Protein AF-A0A7J9XAR8-F1 (afdb_monomer)

pLDDT: mean 73.61, std 22.91, range [21.61, 98.5]

Structure (mmCIF, N/CA/C/O backbone):
data_AF-A0A7J9XAR8-F1
#
_entry.id   AF-A0A7J9XAR8-F1
#
loop_
_atom_site.group_PDB
_atom_site.id
_atom_site.type_symbol
_atom_site.label_atom_id
_atom_site.label_alt_id
_atom_site.label_comp_id
_atom_site.label_asym_id
_atom_site.label_entity_id
_atom_site.label_seq_id
_atom_site.pdbx_PDB_ins_code
_atom_site.Cartn_x
_atom_site.Cartn_y
_atom_site.Cartn_z
_atom_site.occupancy
_atom_site.B_iso_or_equiv
_atom_site.auth_seq_id
_atom_site.auth_comp_id
_atom_site.auth_asym_id
_atom_site.auth_atom_id
_atom_site.pdbx_PDB_model_num
ATOM 1 N N . MET A 1 1 ? -75.754 -32.771 -23.115 1.00 32.06 1 MET A N 1
ATOM 2 C CA . MET A 1 1 ? -76.277 -34.150 -22.976 1.00 32.06 1 MET A CA 1
ATOM 3 C C . MET A 1 1 ? -75.066 -35.071 -23.058 1.00 32.06 1 MET A C 1
ATOM 5 O O . MET A 1 1 ? -74.408 -35.012 -24.078 1.00 32.06 1 MET A O 1
ATOM 9 N N . THR A 1 2 ? -74.599 -35.822 -22.066 1.00 32.84 2 THR A N 1
ATOM 10 C CA . THR A 1 2 ? -75.078 -36.227 -20.733 1.00 32.84 2 THR A CA 1
ATOM 11 C C . THR A 1 2 ? -73.872 -36.817 -19.975 1.00 32.84 2 THR A C 1
ATOM 13 O O . THR A 1 2 ? -73.190 -37.657 -20.552 1.00 32.84 2 THR A O 1
ATOM 16 N N . GLY A 1 3 ? -73.663 -36.440 -18.703 1.00 30.45 3 GLY A N 1
ATOM 17 C CA . GLY A 1 3 ? -73.063 -37.320 -17.677 1.00 30.45 3 GLY A CA 1
ATOM 18 C C . GLY A 1 3 ? -71.744 -36.873 -17.017 1.00 30.45 3 GLY A C 1
ATOM 19 O O . GLY A 1 3 ? -70.677 -37.045 -17.591 1.00 30.45 3 GLY A O 1
ATOM 20 N N . LEU A 1 4 ? -71.847 -36.353 -15.786 1.00 29.39 4 LEU A N 1
ATOM 21 C CA . LEU A 1 4 ? -70.790 -36.158 -14.761 1.00 29.39 4 LEU A CA 1
ATOM 22 C C . LEU A 1 4 ? -70.589 -37.466 -13.911 1.00 29.39 4 LEU A C 1
ATOM 24 O O . LEU A 1 4 ? -71.288 -38.436 -14.202 1.00 29.39 4 LEU A O 1
ATOM 28 N N . PRO A 1 5 ? -69.758 -37.521 -12.831 1.00 55.50 5 PRO A N 1
ATOM 29 C CA . PRO A 1 5 ? -68.361 -38.001 -12.721 1.00 55.50 5 PRO A CA 1
ATOM 30 C C . PRO A 1 5 ? -68.234 -39.171 -11.677 1.00 55.50 5 PRO A C 1
ATOM 32 O O . PRO A 1 5 ? -69.263 -39.798 -11.419 1.00 55.50 5 PRO A O 1
ATOM 35 N N . PRO A 1 6 ? -67.053 -39.554 -11.106 1.00 50.00 6 PRO A N 1
ATOM 36 C CA . PRO A 1 6 ? -66.392 -38.831 -9.980 1.00 50.00 6 PRO A CA 1
ATOM 37 C C . PRO A 1 6 ? -64.831 -38.806 -10.045 1.00 50.00 6 PRO A C 1
ATOM 39 O O . PRO A 1 6 ? -64.222 -39.619 -10.732 1.00 50.00 6 PRO A O 1
ATOM 42 N N . GLU A 1 7 ? -64.165 -37.734 -9.578 1.00 33.97 7 GLU A N 1
ATOM 43 C CA . GLU A 1 7 ? -63.375 -37.592 -8.315 1.00 33.97 7 GLU A CA 1
ATOM 44 C C . GLU A 1 7 ? -62.348 -38.727 -8.036 1.00 33.97 7 GLU A C 1
ATOM 46 O O . GLU A 1 7 ? -62.673 -39.895 -8.179 1.00 33.97 7 GLU A O 1
ATOM 51 N N . ILE A 1 8 ? -61.081 -38.526 -7.628 1.00 30.56 8 ILE A N 1
ATOM 52 C CA . ILE A 1 8 ? -60.486 -37.674 -6.573 1.00 30.56 8 ILE A CA 1
ATOM 53 C C . ILE A 1 8 ? -58.966 -37.521 -6.852 1.00 30.56 8 ILE A C 1
ATOM 55 O O . ILE A 1 8 ? -58.332 -38.484 -7.275 1.00 30.56 8 ILE A O 1
ATOM 59 N N . GLY A 1 9 ? -58.353 -36.376 -6.500 1.00 26.59 9 GLY A N 1
ATOM 60 C CA . GLY A 1 9 ? -56.949 -36.360 -6.029 1.00 26.59 9 GLY A CA 1
ATOM 61 C C . GLY A 1 9 ? -56.016 -35.275 -6.579 1.00 26.59 9 GLY A C 1
ATOM 62 O O . GLY A 1 9 ? -55.250 -35.514 -7.501 1.00 26.59 9 GLY A O 1
ATOM 63 N N . ARG A 1 10 ? -56.058 -34.098 -5.947 1.00 28.64 10 ARG A N 1
ATOM 64 C CA . ARG A 1 10 ? -55.187 -32.914 -6.097 1.00 28.64 10 ARG A CA 1
ATOM 65 C C . ARG A 1 10 ? -53.673 -33.221 -6.160 1.00 28.64 10 ARG A C 1
ATOM 67 O O . ARG A 1 10 ? -53.177 -33.927 -5.294 1.00 28.64 10 ARG A O 1
ATOM 74 N N . LEU A 1 11 ? -52.932 -32.536 -7.039 1.00 25.42 11 LEU A N 1
ATOM 75 C CA . LEU A 1 11 ? -52.045 -31.413 -6.667 1.00 25.42 11 LEU A CA 1
ATOM 76 C C . LEU A 1 11 ? -51.476 -30.747 -7.936 1.00 25.42 11 LEU A C 1
ATOM 78 O O . LEU A 1 11 ? -50.869 -31.405 -8.776 1.00 25.42 11 LEU A O 1
ATOM 82 N N . ALA A 1 12 ? -51.672 -29.437 -8.059 1.00 25.73 12 ALA A N 1
ATOM 83 C CA . ALA A 1 12 ? -51.083 -28.587 -9.086 1.00 25.73 12 ALA A CA 1
ATOM 84 C C . ALA A 1 12 ? -49.994 -27.715 -8.452 1.00 25.73 12 ALA A C 1
ATOM 86 O O . ALA A 1 12 ? -50.255 -27.128 -7.406 1.00 25.73 12 ALA A O 1
ATOM 87 N N . VAL A 1 13 ? -48.840 -27.576 -9.116 1.00 27.48 13 VAL A N 1
ATOM 88 C CA . VAL A 1 13 ? -48.001 -26.361 -9.096 1.00 27.48 13 VAL A CA 1
ATOM 89 C C . VAL A 1 13 ? -47.343 -26.210 -10.487 1.00 27.48 13 VAL A C 1
ATOM 91 O O . VAL A 1 13 ? -46.832 -27.206 -11.005 1.00 27.48 13 VAL A O 1
ATOM 94 N N . PRO A 1 14 ? -47.375 -25.016 -11.119 1.00 31.11 14 PRO A N 1
ATOM 95 C CA . PRO A 1 14 ? -46.869 -24.757 -12.471 1.00 31.11 14 PRO A CA 1
ATOM 96 C C . PRO A 1 14 ? -45.460 -24.128 -12.480 1.00 31.11 14 PRO A C 1
ATOM 98 O O . PRO A 1 14 ? -45.040 -23.513 -11.506 1.00 31.11 14 PRO A O 1
ATOM 101 N N . GLY A 1 15 ? -44.755 -24.215 -13.613 1.00 25.67 15 GLY A N 1
ATOM 102 C CA . GLY A 1 15 ? -43.478 -23.527 -13.837 1.00 25.67 15 GLY A CA 1
ATOM 103 C C . GLY A 1 15 ? -43.181 -23.351 -15.326 1.00 25.67 15 GLY A C 1
ATOM 104 O O . GLY A 1 15 ? -42.897 -24.316 -16.028 1.00 25.67 15 GLY A O 1
ATOM 105 N N . PHE A 1 16 ? -43.320 -22.108 -15.782 1.00 26.23 16 PHE A N 1
ATOM 106 C CA . PHE A 1 16 ? -43.233 -21.602 -17.152 1.00 26.23 16 PHE A CA 1
ATOM 107 C C . PHE A 1 16 ? -41.844 -21.734 -17.799 1.00 26.23 16 PHE A C 1
ATOM 109 O O . PHE A 1 16 ? -40.819 -21.547 -17.150 1.00 26.23 16 PHE A O 1
ATOM 116 N N . LEU A 1 17 ? -41.832 -21.931 -19.122 1.00 24.42 17 LEU A N 1
ATOM 117 C CA . LEU A 1 17 ? -40.677 -21.729 -19.999 1.00 24.42 17 LEU A CA 1
ATOM 118 C C . LEU A 1 17 ? -41.189 -21.191 -21.344 1.00 24.42 17 LEU A C 1
ATOM 120 O O . LEU A 1 17 ? -41.909 -21.899 -22.045 1.00 24.42 17 LEU A O 1
ATOM 124 N N . ALA A 1 18 ? -40.834 -19.956 -21.705 1.00 27.73 18 ALA A N 1
ATOM 125 C CA . ALA A 1 18 ? -40.939 -19.464 -23.079 1.00 27.73 18 ALA A CA 1
ATOM 126 C C . ALA A 1 18 ? -39.965 -18.297 -23.310 1.00 27.73 18 ALA A C 1
ATOM 128 O O . ALA A 1 18 ? -40.157 -17.193 -22.810 1.00 27.73 18 ALA A O 1
ATOM 129 N N . PHE A 1 19 ? -38.918 -18.577 -24.085 1.00 24.98 19 PHE A N 1
ATOM 130 C CA . PHE A 1 19 ? -38.072 -17.602 -24.771 1.00 24.98 19 PHE A CA 1
ATOM 131 C C . PHE A 1 19 ? -38.776 -17.155 -26.063 1.00 24.98 19 PHE A C 1
ATOM 133 O O . PHE A 1 19 ? -39.331 -17.996 -26.771 1.00 24.98 19 PHE A O 1
ATOM 140 N N . ALA A 1 20 ? -38.681 -15.871 -26.415 1.00 24.62 20 ALA A N 1
ATOM 141 C CA . ALA A 1 20 ? -39.020 -15.357 -27.742 1.00 24.62 20 ALA A CA 1
ATOM 142 C C . ALA A 1 20 ? -37.874 -14.492 -28.294 1.00 24.62 20 ALA A C 1
ATOM 144 O O . ALA A 1 20 ? -37.170 -13.813 -27.551 1.00 24.62 20 ALA A O 1
ATOM 145 N N . VAL A 1 21 ? -37.689 -14.584 -29.611 1.00 24.98 21 VAL A N 1
ATOM 146 C CA . VAL A 1 21 ? -36.611 -14.025 -30.444 1.00 24.98 21 VAL A CA 1
ATOM 147 C C . VAL A 1 21 ? -37.192 -12.910 -31.339 1.00 24.98 21 VAL A C 1
ATOM 149 O O . VAL A 1 21 ? -38.400 -12.901 -31.562 1.00 24.98 21 VAL A O 1
ATOM 152 N N . VAL A 1 22 ? -36.301 -12.111 -31.962 1.00 23.95 22 VAL A N 1
ATOM 153 C CA . VAL A 1 22 ? -36.476 -11.255 -33.175 1.00 23.95 22 VAL A CA 1
ATOM 154 C C . VAL A 1 22 ? -36.864 -9.792 -32.827 1.00 23.95 22 VAL A C 1
ATOM 156 O O . VAL A 1 22 ? -37.769 -9.586 -32.038 1.00 23.95 22 VAL A O 1
ATOM 159 N N . SER A 1 23 ? -36.233 -8.700 -33.300 1.00 24.62 23 SER A N 1
ATOM 160 C CA . SER A 1 23 ? -35.604 -8.405 -34.601 1.00 24.62 23 SER A CA 1
ATOM 161 C C . SER A 1 23 ? -34.678 -7.169 -34.569 1.00 24.62 23 SER A C 1
ATOM 163 O O . SER A 1 23 ? -34.850 -6.283 -33.736 1.00 24.62 23 SER A O 1
ATOM 165 N N . ALA A 1 24 ? -33.789 -7.058 -35.562 1.00 26.70 24 ALA A N 1
ATOM 166 C CA . ALA A 1 24 ? -33.041 -5.852 -35.938 1.00 26.70 24 ALA A CA 1
ATOM 167 C C . ALA A 1 24 ? -33.281 -5.522 -37.425 1.00 26.70 24 ALA A C 1
ATOM 169 O O . ALA A 1 24 ? -33.306 -6.458 -38.223 1.00 26.70 24 ALA A O 1
ATOM 170 N N . THR A 1 25 ? -33.434 -4.231 -37.779 1.00 26.52 25 THR A N 1
ATOM 171 C CA . THR A 1 25 ? -33.209 -3.516 -39.083 1.00 26.52 25 THR A CA 1
ATOM 172 C C . THR A 1 25 ? -34.112 -2.258 -39.135 1.00 26.52 25 THR A C 1
ATOM 174 O O . THR A 1 25 ? -35.219 -2.327 -38.623 1.00 26.52 25 THR A O 1
ATOM 177 N N . LEU A 1 26 ? -33.844 -1.097 -39.758 1.00 24.55 26 LEU A N 1
ATOM 178 C CA . LEU A 1 26 ? -32.690 -0.306 -40.247 1.00 24.55 26 LEU A CA 1
ATOM 179 C C . LEU A 1 26 ? -33.304 0.956 -40.938 1.00 24.55 26 LEU A C 1
ATOM 181 O O . LEU A 1 26 ? -34.347 0.786 -41.563 1.00 24.55 26 LEU A O 1
ATOM 185 N N . LEU A 1 27 ? -32.670 2.151 -40.868 1.00 24.98 27 LEU A N 1
ATOM 186 C CA . LEU A 1 27 ? -32.582 3.262 -41.879 1.00 24.98 27 LEU A CA 1
ATOM 187 C C . LEU A 1 27 ? -32.588 4.701 -41.264 1.00 24.98 27 LEU A C 1
ATOM 189 O O . LEU A 1 27 ? -33.524 5.069 -40.565 1.00 24.98 27 LEU A O 1
ATOM 193 N N . GLY A 1 28 ? -31.522 5.492 -41.533 1.00 21.61 28 GLY A N 1
ATOM 194 C CA . GLY A 1 28 ? -31.245 6.892 -41.077 1.00 21.61 28 GLY A CA 1
ATOM 195 C C . GLY A 1 28 ? -31.686 7.997 -42.072 1.00 21.61 28 GLY A C 1
ATOM 196 O O . GLY A 1 28 ? -32.683 7.750 -42.744 1.00 21.61 28 GLY A O 1
ATOM 197 N N . PRO A 1 29 ? -30.969 9.139 -42.313 1.00 36.22 29 PRO A N 1
ATOM 198 C CA . PRO A 1 29 ? -29.912 9.875 -41.567 1.00 36.22 29 PRO A CA 1
ATOM 199 C C . PRO A 1 29 ? -30.097 11.444 -41.476 1.00 36.22 29 PRO A C 1
ATOM 201 O O . PRO A 1 29 ? -31.010 11.993 -42.079 1.00 36.22 29 PRO A O 1
ATOM 204 N N . VAL A 1 30 ? -29.125 12.145 -40.832 1.00 24.25 30 VAL A N 1
ATOM 205 C CA . VAL A 1 30 ? -28.760 13.615 -40.857 1.00 24.25 30 VAL A CA 1
ATOM 206 C C . VAL A 1 30 ? -29.707 14.569 -40.069 1.00 24.25 30 VAL A C 1
ATOM 208 O O . VAL A 1 30 ? -30.911 14.435 -40.189 1.00 24.25 30 VAL A O 1
ATOM 211 N N . SER A 1 31 ? -29.307 15.524 -39.203 1.00 24.11 31 SER A N 1
ATOM 212 C CA . SER A 1 31 ? -28.192 16.493 -39.215 1.00 24.11 31 SER A CA 1
ATOM 213 C C . SER A 1 31 ? -27.741 16.987 -37.819 1.00 24.11 31 SER A C 1
ATOM 215 O O . SER A 1 31 ? -28.566 17.227 -36.948 1.00 24.11 31 SER A O 1
ATOM 217 N N . GLU A 1 32 ? -26.428 17.205 -37.705 1.00 25.78 32 GLU A N 1
ATOM 218 C CA . GLU A 1 32 ? -25.673 18.267 -37.004 1.00 25.78 32 GLU A CA 1
ATOM 219 C C . GLU A 1 32 ? -26.041 18.813 -35.603 1.00 25.78 32 GLU A C 1
ATOM 221 O O . GLU A 1 32 ? -27.108 19.353 -35.346 1.00 25.78 32 GLU A O 1
ATOM 226 N N . ALA A 1 33 ? -24.968 18.853 -34.797 1.00 27.86 33 ALA A N 1
ATOM 227 C CA . ALA A 1 33 ? -24.617 19.864 -33.798 1.00 27.86 33 ALA A CA 1
ATOM 228 C C . ALA A 1 33 ? -25.390 19.894 -32.468 1.00 27.86 33 ALA A C 1
ATOM 230 O O . ALA A 1 33 ? -26.286 20.699 -32.246 1.00 27.86 33 ALA A O 1
ATOM 231 N N . SER A 1 34 ? -24.854 19.172 -31.482 1.00 24.56 34 SER A N 1
ATOM 232 C CA . SER A 1 34 ? -24.797 19.688 -30.112 1.00 24.56 34 SER A CA 1
ATOM 233 C C . SER A 1 34 ? -23.519 19.199 -29.439 1.00 24.56 34 SER A C 1
ATOM 235 O O . SER A 1 34 ? -23.191 18.016 -29.491 1.00 24.56 34 SER A O 1
ATOM 237 N N . HIS A 1 35 ? -22.780 20.153 -28.885 1.00 28.52 35 HIS A N 1
ATOM 238 C CA . HIS A 1 35 ? -21.454 20.049 -28.294 1.00 28.52 35 HIS A CA 1
ATOM 239 C C . HIS A 1 35 ? -21.157 18.722 -27.586 1.00 28.52 35 HIS A C 1
ATOM 241 O O . HIS A 1 35 ? -21.815 18.346 -26.618 1.00 28.52 35 HIS A O 1
ATOM 247 N N . ALA A 1 36 ? -20.091 18.055 -28.035 1.00 23.70 36 ALA A N 1
ATOM 248 C CA . ALA A 1 36 ? -19.385 17.098 -27.206 1.00 23.70 36 ALA A CA 1
ATOM 249 C C . ALA A 1 36 ? -18.872 17.863 -25.983 1.00 23.70 36 ALA A C 1
ATOM 251 O O . ALA A 1 36 ? -17.943 18.660 -26.096 1.00 23.70 36 ALA A O 1
ATOM 252 N N . ALA A 1 37 ? -19.521 17.653 -24.837 1.00 25.19 37 ALA A N 1
ATOM 253 C CA . ALA A 1 37 ? -18.989 18.044 -23.547 1.00 25.19 37 ALA A CA 1
ATOM 254 C C . ALA A 1 37 ? -17.592 17.424 -23.426 1.00 25.19 37 ALA A C 1
ATOM 256 O O . ALA A 1 37 ? -17.427 16.205 -23.313 1.00 25.19 37 ALA A O 1
ATOM 257 N N . GLU A 1 38 ? -16.588 18.281 -23.559 1.00 26.06 38 GLU A N 1
ATOM 258 C CA . GLU A 1 38 ? -15.189 17.981 -23.338 1.00 26.06 38 GLU A CA 1
ATOM 259 C C . GLU A 1 38 ? -15.089 17.400 -21.923 1.00 26.06 38 GLU A C 1
ATOM 261 O O . GLU A 1 38 ? -15.361 18.082 -20.936 1.00 26.06 38 GLU A O 1
ATOM 266 N N . ARG A 1 39 ? -14.810 16.094 -21.810 1.00 25.77 39 ARG A N 1
ATOM 267 C CA . ARG A 1 39 ? -14.592 15.472 -20.501 1.00 25.77 39 ARG A CA 1
ATOM 268 C C . ARG A 1 39 ? -13.441 16.222 -19.839 1.00 25.77 39 ARG A C 1
ATOM 270 O O . ARG A 1 39 ? -12.331 16.229 -20.375 1.00 25.77 39 ARG A O 1
ATOM 277 N N . ALA A 1 40 ? -13.737 16.853 -18.706 1.00 24.06 40 ALA A N 1
ATOM 278 C CA . ALA A 1 40 ? -12.777 17.583 -17.894 1.00 24.06 40 ALA A CA 1
ATOM 279 C C . ALA A 1 40 ? -11.498 16.750 -17.659 1.00 24.06 40 ALA A C 1
ATOM 281 O O . ALA A 1 40 ? -11.564 15.514 -17.608 1.00 24.06 40 ALA A O 1
ATOM 282 N N . PRO A 1 41 ? -10.320 17.393 -17.543 1.00 28.72 41 PRO A N 1
ATOM 283 C CA . PRO A 1 41 ? -9.089 16.693 -17.205 1.00 28.72 41 PRO A CA 1
ATOM 284 C C . PRO A 1 41 ? -9.266 15.913 -15.896 1.00 28.72 41 PRO A C 1
ATOM 286 O O . PRO A 1 41 ? -9.842 16.415 -14.936 1.00 28.72 41 PRO A O 1
ATOM 289 N N . VAL A 1 42 ? -8.768 14.674 -15.885 1.00 30.83 42 VAL A N 1
ATOM 290 C CA . VAL A 1 42 ? -8.708 13.824 -14.689 1.00 30.83 42 VAL A CA 1
ATOM 291 C C . VAL A 1 42 ? -7.942 14.590 -13.611 1.00 30.83 42 VAL A C 1
ATOM 293 O O . VAL A 1 42 ? -6.803 14.997 -13.844 1.00 30.83 42 VAL A O 1
ATOM 296 N N . SER A 1 43 ? -8.584 14.818 -12.469 1.00 33.53 43 SER A N 1
ATOM 297 C CA . SER A 1 43 ? -7.970 15.456 -11.308 1.00 33.53 43 SER A CA 1
ATOM 298 C C . SER A 1 43 ? -6.875 14.543 -10.752 1.00 33.53 43 SER A C 1
ATOM 300 O O . SER A 1 43 ? -7.033 13.322 -10.722 1.00 33.53 43 SER A O 1
ATOM 302 N N . ALA A 1 44 ? -5.771 15.115 -10.266 1.00 36.16 44 ALA A N 1
ATOM 303 C CA . ALA A 1 44 ? -4.696 14.366 -9.608 1.00 36.16 44 ALA A CA 1
ATOM 304 C C . ALA A 1 44 ? -5.173 13.537 -8.387 1.00 36.16 44 ALA A C 1
ATOM 306 O O . ALA A 1 44 ? -4.452 12.649 -7.941 1.00 36.16 44 ALA A O 1
ATOM 307 N N . GLY A 1 45 ? -6.395 13.778 -7.888 1.00 39.06 45 GLY A N 1
ATOM 308 C CA . GLY A 1 45 ? -7.046 13.005 -6.823 1.00 39.06 45 GLY A CA 1
ATOM 309 C C . GLY A 1 45 ? -7.672 11.661 -7.238 1.00 39.06 45 GLY A C 1
ATOM 310 O O . GLY A 1 45 ? -8.163 10.950 -6.367 1.00 39.06 45 GLY A O 1
ATOM 311 N N . ASP A 1 46 ? -7.649 11.285 -8.523 1.00 51.47 46 ASP A N 1
ATOM 312 C CA . ASP A 1 46 ? -8.277 10.049 -9.037 1.00 51.47 46 ASP A CA 1
ATOM 313 C C . ASP A 1 46 ? -7.292 8.874 -9.205 1.00 51.47 46 ASP A C 1
ATOM 315 O O . ASP A 1 46 ? -7.594 7.890 -9.889 1.00 51.47 46 ASP A O 1
ATOM 319 N N . LEU A 1 47 ? -6.084 8.957 -8.643 1.00 58.31 47 LEU A N 1
ATOM 320 C CA . LEU A 1 47 ? -5.049 7.929 -8.778 1.00 58.31 47 LEU A CA 1
ATOM 321 C C . LEU A 1 47 ? -4.683 7.334 -7.419 1.00 58.31 47 LEU A C 1
ATOM 323 O O . LEU A 1 47 ? -4.407 8.056 -6.468 1.00 58.31 47 LEU A O 1
ATOM 327 N N . VAL A 1 48 ? -4.632 6.003 -7.350 1.00 64.00 48 VAL A N 1
ATOM 328 C CA . VAL A 1 48 ? -4.168 5.261 -6.171 1.00 64.00 48 VAL A CA 1
ATOM 329 C C . VAL A 1 48 ? -2.764 4.736 -6.444 1.00 64.00 48 VAL A C 1
ATOM 331 O O . VAL A 1 48 ? -2.533 4.113 -7.486 1.00 64.00 48 VAL A O 1
ATOM 334 N N . ILE A 1 49 ? -1.849 4.987 -5.504 1.00 71.38 49 ILE A N 1
ATOM 335 C CA . ILE A 1 49 ? -0.479 4.468 -5.503 1.00 71.38 49 ILE A CA 1
ATOM 336 C C . ILE A 1 49 ? -0.374 3.417 -4.398 1.00 71.38 49 ILE A C 1
ATOM 338 O O . ILE A 1 49 ? -0.402 3.755 -3.219 1.00 71.38 49 ILE A O 1
ATOM 342 N N . ASP A 1 50 ? -0.230 2.152 -4.784 1.00 72.38 50 ASP A N 1
ATOM 343 C CA . ASP A 1 50 ? -0.099 1.021 -3.861 1.00 72.38 50 ASP A CA 1
ATOM 344 C C . ASP A 1 50 ? 1.313 0.424 -3.942 1.00 72.38 50 ASP A C 1
ATOM 346 O O . ASP A 1 50 ? 1.918 0.378 -5.013 1.00 72.38 50 ASP A O 1
ATOM 350 N N . THR A 1 51 ? 1.843 -0.103 -2.838 1.00 80.19 51 THR A N 1
ATOM 351 C CA . THR A 1 51 ? 3.034 -0.970 -2.890 1.00 80.19 51 THR A CA 1
ATOM 352 C C . THR A 1 51 ? 2.628 -2.369 -3.341 1.00 80.19 51 THR A C 1
ATOM 354 O O . THR A 1 51 ? 1.708 -2.975 -2.784 1.00 80.19 51 THR A O 1
ATOM 357 N N . VAL A 1 52 ? 3.316 -2.910 -4.344 1.00 83.56 52 VAL A N 1
ATOM 358 C CA . VAL A 1 52 ? 3.076 -4.273 -4.852 1.00 83.56 52 VAL A CA 1
ATOM 359 C C . VAL A 1 52 ? 4.239 -5.222 -4.588 1.00 83.56 52 VAL A C 1
ATOM 361 O O . VAL A 1 52 ? 4.010 -6.421 -4.444 1.00 83.56 52 VAL A O 1
ATOM 364 N N . VAL A 1 53 ? 5.455 -4.693 -4.436 1.00 85.31 53 VAL A N 1
ATOM 365 C CA . VAL A 1 53 ? 6.647 -5.449 -4.027 1.00 85.31 53 VAL A CA 1
ATOM 366 C C . VAL A 1 53 ? 7.485 -4.585 -3.090 1.00 85.31 53 VAL A C 1
ATOM 368 O O . VAL A 1 53 ? 7.631 -3.391 -3.355 1.00 85.31 53 VAL A O 1
ATOM 371 N N . GLY A 1 54 ? 8.072 -5.174 -2.050 1.00 78.00 54 GLY A N 1
ATOM 372 C CA . GLY A 1 54 ? 8.984 -4.462 -1.150 1.00 78.00 54 GLY A CA 1
ATOM 373 C C . GLY A 1 54 ? 8.346 -4.040 0.172 1.00 78.00 54 GLY A C 1
ATOM 374 O O . GLY A 1 54 ? 7.264 -3.457 0.173 1.00 78.00 54 GLY A O 1
ATOM 375 N N . THR A 1 55 ? 9.048 -4.252 1.286 1.00 75.75 55 THR A N 1
ATOM 376 C CA . THR A 1 55 ? 8.703 -3.657 2.595 1.00 75.75 55 THR A CA 1
ATOM 377 C C . THR A 1 55 ? 9.265 -2.245 2.758 1.00 75.75 55 THR A C 1
ATOM 379 O O . THR A 1 55 ? 8.722 -1.441 3.512 1.00 75.75 55 THR A O 1
ATOM 382 N N . GLY A 1 56 ? 10.303 -1.902 1.993 1.00 73.69 56 GLY A N 1
ATOM 383 C CA . GLY A 1 56 ? 11.150 -0.731 2.223 1.00 73.69 56 GLY A CA 1
ATOM 384 C C . GLY A 1 56 ? 12.474 -1.057 2.914 1.00 73.69 56 GLY A C 1
ATOM 385 O O . GLY A 1 56 ? 13.316 -0.174 3.036 1.00 73.69 56 GLY A O 1
ATOM 386 N N . ASP A 1 57 ? 12.693 -2.316 3.301 1.00 75.44 57 ASP A N 1
ATOM 387 C CA . ASP A 1 57 ? 13.957 -2.766 3.882 1.00 75.44 57 ASP A CA 1
ATOM 388 C C . ASP A 1 57 ? 14.950 -3.207 2.803 1.00 75.44 57 ASP A C 1
ATOM 390 O O . ASP A 1 57 ? 14.594 -3.875 1.823 1.00 75.44 57 ASP A O 1
ATOM 394 N N . VAL A 1 58 ? 16.228 -2.878 3.020 1.00 79.12 58 VAL A N 1
ATOM 395 C CA . VAL A 1 58 ? 17.330 -3.280 2.138 1.00 79.12 58 VAL A CA 1
ATOM 396 C C . VAL A 1 58 ? 17.515 -4.791 2.197 1.00 79.12 58 VAL A C 1
ATOM 398 O O . VAL A 1 58 ? 17.945 -5.341 3.210 1.00 79.12 58 VAL A O 1
ATOM 401 N N . GLY A 1 59 ? 17.301 -5.474 1.075 1.00 80.69 59 GLY A N 1
ATOM 402 C CA . GLY A 1 59 ? 17.576 -6.905 1.005 1.00 80.69 59 GLY A CA 1
ATOM 403 C C . GLY A 1 59 ? 17.184 -7.558 -0.309 1.00 80.69 59 GLY A C 1
ATOM 404 O O . GLY A 1 59 ? 16.476 -6.989 -1.121 1.00 80.69 59 GLY A O 1
ATOM 405 N N . ASN A 1 60 ? 17.640 -8.788 -0.505 1.00 84.62 60 ASN A N 1
ATOM 406 C CA . ASN A 1 60 ? 17.222 -9.653 -1.605 1.00 84.62 60 ASN A CA 1
ATOM 407 C C . ASN A 1 60 ? 16.593 -10.922 -1.006 1.00 84.62 60 ASN A C 1
ATOM 409 O O . ASN A 1 60 ? 17.129 -12.020 -1.127 1.00 84.62 60 ASN A O 1
ATOM 413 N N . THR A 1 61 ? 15.519 -10.740 -0.237 1.00 87.50 61 THR A N 1
ATOM 414 C CA . THR A 1 61 ? 14.881 -11.785 0.583 1.00 87.50 61 THR A CA 1
ATOM 415 C C . THR A 1 61 ? 13.440 -12.038 0.137 1.00 87.50 61 THR A C 1
ATOM 417 O O . THR A 1 61 ? 12.892 -11.281 -0.661 1.00 87.50 61 THR A O 1
ATOM 420 N N . GLY A 1 62 ? 12.810 -13.090 0.672 1.00 85.75 62 GLY A N 1
ATOM 421 C CA . GLY A 1 62 ? 11.374 -13.343 0.499 1.00 85.75 62 GLY A CA 1
ATOM 422 C C . GLY A 1 62 ? 10.994 -14.301 -0.631 1.00 85.75 62 GLY A C 1
ATOM 423 O O . GLY A 1 62 ? 9.808 -14.431 -0.915 1.00 85.75 62 GLY A O 1
ATOM 424 N N . ASP A 1 63 ? 11.962 -14.981 -1.257 1.00 92.25 63 ASP A N 1
ATOM 425 C CA . ASP A 1 63 ? 11.690 -16.015 -2.263 1.00 92.25 63 ASP A CA 1
ATOM 426 C C . ASP A 1 63 ? 10.721 -17.086 -1.727 1.00 92.25 63 ASP A C 1
ATOM 428 O O . ASP A 1 63 ? 10.922 -17.641 -0.646 1.00 92.25 63 ASP A O 1
ATOM 432 N N . GLY A 1 64 ? 9.670 -17.375 -2.498 1.00 84.00 64 GLY A N 1
ATOM 433 C CA . GLY A 1 64 ? 8.595 -18.303 -2.132 1.00 84.00 64 GLY A CA 1
ATOM 434 C C . GLY A 1 64 ? 7.535 -17.722 -1.186 1.00 84.00 64 GLY A C 1
ATOM 435 O O . GLY A 1 64 ? 6.597 -18.431 -0.832 1.00 84.00 64 GLY A O 1
ATOM 436 N N . GLY A 1 65 ? 7.670 -16.458 -0.772 1.00 83.19 65 GLY A N 1
ATOM 437 C CA . GLY A 1 65 ? 6.700 -15.739 0.054 1.00 83.19 65 GLY A CA 1
ATOM 438 C C . GLY A 1 65 ? 6.070 -14.548 -0.668 1.00 83.19 65 GLY A C 1
ATOM 439 O O . GLY A 1 65 ? 6.411 -14.227 -1.808 1.00 83.19 65 GLY A O 1
ATOM 440 N N . ARG A 1 66 ? 5.158 -13.848 0.021 1.00 86.88 66 ARG A N 1
ATOM 441 C CA . ARG A 1 66 ? 4.416 -12.707 -0.540 1.00 86.88 66 ARG A CA 1
ATOM 442 C C . ARG A 1 66 ? 5.351 -11.579 -0.977 1.00 86.88 66 ARG A C 1
ATOM 444 O O . ARG A 1 66 ? 6.145 -11.075 -0.185 1.00 86.88 66 ARG A O 1
ATOM 451 N N . ALA A 1 67 ? 5.160 -11.083 -2.198 1.00 79.00 67 ALA A N 1
ATOM 452 C CA . ALA A 1 67 ? 5.982 -10.031 -2.796 1.00 79.00 67 ALA A CA 1
ATOM 453 C C . ALA A 1 67 ? 6.017 -8.724 -1.979 1.00 79.00 67 ALA A C 1
ATOM 455 O O . ALA A 1 67 ? 7.050 -8.056 -1.923 1.00 79.00 67 ALA A O 1
ATOM 456 N N . ARG A 1 68 ? 4.917 -8.380 -1.293 1.00 85.25 68 ARG A N 1
ATOM 457 C CA . ARG A 1 68 ? 4.828 -7.203 -0.404 1.00 85.25 68 ARG A CA 1
ATOM 458 C C . ARG A 1 68 ? 5.691 -7.305 0.857 1.00 85.25 68 ARG A C 1
ATOM 460 O O . ARG A 1 68 ? 6.019 -6.280 1.435 1.00 85.25 68 ARG A O 1
ATOM 467 N N . SER A 1 69 ? 6.059 -8.514 1.270 1.00 80.12 69 SER A N 1
ATOM 468 C CA . SER A 1 69 ? 6.881 -8.768 2.461 1.00 80.12 69 SER A CA 1
ATOM 469 C C . SER A 1 69 ? 8.355 -9.006 2.123 1.00 80.12 69 SER A C 1
ATOM 471 O O . SER A 1 69 ? 9.158 -9.290 3.005 1.00 80.12 69 SER A O 1
ATOM 473 N N . ALA A 1 70 ? 8.721 -8.930 0.845 1.00 77.62 70 ALA A N 1
ATOM 474 C CA . ALA A 1 70 ? 10.077 -9.180 0.389 1.00 77.62 70 ALA A CA 1
ATOM 475 C C . ALA A 1 70 ? 10.958 -7.936 0.567 1.00 77.62 70 ALA A C 1
ATOM 477 O O . ALA A 1 70 ? 10.528 -6.834 0.235 1.00 77.62 70 ALA A O 1
ATOM 478 N N . GLY A 1 71 ? 12.208 -8.099 1.005 1.00 83.31 71 GLY A N 1
ATOM 479 C CA . GLY A 1 71 ? 13.194 -7.018 0.922 1.00 83.31 71 GLY A CA 1
ATOM 480 C C . GLY A 1 71 ? 13.566 -6.758 -0.538 1.00 83.31 71 GLY A C 1
ATOM 481 O O . GLY A 1 71 ? 13.600 -7.701 -1.338 1.00 83.31 71 GLY A O 1
ATOM 482 N N . LEU A 1 72 ? 13.838 -5.505 -0.905 1.00 87.00 72 LEU A N 1
ATOM 483 C CA . LEU A 1 72 ? 14.415 -5.145 -2.207 1.00 87.00 72 LEU A CA 1
ATOM 484 C C . LEU A 1 72 ? 15.715 -4.367 -1.993 1.00 87.00 72 LEU A C 1
ATOM 486 O O . LEU A 1 72 ? 15.867 -3.622 -1.029 1.00 87.00 72 LEU A O 1
ATOM 490 N N . ARG A 1 73 ? 16.668 -4.525 -2.909 1.00 87.56 73 ARG A N 1
ATOM 491 C CA . ARG A 1 73 ? 17.872 -3.697 -2.973 1.00 87.56 73 ARG A CA 1
ATOM 492 C C . ARG A 1 73 ? 17.851 -2.953 -4.293 1.00 87.56 73 ARG A C 1
ATOM 494 O O . ARG A 1 73 ? 17.918 -3.596 -5.328 1.00 87.56 73 ARG A O 1
ATOM 501 N N . GLU A 1 74 ? 17.754 -1.627 -4.242 1.00 86.00 74 GLU A N 1
ATOM 502 C CA . GLU A 1 74 ? 17.866 -0.745 -5.413 1.00 86.00 74 GLU A CA 1
ATOM 503 C C . GLU A 1 74 ? 17.076 -1.262 -6.634 1.00 86.00 74 GLU A C 1
ATOM 505 O O . GLU A 1 74 ? 17.677 -1.653 -7.634 1.00 86.00 74 GLU A O 1
ATOM 510 N N . PRO A 1 75 ? 15.734 -1.349 -6.567 1.00 91.19 75 PRO A N 1
ATOM 511 C CA . PRO A 1 75 ? 14.951 -1.749 -7.730 1.00 91.19 75 PRO A CA 1
ATOM 512 C C . PRO A 1 75 ? 15.160 -0.726 -8.852 1.00 91.19 75 PRO A C 1
ATOM 514 O O . PRO A 1 75 ? 14.869 0.458 -8.674 1.00 91.19 75 PRO A O 1
ATOM 517 N N . MET A 1 76 ? 15.698 -1.176 -9.981 1.00 90.00 76 MET A N 1
ATOM 518 C CA . MET A 1 76 ? 16.083 -0.333 -11.115 1.00 90.00 76 MET A CA 1
ATOM 519 C C . MET A 1 76 ? 14.970 -0.268 -12.140 1.00 90.00 76 MET A C 1
ATOM 521 O O . MET A 1 76 ? 14.526 0.823 -12.492 1.00 90.00 76 MET A O 1
ATOM 525 N N . ASP A 1 77 ? 14.464 -1.433 -12.529 1.00 94.38 77 ASP A N 1
ATOM 526 C CA . ASP A 1 77 ? 13.474 -1.541 -13.585 1.00 94.38 77 ASP A CA 1
ATOM 527 C C . ASP A 1 77 ? 12.416 -2.605 -13.296 1.00 94.38 77 ASP A C 1
ATOM 529 O O . ASP A 1 77 ? 12.604 -3.501 -12.461 1.00 94.38 77 ASP A O 1
ATOM 533 N N . VAL A 1 78 ? 11.274 -2.457 -13.955 1.00 95.94 78 VAL A N 1
ATOM 534 C CA . VAL A 1 78 ? 10.113 -3.327 -13.829 1.00 95.94 78 VAL A CA 1
ATOM 535 C C . VAL A 1 78 ? 9.480 -3.522 -15.198 1.00 95.94 78 VAL A C 1
ATOM 537 O O . VAL A 1 78 ? 9.358 -2.575 -15.963 1.00 95.94 78 VAL A O 1
ATOM 540 N N . THR A 1 79 ? 9.036 -4.738 -15.496 1.00 96.06 79 THR A N 1
ATOM 541 C CA . THR A 1 79 ? 8.329 -5.062 -16.740 1.00 96.06 79 THR A CA 1
ATOM 542 C C . THR A 1 79 ? 7.295 -6.163 -16.514 1.00 96.06 79 THR A C 1
ATOM 544 O O . THR A 1 79 ? 7.302 -6.835 -15.479 1.00 96.06 79 THR A O 1
ATOM 547 N N . THR A 1 80 ? 6.368 -6.332 -17.450 1.00 94.31 80 THR A N 1
ATOM 548 C CA . THR A 1 80 ? 5.249 -7.276 -17.349 1.00 94.31 80 THR A CA 1
ATOM 549 C C . THR A 1 80 ? 5.294 -8.295 -18.481 1.00 94.31 80 THR A C 1
ATOM 551 O O . THR A 1 80 ? 5.451 -7.950 -19.650 1.00 94.31 80 THR A O 1
ATOM 554 N N . GLY A 1 81 ? 5.145 -9.571 -18.127 1.00 92.12 81 GLY A N 1
ATOM 555 C CA . GLY A 1 81 ? 4.920 -10.651 -19.081 1.00 92.12 81 GLY A CA 1
ATOM 556 C C . GLY A 1 81 ? 3.497 -10.624 -19.642 1.00 92.12 81 GLY A C 1
ATOM 557 O O . GLY A 1 81 ? 2.577 -10.047 -19.052 1.00 92.12 81 GLY A O 1
ATOM 558 N N . SER A 1 82 ? 3.294 -11.291 -20.779 1.00 88.06 82 SER A N 1
ATOM 559 C CA . SER A 1 82 ? 1.977 -11.437 -21.422 1.00 88.06 82 SER A CA 1
ATOM 560 C C . SER A 1 82 ? 0.967 -12.215 -20.562 1.00 88.06 82 SER A C 1
ATOM 562 O O . SER A 1 82 ? -0.242 -12.015 -20.685 1.00 88.06 82 SER A O 1
ATOM 564 N N . ASP A 1 83 ? 1.463 -13.052 -19.654 1.00 87.19 83 ASP A N 1
ATOM 565 C CA . ASP A 1 83 ? 0.716 -13.799 -18.639 1.00 87.19 83 ASP A CA 1
ATOM 566 C C . ASP A 1 83 ? 0.362 -12.965 -17.389 1.00 87.19 83 ASP A C 1
ATOM 568 O O . ASP A 1 83 ? -0.380 -13.425 -16.516 1.00 87.19 83 ASP A O 1
ATOM 572 N N . GLY A 1 84 ? 0.861 -11.728 -17.309 1.00 88.38 84 GLY A N 1
ATOM 573 C CA . GLY A 1 84 ? 0.703 -10.824 -16.173 1.00 88.38 84 GLY A CA 1
ATOM 574 C C . GLY A 1 84 ? 1.777 -10.961 -15.092 1.00 88.38 84 GLY A C 1
ATOM 575 O O . GLY A 1 84 ? 1.691 -10.245 -14.092 1.00 88.38 84 GLY A O 1
ATOM 576 N N . THR A 1 85 ? 2.775 -11.832 -15.263 1.00 95.38 85 THR A N 1
ATOM 577 C CA . THR A 1 85 ? 3.917 -11.946 -14.345 1.00 95.38 85 THR A CA 1
ATOM 578 C C . THR A 1 85 ? 4.695 -10.635 -14.311 1.00 95.38 85 THR A C 1
ATOM 580 O O . THR A 1 85 ? 5.021 -10.062 -15.350 1.00 95.38 85 THR A O 1
ATOM 583 N N . LEU A 1 86 ? 4.982 -10.135 -13.109 1.00 96.69 86 LEU A N 1
ATOM 584 C CA . LEU A 1 86 ? 5.738 -8.896 -12.922 1.00 96.69 86 LEU A CA 1
ATOM 585 C C . LEU A 1 86 ? 7.210 -9.235 -12.690 1.00 96.69 86 LEU A C 1
ATOM 587 O O . LEU A 1 86 ? 7.538 -9.906 -11.713 1.00 96.69 86 LEU A O 1
ATOM 591 N N . TYR A 1 87 ? 8.093 -8.748 -13.553 1.00 97.69 87 TYR A N 1
ATOM 592 C CA . TYR A 1 87 ? 9.537 -8.924 -13.432 1.00 97.69 87 TYR A CA 1
ATOM 593 C C . TYR A 1 87 ? 10.165 -7.645 -12.893 1.00 97.69 87 TYR A C 1
ATOM 595 O O . TYR A 1 87 ? 9.873 -6.554 -13.371 1.00 97.69 87 TYR A O 1
ATOM 603 N N . VAL A 1 88 ? 11.029 -7.782 -11.893 1.00 97.31 88 VAL A N 1
ATOM 604 C CA . VAL A 1 88 ? 11.687 -6.680 -11.190 1.00 97.31 88 VAL A CA 1
ATOM 605 C C . VAL A 1 88 ? 13.191 -6.917 -11.217 1.00 97.31 88 VAL A C 1
ATOM 607 O O . VAL A 1 88 ? 13.660 -7.961 -10.756 1.00 97.31 88 VAL A O 1
ATOM 610 N N . LEU A 1 89 ? 13.951 -5.944 -11.718 1.00 95.62 89 LEU A N 1
ATOM 611 C CA . LEU A 1 89 ? 15.408 -5.925 -11.616 1.00 95.62 89 LEU A CA 1
ATOM 612 C C . LEU A 1 89 ? 15.799 -5.183 -10.346 1.00 95.62 89 LEU A C 1
ATOM 614 O O . LEU A 1 89 ? 15.614 -3.972 -10.247 1.00 95.62 89 LEU A O 1
ATOM 618 N N . ALA A 1 90 ? 16.320 -5.908 -9.362 1.00 93.06 90 ALA A N 1
ATOM 619 C CA . ALA A 1 90 ? 16.731 -5.348 -8.081 1.00 93.06 90 ALA A CA 1
ATOM 620 C C . ALA A 1 90 ? 18.012 -6.033 -7.600 1.00 93.06 90 ALA A C 1
ATOM 622 O O . ALA A 1 90 ? 18.102 -7.260 -7.591 1.00 93.06 90 ALA A O 1
ATOM 623 N N . GLY A 1 91 ? 19.017 -5.242 -7.221 1.00 89.44 91 GLY A N 1
ATOM 624 C CA . GLY A 1 91 ? 20.202 -5.724 -6.516 1.00 89.44 91 GLY A CA 1
ATOM 625 C C . GLY A 1 91 ? 20.937 -6.854 -7.235 1.00 89.44 91 GLY A C 1
ATOM 626 O O . GLY A 1 91 ? 21.261 -7.850 -6.596 1.00 89.44 91 GLY A O 1
ATOM 627 N N . GLN A 1 92 ? 21.166 -6.718 -8.546 1.00 91.94 92 GLN A N 1
ATOM 628 C CA . GLN A 1 92 ? 21.762 -7.737 -9.428 1.00 91.94 92 GLN A CA 1
ATOM 629 C C . GLN A 1 92 ? 20.972 -9.041 -9.550 1.00 91.94 92 GLN A C 1
ATOM 631 O O . GLN A 1 92 ? 21.552 -10.111 -9.764 1.00 91.94 92 GLN A O 1
ATOM 636 N N . GLN A 1 93 ? 19.650 -8.963 -9.418 1.00 95.38 93 GLN A N 1
ATOM 637 C CA . GLN A 1 93 ? 18.756 -10.096 -9.592 1.00 95.38 93 GLN A CA 1
ATOM 638 C C . GLN A 1 93 ? 17.521 -9.719 -10.393 1.00 95.38 93 GLN A C 1
ATOM 640 O O . GLN A 1 93 ? 16.971 -8.630 -10.238 1.00 95.38 93 GLN A O 1
ATOM 645 N N . VAL A 1 94 ? 17.060 -10.670 -11.199 1.00 97.56 94 VAL A N 1
ATOM 646 C CA . VAL A 1 94 ? 15.737 -10.627 -11.815 1.00 97.56 94 VAL A CA 1
ATOM 647 C C . VAL A 1 94 ? 14.801 -11.435 -10.933 1.00 97.56 94 VAL A C 1
ATOM 649 O O . VAL A 1 94 ? 15.012 -12.637 -10.719 1.00 97.56 94 VAL A O 1
ATOM 652 N N . ARG A 1 95 ? 13.769 -10.774 -10.415 1.00 96.88 95 ARG A N 1
ATOM 653 C CA . ARG A 1 95 ? 12.753 -11.390 -9.563 1.00 96.88 95 ARG A CA 1
ATOM 654 C C . ARG A 1 95 ? 11.406 -11.358 -10.260 1.00 96.88 95 ARG A C 1
ATOM 656 O O . ARG A 1 95 ? 11.029 -10.325 -10.793 1.00 96.88 95 ARG A O 1
ATOM 663 N N . ALA A 1 96 ? 10.690 -12.470 -10.238 1.00 97.50 96 ALA A N 1
ATOM 664 C CA . ALA A 1 96 ? 9.360 -12.597 -10.815 1.00 97.50 96 ALA A CA 1
ATOM 665 C C . ALA A 1 96 ? 8.310 -12.654 -9.701 1.00 97.50 96 ALA A C 1
ATOM 667 O O . ALA A 1 96 ? 8.535 -13.305 -8.679 1.00 97.50 96 ALA A O 1
ATOM 668 N N . VAL A 1 97 ? 7.178 -11.982 -9.899 1.00 96.94 97 VAL A N 1
ATOM 669 C CA . VAL A 1 97 ? 6.000 -12.064 -9.033 1.00 96.94 97 VAL A CA 1
ATOM 670 C C . VAL A 1 97 ? 4.879 -12.748 -9.785 1.00 96.94 97 VAL A C 1
ATOM 672 O O . VAL A 1 97 ? 4.423 -12.246 -10.816 1.00 96.94 97 VAL A O 1
ATOM 675 N N . ASP A 1 98 ? 4.405 -13.858 -9.229 1.00 92.44 98 ASP A N 1
ATOM 676 C CA . ASP A 1 98 ? 3.269 -14.582 -9.782 1.00 92.44 98 ASP A CA 1
ATOM 677 C C . ASP A 1 98 ? 1.992 -13.722 -9.660 1.00 92.44 98 ASP A C 1
ATOM 679 O O . ASP A 1 98 ? 1.655 -13.239 -8.568 1.00 92.44 98 ASP A O 1
ATOM 683 N N . PRO A 1 99 ? 1.238 -13.506 -10.751 1.00 84.56 99 PRO A N 1
ATOM 684 C CA . PRO A 1 99 ? 0.079 -12.624 -10.729 1.00 84.56 99 PRO A CA 1
ATOM 685 C C . PRO A 1 99 ? -1.102 -13.182 -9.925 1.00 84.56 99 PRO A C 1
ATOM 687 O O . PRO A 1 99 ? -1.974 -12.399 -9.535 1.00 84.56 99 PRO A O 1
ATOM 690 N N . LYS A 1 100 ? -1.149 -14.490 -9.657 1.00 84.06 100 LYS A N 1
ATOM 691 C CA . LYS A 1 100 ? -2.219 -15.180 -8.924 1.00 84.06 100 LYS A CA 1
ATOM 692 C C . LYS A 1 100 ? -1.879 -15.326 -7.445 1.00 84.06 100 LYS A C 1
ATOM 694 O O . LYS A 1 100 ? -2.659 -14.883 -6.603 1.00 84.06 100 LYS A O 1
ATOM 699 N N . THR A 1 101 ? -0.733 -15.921 -7.119 1.00 82.50 101 THR A N 1
ATOM 700 C CA . THR A 1 101 ? -0.337 -16.162 -5.722 1.00 82.50 101 THR A CA 1
ATOM 701 C C . THR A 1 101 ? 0.243 -14.910 -5.072 1.00 82.50 101 THR A C 1
ATOM 703 O O . THR A 1 101 ? 0.139 -14.738 -3.856 1.00 82.50 101 THR A O 1
ATOM 706 N N . LYS A 1 102 ? 0.757 -13.973 -5.882 1.00 87.06 102 LYS A N 1
ATOM 707 C CA . LYS A 1 102 ? 1.508 -12.789 -5.438 1.00 87.06 102 LYS A CA 1
ATOM 708 C C . LYS A 1 102 ? 2.804 -13.145 -4.715 1.00 87.06 102 LYS A C 1
ATOM 710 O O . LYS A 1 102 ? 3.310 -12.320 -3.952 1.00 87.06 102 LYS A O 1
ATOM 715 N N . ASP A 1 103 ? 3.327 -14.344 -4.938 1.00 91.69 103 ASP A N 1
ATOM 716 C CA . ASP A 1 103 ? 4.614 -14.746 -4.390 1.00 91.69 103 ASP A CA 1
ATOM 717 C C . ASP A 1 103 ? 5.743 -14.253 -5.283 1.00 91.69 103 ASP A C 1
ATOM 719 O O . ASP A 1 103 ? 5.593 -14.167 -6.503 1.00 91.69 103 ASP A O 1
ATOM 723 N N . ILE A 1 104 ? 6.873 -13.920 -4.669 1.00 95.69 104 ILE A N 1
ATOM 724 C CA . ILE A 1 104 ? 8.073 -13.492 -5.379 1.00 95.69 104 ILE A CA 1
ATOM 725 C C . ILE A 1 104 ? 9.095 -14.619 -5.441 1.00 95.69 104 ILE A C 1
ATOM 727 O O . ILE A 1 104 ? 9.223 -15.416 -4.514 1.00 95.69 104 ILE A O 1
ATOM 731 N N . THR A 1 105 ? 9.829 -14.710 -6.544 1.00 96.81 105 THR A N 1
ATOM 732 C CA . THR A 1 105 ? 10.911 -15.682 -6.713 1.00 96.81 105 THR A CA 1
ATOM 733 C C . THR A 1 105 ? 12.045 -15.081 -7.529 1.00 96.81 105 THR A C 1
ATOM 735 O O . THR A 1 105 ? 11.820 -14.453 -8.564 1.00 96.81 105 THR A O 1
ATOM 738 N N . THR A 1 106 ? 13.284 -15.324 -7.114 1.00 97.00 106 THR A N 1
ATOM 739 C CA . THR A 1 106 ? 14.468 -15.015 -7.916 1.00 97.00 106 THR A CA 1
ATOM 740 C C . THR A 1 106 ? 14.590 -16.012 -9.064 1.00 97.00 106 THR A C 1
ATOM 742 O O . THR A 1 106 ? 14.717 -17.224 -8.839 1.00 97.00 106 THR A O 1
ATOM 745 N N . ILE A 1 107 ? 14.593 -15.508 -10.300 1.00 97.44 107 ILE A N 1
ATOM 746 C CA . ILE A 1 107 ? 14.725 -16.327 -11.516 1.00 97.44 107 ILE A CA 1
ATOM 747 C C . ILE A 1 107 ? 16.119 -16.233 -12.141 1.00 97.44 107 ILE A C 1
ATOM 749 O O . ILE A 1 107 ? 16.571 -17.189 -12.767 1.00 97.44 107 ILE A O 1
ATOM 753 N N . ALA A 1 108 ? 16.842 -15.134 -11.910 1.00 97.75 108 ALA A N 1
ATOM 754 C CA . ALA A 1 108 ? 18.211 -14.968 -12.379 1.00 97.75 108 ALA A CA 1
ATOM 755 C C . ALA A 1 108 ? 19.033 -14.064 -11.460 1.00 97.75 108 ALA A C 1
ATOM 757 O O . ALA A 1 108 ? 18.497 -13.154 -10.829 1.00 97.75 108 ALA A O 1
ATOM 758 N N . GLY A 1 109 ? 20.348 -14.280 -11.450 1.00 96.69 109 GLY A N 1
ATOM 759 C CA . GLY A 1 109 ? 21.289 -13.459 -10.696 1.00 96.69 109 GLY A CA 1
ATOM 760 C C . GLY A 1 109 ? 21.532 -13.949 -9.267 1.00 96.69 109 GLY A C 1
ATOM 761 O O . GLY A 1 109 ? 20.618 -14.332 -8.537 1.00 96.69 109 GLY A O 1
ATOM 762 N N . THR A 1 110 ? 22.791 -13.889 -8.843 1.00 94.62 110 THR A N 1
ATOM 763 C CA . THR A 1 110 ? 23.219 -14.248 -7.476 1.00 94.62 110 THR A CA 1
ATOM 764 C C . THR A 1 110 ? 23.208 -13.070 -6.497 1.00 94.62 110 THR A C 1
ATOM 766 O O . THR A 1 110 ? 23.541 -13.246 -5.326 1.00 94.62 110 THR A O 1
ATOM 769 N N . GLY A 1 111 ? 22.903 -11.858 -6.969 1.00 91.38 111 GLY A N 1
ATOM 770 C CA . GLY A 1 111 ? 23.035 -10.626 -6.191 1.00 91.38 111 GLY A CA 1
ATOM 771 C C . GLY A 1 111 ? 24.466 -10.078 -6.096 1.00 91.38 111 GLY A C 1
ATOM 772 O O . GLY A 1 111 ? 24.682 -9.023 -5.506 1.00 91.38 111 GLY A O 1
ATOM 773 N N . LYS A 1 112 ? 25.456 -10.772 -6.677 1.00 91.38 112 LYS A N 1
ATOM 774 C CA . LYS A 1 112 ? 26.851 -10.316 -6.750 1.00 91.38 112 LYS A CA 1
ATOM 775 C C . LYS A 1 112 ? 27.148 -9.685 -8.107 1.00 91.38 112 LYS A C 1
ATOM 777 O O . LYS A 1 112 ? 26.771 -10.234 -9.142 1.00 91.38 112 LYS A O 1
ATOM 782 N N . SER A 1 113 ? 27.877 -8.571 -8.077 1.00 91.00 113 SER A N 1
ATOM 783 C CA . SER A 1 113 ? 28.356 -7.880 -9.276 1.00 91.00 113 SER A CA 1
ATOM 784 C C . SER A 1 113 ? 29.402 -8.718 -10.028 1.00 91.00 113 SER A C 1
ATOM 786 O O . SER A 1 113 ? 30.268 -9.334 -9.402 1.00 91.00 113 SER A O 1
ATOM 788 N N . GLY A 1 114 ? 29.325 -8.765 -11.359 1.00 92.19 114 GLY A N 1
ATOM 789 C CA . GLY A 1 114 ? 30.320 -9.401 -12.235 1.00 92.19 114 GLY A CA 1
ATOM 790 C C . GLY A 1 114 ? 29.707 -10.017 -13.495 1.00 92.19 114 GLY A C 1
ATOM 791 O O . GLY A 1 114 ? 28.535 -9.804 -13.776 1.00 92.19 114 GLY A O 1
ATOM 792 N N . PHE A 1 115 ? 30.474 -10.834 -14.226 1.00 93.56 115 PHE A N 1
ATOM 793 C CA . PHE A 1 115 ? 30.004 -11.564 -15.415 1.00 93.56 115 PHE A CA 1
ATOM 794 C C . PHE A 1 115 ? 30.284 -13.070 -15.315 1.00 93.56 115 PHE A C 1
ATOM 796 O O . PHE A 1 115 ? 31.438 -13.486 -15.218 1.00 93.56 115 PHE A O 1
ATOM 803 N N . SER A 1 116 ? 29.235 -13.896 -15.377 1.00 96.06 116 SER A N 1
ATOM 804 C CA . SER A 1 116 ? 29.342 -15.361 -15.431 1.00 96.06 116 SER A CA 1
ATOM 805 C C . SER A 1 116 ? 28.037 -16.019 -15.912 1.00 96.06 116 SER A C 1
ATOM 807 O O . SER A 1 116 ? 27.021 -15.347 -16.108 1.00 96.06 116 SER A O 1
ATOM 809 N N . GLY A 1 117 ? 28.056 -17.344 -16.100 1.00 95.12 117 GLY A N 1
ATOM 810 C CA . GLY A 1 117 ? 26.848 -18.174 -16.202 1.00 95.12 117 GLY A CA 1
ATOM 811 C C . GLY A 1 117 ? 26.292 -18.442 -17.602 1.00 95.12 117 GLY A C 1
ATOM 812 O O . GLY A 1 117 ? 25.336 -19.201 -17.700 1.00 95.12 117 GLY A O 1
ATOM 813 N N . ASP A 1 118 ? 26.867 -17.881 -18.673 1.00 96.69 118 ASP A N 1
ATOM 814 C CA . ASP A 1 118 ? 26.395 -18.161 -20.040 1.00 96.69 118 ASP A CA 1
ATOM 815 C C . ASP A 1 118 ? 26.406 -19.668 -20.361 1.00 96.69 118 ASP A C 1
ATOM 817 O O . ASP A 1 118 ? 27.406 -20.353 -20.143 1.00 96.69 118 ASP A O 1
ATOM 821 N N . GLY A 1 119 ? 25.284 -20.165 -20.886 1.00 96.19 119 GLY A N 1
ATOM 822 C CA . GLY A 1 119 ? 25.033 -21.581 -21.173 1.00 96.19 119 GLY A CA 1
ATOM 823 C C . GLY A 1 119 ? 24.644 -22.428 -19.954 1.00 96.19 119 GLY A C 1
ATOM 824 O O . GLY A 1 119 ? 24.463 -23.634 -20.098 1.00 96.19 119 GLY A O 1
ATOM 825 N N . GLY A 1 120 ? 24.536 -21.834 -18.762 1.00 97.75 120 GLY A N 1
ATOM 826 C CA . GLY A 1 120 ? 24.151 -22.513 -17.524 1.00 97.75 120 GLY A CA 1
ATOM 827 C C . GLY A 1 120 ? 22.911 -21.904 -16.856 1.00 97.75 120 GLY A C 1
ATOM 828 O O . GLY A 1 120 ? 22.269 -21.024 -17.430 1.00 97.75 120 GLY A O 1
ATOM 829 N N . PRO A 1 121 ? 22.569 -22.348 -15.629 1.00 98.06 121 PRO A N 1
ATOM 830 C CA . PRO A 1 121 ? 21.388 -21.869 -14.909 1.00 98.06 121 PRO A CA 1
ATOM 831 C C . PRO A 1 121 ? 21.462 -20.373 -14.578 1.00 98.06 121 PRO A C 1
ATOM 833 O O . PRO A 1 121 ? 22.409 -19.921 -13.924 1.00 98.06 121 PRO A O 1
ATOM 836 N N . ALA A 1 122 ? 20.418 -19.622 -14.928 1.00 97.94 122 ALA A N 1
ATOM 837 C CA . ALA A 1 122 ? 20.351 -18.170 -14.771 1.00 97.94 122 ALA A CA 1
ATOM 838 C C . ALA A 1 122 ? 20.495 -17.708 -13.310 1.00 97.94 122 ALA A C 1
ATOM 840 O O . ALA A 1 122 ? 21.138 -16.693 -13.036 1.00 97.94 122 ALA A O 1
ATOM 841 N N . LYS A 1 123 ? 19.991 -18.485 -12.340 1.00 97.06 123 LYS A N 1
ATOM 842 C CA . LYS A 1 123 ? 20.136 -18.198 -10.895 1.00 97.06 123 LYS A CA 1
ATOM 843 C C . LYS A 1 123 ? 21.588 -18.179 -10.403 1.00 97.06 123 LYS A C 1
ATOM 845 O O . LYS A 1 123 ? 21.867 -17.625 -9.346 1.00 97.06 123 LYS A O 1
ATOM 850 N N . LYS A 1 124 ? 22.515 -18.799 -11.142 1.00 97.44 124 LYS A N 1
ATOM 851 C CA . LYS A 1 124 ? 23.949 -18.828 -10.807 1.00 97.44 124 LYS A CA 1
ATOM 852 C C . LYS A 1 124 ? 24.757 -17.755 -11.533 1.00 97.44 124 LYS A C 1
ATOM 854 O O . LYS A 1 124 ? 25.942 -17.611 -11.248 1.00 97.44 124 LYS A O 1
ATOM 859 N N . ALA A 1 125 ? 24.144 -17.024 -12.459 1.00 97.31 125 ALA A N 1
ATOM 860 C CA . ALA A 1 125 ? 24.819 -15.964 -13.183 1.00 97.31 125 ALA A CA 1
ATOM 861 C C . ALA A 1 125 ? 25.042 -14.725 -12.311 1.00 97.31 125 ALA A C 1
ATOM 863 O O . ALA A 1 125 ? 24.360 -14.486 -11.312 1.00 97.31 125 ALA A O 1
ATOM 864 N N . THR A 1 126 ? 26.016 -13.924 -12.712 1.00 96.19 126 THR A N 1
ATOM 865 C CA . THR A 1 126 ? 26.263 -12.590 -12.165 1.00 96.19 126 THR A CA 1
ATOM 866 C C . THR A 1 126 ? 25.986 -11.552 -13.246 1.00 96.19 126 THR A C 1
ATOM 868 O O . THR A 1 126 ? 26.225 -11.812 -14.432 1.00 96.19 126 THR A O 1
ATOM 871 N N . PHE A 1 127 ? 25.463 -10.410 -12.807 1.00 94.81 127 PHE A N 1
ATOM 872 C CA . PHE A 1 127 ? 25.204 -9.220 -13.614 1.00 94.81 127 PHE A CA 1
ATOM 873 C C . PHE A 1 127 ? 26.039 -8.059 -13.072 1.00 94.81 127 PHE A C 1
ATOM 875 O O . PHE A 1 127 ? 26.424 -8.082 -11.902 1.00 94.81 127 PHE A O 1
ATOM 882 N N . SER A 1 128 ? 26.307 -7.047 -13.895 1.00 91.62 128 SER A N 1
ATOM 883 C CA . SER A 1 128 ? 26.967 -5.810 -13.472 1.00 91.62 128 SER A CA 1
ATOM 884 C C . SER A 1 128 ? 26.240 -4.581 -14.019 1.00 91.62 128 SER A C 1
ATOM 886 O O . SER A 1 128 ? 25.833 -4.556 -15.182 1.00 91.62 128 SER A O 1
ATOM 888 N N . GLY A 1 129 ? 26.092 -3.547 -13.191 1.00 83.06 129 GLY A N 1
ATOM 889 C CA . GLY A 1 129 ? 25.620 -2.229 -13.619 1.00 83.06 129 GLY A CA 1
ATOM 890 C C . GLY A 1 129 ? 26.778 -1.265 -13.870 1.00 83.06 129 GLY A C 1
ATOM 891 O O . GLY A 1 129 ? 27.946 -1.653 -13.863 1.00 83.06 129 GLY A O 1
ATOM 892 N N . TYR A 1 130 ? 26.457 0.007 -14.098 1.00 73.06 130 TYR A N 1
ATOM 893 C CA . TYR A 1 130 ? 27.466 1.045 -14.328 1.00 73.06 130 TYR A CA 1
ATOM 894 C C . TYR A 1 130 ? 28.454 1.141 -13.142 1.00 73.06 130 TYR A C 1
ATOM 896 O O . TYR A 1 130 ? 28.053 1.025 -11.983 1.00 73.06 130 TYR A O 1
ATOM 904 N N . GLU A 1 131 ? 29.752 1.292 -13.433 1.00 64.62 131 GLU A N 1
ATOM 905 C CA . GLU A 1 131 ? 30.845 1.379 -12.438 1.00 64.62 131 GLU A CA 1
ATOM 906 C C . GLU A 1 131 ? 30.883 0.238 -11.392 1.00 64.62 131 GLU A C 1
ATOM 908 O O . GLU A 1 131 ? 31.370 0.412 -10.273 1.00 64.62 131 GLU A O 1
ATOM 913 N N . ASN A 1 132 ? 30.367 -0.951 -11.736 1.00 58.62 132 ASN A N 1
ATOM 914 C CA . ASN A 1 132 ? 30.324 -2.160 -10.894 1.00 58.62 132 ASN A CA 1
ATOM 915 C C . ASN A 1 132 ? 29.601 -2.019 -9.538 1.00 58.62 132 ASN A C 1
ATOM 917 O O . ASN A 1 132 ? 29.556 -2.994 -8.781 1.00 58.62 132 ASN A O 1
ATOM 921 N N . SER A 1 133 ? 29.020 -0.850 -9.255 1.00 55.53 133 SER A N 1
ATOM 922 C CA . SER A 1 133 ? 28.431 -0.484 -7.959 1.00 55.53 133 SER A CA 1
ATOM 923 C C . SER A 1 133 ? 26.916 -0.305 -8.023 1.00 55.53 133 SER A C 1
ATOM 925 O O . SER A 1 133 ? 26.261 -0.373 -6.990 1.00 55.53 133 SER A O 1
ATOM 927 N N . TYR A 1 134 ? 26.361 -0.133 -9.226 1.00 63.50 134 TYR A N 1
ATOM 928 C CA . TYR A 1 134 ? 24.919 -0.072 -9.455 1.00 63.50 134 TYR A CA 1
ATOM 929 C C . TYR A 1 134 ? 24.380 -1.408 -9.983 1.00 63.50 134 TYR A C 1
ATOM 931 O O . TYR A 1 134 ? 25.146 -2.200 -10.552 1.00 63.50 134 TYR A O 1
ATOM 939 N N . PRO A 1 135 ? 23.075 -1.689 -9.828 1.00 68.00 135 PRO A N 1
ATOM 940 C CA . PRO A 1 135 ? 22.471 -2.851 -10.440 1.00 68.00 135 PRO A CA 1
ATOM 941 C C . PRO A 1 135 ? 22.418 -2.694 -11.967 1.00 68.00 135 PRO A C 1
ATOM 943 O O . PRO A 1 135 ? 22.493 -1.578 -12.475 1.00 68.00 135 PRO A O 1
ATOM 946 N N . ALA A 1 136 ? 22.285 -3.797 -12.704 1.00 73.94 136 ALA A N 1
ATOM 947 C CA . ALA A 1 136 ? 21.905 -3.765 -14.115 1.00 73.94 136 ALA A CA 1
ATOM 948 C C . ALA A 1 136 ? 20.638 -2.904 -14.306 1.00 73.94 136 ALA A C 1
ATOM 950 O O . ALA A 1 136 ? 19.794 -2.836 -13.407 1.00 73.94 136 ALA A O 1
ATOM 951 N N . ASN A 1 137 ? 20.525 -2.219 -15.448 1.00 82.00 137 ASN A N 1
ATOM 952 C CA . ASN A 1 137 ? 19.612 -1.080 -15.544 1.00 82.00 137 ASN A CA 1
ATOM 953 C C . ASN A 1 137 ? 18.229 -1.392 -16.128 1.00 82.00 137 ASN A C 1
ATOM 955 O O . ASN A 1 137 ? 17.287 -0.762 -15.667 1.00 82.00 137 ASN A O 1
ATOM 959 N N . GLY A 1 138 ? 18.093 -2.313 -17.089 1.00 91.69 138 GLY A N 1
ATOM 960 C CA . GLY A 1 138 ? 16.848 -2.471 -17.858 1.00 91.69 138 GLY A CA 1
ATOM 961 C C . GLY A 1 138 ? 16.447 -3.916 -18.155 1.00 91.69 138 GLY A C 1
ATOM 962 O O . GLY A 1 138 ? 17.308 -4.805 -18.255 1.00 91.69 138 GLY A O 1
ATOM 963 N N . LEU A 1 139 ? 15.137 -4.140 -18.293 1.00 95.50 139 LEU A N 1
ATOM 964 C CA . LEU A 1 139 ? 14.491 -5.423 -18.574 1.00 95.50 139 LEU A CA 1
ATOM 965 C C . LEU A 1 139 ? 13.453 -5.329 -19.698 1.00 95.50 139 LEU A C 1
ATOM 967 O O . LEU A 1 139 ? 12.618 -4.433 -19.736 1.00 95.50 139 LEU A O 1
ATOM 971 N N . ALA A 1 140 ? 13.376 -6.382 -20.511 1.00 97.00 140 ALA A N 1
ATOM 972 C CA . ALA A 1 140 ? 12.233 -6.624 -21.391 1.00 97.00 140 ALA A CA 1
ATOM 973 C C . ALA A 1 140 ? 11.831 -8.095 -21.394 1.00 97.00 140 ALA A C 1
ATOM 975 O O . ALA A 1 140 ? 12.644 -8.968 -21.100 1.00 97.00 140 ALA A O 1
ATOM 976 N N . VAL A 1 141 ? 10.585 -8.374 -21.768 1.00 97.00 141 VAL A N 1
ATOM 977 C CA . VAL A 1 141 ? 10.073 -9.738 -21.931 1.00 97.00 141 VAL A CA 1
ATOM 978 C C . VAL A 1 141 ? 9.549 -9.895 -23.352 1.00 97.00 141 VAL A C 1
ATOM 980 O O . VAL A 1 141 ? 8.771 -9.066 -23.825 1.00 97.00 141 VAL A O 1
ATOM 983 N N . GLY A 1 142 ? 10.015 -10.933 -24.044 1.00 94.69 142 GLY A N 1
ATOM 984 C CA . GLY A 1 142 ? 9.513 -11.320 -25.358 1.00 94.69 142 GLY A CA 1
ATOM 985 C C . GLY A 1 142 ? 8.114 -11.934 -25.278 1.00 94.69 142 GLY A C 1
ATOM 986 O O . GLY A 1 142 ? 7.654 -12.361 -24.219 1.00 94.69 142 GLY A O 1
ATOM 987 N N . SER A 1 143 ? 7.420 -12.012 -26.414 1.00 91.00 143 SER A N 1
ATOM 988 C CA . SER A 1 143 ? 6.102 -12.665 -26.501 1.00 91.00 143 SER A CA 1
ATOM 989 C C . SER A 1 143 ? 6.148 -14.166 -26.179 1.00 91.00 143 SER A C 1
ATOM 991 O O . SER A 1 143 ? 5.135 -14.733 -25.769 1.00 91.00 143 SER A O 1
ATOM 993 N N . ASP A 1 144 ? 7.324 -14.776 -26.317 1.00 91.56 144 ASP A N 1
ATOM 994 C CA . ASP A 1 144 ? 7.664 -16.150 -25.943 1.00 91.56 144 ASP A CA 1
ATOM 995 C C . ASP A 1 144 ? 7.976 -16.326 -24.443 1.00 91.56 144 ASP A C 1
ATOM 997 O O . ASP A 1 144 ? 8.185 -17.447 -23.993 1.00 91.56 144 ASP A O 1
ATOM 1001 N N . GLY A 1 145 ? 8.004 -15.240 -23.663 1.00 94.12 145 GLY A N 1
ATOM 1002 C CA . GLY A 1 145 ? 8.369 -15.248 -22.245 1.00 94.12 145 GLY A CA 1
ATOM 1003 C C . GLY A 1 145 ? 9.871 -15.110 -21.971 1.00 94.12 145 GLY A C 1
ATOM 1004 O O . GLY A 1 145 ? 10.261 -15.045 -20.804 1.00 94.12 145 GLY A O 1
ATOM 1005 N N . THR A 1 146 ? 10.721 -15.016 -23.001 1.00 97.19 146 THR A N 1
ATOM 1006 C CA . THR A 1 146 ? 12.166 -14.801 -22.828 1.00 97.19 146 THR A CA 1
ATOM 1007 C C . THR A 1 146 ? 12.422 -13.468 -22.130 1.00 97.19 146 THR A C 1
ATOM 1009 O O . THR A 1 146 ? 11.985 -12.419 -22.606 1.00 97.19 146 THR A O 1
ATOM 1012 N N . VAL A 1 147 ? 13.171 -13.486 -21.023 1.00 98.25 147 VAL A N 1
ATOM 1013 C CA . VAL A 1 147 ? 13.505 -12.268 -20.268 1.00 98.25 147 VAL A CA 1
ATOM 1014 C C . VAL A 1 147 ? 14.874 -11.752 -20.695 1.00 98.25 147 VAL A C 1
ATOM 1016 O O . VAL A 1 147 ? 15.892 -12.424 -20.520 1.00 98.25 147 VAL A O 1
ATOM 1019 N N . TYR A 1 148 ? 14.914 -10.539 -21.228 1.00 98.50 148 TYR A N 1
ATOM 1020 C CA . TYR A 1 148 ? 16.123 -9.846 -21.646 1.00 98.50 148 TYR A CA 1
ATOM 1021 C C . TYR A 1 148 ? 16.583 -8.883 -20.557 1.00 98.50 148 TYR A C 1
ATOM 1023 O O . TYR A 1 148 ? 15.783 -8.136 -20.003 1.00 98.50 148 TYR A O 1
ATOM 1031 N N . VAL A 1 149 ? 17.883 -8.884 -20.273 1.00 98.12 149 VAL A N 1
ATOM 1032 C CA . VAL A 1 149 ? 18.519 -8.048 -19.250 1.00 98.12 149 VAL A CA 1
ATOM 1033 C C . VAL A 1 149 ? 19.624 -7.224 -19.893 1.00 98.12 149 VAL A C 1
ATOM 1035 O O . VAL A 1 149 ? 20.539 -7.780 -20.516 1.00 98.12 149 VAL A O 1
ATOM 1038 N N . ALA A 1 150 ? 19.568 -5.908 -19.708 1.00 96.44 150 ALA A N 1
ATOM 1039 C CA . ALA A 1 150 ? 20.673 -5.016 -20.017 1.00 96.44 150 ALA A CA 1
ATOM 1040 C C . ALA A 1 150 ? 21.753 -5.155 -18.935 1.00 96.44 150 ALA A C 1
ATOM 1042 O O . ALA A 1 150 ? 21.704 -4.527 -17.881 1.00 96.44 150 ALA A O 1
ATOM 1043 N N . ASP A 1 151 ? 22.734 -6.017 -19.197 1.00 95.56 151 ASP A N 1
ATOM 1044 C CA . ASP A 1 151 ? 23.873 -6.282 -18.318 1.00 95.56 151 ASP A CA 1
ATOM 1045 C C . ASP A 1 151 ? 24.916 -5.164 -18.512 1.00 95.56 151 ASP A C 1
ATOM 1047 O O . ASP A 1 151 ? 25.959 -5.340 -19.154 1.00 95.56 151 ASP A O 1
ATOM 1051 N N . THR A 1 152 ? 24.535 -3.964 -18.058 1.00 92.94 152 THR A N 1
ATOM 1052 C CA . THR A 1 152 ? 25.084 -2.655 -18.443 1.00 92.94 152 THR A CA 1
ATOM 1053 C C . THR A 1 152 ? 26.597 -2.565 -18.287 1.00 92.94 152 THR A C 1
ATOM 1055 O O . THR A 1 152 ? 27.291 -2.294 -19.270 1.00 92.94 152 THR A O 1
ATOM 1058 N N . GLY A 1 153 ? 27.119 -2.845 -17.090 1.00 91.38 153 GLY A N 1
ATOM 1059 C CA . GLY A 1 153 ? 28.558 -2.784 -16.797 1.00 91.38 153 GLY A CA 1
ATOM 1060 C C . GLY A 1 153 ? 29.360 -3.857 -17.523 1.00 91.38 153 GLY A C 1
ATOM 1061 O O . GLY A 1 153 ? 30.551 -3.708 -17.758 1.00 91.38 153 GLY A O 1
ATOM 1062 N N . ASN A 1 154 ? 28.689 -4.923 -17.955 1.00 93.31 154 ASN A N 1
ATOM 1063 C CA . ASN A 1 154 ? 29.282 -5.975 -18.764 1.00 93.31 154 ASN A CA 1
ATOM 1064 C C . ASN A 1 154 ? 29.135 -5.715 -20.272 1.00 93.31 154 ASN A C 1
ATOM 1066 O O . ASN A 1 154 ? 29.558 -6.563 -21.063 1.00 93.31 154 ASN A O 1
ATOM 1070 N N . HIS A 1 155 ? 28.548 -4.586 -20.681 1.00 94.25 155 HIS A N 1
ATOM 1071 C CA . HIS A 1 155 ? 28.430 -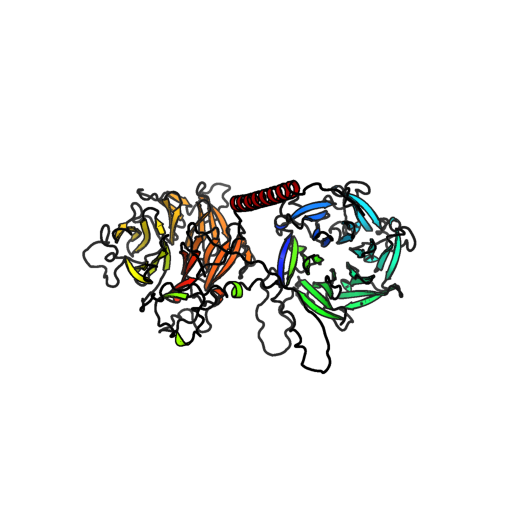4.123 -22.067 1.00 94.25 155 HIS A CA 1
ATOM 1072 C C . HIS A 1 155 ? 27.750 -5.116 -23.021 1.00 94.25 155 HIS A C 1
ATOM 1074 O O . HIS A 1 155 ? 28.220 -5.372 -24.140 1.00 94.25 155 HIS A O 1
ATOM 1080 N N . ARG A 1 156 ? 26.655 -5.727 -22.561 1.00 95.81 156 ARG A N 1
ATOM 1081 C CA . ARG A 1 156 ? 25.930 -6.757 -23.312 1.00 95.81 156 ARG A CA 1
ATOM 1082 C C . ARG A 1 156 ? 24.460 -6.834 -22.920 1.00 95.81 156 ARG A C 1
ATOM 1084 O O . ARG A 1 156 ? 24.069 -6.359 -21.861 1.00 95.81 156 ARG A O 1
ATOM 1091 N N . ILE A 1 157 ? 23.676 -7.502 -23.759 1.00 98.12 157 ILE A N 1
ATOM 1092 C CA . ILE A 1 157 ? 22.320 -7.940 -23.429 1.00 98.12 157 ILE A CA 1
ATOM 1093 C C . ILE A 1 157 ? 22.325 -9.453 -23.221 1.00 98.12 157 ILE A C 1
ATOM 1095 O O . ILE A 1 157 ? 22.866 -10.205 -24.045 1.00 98.12 157 ILE A O 1
ATOM 1099 N N . ARG A 1 158 ? 21.720 -9.894 -22.120 1.00 98.25 158 ARG A N 1
ATOM 1100 C CA . ARG A 1 158 ? 21.551 -11.303 -21.748 1.00 98.25 158 ARG A CA 1
ATOM 1101 C C . ARG A 1 158 ? 20.090 -11.698 -21.923 1.00 98.25 158 ARG A C 1
ATOM 1103 O O . ARG A 1 158 ? 19.220 -10.866 -21.718 1.00 98.25 158 ARG A O 1
ATOM 1110 N N . ALA A 1 159 ? 19.831 -12.943 -22.288 1.00 98.31 159 ALA A N 1
ATOM 1111 C CA . ALA A 1 159 ? 18.496 -13.520 -22.369 1.00 98.31 159 ALA A CA 1
ATOM 1112 C C . ALA A 1 159 ? 18.406 -14.721 -21.428 1.00 98.31 159 ALA A C 1
ATOM 1114 O O . ALA A 1 159 ? 19.347 -15.519 -21.376 1.00 98.31 159 ALA A O 1
ATOM 1115 N N . ILE A 1 160 ? 17.296 -14.818 -20.705 1.00 98.50 160 ILE A N 1
ATOM 1116 C CA . ILE A 1 160 ? 16.935 -15.918 -19.817 1.00 98.50 160 ILE A CA 1
ATOM 1117 C C . ILE A 1 160 ? 15.802 -16.681 -20.492 1.00 98.50 160 ILE A C 1
ATOM 1119 O O . ILE A 1 160 ? 14.759 -16.097 -20.792 1.00 98.50 160 ILE A O 1
ATOM 1123 N N . ASP A 1 161 ? 16.036 -17.960 -20.735 1.00 96.88 161 ASP A N 1
ATOM 1124 C CA . ASP A 1 161 ? 15.058 -18.865 -21.320 1.00 96.88 161 ASP A CA 1
ATOM 1125 C C . ASP A 1 161 ? 13.988 -19.228 -20.270 1.00 96.88 161 ASP A C 1
ATOM 1127 O O . ASP A 1 161 ? 14.347 -19.604 -19.145 1.00 96.88 161 ASP A O 1
ATOM 1131 N N . PRO A 1 162 ? 12.689 -19.071 -20.579 1.00 93.88 162 PRO A N 1
ATOM 1132 C CA . PRO A 1 162 ? 11.623 -19.324 -19.617 1.00 93.88 162 PRO A CA 1
ATOM 1133 C C . PRO A 1 162 ? 11.369 -20.821 -19.380 1.00 93.88 162 PRO A C 1
ATOM 1135 O O . PRO A 1 162 ? 10.852 -21.168 -18.316 1.00 93.88 162 PRO A O 1
ATOM 1138 N N . ASP A 1 163 ? 11.744 -21.698 -20.318 1.00 93.00 163 ASP A N 1
ATOM 1139 C CA . ASP A 1 163 ? 11.440 -23.131 -20.268 1.00 93.00 163 ASP A CA 1
ATOM 1140 C C . ASP A 1 163 ? 12.456 -23.897 -19.414 1.00 93.00 163 ASP A C 1
ATOM 1142 O O . ASP A 1 163 ? 12.081 -24.727 -18.580 1.00 93.00 163 ASP A O 1
ATOM 1146 N N . ASP A 1 164 ? 13.750 -23.625 -19.606 1.00 94.00 164 ASP A N 1
ATOM 1147 C CA . ASP A 1 164 ? 14.832 -24.341 -18.913 1.00 94.00 164 ASP A CA 1
ATOM 1148 C C . ASP A 1 164 ? 15.612 -23.484 -17.900 1.00 94.00 164 ASP A C 1
ATOM 1150 O O . ASP A 1 164 ? 16.446 -24.000 -17.143 1.00 94.00 164 ASP A O 1
ATOM 1154 N N . GLY A 1 165 ? 15.322 -22.180 -17.837 1.00 95.50 165 GLY A N 1
ATOM 1155 C CA . GLY A 1 165 ? 15.966 -21.249 -16.917 1.00 95.50 165 GLY A CA 1
ATOM 1156 C C . GLY A 1 165 ? 17.451 -21.030 -17.209 1.00 95.50 165 GLY A C 1
ATOM 1157 O O . GLY A 1 165 ? 18.203 -20.674 -16.291 1.00 95.50 165 GLY A O 1
ATOM 1158 N N . THR A 1 166 ? 17.914 -21.278 -18.436 1.00 98.12 166 THR A N 1
ATOM 1159 C CA . THR A 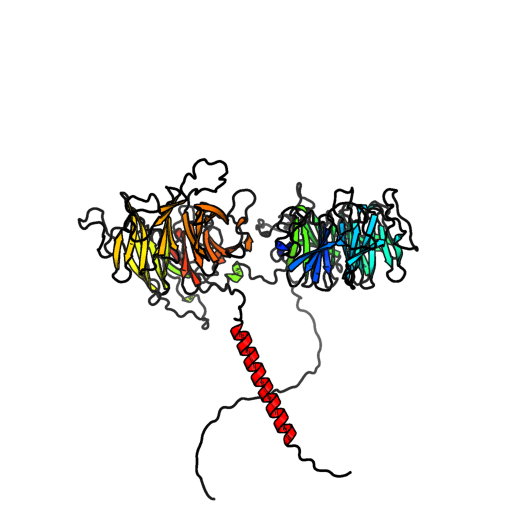1 166 ? 19.293 -21.001 -18.852 1.00 98.12 166 THR A CA 1
ATOM 1160 C C . THR A 1 166 ? 19.483 -19.543 -19.254 1.00 98.12 166 THR A C 1
ATOM 1162 O O . THR A 1 166 ? 18.541 -18.838 -19.604 1.00 98.12 166 THR A O 1
ATOM 1165 N N . ILE A 1 167 ? 20.722 -19.053 -19.176 1.00 98.50 167 ILE A N 1
ATOM 1166 C CA . ILE A 1 167 ? 21.074 -17.683 -19.570 1.00 98.50 167 ILE A CA 1
ATOM 1167 C C . ILE A 1 167 ? 22.125 -17.669 -20.676 1.00 98.50 167 ILE A C 1
ATOM 1169 O O . ILE A 1 167 ? 23.061 -18.471 -20.675 1.00 98.50 167 ILE A O 1
ATOM 1173 N N . ARG A 1 168 ? 22.011 -16.726 -21.614 1.00 97.94 168 ARG A N 1
ATOM 1174 C CA . ARG A 1 168 ? 22.977 -16.538 -22.710 1.00 97.94 168 ARG A CA 1
ATOM 1175 C C . ARG A 1 168 ? 23.108 -15.080 -23.136 1.00 97.94 168 ARG A C 1
ATOM 1177 O O . ARG A 1 168 ? 22.148 -14.319 -23.080 1.00 97.94 168 ARG A O 1
ATOM 1184 N N . THR A 1 169 ? 24.273 -14.695 -23.648 1.00 98.06 169 THR A N 1
ATOM 1185 C CA . THR A 1 169 ? 24.463 -13.399 -24.320 1.00 98.06 169 THR A CA 1
ATOM 1186 C C . THR A 1 169 ? 23.805 -13.393 -25.706 1.00 98.06 169 THR A C 1
ATOM 1188 O O . THR A 1 169 ? 24.079 -14.267 -26.532 1.00 98.06 169 THR A O 1
ATOM 1191 N N . VAL A 1 170 ? 22.973 -12.382 -25.983 1.00 98.06 170 VAL A N 1
ATOM 1192 C CA . VAL A 1 170 ? 22.290 -12.189 -27.282 1.00 98.06 170 VAL A CA 1
ATOM 1193 C C . VAL A 1 170 ? 22.854 -11.036 -28.104 1.00 98.06 170 VAL A C 1
ATOM 1195 O O . VAL A 1 170 ? 22.846 -11.099 -29.333 1.00 98.06 170 VAL A O 1
ATOM 1198 N N . ALA A 1 171 ? 23.415 -10.019 -27.453 1.00 97.94 171 ALA A N 1
ATOM 1199 C CA . ALA A 1 171 ? 24.034 -8.882 -28.121 1.00 97.94 171 ALA A CA 1
ATOM 1200 C C . ALA A 1 171 ? 25.188 -8.318 -27.292 1.00 97.94 171 ALA A C 1
ATOM 1202 O O . ALA A 1 171 ? 25.138 -8.339 -26.065 1.00 97.94 171 ALA A O 1
ATOM 1203 N N . GLY A 1 172 ? 26.203 -7.782 -27.968 1.00 96.56 172 GLY A N 1
ATOM 1204 C CA . GLY A 1 172 ? 27.394 -7.235 -27.323 1.00 96.56 172 GLY A CA 1
ATOM 1205 C C . GLY A 1 172 ? 28.480 -8.285 -27.085 1.00 96.56 172 GLY A C 1
ATOM 1206 O O . GLY A 1 172 ? 28.215 -9.451 -26.807 1.00 96.56 172 GLY A O 1
ATOM 1207 N N . SER A 1 173 ? 29.728 -7.850 -27.228 1.00 93.62 173 SER A N 1
ATOM 1208 C CA . SER A 1 173 ? 30.937 -8.672 -27.082 1.00 93.62 173 SER A CA 1
ATOM 1209 C C . SER A 1 173 ? 31.607 -8.538 -25.712 1.00 93.62 173 SER A C 1
ATOM 1211 O O . SER A 1 173 ? 32.600 -9.216 -25.456 1.00 93.62 173 SER A O 1
ATOM 1213 N N . GLY A 1 174 ? 31.107 -7.640 -24.855 1.00 89.94 174 GLY A N 1
ATOM 1214 C CA . GLY A 1 174 ? 31.698 -7.318 -23.555 1.00 89.94 174 GLY A CA 1
ATOM 1215 C C . GLY A 1 174 ? 32.921 -6.395 -23.595 1.00 89.94 174 GLY A C 1
ATOM 1216 O O . GLY A 1 174 ? 33.506 -6.141 -22.553 1.00 89.94 174 GLY A O 1
ATOM 1217 N N . ARG A 1 175 ? 33.315 -5.874 -24.768 1.00 81.94 175 ARG A N 1
ATOM 1218 C CA . ARG A 1 175 ? 34.484 -4.983 -24.945 1.00 81.94 175 ARG A CA 1
ATOM 1219 C C . ARG A 1 175 ? 34.107 -3.496 -25.022 1.00 81.94 175 ARG A C 1
ATOM 1221 O O . ARG A 1 175 ? 34.482 -2.823 -25.979 1.00 81.94 175 ARG A O 1
ATOM 1228 N N . GLY A 1 176 ? 33.305 -3.010 -24.077 1.00 68.94 176 GLY A N 1
ATOM 1229 C CA . GLY A 1 176 ? 32.866 -1.606 -24.044 1.00 68.94 176 GLY A CA 1
ATOM 1230 C C . GLY A 1 176 ? 33.868 -0.646 -23.393 1.00 68.94 176 GLY A C 1
ATOM 1231 O O . GLY A 1 176 ? 33.861 0.534 -23.725 1.00 68.94 176 GLY A O 1
ATOM 1232 N N . GLU A 1 177 ? 34.781 -1.144 -22.551 1.00 66.56 177 GLU A N 1
ATOM 1233 C CA . GLU A 1 177 ? 35.792 -0.334 -21.844 1.00 66.56 177 GLU A CA 1
ATOM 1234 C C . GLU A 1 177 ? 36.793 0.371 -22.784 1.00 66.56 177 GLU A C 1
ATOM 1236 O O . GLU A 1 177 ? 37.403 1.367 -22.410 1.00 66.56 177 GLU A O 1
ATOM 1241 N N . GLU A 1 178 ? 36.941 -0.106 -24.026 1.00 66.44 178 GLU A N 1
ATOM 1242 C CA . GLU A 1 178 ? 37.780 0.522 -25.065 1.00 66.44 178 GLU A CA 1
ATOM 1243 C C . GLU A 1 178 ? 37.095 1.718 -25.764 1.00 66.44 178 GLU A C 1
ATOM 1245 O O . GLU A 1 178 ? 37.729 2.395 -26.575 1.00 66.44 178 GLU A O 1
ATOM 1250 N N . GLY A 1 179 ? 35.812 1.967 -25.480 1.00 66.62 179 GLY A N 1
ATOM 1251 C CA . GLY A 1 179 ? 34.988 2.975 -26.143 1.00 66.62 179 GLY A CA 1
ATOM 1252 C C . GLY A 1 179 ? 34.517 2.588 -27.557 1.00 66.62 179 GLY A C 1
ATOM 1253 O O . GLY A 1 179 ? 35.189 1.872 -28.307 1.00 66.62 179 GLY A O 1
ATOM 1254 N N . GLY A 1 180 ? 33.348 3.100 -27.951 1.00 78.25 180 GLY A N 1
ATOM 1255 C CA . GLY A 1 180 ? 32.841 3.077 -29.326 1.00 78.25 180 GLY A CA 1
ATOM 1256 C C . GLY A 1 180 ? 31.873 1.938 -29.673 1.00 78.25 180 GLY A C 1
ATOM 1257 O O . GLY A 1 180 ? 31.527 1.073 -28.868 1.00 78.25 180 GLY A O 1
ATOM 1258 N N . PHE A 1 181 ? 31.433 1.927 -30.936 1.00 87.38 181 PHE A N 1
ATOM 1259 C CA . PHE A 1 181 ? 30.447 0.985 -31.477 1.00 87.38 181 PHE A CA 1
ATOM 1260 C C . PHE A 1 181 ? 30.998 0.254 -32.712 1.00 87.38 181 PHE A C 1
ATOM 1262 O O . PHE A 1 181 ? 31.809 0.787 -33.469 1.00 87.38 181 PHE A O 1
ATOM 1269 N N . SER A 1 182 ? 30.542 -0.977 -32.955 1.00 92.69 182 SER A N 1
ATOM 1270 C CA . SER A 1 182 ? 30.815 -1.705 -34.206 1.00 92.69 182 SER A CA 1
ATOM 1271 C C . SER A 1 182 ? 29.822 -2.853 -34.425 1.00 92.69 182 SER A C 1
ATOM 1273 O O . SER A 1 182 ? 28.959 -3.112 -33.580 1.00 92.69 182 SER A O 1
ATOM 1275 N N . GLY A 1 183 ? 29.948 -3.552 -35.558 1.00 93.31 183 GLY A N 1
ATOM 1276 C CA . GLY A 1 183 ? 29.238 -4.807 -35.827 1.00 93.31 183 GLY A CA 1
ATOM 1277 C C . GLY A 1 183 ? 27.969 -4.696 -36.673 1.00 93.31 183 GLY A C 1
ATOM 1278 O O . GLY A 1 183 ? 27.323 -5.719 -36.880 1.00 93.31 183 GLY A O 1
ATOM 1279 N N . ASP A 1 184 ? 27.622 -3.509 -37.180 1.00 96.31 184 ASP A N 1
ATOM 1280 C CA . ASP A 1 184 ? 26.443 -3.324 -38.037 1.00 96.31 184 ASP A CA 1
ATOM 1281 C C . ASP A 1 184 ? 26.477 -4.262 -39.263 1.00 96.31 184 ASP A C 1
ATOM 1283 O O . ASP A 1 184 ? 27.495 -4.393 -39.943 1.00 96.31 184 ASP A O 1
ATOM 1287 N N . GLY A 1 185 ? 25.359 -4.946 -39.521 1.00 95.94 185 GLY A N 1
ATOM 1288 C CA . GLY A 1 185 ? 25.209 -5.978 -40.554 1.00 95.94 185 GLY A CA 1
ATOM 1289 C C . GLY A 1 185 ? 25.772 -7.360 -40.179 1.00 95.94 185 GLY A C 1
ATOM 1290 O O . GLY A 1 185 ? 25.547 -8.328 -40.912 1.00 95.94 185 GLY A O 1
ATOM 1291 N N . GLY A 1 186 ? 26.483 -7.473 -39.054 1.00 96.88 186 GLY A N 1
ATOM 1292 C CA . GLY A 1 186 ? 27.073 -8.708 -38.535 1.00 96.88 186 GLY A CA 1
ATOM 1293 C C . GLY A 1 186 ? 26.318 -9.291 -37.336 1.00 96.88 186 GLY A C 1
ATOM 1294 O O . GLY A 1 186 ? 25.327 -8.735 -36.871 1.00 96.88 186 GLY A O 1
ATOM 1295 N N . LYS A 1 187 ? 26.800 -10.432 -36.818 1.00 97.62 187 LYS A N 1
ATOM 1296 C CA . LYS A 1 187 ? 26.190 -11.137 -35.675 1.00 97.62 187 LYS A CA 1
ATOM 1297 C C . LYS A 1 187 ? 26.179 -10.260 -34.417 1.00 97.62 187 LYS A C 1
ATOM 1299 O O . LYS A 1 187 ? 27.241 -9.808 -33.982 1.00 97.62 187 LYS A O 1
ATOM 1304 N N . ALA A 1 188 ? 25.016 -10.114 -33.782 1.00 97.75 188 ALA A N 1
ATOM 1305 C CA . ALA A 1 188 ? 24.826 -9.229 -32.630 1.00 97.75 188 ALA A CA 1
ATOM 1306 C C . ALA A 1 188 ? 25.758 -9.525 -31.441 1.00 97.75 188 ALA A C 1
ATOM 1308 O O . ALA A 1 188 ? 26.294 -8.602 -30.829 1.00 97.75 188 ALA A O 1
ATOM 1309 N N . THR A 1 189 ? 26.055 -10.797 -31.159 1.00 97.00 189 THR A N 1
ATOM 1310 C CA . THR A 1 189 ? 26.970 -11.203 -30.069 1.00 97.00 189 THR A CA 1
ATOM 1311 C C . THR A 1 189 ? 28.436 -10.812 -30.300 1.00 97.00 189 THR A C 1
ATOM 1313 O O . THR A 1 189 ? 29.272 -10.986 -29.419 1.00 97.00 189 THR A O 1
ATOM 1316 N N . ARG A 1 190 ? 28.794 -10.340 -31.501 1.00 95.75 190 ARG A N 1
ATOM 1317 C CA . ARG A 1 190 ? 30.143 -9.838 -31.823 1.00 95.75 190 ARG A CA 1
ATOM 1318 C C . ARG A 1 190 ? 30.206 -8.313 -31.875 1.00 95.75 190 ARG A C 1
ATOM 1320 O O . ARG A 1 190 ? 31.291 -7.763 -32.043 1.00 95.75 190 ARG A O 1
ATOM 1327 N N . ALA A 1 191 ? 29.066 -7.643 -31.757 1.00 95.75 191 ALA A N 1
ATOM 1328 C CA . ALA A 1 191 ? 28.983 -6.195 -31.800 1.00 95.75 191 ALA A CA 1
ATOM 1329 C C . ALA A 1 191 ? 29.674 -5.562 -30.588 1.00 95.75 191 ALA A C 1
ATOM 1331 O O . ALA A 1 191 ? 29.726 -6.151 -29.503 1.00 95.75 191 ALA A O 1
ATOM 1332 N N . ARG A 1 192 ? 30.188 -4.344 -30.753 1.00 95.00 192 ARG A N 1
ATOM 1333 C CA . ARG A 1 192 ? 30.575 -3.510 -29.610 1.00 95.00 192 ARG A CA 1
ATOM 1334 C C . ARG A 1 192 ? 29.384 -2.632 -29.232 1.00 95.00 192 ARG A C 1
ATOM 1336 O O . ARG A 1 192 ? 28.828 -1.952 -30.102 1.00 95.00 192 ARG A O 1
ATOM 1343 N N . LEU A 1 193 ? 29.000 -2.746 -27.966 1.00 94.50 193 LEU A N 1
ATOM 1344 C CA . LEU A 1 193 ? 28.043 -1.910 -27.245 1.00 94.50 193 LEU A CA 1
ATOM 1345 C C . LEU A 1 193 ? 28.810 -1.258 -26.093 1.00 94.50 193 LEU A C 1
ATOM 1347 O O . LEU A 1 193 ? 29.812 -1.822 -25.642 1.00 94.50 193 LEU A O 1
ATOM 1351 N N . GLN A 1 194 ? 28.328 -0.127 -25.598 1.00 92.19 194 GLN A N 1
ATOM 1352 C CA . GLN A 1 194 ? 28.926 0.574 -24.472 1.00 92.19 194 GLN A CA 1
ATOM 1353 C C . GLN A 1 194 ? 27.830 1.006 -23.500 1.00 92.19 194 GLN A C 1
ATOM 1355 O O . GLN A 1 194 ? 26.987 1.840 -23.818 1.00 92.19 194 GLN A O 1
ATOM 1360 N N . ASN A 1 195 ? 27.857 0.388 -22.317 1.00 90.62 195 ASN A N 1
ATOM 1361 C CA . ASN A 1 195 ? 26.883 0.569 -21.236 1.00 90.62 195 ASN A CA 1
ATOM 1362 C C . ASN A 1 195 ? 25.434 0.619 -21.736 1.00 90.62 195 ASN A C 1
ATOM 1364 O O . ASN A 1 195 ? 24.774 1.645 -21.574 1.00 90.62 195 ASN A O 1
ATOM 1368 N N . PRO A 1 196 ? 24.924 -0.468 -22.347 1.00 94.12 196 PRO A N 1
ATOM 1369 C CA . PRO A 1 196 ? 23.523 -0.499 -22.711 1.00 94.12 196 PRO A CA 1
ATOM 1370 C C . PRO A 1 196 ? 22.682 -0.381 -21.436 1.00 94.12 196 PRO A C 1
ATOM 1372 O O . PRO A 1 196 ? 22.828 -1.209 -20.530 1.00 94.12 196 PRO A O 1
ATOM 1375 N N . LYS A 1 197 ? 21.865 0.669 -21.328 1.00 92.12 197 LYS A N 1
ATOM 1376 C CA . LYS A 1 197 ? 21.070 0.920 -20.117 1.00 92.12 197 LYS A CA 1
ATOM 1377 C C . LYS A 1 197 ? 19.702 0.259 -20.163 1.00 92.12 197 LYS A C 1
ATOM 1379 O O . LYS A 1 197 ? 19.204 -0.119 -19.114 1.00 92.12 197 LYS A O 1
ATOM 1384 N N . ASP A 1 198 ? 19.137 0.072 -21.350 1.00 95.12 198 ASP A N 1
ATOM 1385 C CA . ASP A 1 198 ? 17.803 -0.502 -21.475 1.00 95.12 198 ASP A CA 1
ATOM 1386 C C . ASP A 1 198 ? 17.604 -1.257 -22.792 1.00 95.12 198 ASP A C 1
ATOM 1388 O O . ASP A 1 198 ? 18.384 -1.131 -23.751 1.00 95.12 198 ASP A O 1
ATOM 1392 N N . VAL A 1 199 ? 16.572 -2.092 -22.805 1.00 97.50 199 VAL A N 1
ATOM 1393 C CA . VAL A 1 199 ? 16.235 -3.013 -23.877 1.00 97.50 199 VAL A CA 1
ATOM 1394 C C . VAL A 1 199 ? 14.719 -3.090 -24.048 1.00 97.50 199 VAL A C 1
ATOM 1396 O O . VAL A 1 199 ? 13.980 -3.083 -23.078 1.00 97.50 199 VAL A O 1
ATOM 1399 N N . ALA A 1 200 ? 14.245 -3.201 -25.287 1.00 97.19 200 ALA A N 1
ATOM 1400 C CA . ALA A 1 200 ? 12.839 -3.437 -25.606 1.00 97.19 200 ALA A CA 1
ATOM 1401 C C . ALA A 1 200 ? 12.712 -4.496 -26.705 1.00 97.19 200 ALA A C 1
ATOM 1403 O O . ALA A 1 200 ? 13.617 -4.661 -27.524 1.00 97.19 200 ALA A O 1
ATOM 1404 N N . VAL A 1 201 ? 11.587 -5.204 -26.735 1.00 96.75 201 VAL A N 1
ATOM 1405 C CA . VAL A 1 201 ? 11.297 -6.251 -27.724 1.00 96.75 201 VAL A CA 1
ATOM 1406 C C . VAL A 1 201 ? 9.985 -5.910 -28.419 1.00 96.75 201 VAL A C 1
ATOM 1408 O O . VAL A 1 201 ? 9.035 -5.488 -27.759 1.00 96.75 201 VAL A O 1
ATOM 1411 N N . ASP A 1 202 ? 9.934 -6.040 -29.743 1.00 94.56 202 ASP A N 1
ATOM 1412 C CA . ASP A 1 202 ? 8.682 -5.892 -30.492 1.00 94.56 202 ASP A CA 1
ATOM 1413 C C . ASP A 1 202 ? 7.921 -7.224 -30.631 1.00 94.56 202 ASP A C 1
ATOM 1415 O O . ASP A 1 202 ? 8.369 -8.281 -30.191 1.00 94.56 202 ASP A O 1
ATOM 1419 N N . ALA A 1 203 ? 6.732 -7.178 -31.234 1.00 90.88 203 ALA A N 1
ATOM 1420 C CA . ALA A 1 203 ? 5.893 -8.364 -31.411 1.00 90.88 203 ALA A CA 1
ATOM 1421 C C . ALA A 1 203 ? 6.513 -9.427 -32.340 1.00 90.88 203 ALA A C 1
ATOM 1423 O O . ALA A 1 203 ? 6.151 -10.598 -32.228 1.00 90.88 203 ALA A O 1
ATOM 1424 N N . ASP A 1 204 ? 7.444 -9.025 -33.210 1.00 92.56 204 ASP A N 1
ATOM 1425 C CA . ASP A 1 204 ? 8.167 -9.904 -34.133 1.00 92.56 204 ASP A CA 1
ATOM 1426 C C . ASP A 1 204 ? 9.435 -10.499 -33.480 1.00 92.56 204 ASP A C 1
ATOM 1428 O O . ASP A 1 204 ? 10.157 -11.278 -34.100 1.00 92.56 204 ASP A O 1
ATOM 1432 N N . GLY A 1 205 ? 9.713 -10.150 -32.217 1.00 94.12 205 GLY A N 1
ATOM 1433 C CA . GLY A 1 205 ? 10.870 -10.624 -31.457 1.00 94.12 205 GLY A CA 1
ATOM 1434 C C . GLY A 1 205 ? 12.158 -9.841 -31.719 1.00 94.12 205 GLY A C 1
ATOM 1435 O O . GLY A 1 205 ? 13.227 -10.248 -31.252 1.00 94.12 205 GLY A O 1
ATOM 1436 N N . ASN A 1 206 ? 12.103 -8.725 -32.453 1.00 97.50 206 ASN A N 1
ATOM 1437 C CA . ASN A 1 206 ? 13.281 -7.896 -32.674 1.00 97.50 206 ASN A CA 1
ATOM 1438 C C . ASN A 1 206 ? 13.676 -7.173 -31.387 1.00 97.50 206 ASN A C 1
ATOM 1440 O O . ASN A 1 206 ? 12.835 -6.622 -30.674 1.00 97.50 206 ASN A O 1
ATOM 1444 N N . LEU A 1 207 ? 14.982 -7.123 -31.127 1.00 98.12 207 LEU A N 1
ATOM 1445 C CA . LEU A 1 207 ? 15.539 -6.525 -29.920 1.00 98.12 207 LEU A CA 1
ATOM 1446 C C . LEU A 1 207 ? 16.043 -5.112 -30.203 1.00 98.12 207 LEU A C 1
ATOM 1448 O O . LEU A 1 207 ? 16.912 -4.906 -31.051 1.00 98.12 207 LEU A O 1
ATOM 1452 N N . TYR A 1 208 ? 15.566 -4.149 -29.435 1.00 98.25 208 TYR A N 1
ATOM 1453 C CA . TYR A 1 208 ? 15.971 -2.755 -29.495 1.00 98.25 208 TYR A CA 1
ATOM 1454 C C . TYR A 1 208 ? 16.796 -2.427 -28.261 1.00 98.25 208 TYR A C 1
ATOM 1456 O O . TYR A 1 208 ? 16.398 -2.742 -27.146 1.00 98.25 208 TYR A O 1
ATOM 1464 N N . ILE A 1 209 ? 17.959 -1.818 -28.458 1.00 98.12 209 ILE A N 1
ATOM 1465 C CA . ILE A 1 209 ? 18.949 -1.606 -27.403 1.00 98.12 209 ILE A CA 1
ATOM 1466 C C . ILE A 1 209 ? 19.296 -0.125 -27.346 1.00 98.12 209 ILE A C 1
ATOM 1468 O O . ILE A 1 209 ? 19.721 0.450 -28.356 1.00 98.12 209 ILE A O 1
ATOM 1472 N N . ALA A 1 210 ? 19.161 0.463 -26.161 1.00 95.50 210 ALA A N 1
ATOM 1473 C CA . ALA A 1 210 ? 19.678 1.787 -25.847 1.00 95.50 210 ALA A CA 1
ATOM 1474 C C . ALA A 1 210 ? 21.181 1.677 -25.537 1.00 95.50 210 ALA A C 1
ATOM 1476 O O . ALA A 1 210 ? 21.571 1.301 -24.437 1.00 95.50 210 ALA A O 1
ATOM 1477 N N . ASP A 1 211 ? 22.026 1.940 -26.534 1.00 94.06 211 ASP A N 1
ATOM 1478 C CA . ASP A 1 211 ? 23.494 1.879 -26.467 1.00 94.06 211 ASP A CA 1
ATOM 1479 C C . ASP A 1 211 ? 24.013 3.248 -25.992 1.00 94.06 211 ASP A C 1
ATOM 1481 O O . ASP A 1 211 ? 24.471 4.076 -26.786 1.00 94.06 211 ASP A O 1
ATOM 1485 N N . SER A 1 212 ? 23.807 3.519 -24.698 1.00 89.50 212 SER A N 1
ATOM 1486 C CA . SER A 1 212 ? 23.700 4.867 -24.124 1.00 89.50 212 SER A CA 1
ATOM 1487 C C . SER A 1 212 ? 24.968 5.703 -24.227 1.00 89.50 212 SER A C 1
ATOM 1489 O O . SER A 1 212 ? 24.905 6.843 -24.682 1.00 89.50 212 SER A O 1
ATOM 1491 N N . GLU A 1 213 ? 26.128 5.136 -23.901 1.00 89.50 213 GLU A N 1
ATOM 1492 C CA . GLU A 1 213 ? 27.411 5.856 -24.006 1.00 89.50 213 GLU A CA 1
ATOM 1493 C C . GLU A 1 213 ? 27.871 6.029 -25.459 1.00 89.50 213 GLU A C 1
ATOM 1495 O O . GLU A 1 213 ? 28.740 6.842 -25.761 1.00 89.50 213 GLU A O 1
ATOM 1500 N N . ASN A 1 214 ? 27.254 5.294 -26.387 1.00 91.31 214 ASN A N 1
ATOM 1501 C CA . ASN A 1 214 ? 27.430 5.491 -27.820 1.00 91.31 214 ASN A CA 1
ATOM 1502 C C . ASN A 1 214 ? 26.372 6.433 -28.430 1.00 91.31 214 ASN A C 1
ATOM 1504 O O . ASN A 1 214 ? 26.418 6.665 -29.642 1.00 91.31 214 ASN A O 1
ATOM 1508 N N . SER A 1 215 ? 25.417 6.938 -27.633 1.00 92.50 215 SER A N 1
ATOM 1509 C CA . SER A 1 215 ? 24.283 7.778 -28.060 1.00 92.50 215 SER A CA 1
ATOM 1510 C C . SER A 1 215 ? 23.529 7.198 -29.266 1.00 92.50 215 SER A C 1
ATOM 1512 O O . SER A 1 215 ? 23.264 7.880 -30.268 1.00 92.50 215 SER A O 1
ATOM 1514 N N . ARG A 1 216 ? 23.227 5.894 -29.193 1.00 94.56 216 ARG A N 1
ATOM 1515 C CA . ARG A 1 216 ? 22.642 5.111 -30.288 1.00 94.56 216 ARG A CA 1
ATOM 1516 C C . ARG A 1 216 ? 21.483 4.241 -29.842 1.00 94.56 216 ARG A C 1
ATOM 1518 O O . ARG A 1 216 ? 21.452 3.719 -28.736 1.00 94.56 216 ARG A O 1
ATOM 1525 N N . VAL A 1 217 ? 20.612 3.966 -30.807 1.00 97.25 217 VAL A N 1
ATOM 1526 C CA . VAL A 1 217 ? 19.645 2.873 -30.741 1.00 97.25 217 VAL A CA 1
ATOM 1527 C C . VAL A 1 217 ? 20.059 1.784 -31.722 1.00 97.25 217 VAL A C 1
ATOM 1529 O O . VAL A 1 217 ? 20.213 2.031 -32.929 1.00 97.25 217 VAL A O 1
ATOM 1532 N N . ARG A 1 218 ? 20.253 0.573 -31.198 1.00 97.50 218 ARG A N 1
ATOM 1533 C CA . ARG A 1 218 ? 20.636 -0.612 -31.974 1.00 97.50 218 ARG A CA 1
ATOM 1534 C C . ARG A 1 218 ? 19.446 -1.553 -32.109 1.00 97.50 218 ARG A C 1
ATOM 1536 O O . ARG A 1 218 ? 18.674 -1.700 -31.173 1.00 97.50 218 ARG A O 1
ATOM 1543 N N . LEU A 1 219 ? 19.325 -2.189 -33.266 1.00 98.06 219 LEU A N 1
ATOM 1544 C CA . LEU A 1 219 ? 18.314 -3.196 -33.576 1.00 98.06 219 LEU A CA 1
ATOM 1545 C C . LEU A 1 219 ? 19.007 -4.529 -33.831 1.00 98.06 219 LEU A C 1
ATOM 1547 O O . LEU A 1 219 ? 19.878 -4.578 -34.700 1.00 98.06 219 LEU A O 1
ATOM 1551 N N . VAL A 1 220 ? 18.612 -5.582 -33.122 1.00 98.50 220 VAL A N 1
ATOM 1552 C CA . VAL A 1 220 ? 18.907 -6.971 -33.477 1.00 98.50 220 VAL A CA 1
ATOM 1553 C C . VAL A 1 220 ? 17.677 -7.559 -34.140 1.00 98.50 220 VAL A C 1
ATOM 1555 O O . VAL A 1 220 ? 16.620 -7.666 -33.526 1.00 98.50 220 VAL A O 1
ATOM 1558 N N . ASP A 1 221 ? 17.849 -7.926 -35.398 1.00 97.50 221 ASP A N 1
ATOM 1559 C CA . ASP A 1 221 ? 16.837 -8.596 -36.198 1.00 97.50 221 ASP A CA 1
ATOM 1560 C C . ASP A 1 221 ? 16.669 -10.045 -35.716 1.00 97.50 221 ASP A C 1
ATOM 1562 O O . ASP A 1 221 ? 17.663 -10.778 -35.609 1.00 97.50 221 ASP A O 1
ATOM 1566 N N . ALA A 1 222 ? 15.437 -10.430 -35.381 1.00 95.12 222 ALA A N 1
ATOM 1567 C CA . ALA A 1 222 ? 15.131 -11.728 -34.781 1.00 95.12 222 ALA A CA 1
ATOM 1568 C C . ALA A 1 222 ? 15.454 -12.895 -35.728 1.00 95.12 222 ALA A C 1
ATOM 1570 O O . ALA A 1 222 ? 16.048 -13.890 -35.308 1.00 95.12 222 ALA A O 1
ATOM 1571 N N . ASP A 1 223 ? 15.144 -12.729 -37.016 1.00 94.56 223 ASP A N 1
ATOM 1572 C CA . ASP A 1 223 ? 15.291 -13.769 -38.037 1.00 94.56 223 ASP A CA 1
ATOM 1573 C C . ASP A 1 223 ? 16.758 -14.044 -38.385 1.00 94.56 223 ASP A C 1
ATOM 1575 O O . ASP A 1 223 ? 17.189 -15.187 -38.558 1.00 94.56 223 ASP A O 1
ATOM 1579 N N . THR A 1 224 ? 17.555 -12.984 -38.518 1.00 96.62 224 THR A N 1
ATOM 1580 C CA . THR A 1 224 ? 18.941 -13.079 -38.993 1.00 96.62 224 THR A CA 1
ATOM 1581 C C . THR A 1 224 ? 19.973 -13.035 -37.869 1.00 96.62 224 THR A C 1
ATOM 1583 O O . THR A 1 224 ? 21.147 -13.353 -38.102 1.00 96.62 224 THR A O 1
ATOM 1586 N N . GLY A 1 225 ? 19.585 -12.606 -36.664 1.00 95.75 225 GLY A N 1
ATOM 1587 C CA . GLY A 1 225 ? 20.487 -12.376 -35.531 1.00 95.75 225 GLY A CA 1
ATOM 1588 C C . GLY A 1 225 ? 21.520 -11.270 -35.784 1.00 95.75 225 GLY A C 1
ATOM 1589 O O . GLY A 1 225 ? 22.580 -11.233 -35.135 1.00 95.75 225 GLY A O 1
ATOM 1590 N N . LYS A 1 226 ? 21.268 -10.402 -36.773 1.00 98.19 226 LYS A N 1
ATOM 1591 C CA . LYS A 1 226 ? 22.169 -9.315 -37.164 1.00 98.19 226 LYS A CA 1
ATOM 1592 C C . LYS A 1 226 ? 21.830 -8.036 -36.419 1.00 98.19 226 LYS A C 1
ATOM 1594 O O . LYS A 1 226 ? 20.663 -7.709 -36.253 1.00 98.19 226 LYS A O 1
ATOM 1599 N N . ILE A 1 227 ? 22.858 -7.287 -36.024 1.00 98.25 227 ILE A N 1
ATOM 1600 C CA . ILE A 1 227 ? 22.683 -5.973 -35.397 1.00 98.25 227 ILE A CA 1
ATOM 1601 C C . ILE A 1 227 ? 22.796 -4.843 -36.426 1.00 98.25 227 ILE A C 1
ATOM 1603 O O . ILE A 1 227 ? 23.551 -4.946 -37.395 1.00 98.25 227 ILE A O 1
ATOM 1607 N N . SER A 1 228 ? 22.101 -3.733 -36.210 1.00 97.25 228 SER A N 1
ATOM 1608 C CA . SER A 1 228 ? 22.259 -2.503 -36.991 1.00 97.25 228 SER A CA 1
ATOM 1609 C C . SER A 1 228 ? 21.986 -1.256 -36.149 1.00 97.25 228 SER A C 1
ATOM 1611 O O . SER A 1 228 ? 21.241 -1.311 -35.173 1.00 97.25 228 SER A O 1
ATOM 1613 N N . THR A 1 229 ? 22.575 -0.114 -36.513 1.00 96.62 229 THR A N 1
ATOM 1614 C CA . THR A 1 229 ? 22.182 1.188 -35.955 1.00 96.62 229 THR A CA 1
ATOM 1615 C C . THR A 1 229 ? 20.945 1.711 -36.682 1.00 96.62 229 THR A C 1
ATOM 1617 O O . THR A 1 229 ? 20.974 1.879 -37.909 1.00 96.62 229 THR A O 1
ATOM 1620 N N . ILE A 1 230 ? 19.894 2.022 -35.920 1.00 96.69 230 ILE A N 1
ATOM 1621 C CA . ILE A 1 230 ? 18.639 2.581 -36.447 1.00 96.69 230 ILE A CA 1
ATOM 1622 C C . ILE A 1 230 ? 18.400 4.035 -36.040 1.00 96.69 230 ILE A C 1
ATOM 1624 O O . ILE A 1 230 ? 17.611 4.706 -36.691 1.00 96.69 230 ILE A O 1
ATOM 1628 N N . GLY A 1 231 ? 19.096 4.525 -35.014 1.00 95.25 231 GLY A N 1
ATOM 1629 C CA . GLY A 1 231 ? 19.060 5.915 -34.568 1.00 95.25 231 GLY A CA 1
ATOM 1630 C C . GLY A 1 231 ? 20.390 6.297 -33.929 1.00 95.25 231 GLY A C 1
ATOM 1631 O O . GLY A 1 231 ? 20.994 5.483 -33.227 1.00 95.25 231 GLY A O 1
ATOM 1632 N N . ARG A 1 232 ? 20.870 7.511 -34.199 1.00 93.69 232 ARG A N 1
ATOM 1633 C CA . ARG A 1 232 ? 22.068 8.088 -33.580 1.00 93.69 232 ARG A CA 1
ATOM 1634 C C . ARG A 1 232 ? 21.900 9.588 -33.377 1.00 93.69 232 ARG A C 1
ATOM 1636 O O . ARG A 1 232 ? 21.084 10.217 -34.053 1.00 93.69 232 ARG A O 1
ATOM 1643 N N . SER A 1 233 ? 22.704 10.135 -32.479 1.00 88.31 233 SER A N 1
ATOM 1644 C CA . SER A 1 233 ? 22.854 11.572 -32.281 1.00 88.31 233 SER A CA 1
ATOM 1645 C C . SER A 1 233 ? 24.308 11.976 -32.513 1.00 88.31 233 SER A C 1
ATOM 1647 O O . SER A 1 233 ? 25.223 11.212 -32.207 1.00 88.31 233 SER A O 1
ATOM 1649 N N . ASP A 1 234 ? 24.510 13.164 -33.083 1.00 82.94 234 ASP A N 1
ATOM 1650 C CA . ASP A 1 234 ? 25.839 13.771 -33.233 1.00 82.94 234 ASP A CA 1
ATOM 1651 C C . ASP A 1 234 ? 26.244 14.571 -31.974 1.00 82.94 234 ASP A C 1
ATOM 1653 O O . ASP A 1 234 ? 27.404 14.946 -31.816 1.00 82.94 234 ASP A O 1
ATOM 1657 N N . THR A 1 235 ? 25.301 14.800 -31.055 1.00 81.50 235 THR A N 1
ATOM 1658 C CA . THR A 1 235 ? 25.538 15.306 -29.695 1.00 81.50 235 THR A CA 1
ATOM 1659 C C . THR A 1 235 ? 25.308 14.203 -28.671 1.00 81.50 235 THR A C 1
ATOM 1661 O O . THR A 1 235 ? 24.514 13.293 -28.915 1.00 81.50 235 THR A O 1
ATOM 1664 N N . TYR A 1 236 ? 25.954 14.301 -27.509 1.00 80.50 236 TYR A N 1
ATOM 1665 C CA . TYR A 1 236 ? 25.731 13.348 -26.424 1.00 80.50 236 TYR A CA 1
ATOM 1666 C C . TYR A 1 236 ? 24.246 13.309 -26.030 1.00 80.50 236 TYR A C 1
ATOM 1668 O O . TYR A 1 236 ? 23.648 14.346 -25.741 1.00 80.50 236 TYR A O 1
ATOM 1676 N N . VAL A 1 237 ? 23.675 12.107 -26.060 1.00 82.44 237 VAL A N 1
ATOM 1677 C CA . VAL A 1 237 ? 22.306 11.777 -25.651 1.00 82.44 237 VAL A CA 1
ATOM 1678 C C . VAL A 1 237 ? 22.401 10.555 -24.749 1.00 82.44 237 VAL A C 1
ATOM 1680 O O . VAL A 1 237 ? 22.839 9.492 -25.201 1.00 82.44 237 VAL A O 1
ATOM 1683 N N . SER A 1 238 ? 21.971 10.693 -23.495 1.00 80.50 238 SER A N 1
ATOM 1684 C CA . SER A 1 238 ? 21.926 9.575 -22.549 1.00 80.50 238 SER A CA 1
ATOM 1685 C C . SER A 1 238 ? 20.629 8.802 -22.755 1.00 80.50 238 SER A C 1
ATOM 1687 O O . SER A 1 238 ? 19.628 9.120 -22.117 1.00 80.50 238 SER A O 1
ATOM 1689 N N . THR A 1 239 ? 20.626 7.828 -23.675 1.00 82.19 239 THR A N 1
ATOM 1690 C CA . THR A 1 239 ? 19.446 6.980 -23.919 1.00 82.19 239 THR A CA 1
ATOM 1691 C C . THR A 1 239 ? 19.238 6.034 -22.735 1.00 82.19 239 THR A C 1
ATOM 1693 O O . THR A 1 239 ? 19.861 4.973 -22.697 1.00 82.19 239 THR A O 1
ATOM 1696 N N . ASP A 1 240 ? 18.437 6.425 -21.745 1.00 84.12 240 ASP A N 1
ATOM 1697 C CA . ASP A 1 240 ? 18.319 5.685 -20.478 1.00 84.12 240 ASP A CA 1
ATOM 1698 C C . ASP A 1 240 ? 17.212 4.639 -20.505 1.00 84.12 240 ASP A C 1
ATOM 1700 O O . ASP A 1 240 ? 17.463 3.516 -20.091 1.00 84.12 240 ASP A O 1
ATOM 1704 N N . GLY A 1 241 ? 16.034 4.994 -21.012 1.00 90.44 241 GLY A N 1
ATOM 1705 C CA . GLY A 1 241 ? 14.907 4.092 -21.230 1.00 90.44 241 GLY A CA 1
ATOM 1706 C C . GLY A 1 241 ? 14.539 4.006 -22.708 1.00 90.44 241 GLY A C 1
ATOM 1707 O O . GLY A 1 241 ? 14.708 4.977 -23.456 1.00 90.44 241 GLY A O 1
ATOM 1708 N N . ILE A 1 242 ? 14.023 2.856 -23.139 1.00 95.69 242 ILE A N 1
ATOM 1709 C CA . ILE A 1 242 ? 13.591 2.597 -24.515 1.00 95.69 242 ILE A CA 1
ATOM 1710 C C . ILE A 1 242 ? 12.230 1.901 -24.546 1.00 95.69 242 ILE A C 1
ATOM 1712 O O . ILE A 1 242 ? 11.971 0.959 -23.812 1.00 95.69 242 ILE A O 1
ATOM 1716 N N . ALA A 1 243 ? 11.350 2.342 -25.444 1.00 96.12 243 ALA A N 1
ATOM 1717 C CA . ALA A 1 243 ? 10.064 1.694 -25.675 1.00 96.12 243 ALA A CA 1
ATOM 1718 C C . ALA A 1 243 ? 9.755 1.601 -27.171 1.00 96.12 243 ALA A C 1
ATOM 1720 O O . ALA A 1 243 ? 9.994 2.540 -27.940 1.00 96.12 243 ALA A O 1
ATOM 1721 N N . VAL A 1 244 ? 9.170 0.476 -27.583 1.00 95.38 244 VAL A N 1
ATOM 1722 C CA . VAL A 1 244 ? 8.749 0.234 -28.968 1.00 95.38 244 VAL A CA 1
ATOM 1723 C C . VAL A 1 244 ? 7.228 0.239 -29.038 1.00 95.38 244 VAL A C 1
ATOM 1725 O O . VAL A 1 244 ? 6.546 -0.516 -28.353 1.00 95.38 244 VAL A O 1
ATOM 1728 N N . HIS A 1 245 ? 6.687 1.136 -29.854 1.00 94.19 245 HIS A N 1
ATOM 1729 C CA . HIS A 1 245 ? 5.257 1.230 -30.107 1.00 94.19 245 HIS A CA 1
ATOM 1730 C C . HIS A 1 245 ? 4.817 0.058 -31.003 1.00 94.19 245 HIS A C 1
ATOM 1732 O O . HIS A 1 245 ? 5.568 -0.287 -31.918 1.00 94.19 245 HIS A O 1
ATOM 1738 N N . PRO A 1 246 ? 3.587 -0.480 -30.873 1.00 86.56 246 PRO A N 1
ATOM 1739 C CA . PRO A 1 246 ? 3.083 -1.558 -31.737 1.00 86.56 246 PRO A CA 1
ATOM 1740 C C . PRO A 1 246 ? 3.143 -1.288 -33.249 1.00 86.56 246 PRO A C 1
ATOM 1742 O O . PRO A 1 246 ? 3.095 -2.210 -34.050 1.00 86.56 246 PRO A O 1
ATOM 1745 N N . SER A 1 247 ? 3.267 -0.025 -33.668 1.00 88.88 247 SER A N 1
ATOM 1746 C CA . SER A 1 247 ? 3.493 0.343 -35.074 1.00 88.88 247 SER A CA 1
ATOM 1747 C C . SER A 1 247 ? 4.963 0.250 -35.528 1.00 88.88 247 SER A C 1
ATOM 1749 O O . SER A 1 247 ? 5.282 0.729 -36.615 1.00 88.88 247 SER A O 1
ATOM 1751 N N . GLY A 1 248 ? 5.883 -0.205 -34.674 1.00 89.31 248 GLY A N 1
ATOM 1752 C CA . GLY A 1 248 ? 7.328 -0.258 -34.931 1.00 89.31 248 GLY A CA 1
ATOM 1753 C C . GLY A 1 248 ? 8.083 1.070 -34.755 1.00 89.31 248 GLY A C 1
ATOM 1754 O O . GLY A 1 248 ? 9.238 1.183 -35.172 1.00 89.31 248 GLY A O 1
ATOM 1755 N N . ARG A 1 249 ? 7.452 2.101 -34.168 1.00 93.38 249 ARG A N 1
ATOM 1756 C CA . ARG A 1 249 ? 8.134 3.365 -33.816 1.00 93.38 249 ARG A CA 1
ATOM 1757 C C . ARG A 1 249 ? 8.884 3.198 -32.498 1.00 93.38 249 ARG A C 1
ATOM 1759 O O . ARG A 1 249 ? 8.329 2.645 -31.557 1.00 93.38 249 ARG A O 1
ATOM 1766 N N . VAL A 1 250 ? 10.103 3.722 -32.417 1.00 96.31 250 VAL A N 1
ATOM 1767 C CA . VAL A 1 250 ? 10.977 3.563 -31.245 1.00 96.31 250 VAL A CA 1
ATOM 1768 C C . VAL A 1 250 ? 11.175 4.905 -30.562 1.00 96.31 250 VAL A C 1
ATOM 1770 O O . VAL A 1 250 ? 11.485 5.892 -31.231 1.00 96.31 250 VAL A O 1
ATOM 1773 N N . TYR A 1 251 ? 10.998 4.924 -29.246 1.00 95.69 251 TYR A N 1
ATOM 1774 C CA . TYR A 1 251 ? 11.126 6.104 -28.402 1.00 95.69 251 TYR A CA 1
ATOM 1775 C C . TYR A 1 251 ? 12.190 5.852 -27.343 1.00 95.69 251 TYR A C 1
ATOM 1777 O O . TYR A 1 251 ? 12.274 4.747 -26.809 1.00 95.69 251 TYR A O 1
ATOM 1785 N N . VAL A 1 252 ? 12.986 6.874 -27.048 1.00 94.94 252 VAL A N 1
ATOM 1786 C CA . VAL A 1 252 ? 14.031 6.823 -26.023 1.00 94.94 252 VAL A CA 1
ATOM 1787 C C . VAL A 1 252 ? 13.987 8.061 -25.146 1.00 94.94 252 VAL A C 1
ATOM 1789 O O . VAL A 1 252 ? 13.666 9.154 -25.617 1.00 94.94 252 VAL A O 1
ATOM 1792 N N . SER A 1 253 ? 14.300 7.902 -23.868 1.00 91.56 253 SER A N 1
ATOM 1793 C CA . SER A 1 253 ? 14.474 9.027 -22.955 1.00 91.56 253 SER A CA 1
ATOM 1794 C C . SER A 1 253 ? 15.913 9.523 -23.011 1.00 91.56 253 SER A C 1
ATOM 1796 O O . SER A 1 253 ? 16.848 8.731 -23.010 1.00 91.56 253 SER A O 1
ATOM 1798 N N . ASP A 1 254 ? 16.084 10.839 -23.069 1.00 89.56 254 ASP A N 1
ATOM 1799 C CA . ASP A 1 254 ? 17.364 11.516 -22.906 1.00 89.56 254 ASP A CA 1
ATOM 1800 C C . ASP A 1 254 ? 17.362 12.230 -21.560 1.00 89.56 254 ASP A C 1
ATOM 1802 O O . ASP A 1 254 ? 16.837 13.344 -21.417 1.00 89.56 254 ASP A O 1
ATOM 1806 N N . GLN A 1 255 ? 17.936 11.560 -20.563 1.00 81.69 255 GLN A N 1
ATOM 1807 C CA . GLN A 1 255 ? 17.947 12.068 -19.197 1.00 81.69 255 GLN A CA 1
ATOM 1808 C C . GLN A 1 255 ? 18.709 13.399 -19.108 1.00 81.69 255 GLN A C 1
ATOM 1810 O O . GLN A 1 255 ? 18.256 14.330 -18.450 1.00 81.69 255 GLN A O 1
ATOM 1815 N N . THR A 1 256 ? 19.847 13.507 -19.799 1.00 80.31 256 THR A N 1
ATOM 1816 C CA . THR A 1 256 ? 20.717 14.693 -19.761 1.00 80.31 256 THR A CA 1
ATOM 1817 C C . THR A 1 256 ? 20.173 15.866 -20.564 1.00 80.31 256 THR A C 1
ATOM 1819 O O . THR A 1 256 ? 20.376 17.022 -20.193 1.00 80.31 256 THR A O 1
ATOM 1822 N N . GLY A 1 257 ? 19.471 15.582 -21.662 1.00 81.69 257 GLY A N 1
ATOM 1823 C CA . GLY A 1 257 ? 18.819 16.594 -22.485 1.00 81.69 257 GLY A CA 1
ATOM 1824 C C . GLY A 1 257 ? 17.452 17.033 -21.965 1.00 81.69 257 GLY A C 1
ATOM 1825 O O . GLY A 1 257 ? 16.900 17.987 -22.516 1.00 81.69 257 GLY A O 1
ATOM 1826 N N . ASN A 1 258 ? 16.919 16.383 -20.920 1.00 85.75 258 ASN A N 1
ATOM 1827 C CA . ASN A 1 258 ? 15.565 16.597 -20.400 1.00 85.75 258 ASN A CA 1
ATOM 1828 C C . ASN A 1 258 ? 14.511 16.507 -21.514 1.00 85.75 258 ASN A C 1
ATOM 1830 O O . ASN A 1 258 ? 13.721 17.428 -21.735 1.00 85.75 258 ASN A O 1
ATOM 1834 N N . GLN A 1 259 ? 14.557 15.416 -22.280 1.00 88.62 259 GLN A N 1
ATOM 1835 C CA . GLN A 1 259 ? 13.694 15.232 -23.445 1.00 88.62 259 GLN A CA 1
ATOM 1836 C C . GLN A 1 259 ? 13.405 13.758 -23.734 1.00 88.62 259 GLN A C 1
ATOM 1838 O O . GLN A 1 259 ? 14.154 12.865 -23.349 1.00 88.62 259 GLN A O 1
ATOM 1843 N N . VAL A 1 260 ? 12.308 13.503 -24.440 1.00 91.56 260 VAL A N 1
ATOM 1844 C CA . VAL A 1 260 ? 12.015 12.204 -25.055 1.00 91.56 260 VAL A CA 1
ATOM 1845 C C . VAL A 1 260 ? 12.216 12.351 -26.554 1.00 91.56 260 VAL A C 1
ATOM 1847 O O . VAL A 1 260 ? 11.729 13.310 -27.157 1.00 91.56 260 VAL A O 1
ATOM 1850 N N . LEU A 1 261 ? 12.924 11.399 -27.150 1.00 92.81 261 LEU A N 1
ATOM 1851 C CA . LEU A 1 261 ? 13.262 11.369 -28.566 1.00 92.81 261 LEU A CA 1
ATOM 1852 C C . LEU A 1 261 ? 12.524 10.217 -29.260 1.00 92.81 261 LEU A C 1
ATOM 1854 O O . LEU A 1 261 ? 12.276 9.169 -28.664 1.00 92.81 261 LEU A O 1
ATOM 1858 N N . VAL A 1 262 ? 12.220 10.388 -30.543 1.00 93.94 262 VAL A N 1
ATOM 1859 C CA . VAL A 1 262 ? 11.747 9.328 -31.440 1.00 93.94 262 VAL A CA 1
ATOM 1860 C C . VAL A 1 262 ? 12.804 9.036 -32.500 1.00 93.94 262 VAL A C 1
ATOM 1862 O O . VAL A 1 262 ? 13.474 9.943 -32.995 1.00 93.94 262 VAL A O 1
ATOM 1865 N N . VAL A 1 263 ? 12.960 7.765 -32.861 1.00 95.75 263 VAL A N 1
ATOM 1866 C CA . VAL A 1 263 ? 13.899 7.335 -33.902 1.00 95.75 263 VAL A CA 1
ATOM 1867 C C . VAL A 1 263 ? 13.286 7.528 -35.290 1.00 95.75 263 VAL A C 1
ATOM 1869 O O . VAL A 1 263 ? 12.275 6.904 -35.627 1.00 95.75 263 VAL A O 1
ATOM 1872 N N . ASP A 1 264 ? 13.949 8.320 -36.131 1.00 94.00 264 ASP A N 1
ATOM 1873 C CA . ASP A 1 264 ? 13.723 8.342 -37.576 1.00 94.00 264 ASP A CA 1
ATOM 1874 C C . ASP A 1 264 ? 14.599 7.260 -38.219 1.00 94.00 264 ASP A C 1
ATOM 1876 O O . ASP A 1 264 ? 15.800 7.438 -38.437 1.00 94.00 264 ASP A O 1
ATOM 1880 N N . ARG A 1 265 ? 13.992 6.111 -38.532 1.00 91.38 265 ARG A N 1
ATOM 1881 C CA . ARG A 1 265 ? 14.706 4.963 -39.116 1.00 91.38 265 ARG A CA 1
ATOM 1882 C C . ARG A 1 265 ? 15.245 5.233 -40.523 1.00 91.38 265 ARG A C 1
ATOM 1884 O O . ARG A 1 265 ? 16.188 4.558 -40.931 1.00 91.38 265 ARG A O 1
ATOM 1891 N N . GLN A 1 266 ? 14.656 6.171 -41.269 1.00 89.62 266 GLN A N 1
ATOM 1892 C CA . GLN A 1 266 ? 15.101 6.487 -42.629 1.00 89.62 266 GLN A CA 1
ATOM 1893 C C . GLN A 1 266 ? 16.373 7.329 -42.587 1.00 89.62 266 GLN A C 1
ATOM 1895 O O . GLN A 1 266 ? 17.359 7.002 -43.248 1.00 89.62 266 GLN A O 1
ATOM 1900 N N . LYS A 1 267 ? 16.371 8.376 -41.758 1.00 92.12 267 LYS A N 1
ATOM 1901 C CA . LYS A 1 267 ? 17.537 9.248 -41.558 1.00 92.12 267 LYS A CA 1
ATOM 1902 C C . LYS A 1 267 ? 18.577 8.644 -40.614 1.00 92.12 267 LYS A C 1
ATOM 1904 O O . LYS A 1 267 ? 19.722 9.091 -40.594 1.00 92.12 267 LYS A O 1
ATOM 1909 N N . LYS A 1 268 ? 18.190 7.620 -39.847 1.00 93.69 268 LYS A N 1
ATOM 1910 C CA . LYS A 1 268 ? 18.947 7.047 -38.727 1.00 93.69 268 LYS A CA 1
ATOM 1911 C C . LYS A 1 268 ? 19.295 8.083 -37.662 1.00 93.69 268 LYS A C 1
ATOM 1913 O O . LYS A 1 268 ? 20.368 8.016 -37.065 1.00 93.69 268 LYS A O 1
ATOM 1918 N N . THR A 1 269 ? 18.400 9.032 -37.423 1.00 94.88 269 THR A N 1
ATOM 1919 C CA . THR A 1 269 ? 18.554 10.105 -36.431 1.00 94.88 269 THR A CA 1
ATOM 1920 C C . THR A 1 269 ? 17.536 9.950 -35.307 1.00 94.88 269 THR A C 1
ATOM 1922 O O . THR A 1 269 ? 16.607 9.147 -35.397 1.00 94.88 269 THR A O 1
ATOM 1925 N N . MET A 1 270 ? 17.731 10.697 -34.224 1.00 93.44 270 MET A N 1
ATOM 1926 C CA . MET A 1 270 ? 16.778 10.804 -33.119 1.00 93.44 270 MET A CA 1
ATOM 1927 C C . MET A 1 270 ? 16.284 12.247 -33.040 1.00 93.44 270 M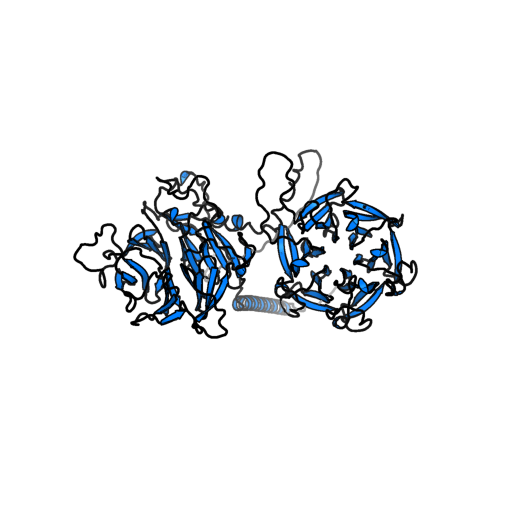ET A C 1
ATOM 1929 O O . MET A 1 270 ? 17.093 13.171 -33.096 1.00 93.44 270 MET A O 1
ATOM 1933 N N . GLU A 1 271 ? 14.972 12.440 -32.945 1.00 89.94 271 GLU A N 1
ATOM 1934 C CA . GLU A 1 271 ? 14.335 13.762 -32.972 1.00 89.94 271 GLU A CA 1
ATOM 1935 C C . GLU A 1 271 ? 13.456 13.960 -31.721 1.00 89.94 271 GLU A C 1
ATOM 1937 O O . GLU A 1 271 ? 12.773 13.018 -31.313 1.00 89.94 271 GLU A O 1
ATOM 1942 N N . PRO A 1 272 ? 13.450 15.147 -31.087 1.00 88.81 272 PRO A N 1
ATOM 1943 C CA . PRO A 1 272 ? 12.680 15.389 -29.869 1.00 88.81 272 PRO A CA 1
ATOM 1944 C C . PRO A 1 272 ? 11.173 15.426 -30.115 1.00 88.81 272 PRO A C 1
ATOM 1946 O O . PRO A 1 272 ? 10.688 16.056 -31.052 1.00 88.81 272 PRO A O 1
ATOM 1949 N N . VAL A 1 273 ? 10.430 14.764 -29.226 1.00 88.31 273 VAL A N 1
ATOM 1950 C CA . VAL A 1 273 ? 8.957 14.715 -29.223 1.00 88.31 273 VAL A CA 1
ATOM 1951 C C . VAL A 1 273 ? 8.333 15.287 -27.950 1.00 88.31 273 VAL A C 1
ATOM 1953 O O . VAL A 1 273 ? 7.158 15.645 -27.967 1.00 88.31 273 VAL A O 1
ATOM 1956 N N . ALA A 1 274 ? 9.099 15.399 -26.862 1.00 86.12 274 ALA A N 1
ATOM 1957 C CA . ALA A 1 274 ? 8.691 16.048 -25.615 1.00 86.12 274 ALA A CA 1
ATOM 1958 C C . ALA A 1 274 ? 9.914 16.567 -24.844 1.00 86.12 274 ALA A C 1
ATOM 1960 O O . ALA A 1 274 ? 10.997 15.998 -24.977 1.00 86.12 274 ALA A O 1
ATOM 1961 N N . GLY A 1 275 ? 9.739 17.593 -24.005 1.00 79.12 275 GLY A N 1
ATOM 1962 C CA . GLY A 1 275 ? 10.813 18.196 -23.208 1.00 79.12 275 GLY A CA 1
ATOM 1963 C C . GLY A 1 275 ? 11.528 19.353 -23.913 1.00 79.12 275 GLY A C 1
ATOM 1964 O O . GLY A 1 275 ? 10.922 20.075 -24.716 1.00 79.12 275 GLY A O 1
ATOM 1965 N N . ARG A 1 276 ? 12.802 19.579 -23.572 1.00 69.75 276 ARG A N 1
ATOM 1966 C CA . ARG A 1 276 ? 13.575 20.760 -23.996 1.00 69.75 276 ARG A CA 1
ATOM 1967 C C . ARG A 1 276 ? 13.540 20.964 -25.519 1.00 69.75 276 ARG A C 1
ATOM 1969 O O . ARG A 1 276 ? 13.834 20.060 -26.287 1.00 69.75 276 ARG A O 1
ATOM 1976 N N . GLY A 1 277 ? 13.208 22.182 -25.957 1.00 60.03 277 GLY A N 1
ATOM 1977 C CA . GLY A 1 277 ? 13.154 22.538 -27.384 1.00 60.03 277 GLY A CA 1
ATOM 1978 C C . GLY A 1 277 ? 11.865 22.132 -28.110 1.00 60.03 277 GLY A C 1
ATOM 1979 O O . GLY A 1 277 ? 11.750 22.376 -29.308 1.00 60.03 277 GLY A O 1
ATOM 1980 N N . THR A 1 278 ? 10.885 21.563 -27.400 1.00 64.88 278 THR A N 1
ATOM 1981 C CA . THR A 1 278 ? 9.540 21.274 -27.924 1.00 64.88 278 THR A CA 1
ATOM 1982 C C . THR A 1 278 ? 8.496 22.219 -27.324 1.00 64.88 278 THR A C 1
ATOM 1984 O O . THR A 1 278 ? 8.739 22.868 -26.307 1.00 64.88 278 THR A O 1
ATOM 1987 N N . SER A 1 279 ? 7.295 22.266 -27.910 1.00 51.12 279 SER A N 1
ATOM 1988 C CA . SER A 1 279 ? 6.144 22.973 -27.323 1.00 51.12 279 SER A CA 1
ATOM 1989 C C . SER A 1 279 ? 5.619 22.329 -26.028 1.00 51.12 279 SER A C 1
ATOM 1991 O O . SER A 1 279 ? 4.694 22.861 -25.425 1.00 51.12 279 SER A O 1
ATOM 1993 N N . ALA A 1 280 ? 6.175 21.186 -25.613 1.00 56.88 280 ALA A N 1
ATOM 1994 C CA . ALA A 1 280 ? 5.784 20.407 -24.443 1.00 56.88 280 ALA A CA 1
ATOM 1995 C C . ALA A 1 280 ? 6.949 20.325 -23.432 1.00 56.88 280 ALA A C 1
ATOM 1997 O O . ALA A 1 280 ? 7.476 19.248 -23.144 1.00 56.88 280 ALA A O 1
ATOM 1998 N N . ALA A 1 281 ? 7.382 21.486 -22.931 1.00 59.81 281 ALA A N 1
ATOM 1999 C CA . ALA A 1 281 ? 8.625 21.696 -22.174 1.00 59.81 281 ALA A CA 1
ATOM 2000 C C . ALA A 1 281 ? 8.631 21.179 -20.711 1.00 59.81 281 ALA A C 1
ATOM 2002 O O . ALA A 1 281 ? 9.478 21.584 -19.919 1.00 59.81 281 ALA A O 1
ATOM 2003 N N . GLU A 1 282 ? 7.720 20.277 -20.342 1.00 65.25 282 GLU A N 1
ATOM 2004 C CA . GLU A 1 282 ? 7.496 19.866 -18.944 1.00 65.25 282 GLU A CA 1
ATOM 2005 C C . GLU A 1 282 ? 8.313 18.644 -18.490 1.00 65.25 282 GLU A C 1
ATOM 2007 O O . GLU A 1 282 ? 8.414 18.389 -17.292 1.00 65.25 282 GLU A O 1
ATOM 2012 N N . VAL A 1 283 ? 8.902 17.872 -19.411 1.00 75.44 283 VAL A N 1
ATOM 2013 C CA . VAL A 1 283 ? 9.605 16.623 -19.064 1.00 75.44 283 VAL A CA 1
ATOM 2014 C C . VAL A 1 283 ? 11.030 16.912 -18.589 1.00 75.44 283 VAL A C 1
ATOM 2016 O O . VAL A 1 283 ? 11.820 17.492 -19.329 1.00 75.44 283 VAL A O 1
ATOM 2019 N N . GLN A 1 284 ? 11.379 16.464 -17.382 1.00 78.00 284 GLN A N 1
ATOM 2020 C CA . GLN A 1 284 ? 12.723 16.599 -16.806 1.00 78.00 284 GLN A CA 1
ATOM 2021 C C . GLN A 1 284 ? 13.226 15.261 -16.274 1.00 78.00 284 GLN A C 1
ATOM 2023 O O . GLN A 1 284 ? 12.451 14.479 -15.717 1.00 78.00 284 GLN A O 1
ATOM 2028 N N . GLY A 1 285 ? 14.523 15.008 -16.454 1.00 79.75 285 GLY A N 1
ATOM 2029 C CA . GLY A 1 285 ? 15.190 13.769 -16.067 1.00 79.75 285 GLY A CA 1
ATOM 2030 C C . GLY A 1 285 ? 14.454 12.498 -16.504 1.00 79.75 285 GLY A C 1
ATOM 2031 O O . GLY A 1 285 ? 14.283 11.621 -15.657 1.00 79.75 285 GLY A O 1
ATOM 2032 N N . PRO A 1 286 ? 13.967 12.388 -17.759 1.00 87.50 286 PRO A N 1
ATOM 2033 C CA . PRO A 1 286 ? 13.192 11.227 -18.164 1.00 87.50 286 PRO A CA 1
ATOM 2034 C C . PRO A 1 286 ? 14.037 9.951 -18.074 1.00 87.50 286 PRO A C 1
ATOM 2036 O O . PRO A 1 286 ? 15.196 9.940 -18.482 1.00 87.50 286 PRO A O 1
ATOM 2039 N N . THR A 1 287 ? 13.445 8.883 -17.545 1.00 88.69 287 THR A N 1
ATOM 2040 C CA . THR A 1 287 ? 14.077 7.565 -17.373 1.00 88.69 287 THR A CA 1
ATOM 2041 C C . THR A 1 287 ? 13.227 6.487 -18.046 1.00 88.69 287 THR A C 1
ATOM 2043 O O . THR A 1 287 ? 13.285 6.376 -19.269 1.00 88.69 287 THR A O 1
ATOM 2046 N N . GLY A 1 288 ? 12.419 5.723 -17.307 1.00 90.19 288 GLY A N 1
ATOM 2047 C CA . GLY A 1 288 ? 11.602 4.642 -17.859 1.00 90.19 288 GLY A CA 1
ATOM 2048 C C . GLY A 1 288 ? 10.469 5.134 -18.762 1.00 90.19 288 GLY A C 1
ATOM 2049 O O . GLY A 1 288 ? 9.882 6.202 -18.538 1.00 90.19 288 GLY A O 1
ATOM 2050 N N . LEU A 1 289 ? 10.157 4.326 -19.777 1.00 94.56 289 LEU A N 1
ATOM 2051 C CA . LEU A 1 289 ? 9.151 4.593 -20.801 1.00 94.56 289 LEU A CA 1
ATOM 2052 C C . LEU A 1 289 ? 8.190 3.407 -20.935 1.00 94.56 289 LEU A C 1
ATOM 2054 O O . LEU A 1 289 ? 8.631 2.277 -21.101 1.00 94.56 289 LEU A O 1
ATOM 2058 N N . ALA A 1 290 ? 6.879 3.660 -20.961 1.00 94.50 290 ALA A N 1
ATOM 2059 C CA . ALA A 1 290 ? 5.885 2.613 -21.219 1.00 94.50 290 ALA A CA 1
ATOM 2060 C C . ALA A 1 290 ? 4.695 3.125 -22.030 1.00 94.50 290 ALA A C 1
ATOM 2062 O O . ALA A 1 290 ? 4.120 4.169 -21.721 1.00 94.50 290 ALA A O 1
ATOM 2063 N N . PHE A 1 291 ? 4.269 2.376 -23.046 1.00 94.12 291 PHE A N 1
ATOM 2064 C CA . PHE A 1 291 ? 3.057 2.718 -23.788 1.00 94.12 291 PHE A CA 1
ATOM 2065 C C . PHE A 1 291 ? 1.790 2.377 -23.008 1.00 94.12 291 PHE A C 1
ATOM 2067 O O . PHE A 1 291 ? 1.724 1.395 -22.269 1.00 94.12 291 PHE A O 1
ATOM 2074 N N . SER A 1 292 ? 0.741 3.171 -23.223 1.00 90.25 292 SER A N 1
ATOM 2075 C CA . SER A 1 292 ? -0.611 2.756 -22.880 1.00 90.25 292 SER A CA 1
ATOM 2076 C C . SER A 1 292 ? -0.996 1.502 -23.659 1.00 90.25 292 SER A C 1
ATOM 2078 O O . SER A 1 292 ? -0.521 1.266 -24.768 1.00 90.25 292 SER A O 1
ATOM 2080 N N . ARG A 1 293 ? -1.910 0.704 -23.101 1.00 85.88 293 ARG A N 1
ATOM 2081 C CA . ARG A 1 293 ? -2.356 -0.548 -23.730 1.00 85.88 293 ARG A CA 1
ATOM 2082 C C . ARG A 1 293 ? -2.929 -0.357 -25.140 1.00 85.88 293 ARG A C 1
ATOM 2084 O O . ARG A 1 293 ? -2.821 -1.246 -25.972 1.00 85.88 293 ARG A O 1
ATOM 2091 N N . ASP A 1 294 ? -3.551 0.789 -25.401 1.00 85.88 294 ASP A N 1
ATOM 2092 C CA . ASP A 1 294 ? -4.089 1.150 -26.716 1.00 85.88 294 ASP A CA 1
ATOM 2093 C C . ASP A 1 294 ? -3.055 1.809 -27.650 1.00 85.88 294 ASP A C 1
ATOM 2095 O O . ASP A 1 294 ? -3.403 2.191 -28.766 1.00 85.88 294 ASP A O 1
ATOM 2099 N N . GLY A 1 295 ? -1.809 1.978 -27.195 1.00 88.25 295 GLY A N 1
ATOM 2100 C CA . GLY A 1 295 ? -0.718 2.627 -27.923 1.00 88.25 295 GLY A CA 1
ATOM 2101 C C . GLY A 1 295 ? -0.869 4.142 -28.089 1.00 88.25 295 GLY A C 1
ATOM 2102 O O . GLY A 1 295 ? -0.012 4.781 -28.687 1.00 88.25 295 GLY A O 1
ATOM 2103 N N . LYS A 1 296 ? -1.935 4.767 -27.577 1.00 89.50 296 LYS A N 1
ATOM 2104 C CA . LYS A 1 296 ? -2.216 6.188 -27.859 1.00 89.50 296 LYS A CA 1
ATOM 2105 C C . LYS A 1 296 ? -1.388 7.163 -27.027 1.00 89.50 296 LYS A C 1
ATOM 2107 O O . LYS A 1 296 ? -1.226 8.315 -27.435 1.00 89.50 296 LYS A O 1
ATOM 2112 N N . ALA A 1 297 ? -0.868 6.718 -25.887 1.00 90.69 297 ALA A N 1
ATOM 2113 C CA . ALA A 1 297 ? -0.078 7.534 -24.982 1.00 90.69 297 ALA A CA 1
ATOM 2114 C C . ALA A 1 297 ? 1.226 6.842 -24.576 1.00 90.69 297 ALA A C 1
ATOM 2116 O O . ALA A 1 297 ? 1.304 5.616 -24.509 1.00 90.69 297 ALA A O 1
ATOM 2117 N N . LEU A 1 298 ? 2.232 7.651 -24.262 1.00 92.94 298 LEU A N 1
ATOM 2118 C CA . LEU A 1 298 ? 3.506 7.224 -23.697 1.00 92.94 298 LEU A CA 1
ATOM 2119 C C . LEU A 1 298 ? 3.633 7.778 -22.276 1.00 92.94 298 LEU A C 1
ATOM 2121 O O . LEU A 1 298 ? 3.510 8.984 -22.061 1.00 92.94 298 LEU A O 1
ATOM 2125 N N . TYR A 1 299 ? 3.865 6.897 -21.312 1.00 92.06 299 TYR A N 1
ATOM 2126 C CA . TYR A 1 299 ? 4.167 7.242 -19.931 1.00 92.06 299 TYR A CA 1
ATOM 2127 C C . TYR A 1 299 ? 5.673 7.355 -19.738 1.00 92.06 299 TYR A C 1
ATOM 2129 O O . TYR A 1 299 ? 6.425 6.529 -20.252 1.00 92.06 299 TYR A O 1
ATOM 2137 N N . VAL A 1 300 ? 6.092 8.380 -19.003 1.00 90.62 300 VAL A N 1
ATOM 2138 C CA . VAL A 1 300 ? 7.500 8.739 -18.813 1.00 90.62 300 VAL A CA 1
ATOM 2139 C C . VAL A 1 300 ? 7.739 8.999 -17.332 1.00 90.62 300 VAL A C 1
ATOM 2141 O O . VAL A 1 300 ? 7.113 9.899 -16.770 1.00 90.62 300 VAL A O 1
ATOM 2144 N N . ALA A 1 301 ? 8.632 8.246 -16.693 1.00 87.81 301 ALA A N 1
ATOM 2145 C CA . ALA A 1 301 ? 9.112 8.602 -15.357 1.00 87.81 301 ALA A CA 1
ATOM 2146 C C . ALA A 1 301 ? 10.137 9.732 -15.452 1.00 87.81 301 ALA A C 1
ATOM 2148 O O . ALA A 1 301 ? 11.029 9.683 -16.295 1.00 87.81 301 ALA A O 1
ATOM 2149 N N . GLY A 1 302 ? 10.029 10.727 -14.577 1.00 79.50 302 GLY A N 1
ATOM 2150 C CA . GLY A 1 302 ? 10.975 11.831 -14.476 1.00 79.50 302 GLY A CA 1
ATOM 2151 C C . GLY A 1 302 ? 10.920 12.526 -13.115 1.00 79.50 302 GLY A C 1
ATOM 2152 O O . GLY A 1 302 ? 10.340 12.024 -12.147 1.00 79.50 302 GLY A O 1
ATOM 2153 N N . THR A 1 303 ? 11.532 13.701 -13.034 1.00 68.25 303 THR A N 1
ATOM 2154 C CA . THR A 1 303 ? 11.653 14.497 -11.802 1.00 68.25 303 THR A CA 1
ATOM 2155 C C . THR A 1 303 ? 11.052 15.890 -11.968 1.00 68.25 303 THR A C 1
ATOM 2157 O O . THR A 1 303 ? 10.853 16.362 -13.081 1.00 68.25 303 THR A O 1
ATOM 2160 N N . ASP A 1 304 ? 10.737 16.562 -10.864 1.00 58.12 304 ASP A N 1
ATOM 2161 C CA . ASP A 1 304 ? 10.247 17.943 -10.872 1.00 58.12 304 ASP A CA 1
ATOM 2162 C C . ASP A 1 304 ? 11.347 18.941 -11.324 1.00 58.12 304 ASP A C 1
ATOM 2164 O O . ASP A 1 304 ? 12.444 18.899 -10.757 1.00 58.12 304 ASP A O 1
ATOM 2168 N N . PRO A 1 305 ? 11.083 19.836 -12.305 1.00 48.25 305 PRO A N 1
ATOM 2169 C CA . PRO A 1 305 ? 12.022 20.877 -12.743 1.00 48.25 305 PRO A CA 1
ATOM 2170 C C . PRO A 1 305 ? 12.477 21.866 -11.662 1.00 48.25 305 PRO A C 1
ATOM 2172 O O . PRO A 1 305 ? 13.529 22.481 -11.836 1.00 48.25 305 PRO A O 1
ATOM 2175 N N . PHE A 1 306 ? 11.698 22.065 -10.591 1.00 43.50 306 PHE A N 1
ATOM 2176 C CA . PHE A 1 306 ? 11.874 23.206 -9.674 1.00 43.50 306 PHE A CA 1
ATOM 2177 C C . PHE A 1 306 ? 12.147 22.828 -8.216 1.00 43.50 306 PHE A C 1
ATOM 2179 O O . PHE A 1 306 ? 12.188 23.700 -7.349 1.00 43.50 306 PHE A O 1
ATOM 2186 N N . ALA A 1 307 ? 12.311 21.545 -7.911 1.00 41.00 307 ALA A N 1
ATOM 2187 C CA . ALA A 1 307 ? 12.398 21.113 -6.526 1.00 41.00 307 ALA A CA 1
ATOM 2188 C C . ALA A 1 307 ? 13.838 21.170 -5.982 1.00 41.00 307 ALA A C 1
ATOM 2190 O O . ALA A 1 307 ? 14.765 20.599 -6.561 1.00 41.00 307 ALA A O 1
ATOM 2191 N N . GLU A 1 308 ? 14.000 21.833 -4.832 1.00 37.91 308 GLU A N 1
ATOM 2192 C CA . GLU A 1 308 ? 15.202 21.747 -3.998 1.00 37.91 308 GLU A CA 1
ATOM 2193 C C . GLU A 1 308 ? 15.508 20.281 -3.663 1.00 37.91 308 GLU A C 1
ATOM 2195 O O . GLU A 1 308 ? 14.610 19.457 -3.470 1.00 37.91 308 GLU A O 1
ATOM 2200 N N . TYR A 1 309 ? 16.795 19.941 -3.650 1.00 31.92 309 TYR A N 1
ATOM 2201 C CA . TYR A 1 309 ? 17.243 18.560 -3.544 1.00 31.92 309 TYR A CA 1
ATOM 2202 C C . TYR A 1 309 ? 16.761 17.881 -2.246 1.00 31.92 309 TYR A C 1
ATOM 2204 O O . TYR A 1 309 ? 16.946 18.443 -1.166 1.00 31.92 309 TYR A O 1
ATOM 2212 N N . PRO A 1 310 ? 16.264 16.629 -2.319 1.00 46.25 310 PRO A N 1
ATOM 2213 C CA . PRO A 1 310 ? 15.985 15.855 -3.529 1.00 46.25 310 PRO A CA 1
ATOM 2214 C C . PRO A 1 310 ? 14.582 16.155 -4.092 1.00 46.25 310 PRO A C 1
ATOM 2216 O O . PRO A 1 310 ? 13.597 16.095 -3.359 1.00 46.25 310 PRO A O 1
ATOM 2219 N N . GLY A 1 311 ? 14.488 16.411 -5.405 1.00 52.91 311 GLY A N 1
ATOM 2220 C CA . GLY A 1 311 ? 13.231 16.800 -6.054 1.00 52.91 311 GLY A CA 1
ATOM 2221 C C . GLY A 1 311 ? 12.096 15.771 -5.952 1.00 52.91 311 GLY A C 1
ATOM 2222 O O . GLY A 1 311 ? 12.307 14.649 -5.523 1.00 52.91 311 GLY A O 1
ATOM 2223 N N . LYS A 1 312 ? 10.854 16.097 -6.316 1.00 64.25 312 LYS A N 1
ATOM 2224 C CA . LYS A 1 312 ? 9.750 15.107 -6.286 1.00 64.25 312 LYS A CA 1
ATOM 2225 C C . LYS A 1 312 ? 9.682 14.343 -7.612 1.00 64.25 312 LYS A C 1
ATOM 2227 O O . LYS A 1 312 ? 9.936 14.931 -8.661 1.00 64.25 312 LYS A O 1
ATOM 2232 N N . ALA A 1 313 ? 9.369 13.044 -7.595 1.00 69.38 313 ALA A N 1
ATOM 2233 C CA . ALA A 1 313 ? 9.147 12.306 -8.843 1.00 69.38 313 ALA A CA 1
ATOM 2234 C C . ALA A 1 313 ? 7.823 12.715 -9.500 1.00 69.38 313 ALA A C 1
ATOM 2236 O O . ALA A 1 313 ? 6.826 12.960 -8.813 1.00 69.38 313 ALA A O 1
ATOM 2237 N N . ARG A 1 314 ? 7.823 12.757 -10.835 1.00 78.31 314 ARG A N 1
ATOM 2238 C CA . ARG A 1 31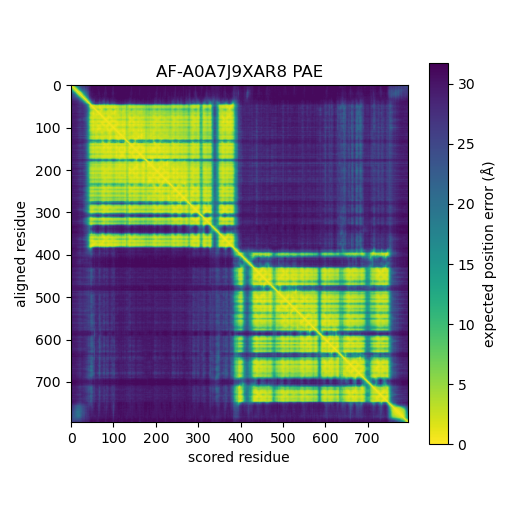4 ? 6.639 12.978 -11.673 1.00 78.31 314 ARG A CA 1
ATOM 2239 C C . ARG A 1 314 ? 6.582 11.904 -12.752 1.00 78.31 314 ARG A C 1
ATOM 2241 O O . ARG A 1 314 ? 7.590 11.555 -13.358 1.00 78.31 314 ARG A O 1
ATOM 2248 N N . ILE A 1 315 ? 5.385 11.399 -13.007 1.00 82.69 315 ILE A N 1
ATOM 2249 C CA . ILE A 1 315 ? 5.072 10.561 -14.157 1.00 82.69 315 ILE A CA 1
ATOM 2250 C C . ILE A 1 315 ? 4.356 11.446 -15.157 1.00 82.69 315 ILE A C 1
ATOM 2252 O O . ILE A 1 315 ? 3.298 11.989 -14.850 1.00 82.69 315 ILE A O 1
ATOM 2256 N N . PHE A 1 316 ? 4.914 11.587 -16.348 1.00 84.94 316 PHE A N 1
ATOM 2257 C CA . PHE A 1 316 ? 4.307 12.328 -17.441 1.00 84.94 316 PHE A CA 1
ATOM 2258 C C . PHE A 1 316 ? 3.542 11.377 -18.353 1.00 84.94 316 PHE A C 1
ATOM 2260 O O . PHE A 1 316 ? 3.922 10.222 -18.535 1.00 84.94 316 PHE A O 1
ATOM 2267 N N . ARG A 1 317 ? 2.465 11.877 -18.953 1.00 87.56 317 ARG A N 1
ATOM 2268 C CA . ARG A 1 317 ? 1.718 11.204 -20.012 1.00 87.56 317 ARG A CA 1
ATOM 2269 C C . ARG A 1 317 ? 1.759 12.070 -21.263 1.00 87.56 317 ARG A C 1
ATOM 2271 O O . ARG A 1 317 ? 1.199 13.165 -21.278 1.00 87.56 317 ARG A O 1
ATOM 2278 N N . LEU A 1 318 ? 2.421 11.563 -22.297 1.00 88.75 318 LEU A N 1
ATOM 2279 C CA . LEU A 1 318 ? 2.510 12.155 -23.626 1.00 88.75 318 LEU A CA 1
ATOM 2280 C C . LEU A 1 318 ? 1.435 11.546 -24.530 1.00 88.75 318 LEU A C 1
ATOM 2282 O O . LEU A 1 318 ? 1.460 10.351 -24.817 1.00 88.75 318 LEU A O 1
ATOM 2286 N N . GLU A 1 319 ? 0.506 12.368 -25.004 1.00 88.44 319 GLU A N 1
ATOM 2287 C CA . GLU A 1 319 ? -0.511 11.978 -25.984 1.00 88.44 319 GLU A CA 1
ATOM 2288 C C . GLU A 1 319 ? 0.080 12.008 -27.398 1.00 88.44 319 GLU A C 1
ATOM 2290 O O . GLU A 1 319 ? 0.285 13.085 -27.963 1.00 88.44 319 GLU A O 1
ATOM 2295 N N . LEU A 1 320 ? 0.313 10.843 -28.008 1.00 86.38 320 LEU A N 1
ATOM 2296 C CA . LEU A 1 320 ? 1.081 10.736 -29.259 1.00 86.38 320 LEU A CA 1
ATOM 2297 C C . LEU A 1 320 ? 0.398 11.393 -30.466 1.00 86.38 320 LEU A C 1
ATOM 2299 O O . LEU A 1 320 ? 1.069 11.795 -31.411 1.00 86.38 320 LEU A O 1
ATOM 2303 N N . ALA A 1 321 ? -0.934 11.496 -30.452 1.00 84.06 321 ALA A N 1
ATOM 2304 C CA . ALA A 1 321 ? -1.691 12.117 -31.540 1.00 84.06 321 ALA A CA 1
ATOM 2305 C C . ALA A 1 321 ? -1.589 13.650 -31.542 1.00 84.06 321 ALA A C 1
ATOM 2307 O O . ALA A 1 321 ? -1.743 14.275 -32.587 1.00 84.06 321 ALA A O 1
ATOM 2308 N N . THR A 1 322 ? -1.364 14.258 -30.374 1.00 81.69 322 THR A N 1
ATOM 2309 C CA . THR A 1 322 ? -1.385 15.723 -30.207 1.00 81.69 322 THR A CA 1
ATOM 2310 C C . THR A 1 322 ? -0.050 16.296 -29.745 1.00 81.69 322 THR A C 1
ATOM 2312 O O . THR A 1 322 ? 0.093 17.514 -29.690 1.00 81.69 322 THR A O 1
ATOM 2315 N N . ASN A 1 323 ? 0.907 15.434 -29.385 1.00 76.00 323 ASN A N 1
ATOM 2316 C CA . ASN A 1 323 ? 2.155 15.775 -28.705 1.00 76.00 323 ASN A CA 1
ATOM 2317 C C . ASN A 1 323 ? 1.949 16.619 -27.433 1.00 76.00 323 ASN A C 1
ATOM 2319 O O . ASN A 1 323 ? 2.825 17.382 -27.032 1.00 76.00 323 ASN A O 1
ATOM 2323 N N . LYS A 1 324 ? 0.783 16.496 -26.783 1.00 81.38 324 LYS A N 1
ATOM 2324 C CA . LYS A 1 324 ? 0.517 17.148 -25.498 1.00 81.38 324 LYS A CA 1
ATOM 2325 C C . LYS A 1 324 ? 1.084 16.298 -24.370 1.00 81.38 324 LYS A C 1
ATOM 2327 O O . LYS A 1 324 ? 0.759 15.117 -24.265 1.00 81.38 324 LYS A O 1
ATOM 2332 N N . VAL A 1 325 ? 1.885 16.918 -23.512 1.00 80.81 325 VAL A N 1
ATOM 2333 C CA . VAL A 1 325 ? 2.358 16.331 -22.255 1.00 80.81 325 VAL A CA 1
ATOM 2334 C C . VAL A 1 325 ? 1.472 16.832 -21.125 1.00 80.81 325 VAL A C 1
ATOM 2336 O O . VAL A 1 325 ? 1.020 17.974 -21.149 1.00 80.81 325 VAL A O 1
ATOM 2339 N N . ARG A 1 326 ? 1.176 15.954 -20.170 1.00 77.62 326 ARG A N 1
ATOM 2340 C CA . ARG A 1 326 ? 0.548 16.311 -18.896 1.00 77.62 326 ARG A CA 1
ATOM 2341 C C . ARG A 1 326 ? 1.192 15.509 -17.781 1.00 77.62 326 ARG A C 1
ATOM 2343 O O . ARG A 1 326 ? 1.641 14.383 -18.006 1.00 77.62 326 ARG A O 1
ATOM 2350 N N . THR A 1 327 ? 1.162 16.038 -16.566 1.00 76.00 327 THR A N 1
ATOM 2351 C CA . THR A 1 327 ? 1.464 15.228 -15.382 1.00 76.00 327 THR A CA 1
ATOM 2352 C C . THR A 1 327 ? 0.365 14.183 -15.190 1.00 76.00 327 THR A C 1
ATOM 2354 O O . THR A 1 327 ? -0.818 14.513 -15.152 1.00 76.00 327 THR A O 1
ATOM 2357 N N . TYR A 1 328 ? 0.761 12.916 -15.113 1.00 73.69 328 TYR A N 1
ATOM 2358 C CA . TYR A 1 328 ? -0.102 11.793 -14.771 1.00 73.69 328 TYR A CA 1
ATOM 2359 C C . TYR A 1 328 ? -0.134 11.578 -13.261 1.00 73.69 328 TYR A C 1
ATOM 2361 O O . TYR A 1 328 ? -1.214 11.582 -12.700 1.00 73.69 328 TYR A O 1
ATOM 2369 N N . ALA A 1 329 ? 1.020 11.440 -12.601 1.00 72.19 329 ALA A N 1
ATOM 2370 C CA . ALA A 1 329 ? 1.110 11.222 -11.154 1.00 72.19 329 ALA A CA 1
ATOM 2371 C C . ALA A 1 329 ? 2.350 11.907 -10.558 1.00 72.19 329 ALA A C 1
ATOM 2373 O O . ALA A 1 329 ? 3.370 12.006 -11.235 1.00 72.19 329 ALA A O 1
ATOM 2374 N N . GLY A 1 330 ? 2.288 12.325 -9.290 1.00 62.28 330 GLY A N 1
ATOM 2375 C CA . GLY A 1 330 ? 3.399 12.983 -8.584 1.00 62.28 330 GLY A CA 1
ATOM 2376 C C . GLY A 1 330 ? 3.558 14.481 -8.898 1.00 62.28 330 GLY A C 1
ATOM 2377 O O . GLY A 1 330 ? 3.074 14.970 -9.915 1.00 62.28 330 GLY A O 1
ATOM 2378 N N . GLY A 1 331 ? 4.235 15.217 -8.007 1.00 50.84 331 GLY A N 1
ATOM 2379 C CA . GLY A 1 331 ? 4.436 16.676 -8.075 1.00 50.84 331 GLY A CA 1
ATOM 2380 C C . GLY A 1 331 ? 4.069 17.397 -6.769 1.00 50.84 331 GLY A C 1
ATOM 2381 O O . GLY A 1 331 ? 3.197 16.950 -6.027 1.00 50.84 331 GLY A O 1
ATOM 2382 N N . GLY A 1 332 ? 4.776 18.484 -6.438 1.00 39.72 332 GLY A N 1
ATOM 2383 C CA . GLY A 1 332 ? 4.363 19.430 -5.391 1.00 39.72 332 GLY A CA 1
ATOM 2384 C C . GLY A 1 332 ? 3.349 20.450 -5.920 1.00 39.72 332 GLY A C 1
ATOM 2385 O O . GLY A 1 332 ? 3.187 20.586 -7.128 1.00 39.72 332 GLY A O 1
ATOM 2386 N N . ALA A 1 333 ? 2.668 21.163 -5.019 1.00 32.09 333 ALA A N 1
ATOM 2387 C CA . ALA A 1 333 ? 1.715 22.225 -5.341 1.00 32.09 333 ALA A CA 1
ATOM 2388 C C . ALA A 1 333 ? 2.392 23.411 -6.058 1.00 32.09 333 ALA A C 1
ATOM 2390 O O . ALA A 1 333 ? 2.752 24.402 -5.434 1.00 32.09 333 ALA A O 1
ATOM 2391 N N . ALA A 1 334 ? 2.580 23.311 -7.368 1.00 32.44 334 ALA A N 1
ATOM 2392 C CA . ALA A 1 334 ? 2.921 24.434 -8.228 1.00 32.44 334 ALA A CA 1
ATOM 2393 C C . ALA A 1 334 ? 2.473 24.106 -9.654 1.00 32.44 334 ALA A C 1
ATOM 2395 O O . ALA A 1 334 ? 3.168 23.404 -10.380 1.00 32.44 334 ALA A O 1
ATOM 2396 N N . GLU A 1 335 ? 1.250 24.536 -9.978 1.00 30.02 335 GLU A N 1
ATOM 2397 C CA . GLU A 1 335 ? 0.802 25.098 -11.267 1.00 30.02 335 GLU A CA 1
ATOM 2398 C C . GLU A 1 335 ? -0.733 25.062 -11.345 1.00 30.02 335 GLU A C 1
ATOM 2400 O O . GLU A 1 335 ? -1.353 24.394 -12.165 1.00 30.02 335 GLU A O 1
ATOM 2405 N N . ALA A 1 336 ? -1.358 25.833 -10.455 1.00 25.84 336 ALA A N 1
ATOM 2406 C CA . ALA A 1 336 ? -2.612 26.507 -10.755 1.00 25.84 336 ALA A CA 1
ATOM 2407 C C . ALA A 1 336 ? -2.287 28.003 -10.865 1.00 25.84 336 ALA A C 1
ATOM 2409 O O . ALA A 1 336 ? -2.561 28.783 -9.959 1.00 25.84 336 ALA A O 1
ATOM 2410 N N . LEU A 1 337 ? -1.614 28.409 -11.945 1.00 31.78 337 LEU A N 1
ATOM 2411 C CA . LEU A 1 337 ? -1.616 29.817 -12.336 1.00 31.78 337 LEU A CA 1
ATOM 2412 C C . LEU A 1 337 ? -2.818 30.028 -13.252 1.00 31.78 337 LEU A C 1
ATOM 2414 O O . LEU A 1 337 ? -2.773 29.750 -14.447 1.00 31.78 337 LEU A O 1
ATOM 2418 N N . GLY A 1 338 ? -3.906 30.477 -12.634 1.00 28.53 338 GLY A N 1
ATOM 2419 C CA . GLY A 1 338 ? -5.161 30.811 -13.287 1.00 28.53 338 GLY A CA 1
ATOM 2420 C C . GLY A 1 338 ? -6.263 31.047 -12.261 1.00 28.53 338 GLY A C 1
ATOM 2421 O O . GLY A 1 338 ? -7.108 30.186 -12.076 1.00 28.53 338 GLY A O 1
ATOM 2422 N N . ASP A 1 339 ? -6.223 32.225 -11.635 1.00 27.31 339 ASP A N 1
ATOM 2423 C CA . ASP A 1 339 ? -7.291 32.861 -10.846 1.00 27.31 339 ASP A CA 1
ATOM 2424 C C . ASP A 1 339 ? -7.501 32.414 -9.375 1.00 27.31 339 ASP A C 1
ATOM 2426 O O . ASP A 1 339 ? -8.169 31.434 -9.061 1.00 27.31 339 ASP A O 1
ATOM 2430 N N . GLY A 1 340 ? -6.946 33.205 -8.445 1.00 29.78 340 GLY A N 1
ATOM 2431 C CA . GLY A 1 340 ? -7.531 33.532 -7.130 1.00 29.78 340 GLY A CA 1
ATOM 2432 C C . GLY A 1 340 ? -7.744 32.462 -6.042 1.00 29.78 340 GLY A C 1
ATOM 2433 O O . GLY A 1 340 ? -8.030 32.842 -4.907 1.00 29.78 340 GLY A O 1
ATOM 2434 N N . GLY A 1 341 ? -7.609 31.164 -6.308 1.00 25.31 341 GLY A N 1
ATOM 2435 C CA . GLY A 1 341 ? -7.842 30.105 -5.316 1.00 25.31 341 GLY A CA 1
ATOM 2436 C C . GLY A 1 341 ? -6.592 29.729 -4.513 1.00 25.31 341 GLY A C 1
ATOM 2437 O O . GLY A 1 341 ? -5.551 29.420 -5.088 1.00 25.31 341 GLY A O 1
ATOM 2438 N N . ARG A 1 342 ? -6.683 29.709 -3.175 1.00 22.67 342 ARG A N 1
ATOM 2439 C CA . ARG A 1 342 ? -5.651 29.097 -2.314 1.00 22.67 342 ARG A CA 1
ATOM 2440 C C . ARG A 1 342 ? -5.495 27.601 -2.659 1.00 22.67 342 ARG A C 1
ATOM 2442 O O . ARG A 1 342 ? -6.506 26.959 -2.947 1.00 22.67 342 ARG A O 1
ATOM 2449 N N . PRO A 1 343 ? -4.279 27.025 -2.609 1.00 25.03 343 PRO A N 1
ATOM 2450 C CA . PRO A 1 343 ? -4.063 25.616 -2.933 1.00 25.03 343 PRO A CA 1
ATOM 2451 C C . PRO A 1 343 ? -4.777 24.727 -1.910 1.00 25.03 343 PRO A C 1
ATOM 2453 O O . PRO A 1 343 ? -4.564 24.879 -0.712 1.00 25.03 343 PRO A O 1
ATOM 2456 N N . THR A 1 344 ? -5.616 23.800 -2.366 1.00 26.27 344 THR A N 1
ATOM 2457 C CA . THR A 1 344 ? -6.155 22.734 -1.514 1.00 26.27 344 THR A CA 1
ATOM 2458 C C . THR A 1 344 ? -5.167 21.569 -1.458 1.00 26.27 344 THR A C 1
ATOM 2460 O O . THR A 1 344 ? -4.799 21.026 -2.502 1.00 26.27 344 THR A O 1
ATOM 2463 N N . ASP A 1 345 ? -4.779 21.180 -0.242 1.00 26.08 345 ASP A N 1
ATOM 2464 C CA . ASP A 1 345 ? -3.863 20.090 0.130 1.00 26.08 345 ASP A CA 1
ATOM 2465 C C . ASP A 1 345 ? -4.354 18.680 -0.270 1.00 26.08 345 ASP A C 1
ATOM 2467 O O . ASP A 1 345 ? -4.643 17.827 0.567 1.00 26.08 345 ASP A O 1
ATOM 2471 N N . ALA A 1 346 ? -4.462 18.400 -1.569 1.00 25.19 346 ALA A N 1
ATOM 2472 C CA . ALA A 1 346 ? -4.921 17.112 -2.094 1.00 25.19 346 ALA A CA 1
ATOM 2473 C C . ALA A 1 346 ? -3.771 16.306 -2.727 1.00 25.19 346 ALA A C 1
ATOM 2475 O O . ALA A 1 346 ? -3.680 16.192 -3.945 1.00 25.19 346 ALA A O 1
ATOM 2476 N N . TYR A 1 347 ? -2.892 15.736 -1.895 1.00 28.05 347 TYR A N 1
ATOM 2477 C CA . TYR A 1 347 ? -1.937 14.681 -2.281 1.00 28.05 347 TYR A CA 1
ATOM 2478 C C . TYR A 1 347 ? -1.687 13.741 -1.080 1.00 28.05 347 TYR A C 1
ATOM 2480 O O . TYR A 1 347 ? -0.623 13.752 -0.467 1.00 28.05 347 TYR A O 1
ATOM 2488 N N . LEU A 1 348 ? -2.694 12.937 -0.713 1.00 28.86 348 LEU A N 1
ATOM 2489 C CA . LEU A 1 348 ? -2.636 11.951 0.382 1.00 28.86 348 LEU A CA 1
ATOM 2490 C C . LEU A 1 348 ? -2.486 10.513 -0.155 1.00 28.86 348 LEU A C 1
ATOM 2492 O O . LEU A 1 348 ? -3.386 9.687 -0.047 1.00 28.86 348 LEU A O 1
ATOM 2496 N N . GLY A 1 349 ? -1.321 10.221 -0.733 1.00 32.28 349 GLY A N 1
ATOM 2497 C CA . GLY A 1 349 ? -0.808 8.870 -0.996 1.00 32.28 349 GLY A CA 1
ATOM 2498 C C . GLY A 1 349 ? 0.707 8.874 -0.772 1.00 32.28 349 GLY A C 1
ATOM 2499 O O . GLY A 1 349 ? 1.320 9.936 -0.902 1.00 32.28 349 GLY A O 1
ATOM 2500 N N . GLU A 1 350 ? 1.322 7.745 -0.389 1.00 43.25 350 GLU A N 1
ATOM 2501 C CA . GLU A 1 350 ? 2.780 7.689 -0.182 1.00 43.25 350 GLU A CA 1
ATOM 2502 C C . GLU A 1 350 ? 3.506 8.290 -1.400 1.00 43.25 350 GLU A C 1
ATOM 2504 O O . GLU A 1 350 ? 3.367 7.810 -2.528 1.00 43.25 350 GLU A O 1
ATOM 2509 N N . GLN A 1 351 ? 4.245 9.382 -1.182 1.00 57.22 351 GLN A N 1
ATOM 2510 C CA . GLN A 1 351 ? 4.860 10.133 -2.274 1.00 57.22 351 GLN A CA 1
ATOM 2511 C C . GLN A 1 351 ? 5.930 9.274 -2.961 1.00 57.22 351 GLN A C 1
ATOM 2513 O O . GLN A 1 351 ? 6.805 8.709 -2.301 1.00 57.22 351 GLN A O 1
ATOM 2518 N N . LEU A 1 352 ? 5.867 9.198 -4.295 1.00 64.50 352 LEU A N 1
ATOM 2519 C CA . LEU A 1 352 ? 6.930 8.622 -5.119 1.00 64.50 352 LEU A CA 1
ATOM 2520 C C . LEU A 1 352 ? 8.244 9.344 -4.805 1.00 64.50 352 LEU A C 1
ATOM 2522 O O . LEU A 1 352 ? 8.308 10.578 -4.872 1.00 64.50 352 LEU A O 1
ATOM 2526 N N . SER A 1 353 ? 9.297 8.598 -4.462 1.00 66.19 353 SER A N 1
ATOM 2527 C CA . SER A 1 353 ? 10.597 9.231 -4.240 1.00 66.19 353 SER A CA 1
ATOM 2528 C C . SER A 1 353 ? 11.183 9.742 -5.556 1.00 66.19 353 SER A C 1
ATOM 2530 O O . SER A 1 353 ? 10.888 9.227 -6.636 1.00 66.19 353 SER A O 1
ATOM 2532 N N . SER A 1 354 ? 12.099 10.708 -5.465 1.00 66.75 354 SER A N 1
ATOM 2533 C CA . SER A 1 354 ? 12.802 11.266 -6.627 1.00 66.75 354 SER A CA 1
ATOM 2534 C C . SER A 1 354 ? 13.642 10.271 -7.430 1.00 66.75 354 SER A C 1
ATOM 2536 O O . SER A 1 354 ? 14.221 10.664 -8.438 1.00 66.75 354 SER A O 1
ATOM 2538 N N . SER A 1 355 ? 13.794 9.031 -6.968 1.00 69.75 355 SER A N 1
ATOM 2539 C CA . SER A 1 355 ? 14.506 7.977 -7.688 1.00 69.75 355 SER A CA 1
ATOM 2540 C C . SER A 1 355 ? 13.532 6.995 -8.338 1.00 69.75 355 SER A C 1
ATOM 2542 O O . SER A 1 355 ? 13.808 5.799 -8.385 1.00 69.75 355 SER A O 1
ATOM 2544 N N . THR A 1 356 ? 12.365 7.475 -8.763 1.00 80.12 356 THR A N 1
ATOM 2545 C CA . THR A 1 356 ? 11.463 6.666 -9.580 1.00 80.12 356 THR A CA 1
ATOM 2546 C C . THR A 1 356 ? 12.088 6.486 -10.962 1.00 80.12 356 THR A C 1
ATOM 2548 O O . THR A 1 356 ? 12.482 7.483 -11.569 1.00 80.12 356 THR A O 1
ATOM 2551 N N . ARG A 1 357 ? 12.232 5.240 -11.429 1.00 83.75 357 ARG A N 1
ATOM 2552 C CA . ARG A 1 357 ? 12.995 4.919 -12.650 1.00 83.75 357 ARG A CA 1
ATOM 2553 C C . ARG A 1 357 ? 12.193 4.115 -13.667 1.00 83.75 357 ARG A C 1
ATOM 2555 O O . ARG A 1 357 ? 11.706 4.682 -14.640 1.00 83.75 357 ARG A O 1
ATOM 2562 N N . GLY A 1 358 ? 12.073 2.811 -13.446 1.00 88.00 358 GLY A N 1
ATOM 2563 C CA . GLY A 1 358 ? 11.382 1.881 -14.331 1.00 88.00 358 GLY A CA 1
ATOM 2564 C C . GLY A 1 358 ? 9.886 2.147 -14.365 1.00 88.00 358 GLY A C 1
ATOM 2565 O O . GLY A 1 358 ? 9.290 2.499 -13.343 1.00 88.00 358 GLY A O 1
ATOM 2566 N N . VAL A 1 359 ? 9.287 1.971 -15.540 1.00 92.44 359 VAL A N 1
ATOM 2567 C CA . VAL A 1 359 ? 7.848 2.124 -15.771 1.00 92.44 359 VAL A CA 1
ATOM 2568 C C . VAL A 1 359 ? 7.381 0.967 -16.636 1.00 92.44 359 VAL A C 1
ATOM 2570 O O . VAL A 1 359 ? 7.930 0.749 -17.709 1.00 92.44 359 VAL A O 1
ATOM 2573 N N . ALA A 1 360 ? 6.316 0.288 -16.224 1.00 94.44 360 ALA A N 1
ATOM 2574 C CA . ALA A 1 360 ? 5.669 -0.739 -17.030 1.00 94.44 360 ALA A CA 1
ATOM 2575 C C . ALA A 1 360 ? 4.155 -0.586 -17.044 1.00 94.44 360 ALA A C 1
ATOM 2577 O O . ALA A 1 360 ? 3.550 -0.128 -16.076 1.00 94.44 360 ALA A O 1
ATOM 2578 N N . MET A 1 361 ? 3.533 -1.015 -18.139 1.00 91.81 361 MET A N 1
ATOM 2579 C CA . MET A 1 361 ? 2.081 -1.098 -18.243 1.00 91.81 361 MET A CA 1
ATOM 2580 C C . MET A 1 361 ? 1.600 -2.478 -17.786 1.00 91.81 361 MET A C 1
ATOM 2582 O O . MET A 1 361 ? 2.004 -3.512 -18.316 1.00 91.81 361 MET A O 1
ATOM 2586 N N . GLY A 1 362 ? 0.727 -2.491 -16.790 1.00 86.75 362 GLY A N 1
ATOM 2587 C CA . GLY A 1 362 ? 0.087 -3.677 -16.251 1.00 86.75 362 GLY A CA 1
ATOM 2588 C C . GLY A 1 362 ? -1.053 -4.206 -17.124 1.00 86.75 362 GLY A C 1
ATOM 2589 O O . GLY A 1 362 ? -1.647 -3.474 -17.926 1.00 86.75 362 GLY A O 1
ATOM 2590 N N . PRO A 1 363 ? -1.420 -5.487 -16.952 1.00 77.88 363 PRO A N 1
ATOM 2591 C CA . PRO A 1 363 ? -2.457 -6.131 -17.750 1.00 77.88 363 PRO A CA 1
ATOM 2592 C C . PRO A 1 363 ? -3.864 -5.577 -17.487 1.00 77.88 363 PRO A C 1
ATOM 2594 O O . PRO A 1 363 ? -4.742 -5.788 -18.321 1.00 77.88 363 PRO A O 1
ATOM 2597 N N . ALA A 1 364 ? -4.120 -4.861 -16.386 1.00 71.62 364 ALA A N 1
ATOM 2598 C CA . ALA A 1 364 ? -5.408 -4.210 -16.128 1.00 71.62 364 ALA A CA 1
ATOM 2599 C C . ALA A 1 364 ? -5.395 -2.690 -16.407 1.00 71.62 364 ALA A C 1
ATOM 2601 O O . ALA A 1 364 ? -6.402 -2.020 -16.160 1.00 71.62 364 ALA A O 1
ATOM 2602 N N . GLY A 1 365 ? -4.311 -2.159 -16.989 1.00 76.12 365 GLY A N 1
ATOM 2603 C CA . GLY A 1 365 ? -4.152 -0.737 -17.320 1.00 76.12 365 GLY A CA 1
ATOM 2604 C C . GLY A 1 365 ? -3.587 0.129 -16.186 1.00 76.12 365 GLY A C 1
ATOM 2605 O O . GLY A 1 365 ? -3.576 1.354 -16.299 1.00 76.12 365 GLY A O 1
ATOM 2606 N N . GLU A 1 366 ? -3.153 -0.488 -15.090 1.00 83.56 366 GLU A N 1
ATOM 2607 C CA . GLU A 1 366 ? -2.323 0.117 -14.051 1.00 83.56 366 GLU A CA 1
ATOM 2608 C C . GLU A 1 366 ? -0.878 0.295 -14.531 1.00 83.56 366 GLU A C 1
ATOM 2610 O O . GLU A 1 366 ? -0.394 -0.481 -15.345 1.00 83.56 366 GLU A O 1
ATOM 2615 N N . LEU A 1 367 ? -0.164 1.291 -14.017 1.00 88.56 367 LEU A N 1
ATOM 2616 C CA . LEU A 1 367 ? 1.278 1.417 -14.215 1.00 88.56 367 LEU A CA 1
ATOM 2617 C C . LEU A 1 367 ?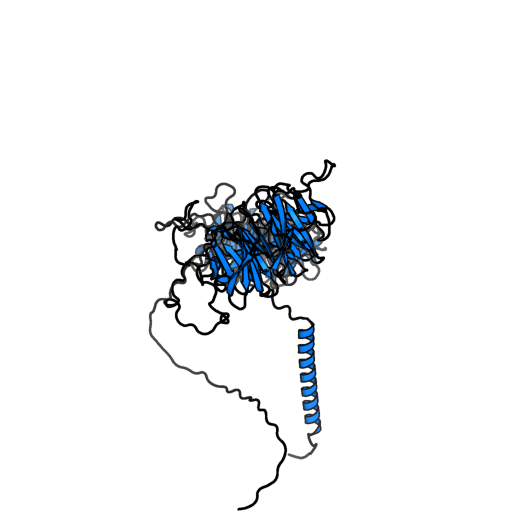 2.017 0.776 -13.053 1.00 88.56 367 LEU A C 1
ATOM 2619 O O . LEU A 1 367 ? 1.638 0.996 -11.910 1.00 88.56 367 LEU A O 1
ATOM 2623 N N . TYR A 1 368 ? 3.106 0.075 -13.325 1.00 91.50 368 TYR A N 1
ATOM 2624 C CA . TYR A 1 368 ? 4.080 -0.320 -12.317 1.00 91.50 368 TYR A CA 1
ATOM 2625 C C . TYR A 1 368 ? 5.298 0.592 -12.389 1.00 91.50 368 TYR A C 1
ATOM 2627 O O . TYR A 1 368 ? 5.733 0.938 -13.483 1.00 91.50 368 TYR A O 1
ATOM 2635 N N . LEU A 1 369 ? 5.831 0.985 -11.235 1.00 90.69 369 LEU A N 1
ATOM 2636 C CA . LEU A 1 369 ? 6.980 1.879 -11.120 1.00 90.69 369 LEU A CA 1
ATOM 2637 C C . LEU A 1 369 ? 7.995 1.313 -10.131 1.00 90.69 369 LEU A C 1
ATOM 2639 O O . LEU A 1 369 ? 7.598 0.845 -9.062 1.00 90.69 369 LEU A O 1
ATOM 2643 N N . THR A 1 370 ? 9.289 1.417 -10.416 1.00 90.12 370 THR A N 1
ATOM 2644 C CA . THR A 1 370 ? 10.316 1.187 -9.388 1.00 90.12 370 THR A CA 1
ATOM 2645 C C . THR A 1 370 ? 10.578 2.467 -8.607 1.00 90.12 370 THR A C 1
ATOM 2647 O O . THR A 1 370 ? 10.813 3.521 -9.189 1.00 90.12 370 THR A O 1
ATOM 2650 N N . ASP A 1 371 ? 10.540 2.377 -7.279 1.00 84.44 371 ASP A N 1
ATOM 2651 C CA . ASP A 1 371 ? 10.864 3.459 -6.352 1.00 84.44 371 ASP A CA 1
ATOM 2652 C C . ASP A 1 371 ? 12.160 3.086 -5.616 1.00 84.44 371 ASP A C 1
ATOM 2654 O O . ASP A 1 371 ? 12.140 2.437 -4.565 1.00 84.44 371 ASP A O 1
ATOM 2658 N N . SER A 1 372 ? 13.306 3.420 -6.225 1.00 80.81 372 SER A N 1
ATOM 2659 C CA . SER A 1 372 ? 14.599 2.848 -5.824 1.00 80.81 372 SER A CA 1
ATOM 2660 C C . SER A 1 372 ? 15.033 3.215 -4.401 1.00 80.81 372 SER A C 1
ATOM 2662 O O . SER A 1 372 ? 15.553 2.354 -3.700 1.00 80.81 372 SER A O 1
ATOM 2664 N N . ARG A 1 373 ? 14.808 4.454 -3.942 1.00 76.56 373 ARG A N 1
ATOM 2665 C CA . ARG A 1 373 ? 15.160 4.899 -2.583 1.00 76.56 373 ARG A CA 1
ATOM 2666 C C . ARG A 1 373 ? 14.259 4.297 -1.525 1.00 76.56 373 ARG A C 1
ATOM 2668 O O . ARG A 1 373 ? 14.745 3.988 -0.446 1.00 76.56 373 ARG A O 1
ATOM 2675 N N . ASN A 1 374 ? 12.972 4.145 -1.830 1.00 75.88 374 ASN A N 1
ATOM 2676 C CA . ASN A 1 374 ? 12.035 3.522 -0.903 1.00 75.88 374 ASN A CA 1
ATOM 2677 C C . ASN A 1 374 ? 12.039 1.996 -1.021 1.00 75.88 374 ASN A C 1
ATOM 2679 O O . ASN A 1 374 ? 11.240 1.358 -0.349 1.00 75.88 374 ASN A O 1
ATOM 2683 N N . LEU A 1 375 ? 12.893 1.416 -1.878 1.00 81.19 375 LEU A N 1
ATOM 2684 C CA . LEU A 1 375 ? 13.095 -0.028 -2.023 1.00 81.19 375 LEU A CA 1
ATOM 2685 C C . LEU A 1 375 ? 11.774 -0.774 -2.255 1.00 81.19 375 LEU A C 1
ATOM 2687 O O . LEU A 1 375 ? 11.489 -1.811 -1.653 1.00 81.19 375 LEU A O 1
ATOM 2691 N N . ARG A 1 376 ? 10.941 -0.204 -3.130 1.00 86.38 376 ARG A N 1
ATOM 2692 C CA . ARG A 1 376 ? 9.586 -0.681 -3.422 1.00 86.38 376 ARG A CA 1
ATOM 2693 C C . ARG A 1 376 ? 9.311 -0.670 -4.921 1.00 86.38 376 ARG A C 1
ATOM 2695 O O . ARG A 1 376 ? 9.883 0.113 -5.676 1.00 86.38 376 ARG A O 1
ATOM 2702 N N . VAL A 1 377 ? 8.374 -1.514 -5.337 1.00 88.31 377 VAL A N 1
ATOM 2703 C CA . VAL A 1 377 ? 7.675 -1.391 -6.619 1.00 88.31 377 VAL A CA 1
ATOM 2704 C C . VAL A 1 377 ? 6.257 -0.920 -6.333 1.00 88.31 377 VAL A C 1
ATOM 2706 O O . VAL A 1 377 ? 5.551 -1.492 -5.494 1.00 88.31 377 VAL A O 1
ATOM 2709 N N . ARG A 1 378 ? 5.853 0.146 -7.015 1.00 85.19 378 ARG A N 1
ATOM 2710 C CA . ARG A 1 378 ? 4.559 0.809 -6.875 1.00 85.19 378 ARG A CA 1
ATOM 2711 C C . ARG A 1 378 ? 3.639 0.409 -8.012 1.00 85.19 378 ARG A C 1
ATOM 2713 O O . ARG A 1 378 ? 4.108 0.241 -9.130 1.00 85.19 378 ARG A O 1
ATOM 2720 N N . SER A 1 379 ? 2.341 0.332 -7.757 1.00 83.56 379 SER A N 1
ATOM 2721 C CA . SER A 1 379 ? 1.324 0.354 -8.803 1.00 83.56 379 SER A CA 1
ATOM 2722 C C . SER A 1 379 ? 0.555 1.666 -8.749 1.00 83.56 379 SER A C 1
ATOM 2724 O O . SER A 1 379 ? 0.029 2.009 -7.693 1.00 83.56 379 SER A O 1
ATOM 2726 N N . VAL A 1 380 ? 0.450 2.365 -9.875 1.00 79.88 380 VAL A N 1
ATOM 2727 C CA . VAL A 1 380 ? -0.347 3.578 -10.050 1.00 79.88 380 VAL A CA 1
ATOM 2728 C C . VAL A 1 380 ? -1.512 3.259 -10.963 1.00 79.88 380 VAL A C 1
ATOM 2730 O O . VAL A 1 380 ? -1.352 3.023 -12.161 1.00 79.88 380 VAL A O 1
ATOM 2733 N N . ARG A 1 381 ? -2.715 3.275 -10.413 1.00 69.00 381 ARG A N 1
ATOM 2734 C CA . ARG A 1 381 ? -3.938 3.000 -11.165 1.00 69.00 381 ARG A CA 1
ATOM 2735 C C . ARG A 1 381 ? -4.898 4.153 -11.008 1.00 69.00 381 ARG A C 1
ATOM 2737 O O . ARG A 1 381 ? -4.948 4.778 -9.951 1.00 69.00 381 ARG A O 1
ATOM 2744 N N . LYS A 1 382 ? -5.723 4.371 -12.033 1.00 56.47 382 LYS A N 1
ATOM 2745 C CA . LYS A 1 382 ? -6.975 5.088 -11.811 1.00 56.47 382 LYS A CA 1
ATOM 2746 C C . LYS A 1 382 ? -7.710 4.383 -10.696 1.00 56.47 382 LYS A C 1
ATOM 2748 O O . LYS A 1 382 ? -7.863 3.158 -10.717 1.00 56.47 382 LYS A O 1
ATOM 2753 N N . ALA A 1 383 ? -8.111 5.164 -9.712 1.00 47.03 383 ALA A N 1
ATOM 2754 C CA . ALA A 1 383 ? -9.088 4.751 -8.749 1.00 47.03 383 ALA A CA 1
ATOM 2755 C C . ALA A 1 383 ? -10.274 4.236 -9.589 1.00 47.03 383 ALA A C 1
ATOM 2757 O O . ALA A 1 383 ? -10.951 4.999 -10.274 1.00 47.03 383 ALA A O 1
ATOM 2758 N N . ARG A 1 384 ? -10.470 2.912 -9.654 1.00 38.59 384 ARG A N 1
ATOM 2759 C CA . ARG A 1 384 ? -11.723 2.335 -10.150 1.00 38.59 384 ARG A CA 1
ATOM 2760 C C . ARG A 1 384 ? -12.748 2.686 -9.096 1.00 38.59 384 ARG A C 1
ATOM 2762 O O . ARG A 1 384 ? -12.914 1.818 -8.254 1.00 38.59 384 ARG A O 1
ATOM 2769 N N . HIS A 1 385 ? -13.239 3.934 -9.058 1.00 33.47 385 HIS A N 1
ATOM 2770 C CA . HIS A 1 385 ? -13.886 4.538 -7.884 1.00 33.47 385 HIS A CA 1
ATOM 2771 C C . HIS A 1 385 ? -13.848 3.579 -6.689 1.00 33.47 385 HIS A C 1
ATOM 2773 O O . HIS A 1 385 ? -14.825 2.863 -6.456 1.00 33.47 385 HIS A O 1
ATOM 2779 N N . PRO A 1 386 ? -12.693 3.431 -5.997 1.00 31.45 386 PRO A N 1
ATOM 2780 C CA . PRO A 1 386 ? -12.774 3.098 -4.605 1.00 31.45 386 PRO A CA 1
ATOM 2781 C C . PRO A 1 386 ? -13.499 4.325 -4.105 1.00 31.45 386 PRO A C 1
ATOM 2783 O O . PRO A 1 386 ? -12.924 5.408 -4.024 1.00 31.45 386 PRO A O 1
ATOM 2786 N N . VAL A 1 387 ? -14.818 4.176 -4.071 1.00 30.02 387 VAL A N 1
ATOM 2787 C CA . VAL A 1 387 ? -15.751 4.920 -3.272 1.00 30.02 387 VAL A CA 1
ATOM 2788 C C . VAL A 1 387 ? -14.887 5.613 -2.214 1.00 30.02 387 VAL A C 1
ATOM 2790 O O . VAL A 1 387 ? -14.257 4.894 -1.427 1.00 30.02 387 VAL A O 1
ATOM 2793 N N . ARG A 1 388 ? -14.680 6.947 -2.335 1.00 33.91 388 ARG A N 1
ATOM 2794 C CA . ARG A 1 388 ? -13.857 7.725 -1.384 1.00 33.91 388 ARG A CA 1
ATOM 2795 C C . ARG A 1 388 ? -14.192 7.209 0.012 1.00 33.91 388 ARG A C 1
ATOM 2797 O O . ARG A 1 388 ? -15.332 6.812 0.203 1.00 33.91 388 ARG A O 1
ATOM 2804 N N . ASP A 1 389 ? -13.306 7.233 1.005 1.00 35.75 389 ASP A N 1
ATOM 2805 C CA . ASP A 1 389 ? -13.782 6.926 2.369 1.00 35.75 389 ASP A CA 1
ATOM 2806 C C . ASP A 1 389 ? -15.044 7.774 2.688 1.00 35.75 389 ASP A C 1
ATOM 2808 O O . ASP A 1 389 ? -16.013 7.248 3.216 1.00 35.75 389 ASP A O 1
ATOM 2812 N N . ASP A 1 390 ? -15.137 8.998 2.146 1.00 35.09 390 ASP A N 1
ATOM 2813 C CA . ASP A 1 390 ? -16.350 9.835 2.122 1.00 35.09 390 ASP A CA 1
ATOM 2814 C C . ASP A 1 390 ? -17.546 9.297 1.307 1.00 35.09 390 ASP A C 1
ATOM 2816 O O . ASP A 1 390 ? -18.681 9.574 1.680 1.00 35.09 390 ASP A O 1
ATOM 2820 N N . ASP A 1 391 ? -17.328 8.577 0.200 1.00 33.88 391 ASP A N 1
ATOM 2821 C CA . ASP A 1 391 ? -18.376 7.905 -0.583 1.00 33.88 391 ASP A CA 1
ATOM 2822 C C . ASP A 1 391 ? -18.742 6.529 0.022 1.00 33.88 391 ASP A C 1
ATOM 2824 O O . ASP A 1 391 ? -19.825 6.007 -0.229 1.00 33.88 391 ASP A O 1
ATOM 2828 N N . ARG A 1 392 ? -17.855 5.922 0.829 1.00 37.88 392 ARG A N 1
ATOM 2829 C CA . ARG A 1 392 ? -18.020 4.582 1.443 1.00 37.88 392 ARG A CA 1
ATOM 2830 C C . ARG A 1 392 ? -18.822 4.744 2.718 1.00 37.88 392 ARG A C 1
ATOM 2832 O O . ARG A 1 392 ? -19.720 3.967 3.012 1.00 37.88 392 ARG A O 1
ATOM 2839 N N . LEU A 1 393 ? -18.567 5.877 3.360 1.00 37.72 393 LEU A N 1
ATOM 2840 C CA . LEU A 1 393 ? -19.398 6.509 4.357 1.00 37.72 393 LEU A CA 1
ATOM 2841 C C . LEU A 1 393 ? -20.564 7.301 3.734 1.00 37.72 393 LEU A C 1
ATOM 2843 O O . LEU A 1 393 ? -21.395 7.776 4.489 1.00 37.72 393 LEU A O 1
ATOM 2847 N N . ALA A 1 394 ? -20.687 7.452 2.401 1.00 35.19 394 ALA A N 1
ATOM 2848 C CA . ALA A 1 394 ? -21.869 8.101 1.802 1.00 35.19 394 ALA A CA 1
ATOM 2849 C C . ALA A 1 394 ? -23.119 7.222 1.811 1.00 35.19 394 ALA A C 1
ATOM 2851 O O . ALA A 1 394 ? -24.219 7.762 1.698 1.00 35.19 394 ALA A O 1
ATOM 2852 N N . GLY A 1 395 ? -22.953 5.907 1.983 1.00 41.25 395 GLY A N 1
ATOM 2853 C CA . GLY A 1 395 ? -24.049 4.996 2.316 1.00 41.25 395 GLY A CA 1
ATOM 2854 C C . GLY A 1 395 ? -24.352 4.936 3.818 1.00 41.25 395 GLY A C 1
ATOM 2855 O O . GLY A 1 395 ? -25.509 4.790 4.190 1.00 41.25 395 GLY A O 1
ATOM 2856 N N . GLN A 1 396 ? -23.337 5.097 4.677 1.00 60.56 396 GLN A N 1
ATOM 2857 C CA . GLN A 1 396 ? -23.481 5.022 6.135 1.00 60.56 396 GLN A CA 1
ATOM 2858 C C . GLN A 1 396 ? -23.816 6.395 6.708 1.00 60.56 396 GLN A C 1
ATOM 2860 O O . GLN A 1 396 ? -22.970 7.289 6.804 1.00 60.56 396 GLN A O 1
ATOM 2865 N N . ARG A 1 397 ? -25.085 6.570 7.059 1.00 65.38 397 ARG A N 1
ATOM 2866 C CA . ARG A 1 397 ? -25.553 7.783 7.716 1.00 65.38 397 ARG A CA 1
ATOM 2867 C C . ARG A 1 397 ? -25.178 7.737 9.189 1.00 65.38 397 ARG A C 1
ATOM 2869 O O . ARG A 1 397 ? -25.187 6.675 9.802 1.00 65.38 397 ARG A O 1
ATOM 2876 N N . ILE A 1 398 ? -24.787 8.893 9.711 1.00 69.19 398 ILE A N 1
ATOM 2877 C CA . ILE A 1 398 ? -24.636 9.096 11.146 1.00 69.19 398 ILE A CA 1
ATOM 2878 C C . ILE A 1 398 ? -25.866 9.841 11.647 1.00 69.19 398 ILE A C 1
ATOM 2880 O O . ILE A 1 398 ? -26.257 10.843 11.047 1.00 69.19 398 ILE A O 1
ATOM 2884 N N . ASP A 1 399 ? -26.441 9.378 12.745 1.00 66.56 399 ASP A N 1
ATOM 2885 C CA . ASP A 1 399 ? -27.606 9.991 13.376 1.00 66.56 399 ASP A CA 1
ATOM 2886 C C . ASP A 1 399 ? -27.354 10.182 14.872 1.00 66.56 399 ASP A C 1
ATOM 2888 O O . ASP A 1 399 ? -26.513 9.506 15.467 1.00 66.56 399 ASP A O 1
ATOM 2892 N N . SER A 1 400 ? -28.026 11.152 15.490 1.00 70.88 400 SER A N 1
ATOM 2893 C CA . SER A 1 400 ? -28.000 11.302 16.946 1.00 70.88 400 SER A CA 1
ATOM 2894 C C . SER A 1 400 ? -29.010 10.343 17.568 1.00 70.88 400 SER A C 1
ATOM 2896 O O . SER A 1 400 ? -30.179 10.348 17.184 1.00 70.88 400 SER A O 1
ATOM 2898 N N . LEU A 1 401 ? -28.549 9.545 18.531 1.00 70.69 401 LEU A N 1
ATOM 2899 C CA . LEU A 1 401 ? -29.391 8.648 19.324 1.00 70.69 401 LEU A CA 1
ATOM 2900 C C . LEU A 1 401 ? -29.787 9.298 20.654 1.00 70.69 401 LEU A C 1
ATOM 2902 O O . LEU A 1 401 ? -30.944 9.232 21.051 1.00 70.69 401 LEU A O 1
ATOM 2906 N N . VAL A 1 402 ? -28.829 9.948 21.331 1.00 68.81 402 VAL A N 1
ATOM 2907 C CA . VAL A 1 402 ? -29.036 10.605 22.633 1.00 68.81 402 VAL A CA 1
ATOM 2908 C C . VAL A 1 402 ? -28.397 11.994 22.651 1.00 68.81 402 VAL A C 1
ATOM 2910 O O . VAL A 1 402 ? -27.298 12.132 22.127 1.00 68.81 402 VAL A O 1
ATOM 2913 N N . GLY A 1 403 ? -29.012 13.014 23.266 1.00 63.97 403 GLY A N 1
ATOM 2914 C CA . GLY A 1 403 ? -28.368 14.316 23.516 1.00 63.97 403 GLY A CA 1
ATOM 2915 C C . GLY A 1 403 ? -29.323 15.497 23.727 1.00 63.97 403 GLY A C 1
ATOM 2916 O O . GLY A 1 403 ? -30.537 15.357 23.581 1.00 63.97 403 GLY A O 1
ATOM 2917 N N . SER A 1 404 ? -28.753 16.668 24.039 1.00 54.56 404 SER A N 1
ATOM 2918 C CA . SER A 1 404 ? -29.494 17.929 24.231 1.00 54.56 404 SER A CA 1
ATOM 2919 C C . SER A 1 404 ? -29.755 18.650 22.891 1.00 54.56 404 SER A C 1
ATOM 2921 O O . SER A 1 404 ? -28.813 18.881 22.128 1.00 54.56 404 SER A O 1
ATOM 2923 N N . GLY A 1 405 ? -31.011 19.020 22.573 1.00 50.34 405 GLY A N 1
ATOM 2924 C CA . GLY A 1 405 ? -31.361 19.758 21.336 1.00 50.34 405 GLY A CA 1
ATOM 2925 C C . GLY A 1 405 ? -32.710 19.404 20.670 1.00 50.34 405 GLY A C 1
ATOM 2926 O O . GLY A 1 405 ? -33.308 18.367 20.934 1.00 50.34 405 GLY A O 1
ATOM 2927 N N . LYS A 1 406 ? -33.196 20.257 19.740 1.00 41.47 406 LYS A N 1
ATOM 2928 C CA . LYS A 1 406 ? -34.450 20.064 18.957 1.00 41.47 406 LYS A CA 1
ATOM 2929 C C . LYS A 1 406 ? -34.201 19.576 17.528 1.00 41.47 406 LYS A C 1
ATOM 2931 O O . LYS A 1 406 ? -33.480 20.245 16.792 1.00 41.47 406 LYS A O 1
ATOM 2936 N N . ARG A 1 407 ? -34.820 18.449 17.118 1.00 40.34 407 ARG A N 1
ATOM 2937 C CA . ARG A 1 407 ? -34.749 17.930 15.734 1.00 40.34 407 ARG A CA 1
ATOM 2938 C C . ARG A 1 407 ? -35.256 19.029 14.805 1.00 40.34 407 ARG A C 1
ATOM 2940 O O . ARG A 1 407 ? -36.363 19.525 15.012 1.00 40.34 407 ARG A O 1
ATOM 2947 N N . THR A 1 408 ? -34.488 19.403 13.781 1.00 36.12 408 THR A N 1
ATOM 2948 C CA . THR A 1 408 ? -35.063 20.145 12.652 1.00 36.12 408 THR A CA 1
ATOM 2949 C C . THR A 1 408 ? -36.135 19.248 12.044 1.00 36.12 408 THR A C 1
ATOM 2951 O O . THR A 1 408 ? -35.857 18.093 11.722 1.00 36.12 408 THR A O 1
ATOM 2954 N N . SER A 1 409 ? -37.371 19.740 11.998 1.00 32.84 409 SER A N 1
ATOM 2955 C CA . SER A 1 409 ? -38.571 18.994 11.611 1.00 32.84 409 SER A CA 1
ATOM 2956 C C . SER A 1 409 ? -38.378 18.179 10.330 1.00 32.84 409 SER A C 1
ATOM 2958 O O . SER A 1 409 ? -37.773 18.655 9.374 1.00 32.84 409 SER A O 1
ATOM 2960 N N . ALA A 1 410 ? -38.971 16.984 10.297 1.00 35.97 410 ALA A N 1
ATOM 2961 C CA . ALA A 1 410 ? -38.942 16.021 9.192 1.00 35.97 410 ALA A CA 1
ATOM 2962 C C . ALA A 1 410 ? -39.536 16.519 7.849 1.00 35.97 410 ALA A C 1
ATOM 2964 O O . ALA A 1 410 ? -39.642 15.743 6.909 1.00 35.97 410 ALA A O 1
ATOM 2965 N N . GLU A 1 411 ? -39.906 17.797 7.730 1.00 33.69 411 GLU A N 1
ATOM 2966 C CA . GLU A 1 411 ? -40.538 18.376 6.536 1.00 33.69 411 GLU A CA 1
ATOM 2967 C C . GLU A 1 411 ? -39.566 18.626 5.361 1.00 33.69 411 GLU A C 1
ATOM 2969 O O . GLU A 1 411 ? -40.022 18.962 4.273 1.00 33.69 411 GLU A O 1
ATOM 2974 N N . ASP A 1 412 ? -38.251 18.440 5.540 1.00 34.94 412 ASP A N 1
ATOM 2975 C CA . ASP A 1 412 ? -37.242 18.653 4.478 1.00 34.94 412 ASP A CA 1
ATOM 2976 C C . ASP A 1 412 ? -36.726 17.340 3.842 1.00 34.94 412 ASP A C 1
ATOM 2978 O O . ASP A 1 412 ? -35.861 17.348 2.961 1.00 34.94 412 ASP A O 1
ATOM 2982 N N . PHE A 1 413 ? -37.260 16.187 4.263 1.00 37.97 413 PHE A N 1
ATOM 2983 C CA . PHE A 1 413 ? -36.949 14.888 3.667 1.00 37.97 413 PHE A CA 1
ATOM 2984 C C . PHE A 1 413 ? -38.060 14.498 2.695 1.00 37.97 413 PHE A C 1
ATOM 2986 O O . PHE A 1 413 ? -39.140 14.088 3.102 1.00 37.97 413 PHE A O 1
ATOM 2993 N N . GLY A 1 414 ? -37.792 14.644 1.396 1.00 32.06 414 GLY A N 1
ATOM 2994 C CA . GLY A 1 414 ? -38.684 14.134 0.358 1.00 32.06 414 GLY A CA 1
ATOM 2995 C C . GLY A 1 414 ? -38.921 12.633 0.528 1.00 32.06 414 GLY A C 1
ATOM 2996 O O . GLY A 1 414 ? -37.962 11.878 0.699 1.00 32.06 414 GLY A O 1
ATOM 2997 N N . ASP A 1 415 ? -40.196 12.249 0.466 1.00 32.84 415 ASP A N 1
ATOM 2998 C CA . ASP A 1 415 ? -40.715 10.884 0.530 1.00 32.84 415 ASP A CA 1
ATOM 2999 C C . ASP A 1 415 ? -39.873 9.918 -0.318 1.00 32.84 415 ASP A C 1
ATOM 3001 O O . ASP A 1 415 ? -39.980 9.884 -1.544 1.00 32.84 415 ASP A O 1
ATOM 3005 N N . ASN A 1 416 ? -39.032 9.121 0.333 1.00 33.16 416 ASN A N 1
ATOM 3006 C CA . ASN A 1 416 ? -38.485 7.898 -0.238 1.00 33.16 416 ASN A CA 1
ATOM 3007 C C . ASN A 1 416 ? -38.786 6.779 0.754 1.00 33.16 416 ASN A C 1
ATOM 3009 O O . ASN A 1 416 ? -37.969 6.436 1.608 1.00 33.16 416 ASN A O 1
ATOM 3013 N N . GLU A 1 417 ? -40.003 6.252 0.637 1.00 35.38 417 GLU A N 1
ATOM 3014 C CA . GLU A 1 417 ? -40.323 4.894 1.058 1.00 35.38 417 GLU A CA 1
ATOM 3015 C C . GLU A 1 417 ? -39.395 3.939 0.285 1.00 35.38 417 GLU A C 1
ATOM 3017 O O . GLU A 1 417 ? -39.323 4.042 -0.937 1.00 35.38 417 GLU A O 1
ATOM 3022 N N . ASP A 1 418 ? -38.644 3.100 1.013 1.00 33.41 418 ASP A N 1
ATOM 3023 C CA . ASP A 1 418 ? -37.916 1.881 0.586 1.00 33.41 418 ASP A CA 1
ATOM 3024 C C . ASP A 1 418 ? -36.469 1.817 1.134 1.00 33.41 418 ASP A C 1
ATOM 3026 O O . ASP A 1 418 ? -35.477 1.923 0.410 1.00 33.41 418 ASP A O 1
ATOM 3030 N N . GLY A 1 419 ? -36.340 1.582 2.445 1.00 29.66 419 GLY A N 1
ATOM 3031 C CA . GLY A 1 419 ? -35.103 1.164 3.120 1.00 29.66 419 GLY A CA 1
ATOM 3032 C C . GLY A 1 419 ? -35.416 0.563 4.501 1.00 29.66 419 GLY A C 1
ATOM 3033 O O . GLY A 1 419 ? -36.440 0.926 5.080 1.00 29.66 419 GLY A O 1
ATOM 3034 N N . PRO A 1 420 ? -34.607 -0.370 5.044 1.00 30.25 420 PRO A N 1
ATOM 3035 C CA . PRO A 1 420 ? -34.921 -1.064 6.291 1.00 30.25 420 PRO A CA 1
ATOM 3036 C C . PRO A 1 420 ? -34.584 -0.174 7.496 1.00 30.25 420 PRO A C 1
ATOM 3038 O O . PRO A 1 420 ? -33.594 -0.398 8.175 1.00 30.25 420 PRO A O 1
ATOM 3041 N N . PHE A 1 421 ? -35.386 0.859 7.748 1.00 39.09 421 PHE A N 1
ATOM 3042 C CA . PHE A 1 421 ? -35.278 1.700 8.943 1.00 39.09 421 PHE A CA 1
ATOM 3043 C C . PHE A 1 421 ? -36.672 2.069 9.452 1.00 39.09 421 PHE A C 1
ATOM 3045 O O . PHE A 1 421 ? -37.109 3.211 9.379 1.00 39.09 421 PHE A O 1
ATOM 3052 N N . GLU A 1 422 ? -37.361 1.068 9.995 1.00 31.59 422 GLU A N 1
ATOM 3053 C CA . GLU A 1 422 ? -38.437 1.273 10.966 1.00 31.59 422 GLU A CA 1
ATOM 3054 C C . GLU A 1 422 ? -38.153 0.409 12.208 1.00 31.59 422 GLU A C 1
ATOM 3056 O O . GLU A 1 422 ? -38.805 -0.600 12.462 1.00 31.59 422 GLU A O 1
ATOM 3061 N N . ARG A 1 423 ? -37.144 0.803 12.996 1.00 34.06 423 ARG A N 1
ATOM 3062 C CA . ARG A 1 423 ? -37.243 0.712 14.461 1.00 34.06 423 ARG A CA 1
ATOM 3063 C C . ARG A 1 423 ? -37.426 2.137 14.975 1.00 34.06 423 ARG A C 1
ATOM 3065 O O . ARG A 1 423 ? -36.850 3.071 14.424 1.00 34.06 423 ARG A O 1
ATOM 3072 N N . GLY A 1 424 ? -38.348 2.291 15.917 1.00 30.86 424 GLY A N 1
ATOM 3073 C CA . GLY A 1 424 ? -39.072 3.522 16.220 1.00 30.86 424 GLY A CA 1
ATOM 3074 C C . GLY A 1 424 ? -38.225 4.790 16.312 1.00 30.86 424 GLY A C 1
ATOM 3075 O O . GLY A 1 424 ? -37.191 4.840 16.968 1.00 30.86 424 GLY A O 1
ATOM 3076 N N . ALA A 1 425 ? -38.742 5.859 15.710 1.00 34.31 425 ALA A N 1
ATOM 3077 C CA . ALA A 1 425 ? -38.286 7.235 15.860 1.00 34.31 425 ALA A CA 1
ATOM 3078 C C . ALA A 1 425 ? -38.560 7.795 17.278 1.00 34.31 425 ALA A C 1
ATOM 3080 O O . ALA A 1 425 ? -39.192 8.844 17.420 1.00 34.31 425 ALA A O 1
ATOM 3081 N N . HIS A 1 426 ? -38.105 7.099 18.321 1.00 38.66 426 HIS A N 1
ATOM 3082 C CA . HIS A 1 426 ? -38.378 7.413 19.724 1.00 38.66 426 HIS A CA 1
ATOM 3083 C C . HIS A 1 426 ? -37.124 7.305 20.608 1.00 38.66 426 HIS A C 1
ATOM 3085 O O . HIS A 1 426 ? -37.117 6.629 21.618 1.00 38.66 426 HIS A O 1
ATOM 3091 N N . ALA A 1 427 ? -36.074 8.039 20.254 1.00 42.19 427 ALA A N 1
ATOM 3092 C CA . ALA A 1 427 ? -35.104 8.584 21.206 1.00 42.19 427 ALA A CA 1
ATOM 3093 C C . ALA A 1 427 ? -34.720 9.961 20.622 1.00 42.19 427 ALA A C 1
ATOM 3095 O O . ALA A 1 427 ? -34.139 10.019 19.545 1.00 42.19 427 ALA A O 1
ATOM 3096 N N . LEU A 1 428 ? -35.143 11.127 21.125 1.00 48.72 428 LEU A N 1
ATOM 3097 C CA . LEU A 1 428 ? -35.423 11.520 22.499 1.00 48.72 428 LEU A CA 1
ATOM 3098 C C . LEU A 1 428 ? -36.326 12.755 22.622 1.00 48.72 428 LEU A C 1
ATOM 3100 O O . LEU A 1 428 ? -36.222 13.700 21.837 1.00 48.72 428 LEU A O 1
ATOM 3104 N N . ASP A 1 429 ? -37.093 12.773 23.712 1.00 46.09 429 ASP A N 1
ATOM 3105 C CA . ASP A 1 429 ? -37.387 13.984 24.479 1.00 46.09 429 ASP A CA 1
ATOM 3106 C C . ASP A 1 429 ? -36.079 14.489 25.133 1.00 46.09 429 ASP A C 1
ATOM 3108 O O . ASP A 1 429 ? -35.416 13.722 25.817 1.00 46.09 429 ASP A O 1
ATOM 3112 N N . ASP A 1 430 ? -35.704 15.749 24.893 1.00 55.59 430 ASP A N 1
ATOM 3113 C CA . ASP A 1 430 ? -34.593 16.553 25.464 1.00 55.59 430 ASP A CA 1
ATOM 3114 C C . ASP A 1 430 ? -33.871 15.963 26.721 1.00 55.59 430 ASP A C 1
ATOM 3116 O O . ASP A 1 430 ? -34.143 16.359 27.857 1.00 55.59 430 ASP A O 1
ATOM 3120 N N . VAL A 1 431 ? -32.925 15.020 26.552 1.00 68.44 431 VAL A N 1
ATOM 3121 C CA . VAL A 1 431 ? -32.067 14.540 27.660 1.00 68.44 431 VAL A CA 1
ATOM 3122 C C . VAL A 1 431 ? -30.828 15.422 27.747 1.00 68.44 431 VAL A C 1
ATOM 3124 O O . VAL A 1 431 ? -29.983 15.422 26.851 1.00 68.44 431 VAL A O 1
ATOM 3127 N N . ASP A 1 432 ? -30.693 16.152 28.853 1.00 72.31 432 ASP A N 1
ATOM 3128 C CA . ASP A 1 432 ? -29.566 17.056 29.094 1.00 72.31 432 ASP A CA 1
ATOM 3129 C C . ASP A 1 432 ? -28.314 16.296 29.559 1.00 72.31 432 ASP A C 1
ATOM 3131 O O . ASP A 1 432 ? -28.019 16.214 30.751 1.00 72.31 432 ASP A O 1
ATOM 3135 N N . LEU A 1 433 ? -27.581 15.714 28.605 1.00 79.88 433 LEU A N 1
ATOM 3136 C CA . LEU A 1 433 ? -26.210 15.255 28.842 1.00 79.88 433 LEU A CA 1
ATOM 3137 C C . LEU A 1 433 ? -25.307 16.466 29.122 1.00 79.88 433 LEU A C 1
ATOM 3139 O O . LEU A 1 433 ? -25.414 17.483 28.428 1.00 79.88 433 LEU A O 1
ATOM 3143 N N . GLN A 1 434 ? -24.398 16.357 30.093 1.00 81.75 434 GLN A N 1
ATOM 3144 C CA . GLN A 1 434 ? -23.455 17.433 30.430 1.00 81.75 434 GLN A CA 1
ATOM 3145 C C . GLN A 1 434 ? -22.043 17.106 29.945 1.00 81.75 434 GLN A C 1
ATOM 3147 O O . GLN A 1 434 ? -21.501 17.859 29.135 1.00 81.75 434 GLN A O 1
ATOM 3152 N N . SER A 1 435 ? -21.502 15.952 30.345 1.00 86.00 435 SER A N 1
ATOM 3153 C CA . SER A 1 435 ? -20.172 15.495 29.918 1.00 86.00 435 SER A CA 1
ATOM 3154 C C . SER A 1 435 ? -20.177 13.977 29.743 1.00 86.00 435 SER A C 1
ATOM 3156 O O . SER A 1 435 ? -19.691 13.256 30.611 1.00 86.00 435 SER A O 1
ATOM 3158 N N . PRO A 1 436 ? -20.748 13.449 28.650 1.00 89.50 436 PRO A N 1
ATOM 3159 C CA . PRO A 1 436 ? -20.724 12.015 28.430 1.00 89.50 436 PRO A CA 1
ATOM 3160 C C . PRO A 1 436 ? -19.281 11.553 28.160 1.00 89.50 436 PRO A C 1
ATOM 3162 O O . PRO A 1 436 ? -18.591 12.107 27.295 1.00 89.50 436 PRO A O 1
ATOM 3165 N N . SER A 1 437 ? -18.810 10.571 28.926 1.00 90.62 437 SER A N 1
ATOM 3166 C CA . SER A 1 437 ? -17.397 10.173 28.980 1.00 90.62 437 SER A CA 1
ATOM 3167 C C . SER A 1 437 ? -17.136 8.810 28.349 1.00 90.62 437 SER A C 1
ATOM 3169 O O . SER A 1 437 ? -16.124 8.674 27.667 1.00 90.62 437 SER A O 1
ATOM 3171 N N . ASP A 1 438 ? -18.049 7.853 28.530 1.00 95.19 438 ASP A N 1
ATOM 3172 C CA . ASP A 1 438 ? -17.861 6.456 28.142 1.00 95.19 438 ASP A CA 1
ATOM 3173 C C . ASP A 1 438 ? -19.176 5.746 27.786 1.00 95.19 438 ASP A C 1
ATOM 3175 O O . ASP A 1 438 ? -20.235 6.128 28.288 1.00 95.19 438 ASP A O 1
ATOM 3179 N N . VAL A 1 439 ? -19.124 4.727 26.924 1.00 95.50 439 VAL A N 1
ATOM 3180 C CA . VAL A 1 439 ? -20.289 3.971 26.447 1.00 95.50 439 VAL A CA 1
ATOM 3181 C C . VAL A 1 439 ? -19.970 2.485 26.266 1.00 95.50 439 VAL A C 1
ATOM 3183 O O . VAL A 1 439 ? -18.938 2.126 25.712 1.00 95.50 439 VAL A O 1
ATOM 3186 N N . VAL A 1 440 ? -20.901 1.613 26.657 1.00 94.94 440 VAL A N 1
ATOM 3187 C CA . VAL A 1 440 ? -20.878 0.171 26.349 1.00 94.94 440 VAL A CA 1
ATOM 3188 C C . VAL A 1 440 ? -22.256 -0.295 25.888 1.00 94.94 440 VAL A C 1
ATOM 3190 O O . VAL A 1 440 ? -23.271 0.307 26.240 1.00 94.94 440 VAL A O 1
ATOM 3193 N N . VAL A 1 441 ? -22.299 -1.358 25.086 1.00 90.44 441 VAL A N 1
ATOM 3194 C CA . VAL A 1 441 ? -23.542 -1.928 24.545 1.00 90.44 441 VAL A CA 1
ATOM 3195 C C . VAL A 1 441 ? -23.568 -3.421 24.844 1.00 90.44 441 VAL A C 1
ATOM 3197 O O . VAL A 1 441 ? -22.586 -4.113 24.580 1.00 90.44 441 VAL A O 1
ATOM 3200 N N . ALA A 1 442 ? -24.666 -3.893 25.428 1.00 86.44 442 ALA A N 1
ATOM 3201 C CA . ALA A 1 442 ? -24.882 -5.296 25.753 1.00 86.44 442 ALA A CA 1
ATOM 3202 C C . ALA A 1 442 ? -25.309 -6.115 24.527 1.00 86.44 442 ALA A C 1
ATOM 3204 O O . ALA A 1 442 ? -25.723 -5.569 23.503 1.00 86.44 442 ALA A O 1
ATOM 3205 N N . ASP A 1 443 ? -25.233 -7.442 24.645 1.00 82.44 443 ASP A N 1
ATOM 3206 C CA . ASP A 1 443 ? -25.585 -8.383 23.572 1.00 82.44 443 ASP A CA 1
ATOM 3207 C C . ASP A 1 443 ? -27.062 -8.296 23.147 1.00 82.44 443 ASP A C 1
ATOM 3209 O O . ASP A 1 443 ? -27.410 -8.675 22.028 1.00 82.44 443 ASP A O 1
ATOM 3213 N N . ASP A 1 444 ? -27.934 -7.792 24.022 1.00 78.44 444 ASP A N 1
ATOM 3214 C CA . ASP A 1 444 ? -29.346 -7.530 23.729 1.00 78.44 444 ASP A CA 1
ATOM 3215 C C . ASP A 1 444 ? -29.590 -6.168 23.050 1.00 78.44 444 ASP A C 1
ATOM 3217 O O . ASP A 1 444 ? -30.713 -5.880 22.640 1.00 78.44 444 ASP A O 1
ATOM 3221 N N . GLY A 1 445 ? -28.542 -5.353 22.886 1.00 79.31 445 GLY A N 1
ATOM 3222 C CA . GLY A 1 445 ? -28.593 -4.011 22.307 1.00 79.31 445 GLY A CA 1
ATOM 3223 C C . GLY A 1 445 ? -28.789 -2.883 23.324 1.00 79.31 445 GLY A C 1
ATOM 3224 O O . GLY A 1 445 ? -28.805 -1.717 22.924 1.00 79.31 445 GLY A O 1
ATOM 3225 N N . THR A 1 446 ? -28.910 -3.182 24.621 1.00 85.00 446 THR A N 1
ATOM 3226 C CA . THR A 1 446 ? -29.017 -2.162 25.673 1.00 85.00 446 THR A CA 1
ATOM 3227 C C . THR A 1 446 ? -27.729 -1.355 25.772 1.00 85.00 446 THR A C 1
ATOM 3229 O O . THR A 1 446 ? -26.642 -1.903 25.955 1.00 85.00 446 THR A O 1
ATOM 3232 N N . MET A 1 447 ? -27.842 -0.031 25.665 1.00 90.00 447 MET A N 1
ATOM 3233 C CA . MET A 1 447 ? -26.705 0.883 25.758 1.00 90.00 447 MET A CA 1
ATOM 3234 C C . MET A 1 447 ? -26.606 1.478 27.162 1.00 90.00 447 MET A C 1
ATOM 3236 O O . MET A 1 447 ? -27.583 2.018 27.684 1.00 90.00 447 MET A O 1
ATOM 3240 N N . TYR A 1 448 ? -25.400 1.479 27.725 1.00 94.56 448 TYR A N 1
ATOM 3241 C CA . TYR A 1 448 ? -25.068 2.155 28.975 1.00 94.56 448 TYR A CA 1
ATOM 3242 C C . TYR A 1 448 ? -24.077 3.284 28.716 1.00 94.56 448 TYR A C 1
ATOM 3244 O O . TYR A 1 448 ? -23.100 3.104 27.992 1.00 94.56 448 TYR A O 1
ATOM 3252 N N . LEU A 1 449 ? -24.334 4.453 29.296 1.00 93.75 449 LEU A N 1
ATOM 3253 C CA . LEU A 1 449 ? -23.578 5.679 29.048 1.00 93.75 449 LEU A CA 1
ATOM 3254 C C . LEU A 1 449 ? -23.207 6.341 30.371 1.00 93.75 449 LEU A C 1
ATOM 3256 O O . LEU A 1 449 ? -24.084 6.631 31.185 1.00 93.75 449 LEU A O 1
ATOM 3260 N N . ALA A 1 450 ? -21.929 6.641 30.555 1.00 94.25 450 ALA A N 1
ATOM 3261 C CA . ALA A 1 450 ? -21.451 7.444 31.666 1.00 94.25 450 ALA A CA 1
ATOM 3262 C C . ALA A 1 450 ? -21.566 8.936 31.322 1.00 94.25 450 ALA A C 1
ATOM 3264 O O . ALA A 1 450 ? -21.059 9.387 30.295 1.00 94.25 450 ALA A O 1
ATOM 3265 N N . ASP A 1 451 ? -22.243 9.702 32.174 1.00 90.75 451 ASP A N 1
ATOM 3266 C CA . ASP A 1 451 ? -22.443 11.149 32.060 1.00 90.75 451 ASP A CA 1
ATOM 3267 C C . ASP A 1 451 ? -21.808 11.824 33.275 1.00 90.75 451 ASP A C 1
ATOM 3269 O O . ASP A 1 451 ? -22.480 12.110 34.269 1.00 90.75 451 ASP A O 1
ATOM 3273 N N . THR A 1 452 ? -20.490 12.029 33.207 1.00 89.62 452 THR A N 1
ATOM 3274 C CA . THR A 1 452 ? -19.680 12.496 34.344 1.00 89.62 452 THR A CA 1
ATOM 3275 C C . THR A 1 452 ? -20.075 13.886 34.796 1.00 89.62 452 THR A C 1
ATOM 3277 O O . THR A 1 452 ? -20.073 14.172 35.980 1.00 89.62 452 THR A O 1
ATOM 3280 N N . GLY A 1 453 ? -20.501 14.746 33.870 1.00 85.56 453 GLY A N 1
ATOM 3281 C CA . GLY A 1 453 ? -20.936 16.105 34.201 1.00 85.56 453 GLY A CA 1
ATOM 3282 C C . GLY A 1 453 ? -22.222 16.151 35.030 1.00 85.56 453 GLY A C 1
ATOM 3283 O O . GLY A 1 453 ? -22.535 17.192 35.599 1.00 85.56 453 GLY A O 1
ATOM 3284 N N . ASN A 1 454 ? -22.961 15.041 35.081 1.00 85.50 454 ASN A N 1
ATOM 3285 C CA . ASN A 1 454 ? -24.163 14.881 35.885 1.00 85.50 454 ASN A CA 1
ATOM 3286 C C . ASN A 1 454 ? -24.028 13.777 36.952 1.00 85.50 454 ASN A C 1
ATOM 3288 O O . ASN A 1 454 ? -25.036 13.428 37.568 1.00 85.50 454 ASN A O 1
ATOM 3292 N N . ASP A 1 455 ? -22.841 13.185 37.117 1.00 89.00 455 ASP A N 1
ATOM 3293 C CA . ASP A 1 455 ? -22.578 12.072 38.036 1.00 89.00 455 ASP A CA 1
ATOM 3294 C C . ASP A 1 455 ? -23.593 10.920 37.923 1.00 89.00 455 ASP A C 1
ATOM 3296 O O . ASP A 1 455 ? -24.147 10.412 38.905 1.00 89.00 455 ASP A O 1
ATOM 3300 N N . MET A 1 456 ? -23.893 10.517 36.686 1.00 90.25 456 MET A N 1
ATOM 3301 C CA . MET A 1 456 ? -24.896 9.488 36.414 1.00 90.25 456 MET A CA 1
ATOM 3302 C C . MET A 1 456 ? -24.439 8.475 35.375 1.00 90.25 456 MET A C 1
ATOM 3304 O O . MET A 1 456 ? -23.721 8.789 34.429 1.00 90.25 456 MET A O 1
ATOM 3308 N N . ILE A 1 457 ? -24.965 7.260 35.514 1.00 92.94 457 ILE A N 1
ATOM 3309 C CA . ILE A 1 457 ? -24.947 6.245 34.464 1.00 92.94 457 ILE A CA 1
ATOM 3310 C C . ILE A 1 457 ? -26.357 6.152 33.889 1.00 92.94 457 ILE A C 1
ATOM 3312 O O . ILE A 1 457 ? -27.340 5.951 34.613 1.00 92.94 457 ILE A O 1
ATOM 3316 N N . ARG A 1 458 ? -26.464 6.325 32.576 1.00 90.25 458 ARG A N 1
ATOM 3317 C CA . ARG A 1 458 ? -27.705 6.226 31.809 1.00 90.25 458 ARG A CA 1
ATOM 3318 C C . ARG A 1 458 ? -27.817 4.853 31.159 1.00 90.25 458 ARG A C 1
ATOM 3320 O O . ARG A 1 458 ? -26.807 4.251 30.818 1.00 90.25 458 ARG A O 1
ATOM 3327 N N . MET A 1 459 ? -29.048 4.408 30.946 1.00 89.00 459 MET A N 1
ATOM 3328 C CA . MET A 1 459 ? -29.391 3.203 30.194 1.00 89.00 459 MET A CA 1
ATOM 3329 C C . MET A 1 459 ? -30.389 3.558 29.095 1.00 89.00 459 MET A C 1
ATOM 3331 O O . MET A 1 459 ? -31.311 4.344 29.337 1.00 89.00 459 MET A O 1
ATOM 3335 N N . VAL A 1 460 ? -30.218 2.971 27.915 1.00 83.62 460 VAL A N 1
ATOM 3336 C CA . VAL A 1 460 ? -31.125 3.109 26.772 1.00 83.62 460 VAL A CA 1
ATOM 3337 C C . VAL A 1 460 ? -31.495 1.725 26.281 1.00 83.62 460 VAL A C 1
ATOM 3339 O O . VAL A 1 460 ? -30.632 0.967 25.848 1.00 83.62 460 VAL A O 1
ATOM 3342 N N . ASP A 1 461 ? -32.782 1.422 26.377 1.00 74.56 461 ASP A N 1
ATOM 3343 C CA . ASP A 1 461 ? -33.356 0.172 25.900 1.00 74.56 461 ASP A CA 1
ATOM 3344 C C . ASP A 1 461 ? -33.572 0.274 24.376 1.00 74.56 461 ASP A C 1
ATOM 3346 O O . ASP A 1 461 ? -34.140 1.273 23.912 1.00 74.56 461 ASP A O 1
ATOM 3350 N N . PRO A 1 462 ? -33.104 -0.697 23.574 1.00 68.31 462 PRO A N 1
ATOM 3351 C CA . PRO A 1 462 ? -33.238 -0.658 22.121 1.00 68.31 462 PRO A CA 1
ATOM 3352 C C . PRO A 1 462 ? -34.689 -0.814 21.639 1.00 68.31 462 PRO A C 1
ATOM 3354 O O . PRO A 1 462 ? -34.991 -0.422 20.507 1.00 68.31 462 PRO A O 1
ATOM 3357 N N . ASP A 1 463 ? -35.587 -1.372 22.457 1.00 66.00 463 ASP A N 1
ATOM 3358 C CA . ASP A 1 463 ? -36.979 -1.629 22.079 1.00 66.00 463 ASP A CA 1
ATOM 3359 C C . ASP A 1 463 ? -37.838 -0.362 22.141 1.00 66.00 463 ASP A C 1
ATOM 3361 O O . ASP A 1 463 ? -38.725 -0.174 21.300 1.00 66.00 463 ASP A O 1
ATOM 3365 N N . ASP A 1 464 ? -37.584 0.513 23.119 1.00 65.69 464 ASP A N 1
ATOM 3366 C CA . ASP A 1 464 ? -38.357 1.746 23.305 1.00 65.69 464 ASP A CA 1
ATOM 3367 C C . ASP A 1 464 ? -37.574 3.046 23.112 1.00 65.69 464 ASP A C 1
ATOM 3369 O O . ASP A 1 464 ? -38.201 4.097 22.969 1.00 65.69 464 ASP A O 1
ATOM 3373 N N . GLY A 1 465 ? -36.239 2.986 23.070 1.00 61.81 465 GLY A N 1
ATOM 3374 C CA . GLY A 1 465 ? -35.357 4.137 22.874 1.00 61.81 465 GLY A CA 1
ATOM 3375 C C . GLY A 1 465 ? -35.369 5.145 24.031 1.00 61.81 465 GLY A C 1
ATOM 3376 O O . GLY A 1 465 ? -34.788 6.230 23.927 1.00 61.81 465 GLY A O 1
ATOM 3377 N N . VAL A 1 466 ? -36.008 4.823 25.158 1.00 69.31 466 VAL A N 1
ATOM 3378 C CA . VAL A 1 466 ? -36.146 5.745 26.288 1.00 69.31 466 VAL A CA 1
ATOM 3379 C C . VAL A 1 466 ? -34.886 5.711 27.148 1.00 69.31 466 VAL A C 1
ATOM 3381 O O . VAL A 1 466 ? -34.514 4.680 27.715 1.00 69.31 466 VAL A O 1
ATOM 3384 N N . VAL A 1 467 ? -34.266 6.880 27.322 1.00 78.69 467 VAL A N 1
ATOM 3385 C CA . VAL A 1 467 ? -33.142 7.051 28.250 1.00 78.69 467 VAL A CA 1
ATOM 3386 C C . VAL A 1 467 ? -33.646 7.083 29.690 1.00 78.69 467 VAL A C 1
ATOM 3388 O O . VAL A 1 467 ? -34.518 7.874 30.058 1.00 78.69 467 VAL A O 1
ATOM 3391 N N . ARG A 1 468 ? -33.040 6.250 30.533 1.00 83.31 468 ARG A N 1
ATOM 3392 C CA . ARG A 1 468 ? -33.310 6.140 31.969 1.00 83.31 468 ARG A CA 1
ATOM 3393 C C . ARG A 1 468 ? -32.022 6.341 32.758 1.00 83.31 468 ARG A C 1
ATOM 3395 O O . ARG A 1 468 ? -30.930 6.098 32.254 1.00 83.31 468 ARG A O 1
ATOM 3402 N N . THR A 1 469 ? -32.137 6.754 34.016 1.00 88.12 469 THR A N 1
ATOM 3403 C CA . THR A 1 469 ? -31.011 6.679 34.956 1.00 88.12 469 THR A CA 1
ATOM 3404 C C . THR A 1 469 ? -30.893 5.248 35.464 1.00 88.12 469 THR A C 1
ATOM 3406 O O . THR A 1 469 ? -31.831 4.752 36.087 1.00 88.12 469 THR A O 1
ATOM 3409 N N . LEU A 1 470 ? -29.749 4.612 35.218 1.00 91.31 470 LEU A N 1
ATOM 3410 C CA . LEU A 1 470 ? -29.388 3.335 35.830 1.00 91.31 470 LEU A CA 1
ATOM 3411 C C . LEU A 1 470 ? -28.841 3.566 37.242 1.00 91.31 470 LEU A C 1
ATOM 3413 O O . LEU A 1 470 ? -29.317 2.965 38.203 1.00 91.31 470 LEU A O 1
ATOM 3417 N N . ALA A 1 471 ? -27.876 4.480 37.368 1.00 90.12 471 ALA A N 1
ATOM 3418 C CA . ALA A 1 471 ? -27.207 4.783 38.626 1.00 90.12 471 ALA A CA 1
ATOM 3419 C C . ALA A 1 471 ? -26.910 6.278 38.780 1.00 90.12 471 ALA A C 1
ATOM 3421 O O . ALA A 1 471 ? -26.747 6.990 37.787 1.00 90.12 471 ALA A O 1
ATOM 3422 N N . GLY A 1 472 ? -26.832 6.734 40.030 1.00 85.12 472 GLY A N 1
ATOM 3423 C CA . GLY A 1 472 ? -26.597 8.138 40.374 1.00 85.12 472 GLY A CA 1
ATOM 3424 C C . GLY A 1 472 ? -27.884 8.924 40.636 1.00 85.12 472 GLY A C 1
ATOM 3425 O O . GLY A 1 472 ? -28.992 8.500 40.282 1.00 85.12 472 GLY A O 1
ATOM 3426 N N . ARG A 1 473 ? -27.743 10.080 41.291 1.00 73.69 473 ARG A N 1
ATOM 3427 C CA . ARG A 1 473 ? -28.851 10.973 41.660 1.00 73.69 473 ARG A CA 1
ATOM 3428 C C . ARG A 1 473 ? -28.589 12.405 41.178 1.00 73.69 473 ARG A C 1
ATOM 3430 O O . ARG A 1 473 ? -27.628 13.002 41.645 1.00 73.69 473 ARG A O 1
ATOM 3437 N N . PRO A 1 474 ? -29.502 13.010 40.393 1.00 56.59 474 PRO A N 1
ATOM 3438 C CA . PRO A 1 474 ? -29.341 14.385 39.907 1.00 56.59 474 PRO A CA 1
ATOM 3439 C C . PRO A 1 474 ? -29.330 15.467 41.005 1.00 56.59 474 PRO A C 1
ATOM 3441 O O . PRO A 1 474 ? -28.827 16.559 40.775 1.00 56.59 474 PRO A O 1
ATOM 3444 N N . ASP A 1 475 ? -29.904 15.189 42.184 1.00 58.59 475 ASP A N 1
ATOM 3445 C CA . ASP A 1 475 ? -30.172 16.193 43.231 1.00 58.59 475 ASP A CA 1
ATOM 3446 C C . ASP A 1 475 ? -29.372 15.975 44.535 1.00 58.59 475 ASP A C 1
ATOM 3448 O O . ASP A 1 475 ? -29.680 16.594 45.561 1.00 58.59 475 ASP A O 1
ATOM 3452 N N . TYR A 1 476 ? -28.392 15.064 44.559 1.00 54.03 476 TYR A N 1
ATOM 3453 C CA . TYR A 1 476 ? -27.755 14.657 45.817 1.00 54.03 476 TYR A CA 1
ATOM 3454 C C . TYR A 1 476 ? -26.745 15.694 46.324 1.00 54.03 476 TYR A C 1
ATOM 3456 O O . TYR A 1 476 ? -25.889 16.169 45.583 1.00 54.03 476 TYR A O 1
ATOM 3464 N N . ARG A 1 477 ? -26.836 16.042 47.614 1.00 54.78 477 ARG A N 1
ATOM 3465 C CA . ARG A 1 477 ? -25.817 16.830 48.320 1.00 54.78 477 ARG A CA 1
ATOM 3466 C C . ARG A 1 477 ? -25.040 15.905 49.263 1.00 54.78 477 ARG A C 1
ATOM 3468 O O . ARG A 1 477 ? -25.676 15.047 49.866 1.00 54.78 477 ARG A O 1
ATOM 3475 N N . PRO A 1 478 ? -23.732 16.125 49.492 1.00 49.97 478 PRO A N 1
ATOM 3476 C CA . PRO A 1 478 ? -22.846 15.203 50.227 1.00 49.97 478 PRO A CA 1
ATOM 3477 C C . PRO A 1 478 ? -23.192 14.893 51.702 1.00 49.97 478 PRO A C 1
ATOM 3479 O O . PRO A 1 478 ? -22.393 14.268 52.386 1.00 49.97 478 PRO A O 1
ATOM 3482 N N . TYR A 1 479 ? -24.321 15.369 52.238 1.00 52.28 479 TYR A N 1
ATOM 3483 C CA . TYR A 1 479 ? -24.616 15.378 53.678 1.00 52.28 479 TYR A CA 1
ATOM 3484 C C . TYR A 1 479 ? -25.893 14.628 54.093 1.00 52.28 479 TYR A C 1
ATOM 3486 O O . TYR A 1 479 ? -26.283 14.732 55.256 1.00 52.28 479 TYR A O 1
ATOM 3494 N N . ASP A 1 480 ? -26.547 13.884 53.198 1.00 52.50 480 ASP A N 1
ATOM 3495 C CA . ASP A 1 480 ? -27.681 13.039 53.593 1.00 52.50 480 ASP A CA 1
ATOM 3496 C C . ASP A 1 480 ? -27.171 11.705 54.186 1.00 52.50 480 ASP A C 1
ATOM 3498 O O . ASP A 1 480 ? -26.309 11.039 53.621 1.00 52.50 480 ASP A O 1
ATOM 3502 N N . GLU A 1 481 ? -27.674 11.346 55.372 1.00 52.19 481 GLU A N 1
ATOM 3503 C CA . GLU A 1 481 ? -27.137 10.330 56.305 1.00 52.19 481 GLU A CA 1
ATOM 3504 C C . GLU A 1 481 ? -27.303 8.852 55.871 1.00 52.19 481 GLU A C 1
ATOM 3506 O O . GLU A 1 481 ? -27.042 7.943 56.662 1.00 52.19 481 GLU A O 1
ATOM 3511 N N . ASP A 1 482 ? -27.704 8.586 54.627 1.00 50.25 482 ASP A N 1
ATOM 3512 C CA . ASP A 1 482 ? -27.823 7.231 54.083 1.00 50.25 482 ASP A CA 1
ATOM 3513 C C . ASP A 1 482 ? -26.573 6.945 53.234 1.00 50.25 482 ASP A C 1
ATOM 3515 O O . ASP A 1 482 ? -26.423 7.511 52.154 1.00 50.25 482 ASP A O 1
ATOM 3519 N N . GLY A 1 483 ? -25.657 6.121 53.764 1.00 53.03 483 GLY A N 1
ATOM 3520 C CA . GLY A 1 483 ? -24.313 5.867 53.219 1.00 53.03 483 GLY A CA 1
ATOM 3521 C C . GLY A 1 483 ? -24.247 5.488 51.736 1.00 53.03 483 GLY A C 1
ATOM 3522 O O . GLY A 1 483 ? -25.270 5.181 51.133 1.00 53.03 483 GLY A O 1
ATOM 3523 N N . ASP A 1 484 ? -23.017 5.488 51.207 1.00 57.97 484 ASP A N 1
ATOM 3524 C CA . ASP A 1 484 ? -22.454 5.379 49.836 1.00 57.97 484 ASP A CA 1
ATOM 3525 C C . ASP A 1 484 ? -23.216 4.539 48.777 1.00 57.97 484 ASP A C 1
ATOM 3527 O O . ASP A 1 484 ? -22.907 4.566 47.582 1.00 57.97 484 ASP A O 1
ATOM 3531 N N . GLY A 1 485 ? -24.248 3.808 49.184 1.00 61.22 485 GLY A N 1
ATOM 3532 C CA . GLY A 1 485 ? -25.230 3.139 48.345 1.00 61.22 485 GLY A CA 1
ATOM 3533 C C . GLY A 1 485 ? -25.012 1.638 48.235 1.00 61.22 485 GLY A C 1
ATOM 3534 O O . GLY A 1 485 ? -25.837 0.989 47.602 1.00 61.22 485 GLY A O 1
ATOM 3535 N N . ASP A 1 486 ? -23.955 1.095 48.846 1.00 71.25 486 ASP A N 1
ATOM 3536 C CA . ASP A 1 486 ? -23.583 -0.320 48.737 1.00 71.25 486 ASP A CA 1
ATOM 3537 C C . ASP A 1 486 ? -24.687 -1.246 49.279 1.00 71.25 486 ASP A C 1
ATOM 3539 O O . ASP A 1 486 ? -25.216 -1.061 50.382 1.00 71.25 486 ASP A O 1
ATOM 3543 N N . GLY A 1 487 ? -25.092 -2.216 48.456 1.00 75.25 487 GLY A N 1
ATOM 3544 C CA . GLY A 1 487 ? -26.239 -3.098 48.692 1.00 75.25 487 GLY A CA 1
ATOM 3545 C C . GLY A 1 487 ? -27.611 -2.416 48.546 1.00 75.25 487 GLY A C 1
ATOM 3546 O O . GLY A 1 487 ? -28.647 -3.027 48.823 1.00 75.25 487 GLY A O 1
ATOM 3547 N N . GLY A 1 488 ? -27.640 -1.142 48.147 1.00 80.44 488 GLY A N 1
ATOM 3548 C CA . GLY A 1 488 ? -28.836 -0.334 47.922 1.00 80.44 488 GLY A CA 1
ATOM 3549 C C . GLY A 1 488 ? -29.208 -0.213 46.443 1.00 80.44 488 GLY A C 1
ATOM 3550 O O . GLY A 1 488 ? -28.558 -0.765 45.564 1.00 80.44 488 GLY A O 1
ATOM 3551 N N . LYS A 1 489 ? -30.282 0.531 46.142 1.00 85.44 489 LYS A N 1
ATOM 3552 C CA . LYS A 1 489 ? -30.699 0.780 44.748 1.00 85.44 489 LYS A CA 1
ATOM 3553 C C . LYS A 1 489 ? -29.728 1.731 44.049 1.00 85.44 489 LYS A C 1
ATOM 3555 O O . LYS A 1 489 ? -29.565 2.861 44.513 1.00 85.44 489 LYS A O 1
ATOM 3560 N N . ALA A 1 490 ? -29.221 1.340 42.883 1.00 85.62 490 ALA A N 1
ATOM 3561 C CA . ALA A 1 490 ? -28.276 2.109 42.073 1.00 85.62 490 ALA A CA 1
ATOM 3562 C C . ALA A 1 490 ? -28.768 3.533 41.753 1.00 85.62 490 ALA A C 1
ATOM 3564 O O . ALA A 1 490 ? -28.020 4.502 41.875 1.00 85.62 490 ALA A O 1
ATOM 3565 N N . THR A 1 491 ? -30.065 3.705 41.474 1.00 83.94 491 THR A N 1
ATOM 3566 C CA . THR A 1 491 ? -30.698 5.017 41.212 1.00 83.94 491 THR A CA 1
ATOM 3567 C C . THR A 1 491 ? -30.699 5.972 42.415 1.00 83.94 491 THR A C 1
ATOM 3569 O O . THR A 1 491 ? -31.250 7.071 42.343 1.00 83.94 491 THR A O 1
ATOM 3572 N N . LYS A 1 492 ? -30.235 5.518 43.582 1.00 80.38 492 LYS A N 1
ATOM 3573 C CA . LYS A 1 492 ? -30.100 6.326 44.797 1.00 80.38 492 LYS A CA 1
ATOM 3574 C C . LYS A 1 492 ? -28.649 6.542 45.214 1.00 80.38 492 LYS A C 1
ATOM 3576 O O . LYS A 1 492 ? -28.437 7.268 46.180 1.00 80.38 492 LYS A O 1
ATOM 3581 N N . ALA A 1 493 ? -27.703 5.921 44.519 1.00 82.38 493 ALA A N 1
ATOM 3582 C CA . ALA A 1 493 ? -26.294 5.991 44.849 1.00 82.38 493 ALA A CA 1
ATOM 3583 C C . ALA A 1 493 ? -25.735 7.396 44.623 1.00 82.38 493 ALA A C 1
ATOM 3585 O O . ALA A 1 493 ? -26.157 8.096 43.699 1.00 82.38 493 ALA A O 1
ATOM 3586 N N . TYR A 1 494 ? -24.763 7.771 45.451 1.00 82.44 494 TYR A N 1
ATOM 3587 C CA . TYR A 1 494 ? -23.866 8.877 45.151 1.00 82.44 494 TYR A CA 1
ATOM 3588 C C . TYR A 1 494 ? -22.760 8.363 44.232 1.00 82.44 494 TYR A C 1
ATOM 3590 O O . TYR A 1 494 ? -22.084 7.385 44.564 1.00 82.44 494 TYR A O 1
ATOM 3598 N N . LEU A 1 495 ? -22.625 8.996 43.072 1.00 86.88 495 LEU A N 1
ATOM 3599 C CA . LEU A 1 495 ? -21.516 8.793 42.150 1.00 86.88 495 LEU A CA 1
ATOM 3600 C C . LEU A 1 495 ? -20.759 10.115 42.045 1.00 86.88 495 LEU A C 1
ATOM 3602 O O . LEU A 1 495 ? -21.343 11.172 42.273 1.00 86.88 495 LEU A O 1
ATOM 3606 N N . GLU A 1 496 ? -19.484 10.034 41.701 1.00 87.44 496 GLU A N 1
ATOM 3607 C CA . GLU A 1 496 ? -18.667 11.187 41.339 1.00 87.44 496 GLU A CA 1
ATOM 3608 C C . GLU A 1 496 ? -17.736 10.726 40.218 1.00 87.44 496 GLU A C 1
ATOM 3610 O O . GLU A 1 496 ? -17.029 9.723 40.358 1.00 87.44 496 GLU A O 1
ATOM 3615 N N . ASP A 1 497 ? -17.832 11.399 39.073 1.00 88.00 497 ASP A N 1
ATOM 3616 C CA . ASP A 1 497 ? -17.042 11.108 37.874 1.00 88.00 497 ASP A CA 1
ATOM 3617 C C . ASP A 1 497 ? -17.051 9.617 37.441 1.00 88.00 497 ASP A C 1
ATOM 3619 O O . ASP A 1 497 ? -15.998 8.979 37.313 1.00 88.00 497 ASP A O 1
ATOM 3623 N N . PRO A 1 498 ? -18.239 9.013 37.213 1.00 92.56 498 PRO A N 1
ATOM 3624 C CA . PRO A 1 498 ? -18.324 7.640 36.728 1.00 92.56 498 PRO A CA 1
ATOM 3625 C C . PRO A 1 498 ? -17.699 7.511 35.331 1.00 92.56 498 PRO A C 1
ATOM 3627 O O . PRO A 1 498 ? -18.067 8.240 34.410 1.00 92.56 498 PRO A O 1
ATOM 3630 N N . ARG A 1 499 ? -16.785 6.558 35.132 1.00 93.44 499 ARG A N 1
ATOM 3631 C CA . ARG A 1 499 ? -16.089 6.339 33.846 1.00 93.44 499 ARG A CA 1
ATOM 3632 C C . ARG A 1 499 ? -15.643 4.883 33.671 1.00 93.44 499 ARG A C 1
ATOM 3634 O O . ARG A 1 499 ? -15.860 4.069 34.565 1.00 93.44 499 ARG A O 1
ATOM 3641 N N . ALA A 1 500 ? -14.990 4.569 32.549 1.00 94.19 500 ALA A N 1
ATOM 3642 C CA . ALA A 1 500 ? -14.401 3.256 32.262 1.00 94.19 500 ALA A CA 1
ATOM 3643 C C . ALA A 1 500 ? -15.408 2.108 32.464 1.00 94.19 500 ALA A C 1
ATOM 3645 O O . ALA A 1 500 ? -15.230 1.256 33.329 1.00 94.19 500 ALA A O 1
ATOM 3646 N N . LEU A 1 501 ? -16.504 2.130 31.715 1.00 96.81 501 LEU A N 1
ATOM 3647 C CA . LEU A 1 501 ? -17.570 1.142 31.783 1.00 96.81 501 LEU A CA 1
ATOM 3648 C C . LEU A 1 501 ? -17.101 -0.207 31.217 1.00 96.81 501 LEU A C 1
ATOM 3650 O O . LEU A 1 501 ? -16.425 -0.271 30.193 1.00 96.81 501 LEU A O 1
ATOM 3654 N N . ALA A 1 502 ? -17.520 -1.306 31.840 1.00 95.94 502 ALA A N 1
ATOM 3655 C CA . ALA A 1 502 ? -17.334 -2.650 31.303 1.00 95.94 502 ALA A CA 1
ATOM 3656 C C . ALA A 1 502 ? -18.498 -3.564 31.684 1.00 95.94 502 ALA A C 1
ATOM 3658 O O . ALA A 1 502 ? -18.894 -3.634 32.846 1.00 95.94 502 ALA A O 1
ATOM 3659 N N . LEU A 1 503 ? -19.020 -4.310 30.712 1.00 92.94 503 LEU A N 1
ATOM 3660 C CA . LEU A 1 503 ? -19.998 -5.364 30.970 1.00 92.94 503 LEU A CA 1
ATOM 3661 C C . LEU A 1 503 ? -19.273 -6.644 31.391 1.00 92.94 503 LEU A C 1
ATOM 3663 O O . LEU A 1 503 ? -18.383 -7.126 30.684 1.00 92.94 503 LEU A O 1
ATOM 3667 N N . GLY A 1 504 ? -19.636 -7.156 32.564 1.00 90.38 504 GLY A N 1
ATOM 3668 C CA . GLY A 1 504 ? -19.137 -8.417 33.090 1.00 90.38 504 GLY A CA 1
ATOM 3669 C C . GLY A 1 504 ? -19.889 -9.623 32.524 1.00 90.38 504 GLY A C 1
ATOM 3670 O O . GLY A 1 504 ? -21.014 -9.490 32.047 1.00 90.38 504 GLY A O 1
ATOM 3671 N N . PRO A 1 505 ? -19.292 -10.825 32.590 1.00 87.69 505 PRO A N 1
ATOM 3672 C CA . PRO A 1 505 ? -19.952 -12.072 32.193 1.00 87.69 505 PRO A CA 1
ATOM 3673 C C . PRO A 1 505 ? -21.044 -12.535 33.179 1.00 87.69 505 PRO A C 1
ATOM 3675 O O . PRO A 1 505 ? -21.617 -13.605 32.985 1.00 87.69 505 PRO A O 1
ATOM 3678 N N . ASP A 1 506 ? -21.270 -11.790 34.261 1.00 88.31 506 ASP A N 1
ATOM 3679 C CA . ASP A 1 506 ? -22.193 -12.071 35.361 1.00 88.31 506 ASP A CA 1
ATOM 3680 C C . ASP A 1 506 ? -23.374 -11.085 35.415 1.00 88.31 506 ASP A C 1
ATOM 3682 O O . ASP A 1 506 ? -23.898 -10.822 36.493 1.00 88.31 506 ASP A O 1
ATOM 3686 N N . ASP A 1 507 ? -23.774 -10.543 34.258 1.00 88.50 507 ASP A N 1
ATOM 3687 C CA . ASP A 1 507 ? -24.902 -9.610 34.097 1.00 88.50 507 ASP A CA 1
ATOM 3688 C C . ASP A 1 507 ? -24.786 -8.355 34.985 1.00 88.50 507 ASP A C 1
ATOM 3690 O O . ASP A 1 507 ? -25.759 -7.799 35.499 1.00 88.50 507 ASP A O 1
ATOM 3694 N N . ARG A 1 508 ? -23.549 -7.874 35.143 1.00 94.69 508 ARG A N 1
ATOM 3695 C CA . ARG A 1 508 ? -23.217 -6.658 35.889 1.00 94.69 508 ARG A CA 1
ATOM 3696 C C . ARG A 1 508 ? -22.512 -5.633 35.024 1.00 94.69 508 ARG A C 1
ATOM 3698 O O . ARG A 1 508 ? -21.651 -5.959 34.206 1.00 94.69 508 ARG A O 1
ATOM 3705 N N . LEU A 1 509 ? -22.830 -4.366 35.268 1.00 96.62 509 LEU A N 1
ATOM 3706 C CA . LEU A 1 509 ? -22.111 -3.233 34.697 1.00 96.62 509 LEU A CA 1
ATOM 3707 C C . LEU A 1 509 ? -21.084 -2.718 35.703 1.00 96.62 509 LEU A C 1
ATOM 3709 O O . LEU A 1 509 ? -21.459 -2.152 36.726 1.00 96.62 509 LEU A O 1
ATOM 3713 N N . TYR A 1 510 ? -19.804 -2.870 35.382 1.00 97.06 510 TYR A N 1
ATOM 3714 C CA . TYR A 1 510 ? -18.674 -2.370 36.158 1.00 97.06 510 TYR A CA 1
ATOM 3715 C C . TYR A 1 510 ? -18.261 -0.984 35.685 1.00 97.06 510 TYR A C 1
ATOM 3717 O O . TYR A 1 510 ? -18.347 -0.680 34.496 1.00 97.06 510 TYR A O 1
ATOM 3725 N N . PHE A 1 511 ? -17.787 -0.154 36.608 1.00 96.56 511 PHE A N 1
ATOM 3726 C CA . PHE A 1 511 ? -17.308 1.187 36.298 1.00 96.56 511 PHE A CA 1
ATOM 3727 C C . PHE A 1 511 ? -16.352 1.710 37.369 1.00 96.56 511 PHE A C 1
ATOM 3729 O O . PHE A 1 511 ? -16.417 1.326 38.540 1.00 96.56 511 PHE A O 1
ATOM 3736 N N . ALA A 1 512 ? -15.467 2.609 36.964 1.00 94.81 512 ALA A N 1
ATOM 3737 C CA . ALA A 1 512 ? -14.663 3.406 37.873 1.00 94.81 512 ALA A CA 1
ATOM 3738 C C . ALA A 1 512 ? -15.495 4.550 38.462 1.00 94.81 512 ALA A C 1
ATOM 3740 O O . ALA A 1 512 ? -16.210 5.235 37.732 1.00 94.81 512 ALA A O 1
ATOM 3741 N N . ASN A 1 513 ? -15.365 4.769 39.768 1.00 91.50 513 ASN A N 1
ATOM 3742 C CA . ASN A 1 513 ? -15.966 5.889 40.487 1.00 91.50 513 ASN A CA 1
ATOM 3743 C C . ASN A 1 513 ? -14.848 6.626 41.238 1.00 91.50 513 ASN A C 1
ATOM 3745 O O . ASN A 1 513 ? -14.185 6.023 42.090 1.00 91.50 513 ASN A O 1
ATOM 3749 N N . GLU A 1 514 ? -14.610 7.889 40.886 1.00 87.44 514 GLU A N 1
ATOM 3750 C CA . GLU A 1 514 ? -13.516 8.714 41.410 1.00 87.44 514 GLU A CA 1
ATOM 3751 C C . GLU A 1 514 ? -14.106 9.863 42.230 1.00 87.44 514 GLU A C 1
ATOM 3753 O O . GLU A 1 514 ? -14.409 10.937 41.720 1.00 87.44 514 GLU A O 1
ATOM 3758 N N . THR A 1 515 ? -14.294 9.610 43.522 1.00 81.38 515 THR A N 1
ATOM 3759 C CA . THR A 1 515 ? -14.776 10.621 44.468 1.00 81.38 515 THR A CA 1
ATOM 3760 C C . THR A 1 515 ? -13.624 11.452 45.017 1.00 81.38 515 THR A C 1
ATOM 3762 O O . THR A 1 515 ? -12.460 11.050 44.938 1.00 81.38 515 THR A O 1
ATOM 3765 N N . SER A 1 516 ? -13.936 12.580 45.659 1.00 75.50 516 SER A N 1
ATOM 3766 C CA . SER A 1 516 ? -12.911 13.418 46.297 1.00 75.50 516 SER A CA 1
ATOM 3767 C C . SER A 1 516 ? -12.060 12.692 47.350 1.00 75.50 516 SER A C 1
ATOM 3769 O O . SER A 1 516 ? -10.931 13.113 47.613 1.00 75.50 516 SER A O 1
ATOM 3771 N N . ASP A 1 517 ? -12.602 11.637 47.966 1.00 73.19 517 ASP A N 1
ATOM 3772 C CA . ASP A 1 517 ? -11.962 10.905 49.063 1.00 73.19 517 ASP A CA 1
ATOM 3773 C C . ASP A 1 517 ? -11.478 9.504 48.648 1.00 73.19 517 ASP A C 1
ATOM 3775 O O . ASP A 1 517 ? -10.549 8.966 49.259 1.00 73.19 517 ASP A O 1
ATOM 3779 N N . GLU A 1 518 ? -12.096 8.897 47.628 1.00 82.88 518 GLU A N 1
ATOM 3780 C CA . GLU A 1 518 ? -11.901 7.490 47.269 1.00 82.88 518 GLU A CA 1
ATOM 3781 C C . GLU A 1 518 ? -12.044 7.217 45.771 1.00 82.88 518 GLU A C 1
ATOM 3783 O O . GLU A 1 518 ? -13.012 7.632 45.132 1.00 82.88 518 GLU A O 1
ATOM 3788 N N . THR A 1 519 ? -11.131 6.401 45.249 1.00 87.56 519 THR A N 1
ATOM 3789 C CA . THR A 1 519 ? -11.198 5.843 43.898 1.00 87.56 519 THR A CA 1
ATOM 3790 C C . THR A 1 519 ? -11.388 4.334 43.996 1.00 87.56 519 THR A C 1
ATOM 3792 O O . THR A 1 519 ? -10.610 3.636 44.657 1.00 87.56 519 THR A O 1
ATOM 3795 N N . MET A 1 520 ? -12.438 3.821 43.360 1.00 90.44 520 MET A N 1
ATOM 3796 C CA . MET A 1 520 ? -12.819 2.409 43.443 1.00 90.44 520 MET A CA 1
ATOM 3797 C C . MET A 1 520 ? -13.499 1.930 42.162 1.00 90.44 520 MET A C 1
ATOM 3799 O O . MET A 1 520 ? -13.956 2.732 41.345 1.00 90.44 520 MET A O 1
ATOM 3803 N N . ILE A 1 521 ? -13.596 0.610 42.008 1.00 93.62 521 ILE A N 1
ATOM 3804 C CA . ILE A 1 521 ? -14.427 -0.001 40.971 1.00 93.62 521 ILE A CA 1
ATOM 3805 C C . ILE A 1 521 ? -15.750 -0.401 41.618 1.00 93.62 521 ILE A C 1
ATOM 3807 O O . ILE A 1 521 ? -15.764 -1.111 42.622 1.00 93.62 521 ILE A O 1
ATOM 3811 N N . ARG A 1 522 ? -16.864 0.058 41.055 1.00 93.50 522 ARG A N 1
ATOM 3812 C CA . ARG A 1 522 ? -18.219 -0.315 41.477 1.00 93.50 522 ARG A CA 1
ATOM 3813 C C . ARG A 1 522 ? -18.889 -1.138 40.392 1.00 93.50 522 ARG A C 1
ATOM 3815 O O . ARG A 1 522 ? -18.437 -1.148 39.247 1.00 93.50 522 ARG A O 1
ATOM 3822 N N . TYR A 1 523 ? -19.965 -1.819 40.755 1.00 95.06 523 TYR A N 1
ATOM 3823 C CA . TYR A 1 523 ? -20.810 -2.510 39.795 1.00 95.06 523 TYR A CA 1
ATOM 3824 C C . TYR A 1 523 ? -22.291 -2.324 40.107 1.00 95.06 523 TYR A C 1
ATOM 3826 O O . TYR A 1 523 ? -22.678 -2.219 41.270 1.00 95.06 523 TYR A O 1
ATOM 3834 N N . VAL A 1 524 ? -23.110 -2.290 39.057 1.00 95.81 524 VAL A N 1
ATOM 3835 C CA . VAL A 1 524 ? -24.569 -2.392 39.143 1.00 95.81 524 VAL A CA 1
ATOM 3836 C C . VAL A 1 524 ? -24.982 -3.787 38.698 1.00 95.81 524 VAL A C 1
ATOM 3838 O O . VAL A 1 524 ? -24.617 -4.209 37.601 1.00 95.81 524 VAL A O 1
ATOM 3841 N N . ASP A 1 525 ? -25.748 -4.478 39.534 1.00 93.50 525 ASP A N 1
ATOM 3842 C CA . ASP A 1 525 ? -26.436 -5.714 39.173 1.00 93.50 525 ASP A CA 1
ATOM 3843 C C . ASP A 1 525 ? -27.636 -5.380 38.283 1.00 93.50 525 ASP A C 1
ATOM 3845 O O . ASP A 1 525 ? -28.528 -4.619 38.678 1.00 93.50 525 ASP A O 1
ATOM 3849 N N . LEU A 1 526 ? -27.609 -5.857 37.038 1.00 91.38 526 LEU A N 1
ATOM 3850 C CA . LEU A 1 526 ? -28.592 -5.460 36.032 1.00 91.38 526 LEU A CA 1
ATOM 3851 C C . LEU A 1 526 ? -29.946 -6.155 36.243 1.00 91.38 526 LEU A C 1
ATOM 3853 O O . LEU A 1 526 ? -30.959 -5.635 35.770 1.00 91.38 526 LEU A O 1
ATOM 3857 N N . ASP A 1 527 ? -29.992 -7.255 37.004 1.00 88.12 527 ASP A N 1
ATOM 3858 C CA . ASP A 1 527 ? -31.227 -7.990 37.291 1.00 88.12 527 ASP A CA 1
ATOM 3859 C C . ASP A 1 527 ? -32.108 -7.268 38.320 1.00 88.12 527 ASP A C 1
ATOM 3861 O O . ASP A 1 527 ? -33.335 -7.200 38.173 1.00 88.12 527 ASP A O 1
ATOM 3865 N N . ASP A 1 528 ? -31.505 -6.737 39.388 1.00 89.19 528 ASP A N 1
ATOM 3866 C CA . ASP A 1 528 ? -32.245 -6.131 40.503 1.00 89.19 528 ASP A CA 1
ATOM 3867 C C . ASP A 1 528 ? -31.972 -4.631 40.719 1.00 89.19 528 ASP A C 1
ATOM 3869 O O . ASP A 1 528 ? -32.677 -3.969 41.498 1.00 89.19 528 ASP A O 1
ATOM 3873 N N . GLY A 1 529 ? -31.012 -4.069 39.980 1.00 87.62 529 GLY A N 1
ATOM 3874 C CA . GLY A 1 529 ? -30.630 -2.662 40.039 1.00 87.62 529 GLY A CA 1
ATOM 3875 C C . GLY A 1 529 ? -29.940 -2.283 41.347 1.00 87.62 529 GLY A C 1
ATOM 3876 O O . GLY A 1 529 ? -30.027 -1.119 41.764 1.00 87.62 529 GLY A O 1
ATOM 3877 N N . THR A 1 530 ? -29.326 -3.244 42.039 1.00 91.19 530 THR A N 1
ATOM 3878 C CA . THR A 1 530 ? -28.474 -2.971 43.198 1.00 91.19 530 THR A CA 1
ATOM 3879 C C . THR A 1 530 ? -27.091 -2.504 42.765 1.00 91.19 530 THR A C 1
ATOM 3881 O O . THR A 1 530 ? -26.638 -2.788 41.662 1.00 91.19 530 THR A O 1
ATOM 3884 N N . ILE A 1 531 ? -26.433 -1.722 43.616 1.00 91.62 531 ILE A N 1
ATOM 3885 C CA . ILE A 1 531 ? -25.059 -1.262 43.402 1.00 91.62 531 ILE A CA 1
ATOM 3886 C C . ILE A 1 531 ? -24.192 -1.695 44.575 1.00 91.62 531 ILE A C 1
ATOM 3888 O O . ILE A 1 531 ? -24.635 -1.654 45.724 1.00 91.62 531 ILE A O 1
ATOM 3892 N N . ASP A 1 532 ? -22.955 -2.079 44.294 1.00 91.50 532 ASP A N 1
ATOM 3893 C CA . ASP A 1 532 ? -21.969 -2.377 45.325 1.00 91.50 532 ASP A CA 1
ATOM 3894 C C . ASP A 1 532 ? -20.554 -2.042 44.835 1.00 91.50 532 ASP A C 1
ATOM 3896 O O . ASP A 1 532 ? -20.306 -1.777 43.651 1.00 91.50 532 ASP A O 1
ATOM 3900 N N . THR A 1 533 ? -19.613 -2.038 45.766 1.00 90.31 533 THR A N 1
ATOM 3901 C CA . THR A 1 533 ? -18.193 -1.841 45.505 1.00 90.31 533 THR A CA 1
ATOM 3902 C C . THR A 1 533 ? -17.526 -3.185 45.232 1.00 90.31 533 THR A C 1
ATOM 3904 O O . THR A 1 533 ? -17.688 -4.147 45.985 1.00 90.31 533 THR A O 1
ATOM 3907 N N . LEU A 1 534 ? -16.721 -3.264 44.170 1.00 90.69 534 LEU A N 1
ATOM 3908 C CA . LEU A 1 534 ? -15.942 -4.461 43.881 1.00 90.69 534 LEU A CA 1
ATOM 3909 C C . LEU A 1 534 ? -14.911 -4.685 44.989 1.00 90.69 534 LEU A C 1
ATOM 3911 O O . LEU A 1 534 ? -14.105 -3.804 45.312 1.00 90.69 534 LEU A O 1
ATOM 3915 N N . ARG A 1 535 ? -14.932 -5.886 45.563 1.00 85.06 535 ARG A N 1
ATOM 3916 C CA . ARG A 1 535 ? -14.019 -6.289 46.629 1.00 85.06 535 ARG A CA 1
ATOM 3917 C C . ARG A 1 535 ? -12.559 -6.119 46.188 1.00 85.06 535 ARG A C 1
ATOM 3919 O O . ARG A 1 535 ? -12.222 -6.322 45.029 1.00 85.06 535 ARG A O 1
ATOM 3926 N N . GLY A 1 536 ? -11.714 -5.662 47.109 1.00 76.94 536 GLY A N 1
ATOM 3927 C CA . GLY A 1 536 ? -10.299 -5.383 46.844 1.00 76.94 536 GLY A CA 1
ATOM 3928 C C . GLY A 1 536 ? -10.008 -4.057 46.135 1.00 76.94 536 GLY A C 1
ATOM 3929 O O . GLY A 1 536 ? -8.898 -3.565 46.249 1.00 76.94 536 GLY A O 1
ATOM 3930 N N . SER A 1 537 ? -10.992 -3.407 45.501 1.00 83.62 537 SER A N 1
ATOM 3931 C CA . SER A 1 537 ? -10.733 -2.196 44.701 1.00 83.62 537 SER A CA 1
ATOM 3932 C C . SER A 1 537 ? -10.591 -0.892 45.499 1.00 83.62 537 SER A C 1
ATOM 3934 O O . SER A 1 537 ? -10.036 0.088 45.000 1.00 83.62 537 SER A O 1
ATOM 3936 N N . ARG A 1 538 ? -11.115 -0.846 46.730 1.00 77.31 538 ARG A N 1
ATOM 3937 C CA . ARG A 1 538 ? -11.193 0.384 47.535 1.00 77.31 538 ARG A CA 1
ATOM 3938 C C . ARG A 1 538 ? -9.791 0.856 47.930 1.00 77.31 538 ARG A C 1
ATOM 3940 O O . ARG A 1 538 ? -9.052 0.108 48.566 1.00 77.31 538 ARG A O 1
ATOM 3947 N N . TYR A 1 539 ? -9.455 2.101 47.585 1.00 75.50 539 TYR A N 1
ATOM 3948 C CA . TYR A 1 539 ? -8.126 2.712 47.774 1.00 75.50 539 TYR A CA 1
ATOM 3949 C C . TYR A 1 539 ? -6.982 2.040 47.003 1.00 75.50 539 TYR A C 1
ATOM 3951 O O . TYR A 1 539 ? -5.818 2.378 47.225 1.00 75.50 539 TYR A O 1
ATOM 3959 N N . GLU A 1 540 ? -7.279 1.085 46.120 1.00 81.19 540 GLU A N 1
ATOM 3960 C CA . GLU A 1 540 ? -6.238 0.413 45.351 1.00 81.19 540 GLU A CA 1
ATOM 3961 C C . GLU A 1 540 ? -5.807 1.250 44.143 1.00 81.19 540 GLU A C 1
ATOM 3963 O O . GLU A 1 540 ? -4.645 1.180 43.748 1.00 81.19 540 GLU A O 1
ATOM 3968 N N . PHE A 1 541 ? -6.715 2.041 43.567 1.00 88.88 541 PHE A N 1
ATOM 3969 C CA . PHE A 1 541 ? -6.517 2.744 42.299 1.00 88.88 541 PHE A CA 1
ATOM 3970 C C . PHE A 1 541 ? -6.321 4.247 42.478 1.00 88.88 541 PHE A C 1
ATOM 3972 O O . PHE A 1 541 ? -6.812 4.831 43.439 1.00 88.88 541 PHE A O 1
ATOM 3979 N N . THR A 1 542 ? -5.613 4.867 41.530 1.00 88.81 542 THR A N 1
ATOM 3980 C CA . THR A 1 542 ? -5.384 6.323 41.520 1.00 88.81 542 THR A CA 1
ATOM 3981 C C . THR A 1 542 ? -6.156 7.040 40.419 1.00 88.81 542 THR A C 1
ATOM 3983 O O . THR A 1 542 ? -6.763 8.065 40.688 1.00 88.81 542 THR A O 1
ATOM 3986 N N . ALA A 1 543 ? -6.186 6.485 39.205 1.00 90.44 543 ALA A N 1
ATOM 3987 C CA . ALA A 1 543 ? -6.973 7.009 38.090 1.00 90.44 543 ALA A CA 1
ATOM 3988 C C . ALA A 1 543 ? -7.317 5.871 37.108 1.00 90.44 543 ALA A C 1
ATOM 3990 O O . ALA A 1 543 ? -6.670 5.722 36.066 1.00 90.44 543 ALA A O 1
ATOM 3991 N N . PRO A 1 544 ? -8.293 5.006 37.432 1.00 93.50 544 PRO A N 1
ATOM 3992 C CA . PRO A 1 544 ? -8.720 3.932 36.547 1.00 93.50 544 PRO A CA 1
ATOM 3993 C C . PRO A 1 544 ? -9.399 4.513 35.295 1.00 93.50 544 PRO A C 1
ATOM 3995 O O . PRO A 1 544 ? -10.438 5.165 35.374 1.00 93.50 544 PRO A O 1
ATOM 3998 N N . THR A 1 545 ? -8.787 4.292 34.132 1.00 93.50 545 THR A N 1
ATOM 3999 C CA . THR A 1 545 ? -9.213 4.860 32.835 1.00 93.50 545 THR A CA 1
ATOM 4000 C C . THR A 1 545 ? -9.715 3.815 31.847 1.00 93.50 545 THR A C 1
ATOM 4002 O O . THR A 1 545 ? -10.342 4.171 30.859 1.00 93.50 545 THR A O 1
ATOM 4005 N N . GLY A 1 546 ? -9.486 2.526 32.105 1.00 94.56 546 GLY A N 1
ATOM 4006 C CA . GLY A 1 546 ? -9.991 1.453 31.252 1.00 94.56 546 GLY A CA 1
ATOM 4007 C C . GLY A 1 546 ? -10.285 0.185 32.038 1.00 94.56 546 GLY A C 1
ATOM 4008 O O . GLY A 1 546 ? -9.432 -0.287 32.793 1.00 94.56 546 GLY A O 1
ATOM 4009 N N . LEU A 1 547 ? -11.475 -0.373 31.819 1.00 96.00 547 LEU A N 1
ATOM 4010 C CA . LEU A 1 547 ? -11.916 -1.661 32.346 1.00 96.00 547 LEU A CA 1
ATOM 4011 C C . LEU A 1 547 ? -12.203 -2.608 31.181 1.00 96.00 547 LEU A C 1
ATOM 4013 O O . LEU A 1 547 ? -12.840 -2.219 30.207 1.00 96.00 547 LEU A O 1
ATOM 4017 N N . ALA A 1 548 ? -11.738 -3.855 31.259 1.00 94.62 548 ALA A N 1
ATOM 4018 C CA . ALA A 1 548 ? -12.065 -4.854 30.243 1.00 94.62 548 ALA A CA 1
ATOM 4019 C C . ALA A 1 548 ? -12.049 -6.279 30.804 1.00 94.62 548 ALA A C 1
ATOM 4021 O O . ALA A 1 548 ? -11.092 -6.679 31.471 1.00 94.62 548 ALA A O 1
ATOM 4022 N N . PHE A 1 549 ? -13.071 -7.065 30.466 1.00 91.88 549 PHE A N 1
ATOM 4023 C CA . PHE A 1 549 ? -13.141 -8.490 30.789 1.00 91.88 549 PHE A CA 1
ATOM 4024 C C . PHE A 1 549 ? -12.562 -9.349 29.676 1.00 91.88 549 PHE A C 1
ATOM 4026 O O . PHE A 1 549 ? -12.848 -9.145 28.495 1.00 91.88 549 PHE A O 1
ATOM 4033 N N . ASP A 1 550 ? -11.767 -10.354 30.039 1.00 85.75 550 ASP A N 1
ATOM 4034 C CA . ASP A 1 550 ? -11.367 -11.372 29.073 1.00 85.75 550 ASP A CA 1
ATOM 4035 C C . ASP A 1 550 ? -12.348 -12.549 28.999 1.00 85.75 550 ASP A C 1
ATOM 4037 O O . ASP A 1 550 ? -13.255 -12.694 29.811 1.00 85.75 550 ASP A O 1
ATOM 4041 N N . GLY A 1 551 ? -12.152 -13.434 28.016 1.00 77.06 551 GLY A N 1
ATOM 4042 C CA . GLY A 1 551 ? -13.030 -14.593 27.810 1.00 77.06 551 GLY A CA 1
ATOM 4043 C C . GLY A 1 551 ? -13.013 -15.645 28.929 1.00 77.06 551 GLY A C 1
ATOM 4044 O O . GLY A 1 551 ? -13.643 -16.689 28.768 1.00 77.06 551 GLY A O 1
ATOM 4045 N N . LYS A 1 552 ? -12.264 -15.433 30.019 1.00 80.00 552 LYS A N 1
ATOM 4046 C CA . LYS A 1 552 ? -12.303 -16.256 31.235 1.00 80.00 552 LYS A CA 1
ATOM 4047 C C . LYS A 1 552 ? -13.044 -15.573 32.388 1.00 80.00 552 LYS A C 1
ATOM 4049 O O . LYS A 1 552 ? -13.272 -16.239 33.392 1.00 80.00 552 LYS A O 1
ATOM 4054 N N . GLY A 1 553 ? -13.409 -14.299 32.240 1.00 85.12 553 GLY A N 1
ATOM 4055 C CA . GLY A 1 553 ? -14.060 -13.494 33.272 1.00 85.12 553 GLY A CA 1
ATOM 4056 C C . GLY A 1 553 ? -13.101 -12.738 34.193 1.00 85.12 553 GLY A C 1
ATOM 4057 O O . GLY A 1 553 ? -13.548 -12.199 35.199 1.00 85.12 553 GLY A O 1
ATOM 4058 N N . ASP A 1 554 ? -11.807 -12.665 33.862 1.00 88.25 554 ASP A N 1
ATOM 4059 C CA . ASP A 1 554 ? -10.866 -11.825 34.610 1.00 88.25 554 ASP A CA 1
ATOM 4060 C C . ASP A 1 554 ? -11.066 -10.348 34.229 1.00 88.25 554 ASP A C 1
ATOM 4062 O O . ASP A 1 554 ? -11.043 -10.015 33.036 1.00 88.25 554 ASP A O 1
ATOM 4066 N N . LEU A 1 555 ? -11.191 -9.465 35.227 1.00 93.25 555 LEU A N 1
ATOM 4067 C CA . LEU A 1 555 ? -11.242 -8.019 35.021 1.00 93.25 555 LEU A CA 1
ATOM 4068 C C . LEU A 1 555 ? -9.822 -7.456 34.929 1.00 93.25 555 LEU A C 1
ATOM 4070 O O . LEU A 1 555 ? -8.988 -7.663 35.811 1.00 93.25 555 LEU A O 1
ATOM 4074 N N . TYR A 1 556 ? -9.544 -6.706 33.872 1.00 94.38 556 TYR A N 1
ATOM 4075 C CA . TYR A 1 556 ? -8.319 -5.930 33.738 1.00 94.38 556 TYR A CA 1
ATOM 4076 C C . TYR A 1 556 ? -8.608 -4.455 33.994 1.00 94.38 556 TYR A C 1
ATOM 4078 O O . TYR A 1 556 ? -9.529 -3.897 33.398 1.00 94.38 556 TYR A O 1
ATOM 4086 N N . VAL A 1 557 ? -7.796 -3.839 34.854 1.00 94.56 557 VAL A N 1
ATOM 4087 C CA . VAL A 1 557 ? -7.916 -2.429 35.242 1.00 94.56 557 VAL A CA 1
ATOM 4088 C C . VAL A 1 557 ? -6.657 -1.680 34.825 1.00 94.56 557 VAL A C 1
ATOM 4090 O O . VAL A 1 557 ? -5.544 -2.021 35.243 1.00 94.56 557 VAL A O 1
ATOM 4093 N N . LEU A 1 558 ? -6.839 -0.668 33.979 1.00 95.06 558 LEU A N 1
ATOM 4094 C CA . LEU A 1 558 ? -5.799 0.258 33.550 1.00 95.06 558 LEU A CA 1
ATOM 4095 C C . LEU A 1 558 ? -5.824 1.501 34.443 1.00 95.06 558 LEU A C 1
ATOM 4097 O O . LEU A 1 558 ? -6.785 2.264 34.414 1.00 95.06 558 LEU A O 1
ATOM 4101 N N . ASP A 1 559 ? -4.764 1.698 35.220 1.00 92.88 559 ASP A N 1
ATOM 4102 C CA . ASP A 1 559 ? -4.632 2.779 36.200 1.00 92.88 559 ASP A CA 1
ATOM 4103 C C . ASP A 1 559 ? -3.599 3.788 35.685 1.00 92.88 559 ASP A C 1
ATOM 4105 O O . ASP A 1 559 ? -2.399 3.494 35.615 1.00 92.88 559 ASP A O 1
ATOM 4109 N N . ALA A 1 560 ? -4.089 4.942 35.232 1.00 90.62 560 ALA A N 1
ATOM 4110 C CA . ALA A 1 560 ? -3.322 5.900 34.446 1.00 90.62 560 ALA A CA 1
ATOM 4111 C C . ALA A 1 560 ? -2.253 6.620 35.264 1.00 90.62 560 ALA A C 1
ATOM 4113 O O . ALA A 1 560 ? -1.101 6.696 34.826 1.00 90.62 560 ALA A O 1
ATOM 4114 N N . ASP A 1 561 ? -2.612 7.085 36.458 1.00 88.81 561 ASP A N 1
ATOM 4115 C CA . ASP A 1 561 ? -1.706 7.818 37.343 1.00 88.81 561 ASP A CA 1
ATOM 4116 C C . ASP A 1 561 ? -0.637 6.898 37.937 1.00 88.81 561 ASP A C 1
ATOM 4118 O O . ASP A 1 561 ? 0.535 7.270 38.010 1.00 88.81 561 ASP A O 1
ATOM 4122 N N . ALA A 1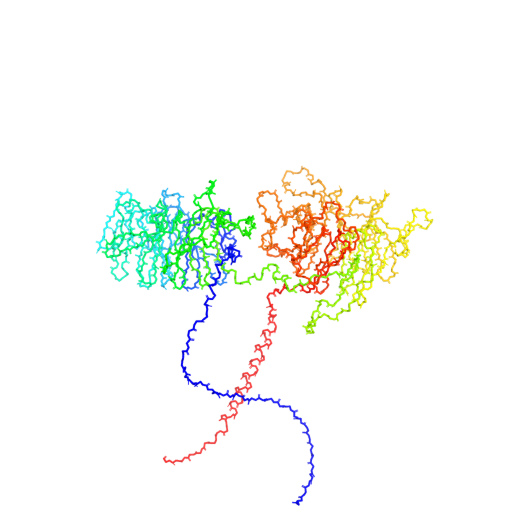 562 ? -1.003 5.654 38.254 1.00 88.19 562 ALA A N 1
ATOM 4123 C CA . ALA A 1 562 ? -0.056 4.621 38.665 1.00 88.19 562 ALA A CA 1
ATOM 4124 C C . ALA A 1 562 ? 0.711 3.980 37.489 1.00 88.19 562 ALA A C 1
ATOM 4126 O O . ALA A 1 562 ? 1.541 3.098 37.723 1.00 88.19 562 ALA A O 1
ATOM 4127 N N . GLN A 1 563 ? 0.423 4.376 36.240 1.00 89.44 563 GLN A N 1
ATOM 4128 C CA . GLN A 1 563 ? 1.018 3.845 35.004 1.00 89.44 563 GLN A CA 1
ATOM 4129 C C . GLN A 1 563 ? 1.110 2.313 34.987 1.00 89.44 563 GLN A C 1
ATOM 4131 O O . GLN A 1 563 ? 2.126 1.727 34.596 1.00 89.44 563 GLN A O 1
ATOM 4136 N N . ARG A 1 564 ? 0.036 1.643 35.415 1.00 90.19 564 ARG A N 1
ATOM 4137 C CA . ARG A 1 564 ? 0.008 0.185 35.571 1.00 90.19 564 ARG A CA 1
ATOM 4138 C C . ARG A 1 564 ? -1.229 -0.436 34.944 1.00 90.19 564 ARG A C 1
ATOM 4140 O O . ARG A 1 564 ? -2.282 0.182 34.820 1.00 90.19 564 ARG A O 1
ATOM 4147 N N . LEU A 1 565 ? -1.086 -1.710 34.602 1.00 92.06 565 LEU A N 1
ATOM 4148 C CA . LEU A 1 565 ? -2.191 -2.581 34.221 1.00 92.06 565 LEU A CA 1
ATOM 4149 C C . LEU A 1 565 ? -2.207 -3.745 35.197 1.00 92.06 565 LEU A C 1
ATOM 4151 O O . LEU A 1 565 ? -1.191 -4.429 35.361 1.00 92.06 565 LEU A O 1
ATOM 4155 N N . CYS A 1 566 ? -3.342 -3.980 35.835 1.00 90.00 566 CYS A N 1
ATOM 4156 C CA . CYS A 1 566 ? -3.494 -5.061 36.796 1.00 90.00 566 CYS A CA 1
ATOM 4157 C C . CYS A 1 566 ? -4.700 -5.943 36.439 1.00 90.00 566 CYS A C 1
ATOM 4159 O O . CYS A 1 566 ? -5.570 -5.550 35.661 1.00 90.00 566 CYS A O 1
ATOM 4161 N N . ARG A 1 567 ? -4.690 -7.177 36.944 1.00 91.38 567 ARG A N 1
ATOM 4162 C CA . ARG A 1 567 ? -5.735 -8.185 36.761 1.00 91.38 567 ARG A CA 1
ATOM 4163 C C . ARG A 1 567 ? -6.380 -8.472 38.113 1.00 91.38 567 ARG A C 1
ATOM 4165 O O . ARG A 1 567 ? -5.679 -8.901 39.029 1.00 91.38 567 ARG A O 1
ATOM 4172 N N . LEU A 1 568 ? -7.687 -8.280 38.206 1.00 87.88 568 LEU A N 1
ATOM 4173 C CA . LEU A 1 568 ? -8.494 -8.519 39.393 1.00 87.88 568 LEU A CA 1
ATOM 4174 C C . LEU A 1 568 ? -9.480 -9.657 39.106 1.00 87.88 568 LEU A C 1
ATOM 4176 O O . LEU A 1 568 ? -10.258 -9.603 38.154 1.00 87.88 568 LEU A O 1
ATOM 4180 N N . GLU A 1 569 ? -9.424 -10.708 39.917 1.00 85.81 569 GLU A N 1
ATOM 4181 C CA . GLU A 1 569 ? -10.463 -11.742 39.933 1.00 85.81 569 GLU A CA 1
ATOM 4182 C C . GLU A 1 569 ? -11.625 -11.216 40.792 1.00 85.81 569 GLU A C 1
ATOM 4184 O O . GLU A 1 569 ? -11.379 -10.612 41.832 1.00 85.81 569 GLU A O 1
ATOM 4189 N N . LEU A 1 570 ? -12.880 -11.417 40.373 1.00 85.38 570 LEU A N 1
ATOM 4190 C CA . LEU A 1 570 ? -14.043 -10.731 40.969 1.00 85.38 570 LEU A CA 1
ATOM 4191 C C . LEU A 1 570 ? -14.236 -10.973 42.480 1.00 85.38 570 LEU A C 1
ATOM 4193 O O . LEU A 1 570 ? -14.781 -10.118 43.173 1.00 85.38 570 LEU A O 1
ATOM 4197 N N . ASP A 1 571 ? -13.756 -12.108 42.994 1.00 81.75 571 ASP A N 1
ATOM 4198 C CA . ASP A 1 571 ? -13.830 -12.474 44.415 1.00 81.75 571 ASP A CA 1
ATOM 4199 C C . ASP A 1 571 ? -12.529 -12.199 45.199 1.00 81.75 571 ASP A C 1
ATOM 4201 O O . ASP A 1 571 ? -12.446 -12.511 46.396 1.00 81.75 571 ASP A O 1
ATOM 4205 N N . ALA A 1 572 ? -11.491 -11.671 44.542 1.00 81.62 572 ALA A N 1
ATOM 4206 C CA . ALA A 1 572 ? -10.188 -11.428 45.153 1.00 81.62 572 ALA A CA 1
ATOM 4207 C C . ALA A 1 572 ? -10.167 -10.155 46.017 1.00 81.62 572 ALA A C 1
ATOM 4209 O O . ALA A 1 572 ? -10.983 -9.251 45.871 1.00 81.62 572 ALA A O 1
ATOM 4210 N N . ASP A 1 573 ? -9.205 -10.099 46.942 1.00 81.19 573 ASP A N 1
ATOM 4211 C CA . ASP A 1 573 ? -8.999 -8.962 47.852 1.00 81.19 573 ASP A CA 1
ATOM 4212 C C . ASP A 1 573 ? -7.948 -7.954 47.346 1.00 81.19 573 ASP A C 1
ATOM 4214 O O . ASP A 1 573 ? -7.761 -6.919 47.977 1.00 81.19 573 ASP A O 1
ATOM 4218 N N . GLU A 1 574 ? -7.242 -8.249 46.250 1.00 81.94 574 GLU A N 1
ATOM 4219 C CA . GLU A 1 574 ? -6.179 -7.397 45.698 1.00 81.94 574 GLU A CA 1
ATOM 4220 C C . GLU A 1 574 ? -6.004 -7.619 44.188 1.00 81.94 574 GLU A C 1
ATOM 4222 O O . GLU A 1 574 ? -6.217 -8.729 43.680 1.00 81.94 574 GLU A O 1
ATOM 4227 N N . CYS A 1 575 ? -5.572 -6.583 43.467 1.00 84.25 575 CYS A N 1
ATOM 4228 C CA . CYS A 1 575 ? -5.257 -6.675 42.050 1.00 84.25 575 CYS A CA 1
ATOM 4229 C C . CYS A 1 575 ? -3.832 -7.202 41.822 1.00 84.25 575 CYS A C 1
ATOM 4231 O O . CYS A 1 575 ? -2.840 -6.722 42.376 1.00 84.25 575 CYS A O 1
ATOM 4233 N N . VAL A 1 576 ? -3.691 -8.165 40.911 1.00 87.81 576 VAL A N 1
ATOM 4234 C CA . VAL A 1 576 ? -2.388 -8.708 40.518 1.00 87.81 576 VAL A CA 1
ATOM 4235 C C . VAL A 1 576 ? -1.813 -7.872 39.378 1.00 87.81 576 VAL A C 1
ATOM 4237 O O . VAL A 1 576 ? -2.308 -7.913 38.251 1.00 87.81 576 VAL A O 1
ATOM 4240 N N . THR A 1 577 ? -0.740 -7.128 39.642 1.00 86.81 577 THR A N 1
ATOM 4241 C CA . THR A 1 577 ? -0.062 -6.311 38.624 1.00 86.81 577 THR A CA 1
ATOM 4242 C C . THR A 1 577 ? 0.447 -7.161 37.454 1.00 86.81 577 THR A C 1
ATOM 4244 O O . THR A 1 577 ? 1.236 -8.088 37.636 1.00 86.81 577 THR A O 1
ATOM 4247 N N . VAL A 1 578 ? 0.018 -6.814 36.238 1.00 84.75 578 VAL A N 1
ATOM 4248 C CA . VAL A 1 578 ? 0.443 -7.435 34.969 1.00 84.75 578 VAL A CA 1
ATOM 4249 C C . VAL A 1 578 ? 1.593 -6.643 34.348 1.00 84.75 578 VAL A C 1
ATOM 4251 O O . VAL A 1 578 ? 2.548 -7.230 33.842 1.00 84.75 578 VAL A O 1
ATOM 4254 N N . VAL A 1 579 ? 1.513 -5.311 34.409 1.00 82.56 579 VAL A N 1
ATOM 4255 C CA . VAL A 1 579 ? 2.554 -4.368 33.976 1.00 82.56 579 VAL A CA 1
ATOM 4256 C C . VAL A 1 579 ? 2.714 -3.304 35.058 1.00 82.56 579 VAL A C 1
ATOM 4258 O O . VAL A 1 579 ? 1.716 -2.734 35.495 1.00 82.56 579 VAL A O 1
ATOM 4261 N N . ALA A 1 580 ? 3.955 -3.049 35.478 1.00 74.00 580 ALA A N 1
ATOM 4262 C CA . ALA A 1 580 ? 4.318 -2.039 36.473 1.00 74.00 580 ALA A CA 1
ATOM 4263 C C . ALA A 1 580 ? 5.160 -0.912 35.846 1.00 74.00 580 ALA A C 1
ATOM 4265 O O . ALA A 1 580 ? 5.819 -1.133 34.830 1.00 74.00 580 ALA A O 1
ATOM 4266 N N . ASP A 1 581 ? 5.192 0.247 36.505 1.00 65.94 581 ASP A N 1
ATOM 4267 C CA . ASP A 1 581 ? 5.938 1.453 36.102 1.00 65.94 581 ASP A CA 1
ATOM 4268 C C . ASP A 1 581 ? 7.469 1.219 35.954 1.00 65.94 581 ASP A C 1
ATOM 4270 O O . ASP A 1 581 ? 8.118 1.758 35.051 1.00 65.94 581 ASP A O 1
ATOM 4274 N N . ASP A 1 582 ? 8.064 0.320 36.760 1.00 56.41 582 ASP A N 1
ATOM 4275 C CA . ASP A 1 582 ? 9.496 -0.016 36.677 1.00 56.41 582 ASP A CA 1
ATOM 4276 C C . ASP A 1 582 ? 9.768 -1.525 36.481 1.00 56.41 582 ASP A C 1
ATOM 4278 O O . ASP A 1 582 ? 9.751 -2.301 37.444 1.00 56.41 582 ASP A O 1
ATOM 4282 N N . PRO A 1 583 ? 10.068 -1.987 35.249 1.00 50.00 583 PRO A N 1
ATOM 4283 C CA . PRO A 1 583 ? 10.643 -3.306 35.038 1.00 50.00 583 PRO A CA 1
ATOM 4284 C C . PRO A 1 583 ? 12.093 -3.237 35.521 1.00 50.00 583 PRO A C 1
ATOM 4286 O O . PRO A 1 583 ? 12.960 -2.710 34.825 1.00 50.00 583 PRO A O 1
ATOM 4289 N N . GLY A 1 584 ? 12.332 -3.709 36.747 1.00 42.94 584 GLY A N 1
ATOM 4290 C CA . GLY A 1 584 ? 13.605 -3.577 37.455 1.00 42.94 584 GLY A CA 1
ATOM 4291 C C . GLY A 1 584 ? 14.848 -3.735 36.570 1.00 42.94 584 GLY A C 1
ATOM 4292 O O . GLY A 1 584 ? 14.901 -4.579 35.677 1.00 42.94 584 GLY A O 1
ATOM 4293 N N . SER A 1 585 ? 15.857 -2.908 36.859 1.00 40.00 585 SER A N 1
ATOM 4294 C CA . SER A 1 585 ? 17.128 -2.713 36.147 1.00 40.00 585 SER A CA 1
ATOM 4295 C C . SER A 1 585 ? 17.950 -3.996 35.908 1.00 40.00 585 SER A C 1
ATOM 4297 O O . SER A 1 585 ? 19.001 -4.212 36.518 1.00 40.00 585 SER A O 1
ATOM 4299 N N . GLY A 1 586 ? 17.479 -4.860 35.014 1.00 37.00 586 GLY A N 1
ATOM 4300 C CA . GLY A 1 586 ? 18.195 -6.010 34.478 1.00 37.00 586 GLY A CA 1
ATOM 4301 C C . GLY A 1 586 ? 18.789 -5.680 33.103 1.00 37.00 586 GLY A C 1
ATOM 4302 O O . GLY A 1 586 ? 18.135 -5.021 32.292 1.00 37.00 586 GLY A O 1
ATOM 4303 N N . PRO A 1 587 ? 20.021 -6.117 32.794 1.00 30.92 587 PRO A N 1
ATOM 4304 C CA . PRO A 1 587 ? 20.642 -5.824 31.509 1.00 30.92 587 PRO A CA 1
ATOM 4305 C C . PRO A 1 587 ? 19.931 -6.609 30.393 1.00 30.92 587 PRO A C 1
ATOM 4307 O O . PRO A 1 587 ? 20.087 -7.825 30.298 1.00 30.92 587 PRO A O 1
ATOM 4310 N N . GLY A 1 588 ? 19.150 -5.907 29.560 1.00 40.97 588 GLY A N 1
ATOM 4311 C CA . GLY A 1 588 ? 18.500 -6.457 28.360 1.00 40.97 588 GLY A CA 1
ATOM 4312 C C . GLY A 1 588 ? 17.021 -6.102 28.134 1.00 40.97 588 GLY A C 1
ATOM 4313 O O . GLY A 1 588 ? 16.459 -6.574 27.150 1.00 40.97 588 GLY A O 1
ATOM 4314 N N . ALA A 1 589 ? 16.380 -5.300 28.991 1.00 36.78 589 ALA A N 1
ATOM 4315 C CA . ALA A 1 589 ? 14.969 -4.926 28.836 1.00 36.78 589 ALA A CA 1
ATOM 4316 C C . ALA A 1 589 ? 14.796 -3.557 28.144 1.00 36.78 589 ALA A C 1
ATOM 4318 O O . ALA A 1 589 ? 14.659 -2.528 28.798 1.00 36.78 589 ALA A O 1
ATOM 4319 N N . GLU A 1 590 ? 14.782 -3.541 26.809 1.00 42.78 590 GLU A N 1
ATOM 4320 C CA . GLU A 1 590 ? 14.150 -2.460 26.032 1.00 42.78 590 GLU A CA 1
ATOM 4321 C C . GLU A 1 590 ? 12.639 -2.745 25.934 1.00 42.78 590 GLU A C 1
ATOM 4323 O O . GLU A 1 590 ? 12.144 -3.195 24.903 1.00 42.78 590 GLU A O 1
ATOM 4328 N N . THR A 1 591 ? 11.894 -2.585 27.031 1.00 53.62 591 THR A N 1
ATOM 4329 C CA . THR A 1 591 ? 10.422 -2.657 27.012 1.00 53.62 591 THR A CA 1
ATOM 4330 C C . THR A 1 591 ? 9.845 -1.248 26.988 1.00 53.62 591 THR A C 1
ATOM 4332 O O . THR A 1 591 ? 10.230 -0.415 27.810 1.00 53.62 591 THR A O 1
ATOM 4335 N N . GLU A 1 592 ? 8.926 -0.978 26.060 1.00 65.62 592 GLU A N 1
ATOM 4336 C CA . GLU A 1 592 ? 8.147 0.265 26.064 1.00 65.62 592 GLU A CA 1
ATOM 4337 C C . GLU A 1 592 ? 7.343 0.389 27.368 1.00 65.62 592 GLU A C 1
ATOM 4339 O O . GLU A 1 592 ? 6.976 -0.617 27.975 1.00 65.62 592 GLU A O 1
ATOM 4344 N N . ARG A 1 593 ? 7.112 1.622 27.829 1.00 75.44 593 ARG A N 1
ATOM 4345 C CA . ARG A 1 593 ? 6.446 1.921 29.108 1.00 75.44 593 ARG A CA 1
ATOM 4346 C C . ARG A 1 593 ? 5.098 2.593 28.874 1.00 75.44 593 ARG A C 1
ATOM 4348 O O . ARG A 1 593 ? 4.897 3.227 27.836 1.00 75.44 593 ARG A O 1
ATOM 4355 N N . PHE A 1 594 ? 4.202 2.491 29.854 1.00 85.12 594 PHE A N 1
ATOM 4356 C CA . PHE A 1 594 ? 3.010 3.328 29.867 1.00 85.12 594 PHE A CA 1
ATOM 4357 C C . PHE A 1 594 ? 3.402 4.779 30.146 1.00 85.12 594 PHE A C 1
ATOM 4359 O O . PHE A 1 594 ? 4.203 5.068 31.025 1.00 85.12 594 PHE A O 1
ATOM 4366 N N . VAL A 1 595 ? 2.876 5.687 29.334 1.00 80.88 595 VAL A N 1
ATOM 4367 C CA . VAL A 1 595 ? 3.069 7.131 29.398 1.00 80.88 595 VAL A CA 1
ATOM 4368 C C . VAL A 1 595 ? 1.702 7.738 29.105 1.00 80.88 595 VAL A C 1
ATOM 4370 O O . VAL A 1 595 ? 1.346 7.946 27.948 1.00 80.88 595 VAL A O 1
ATOM 4373 N N . SER A 1 596 ? 0.935 7.987 30.169 1.00 83.50 596 SER A N 1
ATOM 4374 C CA . SER A 1 596 ? -0.464 8.436 30.098 1.00 83.50 596 SER A CA 1
ATOM 4375 C C . SER A 1 596 ? -1.359 7.453 29.323 1.00 83.50 596 SER A C 1
ATOM 4377 O O . SER A 1 596 ? -1.780 7.738 28.195 1.00 83.50 596 SER A O 1
ATOM 4379 N N . PRO A 1 597 ? -1.591 6.246 29.872 1.00 92.88 597 PRO A N 1
ATOM 4380 C CA . PRO A 1 597 ? -2.486 5.297 29.245 1.00 92.88 597 PRO A CA 1
ATOM 4381 C C . PRO A 1 597 ? -3.946 5.722 29.477 1.00 92.88 597 PRO A C 1
ATOM 4383 O O . PRO A 1 597 ? -4.283 6.214 30.550 1.00 92.88 597 PRO A O 1
ATOM 4386 N N . THR A 1 598 ? -4.792 5.585 28.459 1.00 93.69 598 THR A N 1
ATOM 4387 C CA . THR A 1 598 ? -6.121 6.232 28.428 1.00 93.69 598 THR A CA 1
ATOM 4388 C C . THR A 1 598 ? -7.280 5.283 28.182 1.00 93.69 598 THR A C 1
ATOM 4390 O O . THR A 1 598 ? -8.393 5.599 28.570 1.00 93.69 598 THR A O 1
ATOM 4393 N N . ALA A 1 599 ? -7.037 4.143 27.536 1.00 95.69 599 ALA A N 1
ATOM 4394 C CA . ALA A 1 599 ? -8.082 3.192 27.185 1.00 95.69 599 ALA A CA 1
ATOM 4395 C C . ALA A 1 599 ? -7.532 1.772 27.099 1.00 95.69 599 ALA A C 1
ATOM 4397 O O . ALA A 1 599 ? -6.368 1.559 26.732 1.00 95.69 599 ALA A O 1
ATOM 4398 N N . LEU A 1 600 ? -8.390 0.797 27.381 1.00 96.00 600 LEU A N 1
ATOM 4399 C CA . LEU A 1 600 ? -8.064 -0.622 27.365 1.00 96.00 600 LEU A CA 1
ATOM 4400 C C . LEU A 1 600 ? -9.078 -1.374 26.505 1.00 96.00 600 LEU A C 1
ATOM 4402 O O . LEU A 1 600 ? -10.274 -1.273 26.727 1.00 96.00 600 LEU A O 1
ATOM 4406 N N . ALA A 1 601 ? -8.590 -2.186 25.570 1.00 94.56 601 ALA A N 1
ATOM 4407 C CA . ALA A 1 601 ? -9.429 -3.074 24.775 1.00 94.56 601 ALA A CA 1
ATOM 4408 C C . ALA A 1 601 ? -8.839 -4.486 24.710 1.00 94.56 601 ALA A C 1
ATOM 4410 O O . ALA A 1 601 ? -7.619 -4.683 24.767 1.00 94.56 601 ALA A O 1
ATOM 4411 N N . ILE A 1 602 ? -9.706 -5.485 24.537 1.00 89.62 602 ILE A N 1
ATOM 4412 C CA . ILE A 1 602 ? -9.299 -6.884 24.384 1.00 89.62 602 ILE A CA 1
ATOM 4413 C C . ILE A 1 602 ? -9.507 -7.326 22.936 1.00 89.62 602 ILE A C 1
ATOM 4415 O O . ILE A 1 602 ? -10.616 -7.418 22.423 1.00 89.62 602 ILE A O 1
ATOM 4419 N N . GLY A 1 603 ? -8.394 -7.599 22.261 1.00 83.31 603 GLY A N 1
ATOM 4420 C CA . GLY A 1 603 ? -8.350 -8.084 20.891 1.00 83.31 603 GLY A CA 1
ATOM 4421 C C . GLY A 1 603 ? -8.570 -9.598 20.753 1.00 83.31 603 GLY A C 1
ATOM 4422 O O . GLY A 1 603 ? -8.575 -10.340 21.744 1.00 83.31 603 GLY A O 1
ATOM 4423 N N . PRO A 1 604 ? -8.658 -10.104 19.505 1.00 76.12 604 PRO A N 1
ATOM 4424 C CA . PRO A 1 604 ? -8.820 -11.525 19.216 1.00 76.12 604 PRO A CA 1
ATOM 4425 C C . PRO A 1 604 ? -7.757 -12.386 19.904 1.00 76.12 604 PRO A C 1
ATOM 4427 O O . PRO A 1 604 ? -6.568 -12.059 19.907 1.00 76.12 604 PRO A O 1
ATOM 4430 N N . GLY A 1 605 ? -8.186 -13.510 20.479 1.00 74.06 605 GLY A N 1
ATOM 4431 C CA . GLY A 1 605 ? -7.302 -14.394 21.244 1.00 74.06 605 GLY A CA 1
ATOM 4432 C C . GLY A 1 605 ? -6.888 -13.841 22.615 1.00 74.06 605 GLY A C 1
ATOM 4433 O O . GLY A 1 605 ? -5.952 -14.370 23.212 1.00 74.06 605 GLY A O 1
ATOM 4434 N N . GLY A 1 606 ? -7.560 -12.795 23.112 1.00 79.25 606 GLY A N 1
ATOM 4435 C CA . GLY A 1 606 ? -7.332 -12.229 24.441 1.00 79.25 606 GLY A CA 1
ATOM 4436 C C . GLY A 1 606 ? -6.122 -11.298 24.525 1.00 79.25 606 GLY A C 1
ATOM 4437 O O . GLY A 1 606 ? -5.546 -11.163 25.601 1.00 79.25 606 GLY A O 1
ATOM 4438 N N . ALA A 1 607 ? -5.689 -10.700 23.412 1.00 84.12 607 ALA A N 1
ATOM 4439 C CA . ALA A 1 607 ? -4.597 -9.726 23.413 1.00 84.12 607 ALA A CA 1
ATOM 4440 C C . ALA A 1 607 ? -5.037 -8.417 24.085 1.00 84.12 607 ALA A C 1
ATOM 4442 O O . ALA A 1 607 ? -6.049 -7.852 23.695 1.00 84.12 607 ALA A O 1
ATOM 4443 N N . LEU A 1 608 ? -4.265 -7.915 25.049 1.00 91.81 608 LEU A N 1
ATOM 4444 C CA . LEU A 1 608 ? -4.530 -6.620 25.682 1.00 91.81 608 LEU A CA 1
ATOM 4445 C C . LEU A 1 608 ? -3.946 -5.507 24.813 1.00 91.81 608 LEU A C 1
ATOM 4447 O O . LEU A 1 608 ? -2.752 -5.539 24.489 1.00 91.81 608 LEU A O 1
ATOM 4451 N N . LEU A 1 609 ? -4.791 -4.555 24.434 1.00 94.81 609 LEU A N 1
ATOM 4452 C CA . LEU A 1 609 ? -4.439 -3.369 23.668 1.00 94.81 609 LEU A CA 1
ATOM 4453 C C . LEU A 1 609 ? -4.665 -2.143 24.551 1.00 94.81 609 LEU A C 1
ATOM 4455 O O . LEU A 1 609 ? -5.757 -1.960 25.076 1.00 94.81 609 LEU A O 1
ATOM 4459 N N . VAL A 1 610 ? -3.634 -1.322 24.717 1.00 95.38 610 VAL A N 1
ATOM 4460 C CA . VAL A 1 610 ? -3.647 -0.151 25.601 1.00 95.38 610 VAL A CA 1
ATOM 4461 C C . VAL A 1 610 ? -3.388 1.094 24.771 1.00 95.38 610 VAL A C 1
ATOM 4463 O O . VAL A 1 610 ? -2.357 1.182 24.101 1.00 95.38 610 VAL A O 1
ATOM 4466 N N . ALA A 1 611 ? -4.303 2.055 24.805 1.00 94.25 611 ALA A N 1
ATOM 4467 C CA . ALA A 1 611 ? -4.049 3.384 24.274 1.00 94.25 611 ALA A CA 1
ATOM 4468 C C . ALA A 1 611 ? -3.081 4.101 25.216 1.00 94.25 611 ALA A C 1
ATOM 4470 O O . ALA A 1 611 ? -3.283 4.109 26.427 1.00 94.25 611 ALA A O 1
ATOM 4471 N N . ASN A 1 612 ? -2.008 4.652 24.660 1.00 88.75 612 ASN A N 1
ATOM 4472 C CA . ASN A 1 612 ? -0.892 5.231 25.390 1.00 88.75 612 ASN A CA 1
ATOM 4473 C C . ASN A 1 612 ? -0.462 6.527 24.701 1.00 88.75 612 ASN A C 1
ATOM 4475 O O . ASN A 1 612 ? 0.339 6.510 23.759 1.00 88.75 612 ASN A O 1
ATOM 4479 N N . GLY A 1 613 ? -1.074 7.643 25.101 1.00 83.06 613 GLY A N 1
ATOM 4480 C CA . GLY A 1 613 ? -0.942 8.925 24.412 1.00 83.06 613 GLY A CA 1
ATOM 4481 C C . GLY A 1 613 ? -1.383 8.861 22.942 1.00 83.06 613 GLY A C 1
ATOM 4482 O O . GLY A 1 613 ? -2.569 8.759 22.626 1.00 83.06 613 GLY A O 1
ATOM 4483 N N . ASN A 1 614 ? -0.418 8.947 22.023 1.00 81.44 614 ASN A N 1
ATOM 4484 C CA . ASN A 1 614 ? -0.634 8.889 20.572 1.00 81.44 614 ASN A CA 1
ATOM 4485 C C . ASN A 1 614 ? -0.340 7.503 19.963 1.00 81.44 614 ASN A C 1
ATOM 4487 O O . ASN A 1 614 ? -0.190 7.380 18.741 1.00 81.44 614 ASN A O 1
ATOM 4491 N N . GLN A 1 615 ? -0.227 6.473 20.802 1.00 88.00 615 GLN A N 1
ATOM 4492 C CA . GLN A 1 615 ? 0.082 5.105 20.403 1.00 88.00 615 GLN A CA 1
ATOM 4493 C C . GLN A 1 615 ? -0.928 4.104 20.948 1.00 88.00 615 GLN A C 1
ATOM 4495 O O . GLN A 1 615 ? -1.660 4.371 21.894 1.00 88.00 615 GLN A O 1
ATOM 4500 N N . ILE A 1 616 ? -0.915 2.916 20.356 1.00 92.12 616 ILE A N 1
ATOM 4501 C CA . ILE A 1 616 ? -1.587 1.730 20.867 1.00 92.12 616 ILE A CA 1
ATOM 4502 C C . ILE A 1 616 ? -0.500 0.703 21.128 1.00 92.12 616 ILE A C 1
ATOM 4504 O O . ILE A 1 616 ? 0.244 0.331 20.216 1.00 92.12 616 ILE A O 1
ATOM 4508 N N . LEU A 1 617 ? -0.410 0.247 22.364 1.00 90.69 617 LEU A N 1
ATOM 4509 C CA . LEU A 1 617 ? 0.521 -0.771 22.813 1.00 90.69 617 LEU A CA 1
ATOM 4510 C C . LEU A 1 617 ? -0.199 -2.111 22.908 1.00 90.69 617 LEU A C 1
ATOM 4512 O O . LEU A 1 617 ? -1.393 -2.178 23.186 1.00 90.69 617 LEU A O 1
ATOM 4516 N N . ARG A 1 618 ? 0.539 -3.193 22.698 1.00 90.88 618 ARG A N 1
ATOM 4517 C CA . ARG A 1 618 ? 0.096 -4.559 22.953 1.00 90.88 618 ARG A CA 1
ATOM 4518 C C . ARG A 1 618 ? 0.863 -5.122 24.138 1.00 90.88 618 ARG A C 1
ATOM 4520 O O . ARG A 1 618 ? 2.094 -5.063 24.154 1.00 90.88 618 ARG A O 1
ATOM 4527 N N . VAL A 1 619 ? 0.129 -5.728 25.068 1.00 88.25 619 VAL A N 1
ATOM 4528 C CA . VAL A 1 619 ? 0.683 -6.382 26.257 1.00 88.25 619 VAL A CA 1
ATOM 4529 C C . VAL A 1 619 ? 0.576 -7.902 26.121 1.00 88.25 619 VAL A C 1
ATOM 4531 O O . VAL A 1 619 ? -0.497 -8.450 25.843 1.00 88.25 619 VAL A O 1
ATOM 4534 N N . ASP A 1 620 ? 1.691 -8.600 26.330 1.00 80.19 620 ASP A N 1
ATOM 4535 C CA . ASP A 1 620 ? 1.703 -10.051 26.517 1.00 80.19 620 ASP A CA 1
ATOM 4536 C C . ASP A 1 620 ? 1.297 -10.381 27.962 1.00 80.19 620 ASP A C 1
ATOM 4538 O O . ASP A 1 620 ? 2.038 -10.129 28.910 1.00 80.19 620 ASP A O 1
ATOM 4542 N N . LYS A 1 621 ? 0.112 -10.981 28.126 1.00 77.56 621 LYS A N 1
ATOM 4543 C CA . LYS A 1 621 ? -0.467 -11.355 29.429 1.00 77.56 621 LYS A CA 1
ATOM 4544 C C . LYS A 1 621 ? 0.424 -12.265 30.283 1.00 77.56 621 LYS A C 1
ATOM 4546 O O . LYS A 1 621 ? 0.266 -12.293 31.498 1.00 77.56 621 LYS A O 1
ATOM 4551 N N . ARG A 1 622 ? 1.298 -13.067 29.665 1.00 75.06 622 ARG A N 1
ATOM 4552 C CA . ARG A 1 622 ? 2.121 -14.066 30.362 1.00 75.06 622 ARG A CA 1
ATOM 4553 C C . ARG A 1 622 ? 3.445 -13.475 30.824 1.00 75.06 622 ARG A C 1
ATOM 4555 O O . ARG A 1 622 ? 3.966 -13.898 31.852 1.00 75.06 622 ARG A O 1
ATOM 4562 N N . THR A 1 623 ? 4.029 -12.585 30.028 1.00 75.44 623 THR A N 1
ATOM 4563 C CA . THR A 1 623 ? 5.355 -12.020 30.307 1.00 75.44 623 THR A CA 1
ATOM 4564 C C . THR A 1 623 ? 5.305 -10.601 30.859 1.00 75.44 623 THR A C 1
ATOM 4566 O O . THR A 1 623 ? 6.328 -10.137 31.353 1.00 7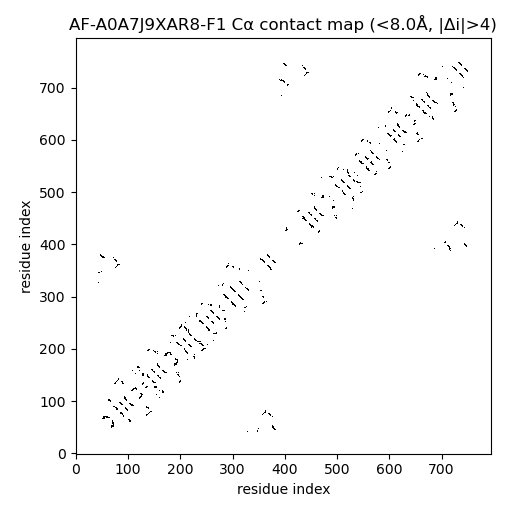5.44 623 THR A O 1
ATOM 4569 N N . GLY A 1 624 ? 4.165 -9.912 30.753 1.00 75.62 624 GLY A N 1
ATOM 4570 C CA . GLY A 1 624 ? 4.055 -8.478 31.030 1.00 75.62 624 GLY A CA 1
ATOM 4571 C C . GLY A 1 624 ? 4.788 -7.613 29.999 1.00 75.62 624 GLY A C 1
ATOM 4572 O O . GLY A 1 624 ? 4.941 -6.412 30.197 1.00 75.62 624 GLY A O 1
ATOM 4573 N N . GLN A 1 625 ? 5.277 -8.200 28.898 1.00 79.31 625 GLN A N 1
ATOM 4574 C CA . GLN A 1 625 ? 6.038 -7.468 27.892 1.00 79.31 625 GLN A CA 1
ATOM 4575 C C . GLN A 1 625 ? 5.118 -6.549 27.087 1.00 79.31 625 GLN A C 1
ATOM 4577 O O . GLN A 1 625 ? 4.083 -6.981 26.577 1.00 79.31 625 GLN A O 1
ATOM 4582 N N . VAL A 1 626 ? 5.546 -5.299 26.930 1.00 83.62 626 VAL A N 1
ATOM 4583 C CA . VAL A 1 626 ? 4.830 -4.256 26.195 1.00 83.62 626 VAL A CA 1
ATOM 4584 C C . VAL A 1 626 ? 5.555 -3.953 24.884 1.00 83.62 626 VAL A C 1
ATOM 4586 O O . VAL A 1 626 ? 6.787 -3.909 24.837 1.00 83.62 626 VAL A O 1
ATOM 4589 N N . SER A 1 627 ? 4.790 -3.773 23.807 1.00 81.31 627 SER A N 1
ATOM 4590 C CA . SER A 1 627 ? 5.310 -3.432 22.476 1.00 81.31 627 SER A CA 1
ATOM 4591 C C . SER A 1 627 ? 4.321 -2.573 21.689 1.00 81.31 627 SER A C 1
ATOM 4593 O O . SER A 1 627 ? 3.114 -2.787 21.794 1.00 81.31 627 SER A O 1
ATOM 4595 N N . THR A 1 628 ? 4.806 -1.649 20.860 1.00 84.00 628 THR A N 1
ATOM 4596 C CA . THR A 1 628 ? 3.945 -0.839 19.987 1.00 84.00 628 THR A CA 1
ATOM 4597 C C . THR A 1 628 ? 3.179 -1.720 18.999 1.00 84.00 628 THR A C 1
ATOM 4599 O O . THR A 1 628 ? 3.754 -2.501 18.237 1.00 84.00 628 THR A O 1
ATOM 4602 N N . PHE A 1 629 ? 1.859 -1.549 18.979 1.00 85.44 629 PHE A N 1
ATOM 4603 C CA . PHE A 1 629 ? 0.948 -2.171 18.023 1.00 85.44 629 PHE A CA 1
ATOM 4604 C C . PHE A 1 629 ? 0.591 -1.227 16.869 1.00 85.44 629 PHE A C 1
ATOM 4606 O O . PHE A 1 629 ? 0.598 -1.635 15.705 1.00 85.44 629 PHE A O 1
ATOM 4613 N N . ALA A 1 630 ? 0.279 0.029 17.186 1.00 83.50 630 ALA A N 1
ATOM 4614 C CA . ALA A 1 630 ? -0.060 1.069 16.222 1.00 83.50 630 ALA A CA 1
ATOM 4615 C C . ALA A 1 630 ? 0.323 2.450 16.768 1.00 83.50 630 ALA A C 1
ATOM 4617 O O . ALA A 1 630 ? 0.508 2.626 17.969 1.00 83.50 630 ALA A O 1
ATOM 4618 N N . GLY A 1 631 ? 0.404 3.448 15.894 1.00 69.62 631 GLY A N 1
ATOM 4619 C CA . GLY A 1 631 ? 0.826 4.789 16.289 1.00 69.62 631 GLY A CA 1
ATOM 4620 C C . GLY A 1 631 ? 2.343 4.960 16.285 1.00 69.62 631 GLY A C 1
ATOM 4621 O O . GLY A 1 631 ? 3.102 4.008 16.112 1.00 69.62 631 GLY A O 1
ATOM 4622 N N . TYR A 1 632 ? 2.784 6.208 16.388 1.00 65.38 632 TYR A N 1
ATOM 4623 C CA . TYR A 1 632 ? 4.055 6.632 15.813 1.00 65.38 632 TYR A CA 1
ATOM 4624 C C . TYR A 1 632 ? 5.104 7.083 16.840 1.00 65.38 632 TYR A C 1
ATOM 4626 O O . TYR A 1 632 ? 4.812 7.974 17.632 1.00 65.38 632 TYR A O 1
ATOM 4634 N N . VAL A 1 633 ? 6.339 6.552 16.756 1.00 50.31 633 VAL A N 1
ATOM 4635 C CA . VAL A 1 633 ? 7.447 6.882 17.687 1.00 50.31 633 VAL A CA 1
ATOM 4636 C C . VAL A 1 633 ? 8.481 7.878 17.107 1.00 50.31 633 VAL A C 1
ATOM 4638 O O . VAL A 1 633 ? 8.909 8.750 17.850 1.00 50.31 633 VAL A O 1
ATOM 4641 N N . PHE A 1 634 ? 8.864 7.854 15.807 1.00 37.34 634 PHE A N 1
ATOM 4642 C CA . PHE A 1 634 ? 9.841 8.816 15.206 1.00 37.34 634 PHE A CA 1
ATOM 4643 C C . PHE A 1 634 ? 9.847 8.910 13.651 1.00 37.34 634 PHE A C 1
ATOM 4645 O O . PHE A 1 634 ? 10.028 7.882 13.001 1.00 37.34 634 PHE A O 1
ATOM 4652 N N . GLY A 1 635 ? 9.759 10.140 13.069 1.00 45.69 635 GLY A N 1
ATOM 4653 C CA . GLY A 1 635 ? 9.703 10.495 11.610 1.00 45.69 635 GLY A CA 1
ATOM 4654 C C . GLY A 1 635 ? 8.337 11.031 11.036 1.00 45.69 635 GLY A C 1
ATOM 4655 O O . GLY A 1 635 ? 7.584 11.668 11.758 1.00 45.69 635 GLY A O 1
ATOM 4656 N N . ARG A 1 636 ? 7.997 10.860 9.736 1.00 40.53 636 ARG A N 1
ATOM 4657 C CA . ARG A 1 636 ? 6.770 11.447 9.106 1.00 40.53 636 ARG A CA 1
ATOM 4658 C C . ARG A 1 636 ? 5.477 10.622 9.302 1.00 40.53 636 ARG A C 1
ATOM 4660 O O . ARG A 1 636 ? 5.467 9.421 9.050 1.00 40.53 636 ARG A O 1
ATOM 4667 N N . SER A 1 637 ? 4.389 11.321 9.646 1.00 40.69 637 SER A N 1
ATOM 4668 C CA . SER A 1 637 ? 3.035 10.836 9.974 1.00 40.69 637 SER A CA 1
ATOM 4669 C C . SER A 1 637 ? 2.123 10.554 8.768 1.00 40.69 637 SER A C 1
ATOM 4671 O O . SER A 1 637 ? 2.229 11.198 7.722 1.00 40.69 637 SER A O 1
ATOM 4673 N N . VAL A 1 638 ? 1.156 9.638 8.939 1.00 46.41 638 VAL A N 1
ATOM 4674 C CA . VAL A 1 638 ? 0.004 9.467 8.032 1.00 46.41 638 VAL A CA 1
ATOM 4675 C C . VAL A 1 638 ? -1.269 9.988 8.707 1.00 46.41 638 VAL A C 1
ATOM 4677 O O . VAL A 1 638 ? -1.807 9.378 9.637 1.00 46.41 638 VAL A O 1
ATOM 4680 N N . GLU A 1 639 ? -1.767 11.128 8.225 1.00 43.53 639 GLU A N 1
ATOM 4681 C CA . GLU A 1 639 ? -2.981 11.777 8.742 1.00 43.53 639 GLU A CA 1
ATOM 4682 C C . GLU A 1 639 ? -4.284 11.141 8.206 1.00 43.53 639 GLU A C 1
ATOM 4684 O O . GLU A 1 639 ? -5.328 11.256 8.847 1.00 43.53 639 GLU A O 1
ATOM 4689 N N . GLY A 1 640 ? -4.256 10.431 7.069 1.00 46.50 640 GLY A N 1
ATOM 4690 C CA . GLY A 1 640 ? -5.439 9.896 6.361 1.00 46.50 640 GLY A CA 1
ATOM 4691 C C . GLY A 1 640 ? -5.815 8.430 6.654 1.00 46.50 640 GLY A C 1
ATOM 4692 O O . GLY A 1 640 ? -5.115 7.739 7.390 1.00 46.50 640 GLY A O 1
ATOM 4693 N N . GLY A 1 641 ? -6.943 7.970 6.090 1.00 44.94 641 GLY A N 1
ATOM 4694 C CA . GLY A 1 641 ? -7.374 6.560 6.087 1.00 44.94 641 GLY A CA 1
ATOM 4695 C C . GLY A 1 641 ? -6.752 5.745 4.940 1.00 44.94 641 GLY A C 1
ATOM 4696 O O . GLY A 1 641 ? -6.276 6.315 3.961 1.00 44.94 641 GLY A O 1
ATOM 4697 N N . GLY A 1 642 ? -6.711 4.416 5.079 1.00 45.97 642 GLY A N 1
ATOM 4698 C CA . GLY A 1 642 ? -6.137 3.471 4.109 1.00 45.97 642 GLY A CA 1
ATOM 4699 C C . GLY A 1 642 ? -4.626 3.218 4.248 1.00 45.97 642 GLY A C 1
ATOM 4700 O O . GLY A 1 642 ? -4.044 2.558 3.389 1.00 45.97 642 GLY A O 1
ATOM 4701 N N . GLY A 1 643 ? -3.986 3.739 5.301 1.00 52.41 643 GLY A N 1
ATOM 4702 C CA . GLY A 1 643 ? -2.544 3.628 5.558 1.00 52.41 643 GLY A CA 1
ATOM 4703 C C . GLY A 1 643 ? -2.171 2.549 6.581 1.00 52.41 643 GLY A C 1
ATOM 4704 O O . GLY A 1 643 ? -3.033 1.936 7.205 1.00 52.41 643 GLY A O 1
ATOM 4705 N N . SER A 1 644 ? -0.869 2.323 6.775 1.00 64.50 644 SER A N 1
ATOM 4706 C CA . SER A 1 644 ? -0.361 1.386 7.788 1.00 64.50 644 SER A CA 1
ATOM 4707 C C . SER A 1 644 ? -0.618 1.903 9.209 1.00 64.50 644 SER A C 1
ATOM 4709 O O . SER A 1 644 ? -0.290 3.055 9.519 1.00 64.50 644 SER A O 1
ATOM 4711 N N . ALA A 1 645 ? -1.135 1.039 10.085 1.00 60.19 645 ALA A N 1
ATOM 4712 C CA . ALA A 1 645 ? -1.385 1.337 11.495 1.00 60.19 645 ALA A CA 1
ATOM 4713 C C . ALA A 1 645 ? -0.103 1.733 12.257 1.00 60.19 645 ALA A C 1
ATOM 4715 O O . ALA A 1 645 ? -0.158 2.583 13.142 1.00 60.19 645 ALA A O 1
ATOM 4716 N N . TYR A 1 646 ? 1.064 1.216 11.851 1.00 68.56 646 TYR A N 1
ATOM 4717 C CA . TYR A 1 646 ? 2.375 1.574 12.421 1.00 68.56 646 TYR A CA 1
ATOM 4718 C C . TYR A 1 646 ? 2.790 3.029 12.149 1.00 68.56 646 TYR A C 1
ATOM 4720 O O . TYR A 1 646 ? 3.618 3.593 12.852 1.00 68.56 646 TYR A O 1
ATOM 4728 N N . SER A 1 647 ? 2.236 3.639 11.098 1.00 64.50 647 SER A N 1
ATOM 4729 C CA . SER A 1 647 ? 2.529 5.021 10.685 1.00 64.50 647 SER A CA 1
ATOM 4730 C C . SER A 1 647 ? 1.386 5.996 10.978 1.00 64.50 647 SER A C 1
ATOM 4732 O O . SER A 1 647 ? 1.443 7.167 10.595 1.00 64.50 647 SER A O 1
ATOM 4734 N N . ALA A 1 648 ? 0.319 5.504 11.608 1.00 65.88 648 ALA A N 1
ATOM 4735 C CA . ALA A 1 648 ? -0.860 6.292 11.907 1.00 65.88 648 ALA A CA 1
ATOM 4736 C C . ALA A 1 648 ? -0.507 7.398 12.905 1.00 65.88 648 ALA A C 1
ATOM 4738 O O . ALA A 1 648 ? 0.066 7.132 13.957 1.00 65.88 648 ALA A O 1
ATOM 4739 N N . SER A 1 649 ? -0.863 8.641 12.588 1.00 76.12 649 SER A N 1
ATOM 4740 C CA . SER A 1 649 ? -0.819 9.716 13.576 1.00 76.12 649 SER A CA 1
ATOM 4741 C C . SER A 1 649 ? -2.171 9.814 14.265 1.00 76.12 649 SER A C 1
ATOM 4743 O O . SER A 1 649 ? -3.185 10.112 13.625 1.00 76.12 649 SER A O 1
ATOM 4745 N N . PHE A 1 650 ? -2.158 9.512 15.558 1.00 81.06 650 PHE A N 1
ATOM 4746 C CA . PHE A 1 650 ? -3.243 9.794 16.486 1.00 81.06 650 PHE A CA 1
ATOM 4747 C C . PHE A 1 650 ? -2.887 11.069 17.253 1.00 81.06 650 PHE A C 1
ATOM 4749 O O . PHE A 1 650 ? -1.712 11.311 17.532 1.00 81.06 650 PHE A O 1
ATOM 4756 N N . GLY A 1 651 ? -3.872 11.920 17.518 1.00 79.56 651 GLY A N 1
ATOM 4757 C CA . GLY A 1 651 ? -3.686 13.134 18.307 1.00 79.56 651 GLY A CA 1
ATOM 4758 C C . GLY A 1 651 ? -3.784 12.810 19.792 1.00 79.56 651 GLY A C 1
ATOM 4759 O O . GLY A 1 651 ? -2.837 13.024 20.540 1.00 79.56 651 GLY A O 1
ATOM 4760 N N . TYR A 1 652 ? -4.917 12.235 20.187 1.00 85.25 652 TYR A N 1
ATOM 4761 C CA . TYR A 1 652 ? -5.165 11.717 21.530 1.00 85.25 652 TYR A CA 1
ATOM 4762 C C . TYR A 1 652 ? -6.205 10.608 21.417 1.00 85.25 652 TYR A C 1
ATOM 4764 O O . TYR A 1 652 ? -7.310 10.870 20.935 1.00 85.25 652 TYR A O 1
ATOM 4772 N N . ILE A 1 653 ? -5.841 9.384 21.793 1.00 93.44 653 ILE A N 1
ATOM 4773 C CA . ILE A 1 653 ? -6.772 8.254 21.762 1.00 93.44 653 ILE A CA 1
ATOM 4774 C C . ILE A 1 653 ? -7.525 8.249 23.087 1.00 93.44 653 ILE A C 1
ATOM 4776 O O . ILE A 1 653 ? -6.903 8.013 24.119 1.00 93.44 653 ILE A O 1
ATOM 4780 N N . ALA A 1 654 ? -8.820 8.561 23.072 1.00 94.06 654 ALA A N 1
ATOM 4781 C CA . ALA A 1 654 ? -9.598 8.638 24.309 1.00 94.06 654 ALA A CA 1
ATOM 4782 C C . ALA A 1 654 ? -10.208 7.287 24.693 1.00 94.06 654 ALA A C 1
ATOM 4784 O O . ALA A 1 654 ? -10.248 6.974 25.872 1.00 94.06 654 ALA A O 1
ATOM 4785 N N . ASP A 1 655 ? -10.600 6.480 23.707 1.00 96.25 655 ASP A N 1
ATOM 4786 C CA . ASP A 1 655 ? -11.240 5.189 23.935 1.00 96.25 655 ASP A CA 1
ATOM 4787 C C . ASP A 1 655 ? -11.058 4.227 22.748 1.00 96.25 655 ASP A C 1
ATOM 4789 O O . ASP A 1 655 ? -10.710 4.642 21.628 1.00 96.25 655 ASP A O 1
ATOM 4793 N N . MET A 1 656 ? -11.273 2.934 22.997 1.00 96.31 656 MET A N 1
ATOM 4794 C CA . MET A 1 656 ? -11.096 1.839 22.054 1.00 96.31 656 MET A CA 1
ATOM 4795 C C . MET A 1 656 ? -12.096 0.696 22.274 1.00 96.31 656 MET A C 1
ATOM 4797 O O . MET A 1 656 ? -12.221 0.171 23.372 1.00 96.31 656 MET A O 1
ATOM 4801 N N . SER A 1 657 ? -12.661 0.173 21.185 1.00 93.56 657 SER A N 1
ATOM 4802 C CA . SER A 1 657 ? -13.513 -1.022 21.207 1.00 93.56 657 SER A CA 1
ATOM 4803 C C . SER A 1 657 ? -13.185 -1.972 20.056 1.00 93.56 657 SER A C 1
ATOM 4805 O O . SER A 1 657 ? -12.759 -1.547 18.979 1.00 93.56 657 SER A O 1
ATOM 4807 N N . VAL A 1 658 ? -13.328 -3.281 20.271 1.00 91.12 658 VAL A N 1
ATOM 4808 C CA . VAL A 1 658 ? -12.976 -4.315 19.285 1.00 91.12 658 VAL A CA 1
ATOM 4809 C C . VAL A 1 658 ? -14.197 -5.144 18.921 1.00 91.12 658 VAL A C 1
ATOM 4811 O O . VAL A 1 658 ? -14.819 -5.741 19.789 1.00 91.12 658 VAL A O 1
ATOM 4814 N N . ALA A 1 659 ? -14.449 -5.285 17.620 1.00 84.75 659 ALA A N 1
ATOM 4815 C CA . ALA A 1 659 ? -15.438 -6.211 17.076 1.00 84.75 659 ALA A CA 1
ATOM 4816 C C . ALA A 1 659 ? -14.963 -6.775 15.731 1.00 84.75 659 ALA A C 1
ATOM 4818 O O . ALA A 1 659 ? -14.313 -6.076 14.950 1.00 84.75 659 ALA A O 1
ATOM 4819 N N . ASP A 1 660 ? -15.239 -8.054 15.465 1.00 81.50 660 ASP A N 1
ATOM 4820 C CA . ASP A 1 660 ? -14.951 -8.732 14.188 1.00 81.50 660 ASP A CA 1
ATOM 4821 C C . ASP A 1 660 ? -13.521 -8.553 13.647 1.00 81.50 660 ASP A C 1
ATOM 4823 O O . ASP A 1 660 ? -13.273 -8.417 12.447 1.00 81.50 660 ASP A O 1
ATOM 4827 N N . GLY A 1 661 ? -12.531 -8.545 14.545 1.00 82.62 661 GLY A N 1
ATOM 4828 C CA . GLY A 1 661 ? -11.127 -8.347 14.171 1.00 82.62 661 GLY A CA 1
ATOM 4829 C C . GLY A 1 661 ? -10.790 -6.916 13.732 1.00 82.62 661 GLY A C 1
ATOM 4830 O O . GLY A 1 661 ? -9.717 -6.691 13.168 1.00 82.62 661 GLY A O 1
ATOM 4831 N N . THR A 1 662 ? -11.669 -5.957 14.012 1.00 87.81 662 THR A N 1
ATOM 4832 C CA . THR A 1 662 ? -11.465 -4.522 13.815 1.00 87.81 662 THR A CA 1
ATOM 4833 C C . THR A 1 662 ? -11.413 -3.821 15.169 1.00 87.81 662 THR A C 1
ATOM 4835 O O . THR A 1 662 ? -12.271 -4.034 16.017 1.00 87.81 662 THR A O 1
ATOM 4838 N N . LEU A 1 663 ? -10.405 -2.977 15.369 1.00 93.31 663 LEU A N 1
ATOM 4839 C CA . LEU A 1 663 ? -10.287 -2.082 16.520 1.00 93.31 663 LEU A CA 1
ATOM 4840 C C . LEU A 1 663 ? -10.783 -0.694 16.127 1.00 93.31 663 LEU A C 1
ATOM 4842 O O . LEU A 1 663 ? -10.149 -0.027 15.310 1.00 93.31 663 LEU A O 1
ATOM 4846 N N . TYR A 1 664 ? -11.897 -0.269 16.699 1.00 94.00 664 TYR A N 1
ATOM 4847 C CA . TYR A 1 664 ? -12.433 1.081 16.609 1.00 94.00 664 TYR A CA 1
ATOM 4848 C C . TYR A 1 664 ? -11.834 1.941 17.718 1.00 94.00 664 TYR A C 1
ATOM 4850 O O . TYR A 1 664 ? -11.614 1.456 18.822 1.00 94.00 664 TYR A O 1
ATOM 4858 N N . LEU A 1 665 ? -11.530 3.202 17.420 1.00 94.94 665 LEU A N 1
ATOM 4859 C CA . LEU A 1 665 ? -10.946 4.123 18.393 1.00 94.94 665 LEU A CA 1
ATOM 4860 C C . LEU A 1 665 ? -11.352 5.569 18.131 1.00 94.94 665 LEU A C 1
ATOM 4862 O O . LEU A 1 665 ? -11.492 5.992 16.972 1.00 94.94 665 LEU A O 1
ATOM 4866 N N . THR A 1 666 ? -11.478 6.343 19.201 1.00 94.44 666 THR A N 1
ATOM 4867 C CA . THR A 1 666 ? -11.699 7.789 19.136 1.00 94.44 666 THR A CA 1
ATOM 4868 C C . THR A 1 666 ? -10.360 8.520 19.071 1.00 94.44 666 THR A C 1
ATOM 4870 O O . THR A 1 666 ? -9.484 8.341 19.906 1.00 94.44 666 THR A O 1
ATOM 4873 N N . ASP A 1 667 ? -10.169 9.351 18.047 1.00 89.50 667 ASP A N 1
ATOM 4874 C CA . ASP A 1 667 ? -9.000 10.226 17.903 1.00 89.50 667 ASP A CA 1
ATOM 4875 C C . ASP A 1 667 ? -9.440 11.644 18.293 1.00 89.50 667 ASP A C 1
ATOM 4877 O O . ASP A 1 667 ? -9.716 12.489 17.433 1.00 89.50 667 ASP A O 1
ATOM 4881 N N . LYS A 1 668 ? -9.601 11.847 19.609 1.00 87.38 668 LYS A N 1
ATOM 4882 C CA . LYS A 1 668 ? -10.300 12.976 20.245 1.00 87.38 668 LYS A CA 1
ATOM 4883 C C . LYS A 1 668 ? -9.787 14.323 19.756 1.00 87.38 668 LYS A C 1
ATOM 4885 O O . LYS A 1 668 ? -10.565 15.121 19.240 1.00 87.38 668 LYS A O 1
ATOM 4890 N N . ALA A 1 669 ? -8.472 14.540 19.844 1.00 81.00 669 ALA A N 1
ATOM 4891 C CA . ALA A 1 669 ? -7.827 15.797 19.453 1.00 81.00 669 ALA A CA 1
ATOM 4892 C C . ALA A 1 669 ? -7.892 16.071 17.940 1.00 81.00 669 ALA A C 1
ATOM 4894 O O . ALA A 1 669 ? -7.712 17.202 17.502 1.00 81.00 669 ALA A O 1
ATOM 4895 N N . ASN A 1 670 ? -8.156 15.039 17.133 1.00 77.62 670 ASN A N 1
ATOM 4896 C CA . ASN A 1 670 ? -8.382 15.174 15.700 1.00 77.62 670 ASN A CA 1
ATOM 4897 C C . ASN A 1 670 ? -9.867 15.060 15.333 1.00 77.62 670 ASN A C 1
ATOM 4899 O O . ASN A 1 670 ? -10.158 14.887 14.154 1.00 77.62 670 ASN A O 1
ATOM 4903 N N . HIS A 1 671 ? -10.803 15.124 16.285 1.00 80.94 671 HIS A N 1
ATOM 4904 C CA . HIS A 1 671 ? -12.245 15.223 16.024 1.00 80.94 671 HIS A CA 1
ATOM 4905 C C . HIS A 1 671 ? -12.788 14.141 15.066 1.00 80.94 671 HIS A C 1
ATOM 4907 O O . HIS A 1 671 ? -13.526 14.426 14.114 1.00 80.94 671 HIS A O 1
ATOM 4913 N N . ARG A 1 672 ? -12.363 12.883 15.250 1.00 85.62 672 ARG A N 1
ATOM 4914 C CA . ARG A 1 672 ? -12.729 11.771 14.355 1.00 85.62 672 ARG A CA 1
ATOM 4915 C C . ARG A 1 672 ? -12.690 10.407 15.038 1.00 85.62 672 ARG A C 1
ATOM 4917 O O . ARG A 1 672 ? -12.026 10.232 16.052 1.00 85.62 672 ARG A O 1
ATOM 4924 N N . VAL A 1 673 ? -13.325 9.423 14.406 1.00 89.25 673 VAL A N 1
ATOM 4925 C CA . VAL A 1 673 ? -13.255 8.003 14.783 1.00 89.25 673 VAL A CA 1
ATOM 4926 C C . VAL A 1 673 ? -12.510 7.221 13.709 1.00 89.25 673 VAL A C 1
ATOM 4928 O O . VAL A 1 673 ? -12.667 7.458 12.501 1.00 89.25 673 VAL A O 1
ATOM 4931 N N . ARG A 1 674 ? -11.651 6.303 14.147 1.00 87.88 674 ARG A N 1
ATOM 4932 C CA . ARG A 1 674 ? -10.759 5.499 13.306 1.00 87.88 674 ARG A CA 1
ATOM 4933 C C . ARG A 1 674 ? -11.040 4.018 13.546 1.00 87.88 674 ARG A C 1
ATOM 4935 O O . ARG A 1 674 ? -11.539 3.639 14.595 1.00 87.88 674 ARG A O 1
ATOM 4942 N N . ALA A 1 675 ? -10.710 3.194 12.563 1.00 88.00 675 ALA A N 1
ATOM 4943 C CA . ALA A 1 675 ? -10.745 1.742 12.673 1.00 88.00 675 ALA A CA 1
ATOM 4944 C C . ALA A 1 675 ? -9.423 1.157 12.187 1.00 88.00 675 ALA A C 1
ATOM 4946 O O . ALA A 1 675 ? -8.866 1.642 11.200 1.00 88.00 675 ALA A O 1
ATOM 4947 N N . ILE A 1 676 ? -8.943 0.109 12.844 1.00 85.44 676 ILE A N 1
ATOM 4948 C CA . ILE A 1 676 ? -7.753 -0.650 12.472 1.00 85.44 676 ILE A CA 1
ATOM 4949 C C . ILE A 1 676 ? -8.168 -2.098 12.230 1.00 85.44 676 ILE A C 1
ATOM 4951 O O . ILE A 1 676 ? -8.647 -2.764 13.142 1.00 85.44 676 ILE A O 1
ATOM 4955 N N . ASP A 1 677 ? -7.946 -2.604 11.017 1.00 82.62 677 ASP A N 1
ATOM 4956 C CA . ASP A 1 677 ? -8.022 -4.046 10.763 1.00 82.62 677 ASP A CA 1
ATOM 4957 C C . ASP A 1 677 ? -6.845 -4.718 11.487 1.00 82.62 677 ASP A C 1
ATOM 4959 O O . ASP A 1 677 ? -5.680 -4.500 11.133 1.00 82.62 677 ASP A O 1
ATOM 4963 N N . LEU A 1 678 ? -7.143 -5.520 12.512 1.00 81.69 678 LEU A N 1
ATOM 4964 C CA . LEU A 1 678 ? -6.139 -6.122 13.393 1.00 81.69 678 LEU A CA 1
ATOM 4965 C C . LEU A 1 678 ? -5.282 -7.184 12.690 1.00 81.69 678 LEU A C 1
ATOM 4967 O O . LEU A 1 678 ? -4.222 -7.543 13.199 1.00 81.69 678 LEU A O 1
ATOM 4971 N N . LYS A 1 679 ? -5.716 -7.692 11.529 1.00 78.31 679 LYS A N 1
ATOM 4972 C CA . LYS A 1 679 ? -4.984 -8.689 10.735 1.00 78.31 679 LYS A CA 1
ATOM 4973 C C . LYS A 1 679 ? -4.168 -8.043 9.619 1.00 78.31 679 LYS A C 1
ATOM 4975 O O . LYS A 1 679 ? -3.067 -8.500 9.317 1.00 78.31 679 LYS A O 1
ATOM 4980 N N . GLN A 1 680 ? -4.722 -7.027 8.966 1.00 70.94 680 GLN A N 1
ATOM 4981 C CA . GLN A 1 680 ? -4.085 -6.330 7.848 1.00 70.94 680 GLN A CA 1
ATOM 4982 C C . GLN A 1 680 ? -3.203 -5.165 8.305 1.00 70.94 680 GLN A C 1
ATOM 4984 O O . GLN A 1 680 ? -2.391 -4.690 7.512 1.00 70.94 680 GLN A O 1
ATOM 4989 N N . HIS A 1 681 ? -3.343 -4.715 9.557 1.00 74.56 681 HIS A N 1
ATOM 4990 C CA . HIS A 1 681 ? -2.683 -3.527 10.106 1.00 74.56 681 HIS A CA 1
ATOM 4991 C C . HIS A 1 681 ? -2.943 -2.270 9.267 1.00 74.56 681 HIS A C 1
ATOM 4993 O O . HIS A 1 681 ? -2.050 -1.450 9.042 1.00 74.56 681 HIS A O 1
ATOM 4999 N N . VAL A 1 682 ? -4.180 -2.119 8.792 1.00 72.44 682 VAL A N 1
ATOM 5000 C CA . VAL A 1 682 ? -4.615 -0.966 7.998 1.00 72.44 682 VAL A CA 1
ATOM 5001 C C . VAL A 1 682 ? -5.517 -0.094 8.854 1.00 72.44 682 VAL A C 1
ATOM 5003 O O . VAL A 1 682 ? -6.529 -0.575 9.360 1.00 72.44 682 VAL A O 1
ATOM 5006 N N . VAL A 1 683 ? -5.166 1.185 8.990 1.00 73.38 683 VAL A N 1
ATOM 5007 C CA . VAL A 1 683 ? -6.008 2.190 9.646 1.00 73.38 683 VAL A CA 1
ATOM 5008 C C . VAL A 1 683 ? -6.894 2.880 8.613 1.00 73.38 683 VAL A C 1
ATOM 5010 O O . VAL A 1 683 ? -6.432 3.259 7.538 1.00 73.38 683 VAL A O 1
ATOM 5013 N N . ARG A 1 684 ? -8.165 3.093 8.934 1.00 73.25 684 ARG A N 1
ATOM 5014 C CA . ARG A 1 684 ? -9.124 3.855 8.124 1.00 73.25 684 ARG A CA 1
ATOM 5015 C C . ARG A 1 684 ? -9.917 4.819 8.994 1.00 73.25 684 ARG A C 1
ATOM 5017 O O . ARG A 1 684 ? -9.976 4.665 10.213 1.00 73.25 684 ARG A O 1
ATOM 5024 N N . ARG A 1 685 ? -10.526 5.822 8.367 1.00 78.75 685 ARG A N 1
ATOM 5025 C CA . ARG A 1 685 ? -11.482 6.695 9.049 1.00 78.75 685 ARG A CA 1
ATOM 5026 C C . ARG A 1 685 ? -12.869 6.053 9.022 1.00 78.75 685 ARG A C 1
ATOM 5028 O O . ARG A 1 685 ? -13.226 5.419 8.033 1.00 78.75 685 ARG A O 1
ATOM 5035 N N . VAL A 1 686 ? -13.617 6.212 10.109 1.00 77.94 686 VAL A N 1
ATOM 5036 C CA . VAL A 1 686 ? -14.994 5.716 10.244 1.00 77.94 686 VAL A CA 1
ATOM 5037 C C . VAL A 1 686 ? -15.978 6.872 10.344 1.00 77.94 686 VAL A C 1
ATOM 5039 O O . VAL A 1 686 ? -17.019 6.845 9.707 1.00 77.94 686 VAL A O 1
ATOM 5042 N N . ALA A 1 687 ? -15.625 7.924 11.078 1.00 78.06 687 ALA A N 1
ATOM 5043 C CA . ALA A 1 687 ? -16.460 9.110 11.206 1.00 78.06 687 ALA A CA 1
ATOM 5044 C C . ALA A 1 687 ? -15.612 10.358 11.449 1.00 78.06 687 ALA A C 1
ATOM 5046 O O . ALA A 1 687 ? -14.471 10.250 11.904 1.00 78.06 687 ALA A O 1
ATOM 5047 N N . GLY A 1 688 ? -16.169 11.536 11.175 1.00 72.31 688 GLY A N 1
ATOM 5048 C CA . GLY A 1 688 ? -15.509 12.815 11.446 1.00 72.31 688 GLY A CA 1
ATOM 5049 C C . GLY A 1 688 ? -14.769 13.403 10.239 1.00 72.31 688 GLY A C 1
ATOM 5050 O O . GLY A 1 688 ? -14.053 12.704 9.524 1.00 72.31 688 GLY A O 1
ATOM 5051 N N . THR A 1 689 ? -14.852 14.714 10.021 1.00 64.69 689 THR A N 1
ATOM 5052 C CA . THR A 1 689 ? -14.070 15.407 8.975 1.00 64.69 689 THR A CA 1
ATOM 5053 C C . THR A 1 689 ? -12.602 15.598 9.358 1.00 64.69 689 THR A C 1
ATOM 5055 O O . THR A 1 689 ? -11.753 15.799 8.481 1.00 64.69 689 THR A O 1
ATOM 5058 N N . GLY A 1 690 ? -12.273 15.473 10.643 1.00 63.69 690 GLY A N 1
ATOM 5059 C CA . GLY A 1 690 ? -10.942 15.763 11.158 1.00 63.69 690 GLY A CA 1
ATOM 5060 C C . GLY A 1 690 ? -10.659 17.254 11.352 1.00 63.69 690 GLY A C 1
ATOM 5061 O O . GLY A 1 690 ? -9.500 17.632 11.494 1.00 63.69 690 GLY A O 1
ATOM 5062 N N . LYS A 1 691 ? -11.687 18.107 11.267 1.00 60.09 691 LYS A N 1
ATOM 5063 C CA . LYS A 1 691 ? -11.583 19.561 11.412 1.00 60.09 691 LYS A CA 1
ATOM 5064 C C . LYS A 1 691 ? -12.624 20.062 12.402 1.00 60.09 691 LYS A C 1
ATOM 5066 O O . LYS A 1 691 ? -13.777 19.646 12.341 1.00 60.09 691 LYS A O 1
ATOM 5071 N N . LEU A 1 692 ? -12.218 21.018 13.233 1.00 57.03 692 LEU A N 1
ATOM 5072 C CA . LEU A 1 692 ? -13.143 21.880 13.959 1.00 57.03 692 LEU A CA 1
ATOM 5073 C C . LEU A 1 692 ? -13.865 22.802 12.973 1.00 57.03 692 LEU A C 1
ATOM 5075 O O . LEU A 1 692 ? -13.278 23.266 11.991 1.00 57.03 692 LEU A O 1
ATOM 5079 N N . ARG A 1 693 ? -15.139 23.086 13.237 1.00 50.66 693 ARG A N 1
ATOM 5080 C CA . ARG A 1 693 ? -15.911 24.062 12.466 1.00 50.66 693 ARG A CA 1
ATOM 5081 C C . ARG A 1 693 ? -15.275 25.450 12.608 1.00 50.66 693 ARG A C 1
ATOM 5083 O O . ARG A 1 693 ? -15.056 25.918 13.724 1.00 50.66 693 ARG A O 1
ATOM 5090 N N . GLU A 1 694 ? -15.008 26.133 11.490 1.00 40.69 694 GLU A N 1
ATOM 5091 C CA . GLU A 1 694 ? -14.567 27.536 11.519 1.00 40.69 694 GLU A CA 1
ATOM 5092 C C . GLU A 1 694 ? -15.615 28.383 12.266 1.00 40.69 694 GLU A C 1
ATOM 5094 O O . GLU A 1 694 ? -16.759 28.505 11.825 1.00 40.69 694 GLU A O 1
ATOM 5099 N N . GLY A 1 695 ? -15.230 28.933 13.424 1.00 44.41 695 GLY A N 1
ATOM 5100 C CA . GLY A 1 695 ? -16.098 29.737 14.295 1.00 44.41 695 GLY A CA 1
ATOM 5101 C C . GLY A 1 695 ? -16.520 29.080 15.617 1.00 44.41 695 GLY A C 1
ATOM 5102 O O . GLY A 1 695 ? -17.139 29.760 16.430 1.00 44.41 695 GLY A O 1
ATOM 5103 N N . GLY A 1 696 ? -16.171 27.812 15.867 1.00 38.31 696 GLY A N 1
ATOM 5104 C CA . GLY A 1 696 ? -16.250 27.191 17.196 1.00 38.31 696 GLY A CA 1
ATOM 5105 C C . GLY A 1 696 ? -14.880 27.238 17.870 1.00 38.31 696 GLY A C 1
ATOM 5106 O O . GLY A 1 696 ? -14.007 26.446 17.530 1.00 38.31 696 GLY A O 1
ATOM 5107 N N . GLY A 1 697 ? -14.662 28.220 18.747 1.00 30.67 697 GLY A N 1
ATOM 5108 C CA . GLY A 1 697 ? -13.426 28.351 19.526 1.00 30.67 697 GLY A CA 1
ATOM 5109 C C . GLY A 1 697 ? -13.238 27.214 20.534 1.00 30.67 697 GLY A C 1
ATOM 5110 O O . GLY A 1 697 ? -14.130 26.398 20.738 1.00 30.67 697 GLY A O 1
ATOM 5111 N N . SER A 1 698 ? -12.077 27.188 21.190 1.00 33.25 698 SER A N 1
ATOM 5112 C CA . SER A 1 698 ? -11.670 26.248 22.254 1.00 33.25 698 SER A CA 1
ATOM 5113 C C . SER A 1 698 ? -12.483 26.352 23.563 1.00 33.25 698 SER A C 1
ATOM 5115 O O . SER A 1 698 ? -12.102 25.802 24.588 1.00 33.25 698 SER A O 1
ATOM 5117 N N . ASP A 1 699 ? -13.588 27.086 23.521 1.00 31.20 699 ASP A N 1
ATOM 5118 C CA . ASP A 1 699 ? -14.625 27.307 24.530 1.00 31.20 699 ASP A CA 1
ATOM 5119 C C . ASP A 1 699 ? -16.045 27.214 23.906 1.00 31.20 699 ASP A C 1
ATOM 5121 O O . ASP A 1 699 ? -17.051 27.588 24.509 1.00 31.20 699 ASP A O 1
ATOM 5125 N N . GLY A 1 700 ? -16.132 26.693 22.678 1.00 31.47 700 GLY A N 1
ATOM 5126 C CA . GLY A 1 700 ? -17.302 26.641 21.808 1.00 31.47 700 GLY A CA 1
ATOM 5127 C C . GLY A 1 700 ? -18.286 25.522 22.123 1.00 31.47 700 GLY A C 1
ATOM 5128 O O . GLY A 1 700 ? -18.680 24.784 21.218 1.00 31.47 700 GLY A O 1
ATOM 5129 N N . ALA A 1 701 ? -18.777 25.466 23.364 1.00 28.20 701 ALA A N 1
ATOM 5130 C CA . ALA A 1 701 ? -20.167 25.073 23.529 1.00 28.20 701 ALA A CA 1
ATOM 5131 C C . ALA A 1 701 ? -20.979 25.983 22.599 1.00 28.20 701 ALA A C 1
ATOM 5133 O O . ALA A 1 701 ? -20.862 27.213 22.654 1.00 28.20 701 ALA A O 1
ATOM 5134 N N . ILE A 1 702 ? -21.797 25.403 21.724 1.00 34.34 702 ILE A N 1
ATOM 5135 C CA . ILE A 1 702 ? -22.888 26.173 21.144 1.00 34.34 702 ILE A CA 1
ATOM 5136 C C . ILE A 1 702 ? -23.767 26.539 22.344 1.00 34.34 702 ILE A C 1
ATOM 5138 O O . ILE A 1 702 ? -24.581 25.738 22.797 1.00 34.34 702 ILE A O 1
ATOM 5142 N N . ASN A 1 703 ? -23.536 27.721 22.920 1.00 33.53 703 ASN A N 1
ATOM 5143 C CA . ASN A 1 703 ? -24.433 28.340 23.879 1.00 33.53 703 ASN A CA 1
ATOM 5144 C C . ASN A 1 703 ? -25.790 28.466 23.183 1.00 33.53 703 ASN A C 1
ATOM 5146 O O . ASN A 1 703 ? -26.009 29.380 22.390 1.00 33.53 703 ASN A O 1
ATOM 5150 N N . GLY A 1 704 ? -26.674 27.513 23.468 1.00 34.03 704 GLY A N 1
ATOM 5151 C CA . GLY A 1 704 ? -28.046 27.480 22.986 1.00 34.03 704 GLY A CA 1
ATOM 5152 C C . GLY A 1 704 ? -28.224 26.789 21.636 1.00 34.03 704 GLY A C 1
ATOM 5153 O O . GLY A 1 704 ? -28.131 27.426 20.593 1.00 34.03 704 GLY A O 1
ATOM 5154 N N . GLY A 1 705 ? -28.592 25.505 21.679 1.00 34.84 705 GLY A N 1
ATOM 5155 C CA . GLY A 1 705 ? -29.575 24.927 20.755 1.00 34.84 705 GLY A CA 1
ATOM 5156 C C . GLY A 1 705 ? -29.352 25.168 19.262 1.00 34.84 705 GLY A C 1
ATOM 5157 O O . GLY A 1 705 ? -30.299 25.522 18.563 1.00 34.84 705 GLY A O 1
ATOM 5158 N N . GLY A 1 706 ? -28.126 24.986 18.769 1.00 36.59 706 GLY A N 1
ATOM 5159 C CA . GLY A 1 706 ? -27.905 24.869 17.331 1.00 36.59 706 GLY A CA 1
ATOM 5160 C C . GLY A 1 706 ? -28.562 23.590 16.814 1.00 36.59 706 GLY A C 1
ATOM 5161 O O . GLY A 1 706 ? -28.411 22.540 17.433 1.00 36.59 706 GLY A O 1
ATOM 5162 N N . ASP A 1 707 ? -29.293 23.694 15.704 1.00 41.97 707 ASP A N 1
ATOM 5163 C CA . ASP A 1 707 ? -29.904 22.575 14.978 1.00 41.97 707 ASP A CA 1
ATOM 5164 C C . ASP A 1 707 ? -28.965 21.353 14.904 1.00 41.97 707 ASP A C 1
ATOM 5166 O O . ASP A 1 707 ? -27.749 21.534 14.772 1.00 41.97 707 ASP A O 1
ATOM 5170 N N . PHE A 1 708 ? -29.516 20.125 14.937 1.00 49.94 708 PHE A N 1
ATOM 5171 C CA . PHE A 1 708 ? -28.823 18.829 14.747 1.00 49.94 708 PHE A CA 1
ATOM 5172 C C . PHE A 1 708 ? -28.137 18.715 13.365 1.00 49.94 708 PHE A C 1
ATOM 5174 O O . PHE A 1 708 ? -28.419 17.845 12.539 1.00 49.94 708 PHE A O 1
ATOM 5181 N N . THR A 1 709 ? -27.233 19.634 13.046 1.00 48.94 709 THR A N 1
ATOM 5182 C CA . THR A 1 709 ? -26.632 19.752 11.727 1.00 48.94 709 THR A CA 1
ATOM 5183 C C . THR A 1 709 ? -25.585 18.657 11.574 1.00 48.94 709 THR A C 1
ATOM 5185 O O . THR A 1 709 ? -24.517 18.688 12.176 1.00 48.94 709 THR A O 1
ATOM 5188 N N . GLY A 1 710 ? -25.906 17.644 10.770 1.00 50.47 710 GLY A N 1
ATOM 5189 C CA . GLY A 1 710 ? -25.025 16.494 10.561 1.00 50.47 710 GLY A CA 1
ATOM 5190 C C . GLY A 1 710 ? -25.742 15.153 10.538 1.00 50.47 710 GLY A C 1
ATOM 5191 O O . GLY A 1 710 ? -25.194 14.223 9.957 1.00 50.47 710 GLY A O 1
ATOM 5192 N N . ASP A 1 711 ? -26.935 15.068 11.123 1.00 55.12 711 ASP A N 1
ATOM 5193 C CA . ASP A 1 711 ? -27.717 13.832 11.130 1.00 55.12 711 ASP A CA 1
ATOM 5194 C C . ASP A 1 711 ? -28.256 13.516 9.728 1.00 55.12 711 ASP A C 1
ATOM 5196 O O . ASP A 1 711 ? -28.462 14.415 8.902 1.00 55.12 711 ASP A O 1
ATOM 5200 N N . GLY A 1 712 ? -28.354 12.230 9.404 1.00 52.09 712 GLY A N 1
ATOM 5201 C CA . GLY A 1 712 ? -28.649 11.732 8.066 1.00 52.09 712 GLY A CA 1
ATOM 5202 C C . GLY A 1 712 ? -27.559 12.006 7.018 1.00 52.09 712 GLY A C 1
ATOM 5203 O O . GLY A 1 712 ? -27.747 11.668 5.845 1.00 52.09 712 GLY A O 1
ATOM 5204 N N . LYS A 1 713 ? -26.424 12.623 7.385 1.00 60.94 713 LYS A N 1
ATOM 5205 C CA . LYS A 1 713 ? -25.297 12.860 6.467 1.00 60.94 713 LYS A CA 1
ATOM 5206 C C . LYS A 1 713 ? -24.325 11.674 6.479 1.00 60.94 713 LYS A C 1
ATOM 5208 O O . LYS A 1 713 ? -24.285 10.923 7.449 1.00 60.94 713 LYS A O 1
ATOM 5213 N N . PRO A 1 714 ? -23.493 11.532 5.432 1.00 65.44 714 PRO A N 1
ATOM 5214 C CA . PRO A 1 714 ? -22.393 10.573 5.420 1.00 65.44 714 PRO A CA 1
ATOM 5215 C C . PRO A 1 714 ? -21.524 10.671 6.678 1.00 65.44 714 PRO A C 1
ATOM 5217 O O . PRO A 1 714 ? -21.035 11.762 6.987 1.00 65.44 714 PRO A O 1
ATOM 5220 N N . ALA A 1 715 ? -21.264 9.557 7.362 1.00 71.19 715 ALA A N 1
ATOM 5221 C CA . ALA A 1 715 ? -20.506 9.539 8.617 1.00 71.19 715 ALA A CA 1
ATOM 5222 C C . ALA A 1 715 ? -19.100 10.172 8.495 1.00 71.19 715 ALA A C 1
ATOM 5224 O O . ALA A 1 715 ? -18.622 10.847 9.410 1.00 71.19 715 ALA A O 1
ATOM 5225 N N . GLY A 1 716 ? -18.456 10.070 7.327 1.00 66.94 716 GLY A N 1
ATOM 5226 C CA . GLY A 1 716 ? -17.161 10.711 7.041 1.00 66.94 716 GLY A CA 1
ATOM 5227 C C . GLY A 1 716 ? -17.210 12.238 6.965 1.00 66.94 716 GLY A C 1
ATOM 5228 O O . GLY A 1 716 ? -16.191 12.907 7.122 1.00 66.94 716 GLY A O 1
ATOM 5229 N N . LYS A 1 717 ? -18.406 12.798 6.764 1.00 66.81 717 LYS A N 1
ATOM 5230 C CA . LYS A 1 717 ? -18.675 14.241 6.747 1.00 66.81 717 LYS A CA 1
ATOM 5231 C C . LYS A 1 717 ? -19.232 14.749 8.075 1.00 66.81 717 LYS A C 1
ATOM 5233 O O . LYS A 1 717 ? -19.570 15.926 8.166 1.00 66.81 717 LYS A O 1
ATOM 5238 N N . ALA A 1 718 ? -19.346 13.885 9.082 1.00 69.94 718 ALA A N 1
ATOM 5239 C CA . ALA A 1 718 ? -19.764 14.291 10.410 1.00 69.94 718 ALA A CA 1
ATOM 5240 C C . ALA A 1 718 ? -18.774 15.310 10.984 1.00 69.94 718 ALA A C 1
ATOM 5242 O O . ALA A 1 718 ? -17.563 15.108 10.937 1.00 69.94 718 ALA A O 1
ATOM 5243 N N . GLU A 1 719 ? -19.275 16.393 11.558 1.00 71.69 719 GLU A N 1
ATOM 5244 C CA . GLU A 1 719 ? -18.472 17.302 12.376 1.00 71.69 719 GLU A CA 1
ATOM 5245 C C . GLU A 1 719 ? -18.555 16.804 13.822 1.00 71.69 719 GLU A C 1
ATOM 5247 O O . GLU A 1 719 ? -19.416 17.231 14.590 1.00 71.69 719 GLU A O 1
ATOM 5252 N N . LEU A 1 720 ? -17.727 15.809 14.154 1.00 75.62 720 LEU A N 1
ATOM 5253 C CA . LEU A 1 720 ? -17.543 15.383 15.542 1.00 75.62 720 LEU A CA 1
ATOM 5254 C C . LEU A 1 720 ? -16.745 16.453 16.289 1.00 75.62 720 LEU A C 1
ATOM 5256 O O . LEU A 1 720 ? -15.939 17.159 15.684 1.00 75.62 720 LEU A O 1
ATOM 5260 N N . ASN A 1 721 ? -16.948 16.563 17.594 1.00 77.94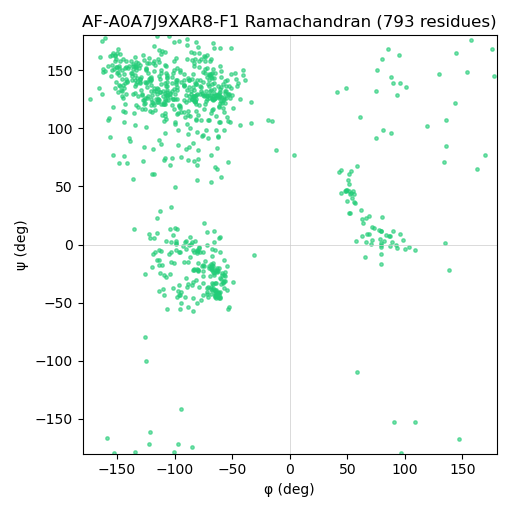 721 ASN A N 1
ATOM 5261 C CA . ASN A 1 721 ? -16.228 17.482 18.451 1.00 77.94 721 ASN A CA 1
ATOM 5262 C C . ASN A 1 721 ? -15.774 16.758 19.721 1.00 77.94 721 ASN A C 1
ATOM 5264 O O . ASN A 1 721 ? -16.568 16.494 20.620 1.00 77.94 721 ASN A O 1
ATOM 5268 N N . GLU A 1 722 ? -14.483 16.421 19.760 1.00 84.06 722 GLU A N 1
ATOM 5269 C CA . GLU A 1 722 ? -13.869 15.661 20.845 1.00 84.06 722 GLU A CA 1
ATOM 5270 C C . GLU A 1 722 ? -14.606 14.344 21.136 1.00 84.06 722 GLU A C 1
ATOM 5272 O O . GLU A 1 722 ? -15.142 14.163 22.232 1.00 84.06 722 GLU A O 1
ATOM 5277 N N . PRO A 1 723 ? -14.658 13.402 20.174 1.00 90.44 723 PRO A N 1
ATOM 5278 C CA . PRO A 1 723 ? -15.229 12.096 20.459 1.00 90.44 723 PRO A CA 1
ATOM 5279 C C . PRO A 1 723 ? -14.447 11.448 21.610 1.00 90.44 723 PRO A C 1
ATOM 5281 O O . PRO A 1 723 ? -13.225 11.315 21.515 1.00 90.44 723 PRO A O 1
ATOM 5284 N N . SER A 1 724 ? -15.134 11.115 22.701 1.00 92.69 724 SER A N 1
ATOM 5285 C CA . SER A 1 724 ? -14.524 10.579 23.923 1.00 92.69 724 SER A CA 1
ATOM 5286 C C . SER A 1 724 ? -14.569 9.062 23.940 1.00 92.69 724 SER A C 1
ATOM 5288 O O . SER A 1 724 ? -13.532 8.464 24.182 1.00 92.69 724 SER A O 1
ATOM 5290 N N . ALA A 1 725 ? -15.696 8.458 23.558 1.00 95.94 725 ALA A N 1
ATOM 5291 C CA . ALA A 1 725 ? -15.890 7.013 23.613 1.00 95.94 725 ALA A CA 1
ATOM 5292 C C . ALA A 1 725 ? -16.496 6.397 22.352 1.00 95.94 725 ALA A C 1
ATOM 5294 O O . ALA A 1 725 ? -17.136 7.090 21.548 1.00 95.94 725 ALA A O 1
ATOM 5295 N N . VAL A 1 726 ? -16.256 5.100 22.163 1.00 95.44 726 VAL A N 1
ATOM 5296 C CA . VAL A 1 726 ? -16.773 4.318 21.041 1.00 95.44 726 VAL A CA 1
ATOM 5297 C C . VAL A 1 726 ? -17.100 2.881 21.452 1.00 95.44 726 VAL A C 1
ATOM 5299 O O . VAL A 1 726 ? -16.228 2.148 21.897 1.00 95.44 726 VAL A O 1
ATOM 5302 N N . ALA A 1 727 ? -18.326 2.432 21.184 1.00 92.94 727 ALA A N 1
ATOM 5303 C CA . ALA A 1 727 ? -18.751 1.046 21.385 1.00 92.94 727 ALA A CA 1
ATOM 5304 C C . ALA A 1 727 ? -19.325 0.440 20.106 1.00 92.94 727 ALA A C 1
ATOM 5306 O O . ALA A 1 727 ? -19.884 1.146 19.264 1.00 92.94 727 ALA A O 1
ATOM 5307 N N . VAL A 1 728 ? -19.197 -0.879 19.972 1.00 88.56 728 VAL A N 1
ATOM 5308 C CA . VAL A 1 728 ? -19.810 -1.649 18.887 1.00 88.56 728 VAL A CA 1
ATOM 5309 C C . VAL A 1 728 ? -20.955 -2.473 19.464 1.00 88.56 728 VAL A C 1
ATOM 5311 O O . VAL A 1 728 ? -20.738 -3.216 20.417 1.00 88.56 728 VAL A O 1
ATOM 5314 N N . GLY A 1 729 ? -22.154 -2.328 18.903 1.00 78.69 729 GLY A N 1
ATOM 5315 C CA . GLY A 1 729 ? -23.316 -3.133 19.282 1.00 78.69 729 GLY A CA 1
ATOM 5316 C C . GLY A 1 729 ? -23.314 -4.532 18.648 1.00 78.69 729 GLY A C 1
ATOM 5317 O O . GLY A 1 729 ? -22.533 -4.792 17.727 1.00 78.69 729 GLY A O 1
ATOM 5318 N N . PRO A 1 730 ? -24.222 -5.424 19.084 1.00 72.44 730 PRO A N 1
ATOM 5319 C CA . PRO A 1 730 ? -24.313 -6.809 18.602 1.00 72.44 730 PRO A CA 1
ATOM 5320 C C . PRO A 1 730 ? -24.600 -6.915 17.095 1.00 72.44 730 PRO A C 1
ATOM 5322 O O . PRO A 1 730 ? -24.141 -7.850 16.439 1.00 72.44 730 PRO A O 1
ATOM 5325 N N . ASP A 1 731 ? -25.285 -5.918 16.531 1.00 68.06 731 ASP A N 1
ATOM 5326 C CA . ASP A 1 731 ? -25.616 -5.833 15.103 1.00 68.06 731 ASP A CA 1
ATOM 5327 C C . ASP A 1 731 ? -24.501 -5.162 14.263 1.00 68.06 731 ASP A C 1
ATOM 5329 O O . ASP A 1 731 ? -24.666 -4.897 13.073 1.00 68.06 731 ASP A O 1
ATOM 5333 N N . GLY A 1 732 ? -23.342 -4.860 14.865 1.00 71.69 732 GLY A N 1
ATOM 5334 C CA . GLY A 1 732 ? -22.218 -4.194 14.192 1.00 71.69 732 GLY A CA 1
ATOM 5335 C C . GLY A 1 732 ? -22.397 -2.682 14.000 1.00 71.69 732 GLY A C 1
ATOM 5336 O O . GLY A 1 732 ? -21.636 -2.059 13.245 1.00 71.69 732 GLY A O 1
ATOM 5337 N N . GLU A 1 733 ? -23.390 -2.091 14.670 1.00 79.38 733 GLU A N 1
ATOM 5338 C CA . GLU A 1 733 ? -23.586 -0.643 14.764 1.00 79.38 733 GLU A CA 1
ATOM 5339 C C . GLU A 1 733 ? -22.510 0.003 15.636 1.00 79.38 733 GLU A C 1
ATOM 5341 O O . GLU A 1 733 ? -22.042 -0.583 16.615 1.00 79.38 733 GLU A O 1
ATOM 5346 N N . LEU A 1 734 ? -22.120 1.228 15.285 1.00 87.12 734 LEU A N 1
ATOM 5347 C CA . LEU A 1 734 ? -21.102 1.973 16.020 1.00 87.12 734 LEU A CA 1
ATOM 5348 C C . LEU A 1 734 ? -21.727 3.133 16.789 1.00 87.12 734 LEU A C 1
ATOM 5350 O O . LEU A 1 734 ? -22.285 4.045 16.178 1.00 87.12 734 LEU A O 1
ATOM 5354 N N . TYR A 1 735 ? -21.547 3.133 18.105 1.00 88.69 735 TYR A N 1
ATOM 5355 C CA . TYR A 1 735 ? -21.997 4.171 19.026 1.00 88.69 735 TYR A CA 1
ATOM 5356 C C . TYR A 1 735 ? -20.802 5.046 19.385 1.00 88.69 735 TYR A C 1
ATOM 5358 O O . TYR A 1 735 ? -19.765 4.540 19.800 1.00 88.69 735 TYR A O 1
ATOM 5366 N N . ILE A 1 736 ? -20.916 6.356 19.192 1.00 91.69 736 ILE A N 1
ATOM 5367 C CA . ILE A 1 736 ? -19.826 7.318 19.375 1.00 91.69 736 ILE A CA 1
ATOM 5368 C C . ILE A 1 736 ? -20.293 8.401 20.336 1.00 91.69 736 ILE A C 1
ATOM 5370 O O . ILE A 1 736 ? -21.243 9.128 20.037 1.00 91.69 736 ILE A O 1
ATOM 5374 N N . VAL A 1 737 ? -19.588 8.574 21.448 1.00 91.50 737 VAL A N 1
ATOM 5375 C CA . VAL A 1 737 ? -19.823 9.690 22.364 1.00 91.50 737 VAL A CA 1
ATOM 5376 C C . VAL A 1 737 ? -19.120 10.930 21.826 1.00 91.50 737 VAL A C 1
ATOM 5378 O O . VAL A 1 737 ? -17.898 11.038 21.846 1.00 91.50 737 VAL A O 1
ATOM 5381 N N . ASP A 1 738 ? -19.902 11.872 21.313 1.00 85.69 738 ASP A N 1
ATOM 5382 C CA . ASP A 1 738 ? -19.454 13.147 20.756 1.00 85.69 738 ASP A CA 1
ATOM 5383 C C . ASP A 1 738 ? -19.526 14.213 21.862 1.00 85.69 738 ASP A C 1
ATOM 5385 O O . ASP A 1 738 ? -20.478 14.995 21.949 1.00 85.69 738 ASP A O 1
ATOM 5389 N N . SER A 1 739 ? -18.553 14.145 22.776 1.00 84.44 739 SER A N 1
ATOM 5390 C CA . SER A 1 739 ? -18.661 14.695 24.135 1.00 84.44 739 SER A CA 1
ATOM 5391 C C . SER A 1 739 ? -18.896 16.199 24.196 1.00 84.44 739 SER A C 1
ATOM 5393 O O . SER A 1 739 ? -19.813 16.643 24.884 1.00 84.44 739 SER A O 1
ATOM 5395 N N . SER A 1 740 ? -18.156 16.995 23.418 1.00 81.69 740 SER A N 1
ATOM 5396 C CA . SER A 1 740 ? -18.340 18.455 23.399 1.00 81.69 740 SER A CA 1
ATOM 5397 C C . SER A 1 740 ? -19.652 18.874 22.734 1.00 81.69 740 SER A C 1
ATOM 5399 O O . SER A 1 740 ? -20.146 19.975 22.970 1.00 81.69 740 SER A O 1
ATOM 5401 N N . ASN A 1 741 ? -20.242 17.993 21.923 1.00 73.88 741 ASN A N 1
ATOM 5402 C CA . ASN A 1 741 ? -21.588 18.170 21.386 1.00 73.88 741 ASN A CA 1
ATOM 5403 C C . ASN A 1 741 ? -22.673 17.555 22.292 1.00 73.88 741 ASN A C 1
ATOM 5405 O O . ASN A 1 741 ? -23.844 17.586 21.916 1.00 73.88 741 ASN A O 1
ATOM 5409 N N . ARG A 1 742 ? -22.300 17.005 23.460 1.00 81.38 742 ARG A N 1
ATOM 5410 C CA . ARG A 1 742 ? -23.190 16.444 24.491 1.00 81.38 742 ARG A CA 1
ATOM 5411 C C . ARG A 1 742 ? -24.206 15.453 23.919 1.00 81.38 742 ARG A C 1
ATOM 5413 O O . ARG A 1 742 ? -25.407 15.545 24.186 1.00 81.38 742 ARG A O 1
ATOM 5420 N N . ARG A 1 743 ? -23.717 14.531 23.081 1.00 79.94 743 ARG A N 1
ATOM 5421 C CA . ARG A 1 743 ? -24.549 13.563 22.354 1.00 79.94 743 ARG A CA 1
ATOM 5422 C C . ARG A 1 743 ? -23.864 12.220 22.121 1.00 79.94 743 ARG A C 1
ATOM 5424 O O . ARG A 1 743 ? -22.640 12.140 22.044 1.00 79.94 743 ARG A O 1
ATOM 5431 N N . VAL A 1 744 ? -24.678 11.195 21.902 1.00 82.69 744 VAL A N 1
ATOM 5432 C CA . VAL A 1 744 ? -24.268 9.892 21.371 1.00 82.69 744 VAL A CA 1
ATOM 5433 C C . VAL A 1 744 ? -24.740 9.782 19.927 1.00 82.69 744 VAL A C 1
ATOM 5435 O O . VAL A 1 744 ? -25.908 10.035 19.617 1.00 82.69 744 VAL A O 1
ATOM 5438 N N . ARG A 1 745 ? -23.819 9.427 19.034 1.00 82.25 745 ARG A N 1
ATOM 5439 C CA . ARG A 1 745 ? -24.056 9.237 17.602 1.00 82.25 745 ARG A CA 1
ATOM 5440 C C . ARG A 1 745 ? -24.042 7.762 17.259 1.00 82.25 745 ARG A C 1
ATOM 5442 O O . ARG A 1 745 ? -23.214 7.038 17.795 1.00 82.25 745 ARG A O 1
ATOM 5449 N N . VAL A 1 746 ? -24.889 7.357 16.325 1.00 79.00 746 VAL A N 1
ATOM 5450 C CA . VAL A 1 746 ? -24.953 5.983 15.824 1.00 79.00 746 VAL A CA 1
ATOM 5451 C C . VAL A 1 746 ? -24.680 5.962 14.332 1.00 79.00 746 VAL A C 1
ATOM 5453 O O . VAL A 1 746 ? -25.098 6.859 13.597 1.00 79.00 746 VAL A O 1
ATOM 5456 N N . ILE A 1 747 ? -23.952 4.939 13.897 1.00 77.88 747 ILE A N 1
ATOM 5457 C CA . ILE A 1 747 ? -23.740 4.599 12.493 1.00 77.88 747 ILE A CA 1
ATOM 5458 C C . ILE A 1 747 ? -24.254 3.171 12.301 1.00 77.88 747 ILE A C 1
ATOM 5460 O O . ILE A 1 747 ? -23.695 2.245 12.893 1.00 77.88 747 ILE A O 1
ATOM 5464 N N . GLY A 1 748 ? -25.309 3.015 11.492 1.00 61.38 748 GLY A N 1
ATOM 5465 C CA . GLY A 1 748 ? -25.906 1.711 11.164 1.00 61.38 748 GLY A CA 1
ATOM 5466 C C . GLY A 1 748 ? -24.966 0.806 10.357 1.00 61.38 748 GLY A C 1
ATOM 5467 O O . GLY A 1 748 ? -23.933 1.290 9.883 1.00 61.38 748 GLY A O 1
ATOM 5468 N N . GLU A 1 749 ? -25.335 -0.482 10.213 1.00 54.31 749 GLU A N 1
ATOM 5469 C CA . GLU A 1 749 ? -24.508 -1.593 9.690 1.00 54.31 749 GLU A CA 1
ATOM 5470 C C . GLU A 1 749 ? -23.292 -1.127 8.881 1.00 54.31 749 GLU A C 1
ATOM 5472 O O . GLU A 1 749 ? -23.371 -0.654 7.735 1.00 54.31 749 GLU A O 1
ATOM 5477 N N . THR A 1 750 ? -22.120 -1.286 9.494 1.00 42.88 750 THR A N 1
ATOM 5478 C CA . THR A 1 750 ? -20.875 -1.122 8.772 1.00 42.88 750 THR A CA 1
ATOM 5479 C C . THR A 1 750 ? -20.809 -2.216 7.703 1.00 42.88 750 THR A C 1
ATOM 5481 O O . THR A 1 750 ? -20.423 -3.341 7.987 1.00 42.88 750 THR A O 1
ATOM 5484 N N . GLU A 1 751 ? -21.152 -1.919 6.442 1.00 33.28 751 GLU A N 1
ATOM 5485 C CA . GLU A 1 751 ? -20.767 -2.771 5.303 1.00 33.28 751 GLU A CA 1
ATOM 5486 C C . GLU A 1 751 ? -19.227 -2.768 5.148 1.00 33.28 751 GLU A C 1
ATOM 5488 O O . GLU A 1 751 ? -18.632 -2.274 4.186 1.00 33.28 751 GLU A O 1
ATOM 5493 N N . ILE A 1 752 ? -18.533 -3.344 6.121 1.00 35.62 752 ILE A N 1
ATOM 5494 C CA . ILE A 1 752 ? -17.326 -4.098 5.882 1.00 35.62 752 ILE A CA 1
ATOM 5495 C C . ILE A 1 752 ? -17.839 -5.501 5.598 1.00 35.62 752 ILE A C 1
ATOM 5497 O O . ILE A 1 752 ? -17.903 -6.339 6.482 1.00 35.62 752 ILE A O 1
ATOM 5501 N N . THR A 1 753 ? -18.229 -5.789 4.363 1.00 23.83 753 THR A N 1
ATOM 5502 C CA . THR A 1 753 ? -18.283 -7.187 3.944 1.00 23.83 753 THR A CA 1
ATOM 5503 C C . THR A 1 753 ? -16.829 -7.659 3.808 1.00 23.83 753 THR A C 1
ATOM 5505 O O . THR A 1 753 ? -16.160 -7.276 2.838 1.00 23.83 753 THR A O 1
ATOM 5508 N N . PRO A 1 754 ? -16.272 -8.499 4.709 1.00 30.00 754 PRO A N 1
ATOM 5509 C CA . PRO A 1 754 ? -15.233 -9.412 4.275 1.00 30.00 754 PRO A CA 1
ATOM 5510 C C . PRO A 1 754 ? -15.876 -10.275 3.190 1.00 30.00 754 PRO A C 1
ATOM 5512 O O . PRO A 1 754 ? -16.973 -10.802 3.371 1.00 30.00 754 PRO A O 1
ATOM 5515 N N . GLY A 1 755 ? -15.235 -10.338 2.020 1.00 27.39 755 GLY A N 1
ATOM 5516 C CA . GLY A 1 755 ? -15.760 -11.063 0.868 1.00 27.39 755 GLY A CA 1
ATOM 5517 C C . GLY A 1 755 ? -16.328 -12.413 1.291 1.00 27.39 755 GLY A C 1
ATOM 5518 O O . GLY A 1 755 ? -15.636 -13.176 1.960 1.00 27.39 755 GLY A O 1
ATOM 5519 N N . ILE A 1 756 ? -17.591 -12.648 0.928 1.00 25.39 756 ILE A N 1
ATOM 5520 C CA . ILE A 1 756 ? -18.384 -13.840 1.238 1.00 25.39 756 ILE A CA 1
ATOM 5521 C C . ILE A 1 756 ? -17.479 -15.078 1.264 1.00 25.39 756 ILE A C 1
ATOM 5523 O O . ILE A 1 756 ? -17.073 -15.598 0.220 1.00 25.39 756 ILE A O 1
ATOM 5527 N N . VAL A 1 757 ? -17.165 -15.567 2.465 1.00 30.02 757 VAL A N 1
ATOM 5528 C CA . VAL A 1 757 ? -16.636 -16.917 2.628 1.00 30.02 757 VAL A CA 1
ATOM 5529 C C . VAL A 1 757 ? -17.838 -17.827 2.469 1.00 30.02 757 VAL A C 1
ATOM 5531 O O . VAL A 1 757 ? -18.583 -18.085 3.412 1.00 30.02 757 VAL A O 1
ATOM 5534 N N . VAL A 1 758 ? -18.058 -18.298 1.243 1.00 29.52 758 VAL A N 1
ATOM 5535 C CA . VAL A 1 758 ? -18.975 -19.410 1.016 1.00 29.52 758 VAL A CA 1
ATOM 5536 C C . VAL A 1 758 ? -18.389 -20.590 1.784 1.00 29.52 758 VAL A C 1
ATOM 5538 O O . VAL A 1 758 ? -17.357 -21.144 1.398 1.00 29.52 758 VAL A O 1
ATOM 5541 N N . HIS A 1 759 ? -19.003 -20.924 2.919 1.00 35.09 759 HIS A N 1
ATOM 5542 C CA . HIS A 1 759 ? -18.571 -22.022 3.773 1.00 35.09 759 HIS A CA 1
ATOM 5543 C C . HIS A 1 759 ? -18.411 -23.284 2.901 1.00 35.09 759 HIS A C 1
ATOM 5545 O O . HIS A 1 759 ? -19.305 -23.571 2.097 1.00 35.09 759 HIS A O 1
ATOM 5551 N N . PRO A 1 760 ? -17.326 -24.075 3.020 1.00 43.50 760 PRO A N 1
ATOM 5552 C CA . PRO A 1 760 ? -17.077 -25.226 2.141 1.00 43.50 760 PRO A CA 1
ATOM 5553 C C . PRO A 1 760 ? -18.233 -26.242 2.126 1.00 43.50 760 PRO A C 1
ATOM 5555 O O . PRO A 1 760 ? -18.435 -26.941 1.137 1.00 43.50 760 PRO A O 1
ATOM 5558 N N . LEU A 1 761 ? -19.053 -26.262 3.180 1.00 40.75 761 LEU A N 1
ATOM 5559 C CA . LEU A 1 761 ? -20.277 -27.063 3.263 1.00 40.75 761 LEU A CA 1
ATOM 5560 C C . LEU A 1 761 ? -21.377 -26.614 2.284 1.00 40.75 761 LEU A C 1
ATOM 5562 O O . LEU A 1 761 ? -22.075 -27.465 1.739 1.00 40.75 761 LEU A O 1
ATOM 5566 N N . VAL A 1 762 ? -21.501 -25.314 1.996 1.00 43.16 762 VAL A N 1
ATOM 5567 C CA . VAL A 1 762 ? -22.468 -24.780 1.019 1.00 43.16 762 VAL A CA 1
ATOM 5568 C C . VAL A 1 762 ? -22.027 -25.130 -0.403 1.00 43.16 762 VAL A C 1
ATOM 5570 O O . VAL A 1 762 ? -22.838 -25.587 -1.206 1.00 43.16 762 VAL A O 1
ATOM 5573 N N . THR A 1 763 ? -20.728 -25.040 -0.700 1.00 44.19 763 THR A N 1
ATOM 5574 C CA . THR A 1 763 ? -20.163 -25.472 -1.990 1.00 44.19 763 THR A CA 1
ATOM 5575 C C . THR A 1 763 ? -20.362 -26.973 -2.212 1.00 44.19 763 THR A C 1
ATOM 5577 O O . THR A 1 763 ? -20.762 -27.391 -3.299 1.00 44.19 763 THR A O 1
ATOM 5580 N N . ILE A 1 764 ? -20.167 -27.793 -1.173 1.00 53.94 764 ILE A N 1
ATOM 5581 C CA . ILE A 1 764 ? -20.433 -29.238 -1.226 1.00 53.94 764 ILE A CA 1
ATOM 5582 C C . ILE A 1 764 ? -21.929 -29.513 -1.428 1.00 53.94 764 ILE A C 1
ATOM 5584 O O . ILE A 1 764 ? -22.275 -30.365 -2.247 1.00 53.94 764 ILE A O 1
ATOM 5588 N N . ALA A 1 765 ? -22.823 -28.782 -0.756 1.00 54.97 765 ALA A N 1
ATOM 5589 C CA . ALA A 1 765 ? -24.266 -28.936 -0.935 1.00 54.97 765 ALA A CA 1
ATOM 5590 C C . ALA A 1 765 ? -24.704 -28.594 -2.371 1.00 54.97 765 ALA A C 1
ATOM 5592 O O . ALA A 1 765 ? -25.418 -29.378 -2.997 1.00 54.97 765 ALA A O 1
ATOM 5593 N N . VAL A 1 766 ? -24.204 -27.490 -2.937 1.00 58.78 766 VAL A N 1
ATOM 5594 C CA . VAL A 1 766 ? -24.502 -27.076 -4.320 1.00 58.78 766 VAL A CA 1
ATOM 5595 C C . VAL A 1 766 ? -23.958 -28.087 -5.335 1.00 58.78 766 VAL A C 1
ATOM 5597 O O . VAL A 1 766 ? -24.684 -28.493 -6.243 1.00 58.78 766 VAL A O 1
ATOM 5600 N N . ILE A 1 767 ? -22.723 -28.571 -5.157 1.00 67.81 767 ILE A N 1
ATOM 5601 C CA . ILE A 1 767 ? -22.145 -29.621 -6.015 1.00 67.81 767 ILE A CA 1
ATOM 5602 C C . ILE A 1 767 ? -22.961 -30.916 -5.911 1.00 67.81 767 ILE A C 1
ATOM 5604 O O . ILE A 1 767 ? -23.235 -31.554 -6.927 1.00 67.81 767 ILE A O 1
ATOM 5608 N N . THR A 1 768 ? -23.407 -31.287 -4.710 1.00 72.31 768 THR A N 1
ATOM 5609 C CA . THR A 1 768 ? -24.213 -32.497 -4.492 1.00 72.31 768 THR A CA 1
ATOM 5610 C C . THR A 1 768 ? -25.572 -32.390 -5.186 1.00 72.31 768 THR A C 1
ATOM 5612 O O . THR A 1 768 ? -25.983 -33.325 -5.874 1.00 72.31 768 THR A O 1
ATOM 5615 N N . VAL A 1 769 ? -26.240 -31.236 -5.098 1.00 74.31 769 VAL A N 1
ATOM 5616 C CA . VAL A 1 769 ? -27.510 -30.979 -5.798 1.00 74.31 769 VAL A CA 1
ATOM 5617 C C . VAL A 1 769 ? -27.323 -31.021 -7.319 1.00 74.31 769 VAL A C 1
ATOM 5619 O O . VAL A 1 769 ? -28.127 -31.644 -8.016 1.00 74.31 769 VAL A O 1
ATOM 5622 N N . LEU A 1 770 ? -26.236 -30.445 -7.845 1.00 71.81 770 LEU A N 1
ATOM 5623 C CA . LEU A 1 770 ? -25.921 -30.480 -9.279 1.00 71.81 770 LEU A CA 1
ATOM 5624 C C . LEU A 1 770 ? -25.611 -31.899 -9.779 1.00 71.81 770 LEU A C 1
ATOM 5626 O O . LEU A 1 770 ? -26.066 -32.280 -10.860 1.00 71.81 770 LEU A O 1
ATOM 5630 N N . LEU A 1 771 ? -24.901 -32.713 -8.992 1.00 77.56 771 LEU A N 1
ATOM 5631 C CA . LEU A 1 771 ? -24.627 -34.116 -9.324 1.00 77.56 771 LEU A CA 1
ATOM 5632 C C . LEU A 1 771 ? -25.899 -34.973 -9.297 1.00 77.56 771 LEU A C 1
ATOM 5634 O O . LEU A 1 771 ? -26.093 -35.811 -10.181 1.00 77.56 771 LEU A O 1
ATOM 5638 N N . ILE A 1 772 ? -26.801 -34.735 -8.339 1.00 81.62 772 ILE A N 1
ATOM 5639 C CA . ILE A 1 772 ? -28.109 -35.402 -8.286 1.00 81.62 772 ILE A CA 1
ATOM 5640 C C . ILE A 1 772 ? -28.955 -35.009 -9.506 1.00 81.62 772 ILE A C 1
ATOM 5642 O O . ILE A 1 772 ? -29.523 -35.885 -10.164 1.00 81.62 772 ILE A O 1
ATOM 5646 N N . ALA A 1 773 ? -28.988 -33.723 -9.868 1.00 75.38 773 ALA A N 1
ATOM 5647 C CA . ALA A 1 773 ? -29.693 -33.248 -11.057 1.00 75.38 773 ALA A CA 1
ATOM 5648 C C . ALA A 1 773 ? -29.129 -33.877 -12.347 1.00 75.38 773 ALA A C 1
ATOM 5650 O O . ALA A 1 773 ? -29.892 -34.388 -13.171 1.00 75.38 773 ALA A O 1
ATOM 5651 N N . ALA A 1 774 ? -27.800 -33.937 -12.491 1.00 77.81 774 ALA A N 1
ATOM 5652 C CA . ALA A 1 774 ? -27.141 -34.580 -13.628 1.00 77.81 774 ALA A CA 1
ATOM 5653 C C . ALA A 1 774 ? -27.461 -36.084 -13.713 1.00 77.81 774 ALA A C 1
ATOM 5655 O O . ALA A 1 774 ? -27.758 -36.597 -14.797 1.00 77.81 774 ALA A O 1
ATOM 5656 N N . ALA A 1 775 ? -27.480 -36.788 -12.577 1.00 77.81 775 ALA A N 1
ATOM 5657 C CA . ALA A 1 775 ? -27.842 -38.202 -12.516 1.00 77.81 775 ALA A CA 1
ATOM 5658 C C . ALA A 1 775 ? -29.309 -38.447 -12.914 1.00 77.81 775 ALA A C 1
ATOM 5660 O O . ALA A 1 775 ? -29.604 -39.412 -13.625 1.00 77.81 775 ALA A O 1
ATOM 5661 N N . ILE A 1 776 ? -30.230 -37.564 -12.513 1.00 82.12 776 ILE A N 1
ATOM 5662 C CA . ILE A 1 776 ? -31.645 -37.637 -12.908 1.00 82.12 776 ILE A CA 1
ATOM 5663 C C . ILE A 1 776 ? -31.789 -37.427 -14.420 1.00 82.12 776 ILE A C 1
ATOM 5665 O O . ILE A 1 776 ? -32.464 -38.221 -15.081 1.00 82.12 776 ILE A O 1
ATOM 5669 N N . VAL A 1 777 ? -31.106 -36.429 -14.990 1.00 77.62 777 VAL A N 1
ATOM 5670 C CA . VAL A 1 777 ? -31.126 -36.155 -16.438 1.00 77.62 777 VAL A CA 1
ATOM 5671 C C . VAL A 1 777 ? -30.568 -37.336 -17.235 1.00 77.62 777 VAL A C 1
ATOM 5673 O O . VAL A 1 777 ? -31.210 -37.790 -18.186 1.00 77.62 777 VAL A O 1
ATOM 5676 N N . LEU A 1 778 ? -29.436 -37.908 -16.813 1.00 73.75 778 LEU A N 1
ATOM 5677 C CA . LEU A 1 778 ? -28.857 -39.108 -17.429 1.00 73.75 778 LEU A CA 1
ATOM 5678 C C . LEU A 1 778 ? -29.810 -40.305 -17.358 1.00 73.75 778 LEU A C 1
ATOM 5680 O O . LEU A 1 778 ? -29.969 -41.031 -18.341 1.00 73.75 778 LEU A O 1
ATOM 5684 N N . ARG A 1 779 ? -30.506 -40.492 -16.233 1.00 73.12 779 ARG A N 1
ATOM 5685 C CA . ARG A 1 779 ? -31.469 -41.588 -16.053 1.00 73.12 779 ARG A CA 1
ATOM 5686 C C . ARG A 1 779 ? -32.712 -41.418 -16.930 1.00 73.12 779 ARG A C 1
ATOM 5688 O O . ARG A 1 779 ? -33.205 -42.404 -17.483 1.00 73.12 779 ARG A O 1
ATOM 5695 N N . VAL A 1 780 ? -33.199 -40.187 -17.100 1.00 73.25 780 VAL A N 1
ATOM 5696 C CA . VAL A 1 780 ? -34.311 -39.855 -18.009 1.00 73.25 780 VAL A CA 1
ATOM 5697 C C . VAL A 1 780 ? -33.893 -40.039 -19.469 1.00 73.25 780 VAL A C 1
ATOM 5699 O O . VAL A 1 780 ? -34.635 -40.646 -20.245 1.00 73.25 780 VAL A O 1
ATOM 5702 N N . TRP A 1 781 ? -32.688 -39.602 -19.837 1.00 74.12 781 TRP A N 1
ATOM 5703 C CA . TRP A 1 781 ? -32.127 -39.798 -21.175 1.00 74.12 781 TRP A CA 1
ATOM 5704 C C . TRP A 1 781 ? -31.975 -41.288 -21.519 1.00 74.12 781 TRP A C 1
ATOM 5706 O O . TRP A 1 781 ? -32.390 -41.732 -22.593 1.00 74.12 781 TRP A O 1
ATOM 5716 N N . TRP A 1 782 ? -31.488 -42.095 -20.574 1.00 63.78 782 TRP A N 1
ATOM 5717 C CA . TRP A 1 782 ? -31.323 -43.537 -20.764 1.00 63.78 782 TRP A CA 1
ATOM 5718 C C . TRP A 1 782 ? -32.665 -44.280 -20.870 1.00 63.78 782 TRP A C 1
ATOM 5720 O O . TRP A 1 782 ? -32.813 -45.190 -21.689 1.00 63.78 782 TRP A O 1
ATOM 5730 N N . ARG A 1 783 ? -33.687 -43.858 -20.108 1.00 66.00 783 ARG A N 1
ATOM 5731 C CA . ARG A 1 783 ? -35.057 -44.390 -20.236 1.00 66.00 783 ARG A CA 1
ATOM 5732 C C . ARG A 1 783 ? -35.705 -44.028 -21.573 1.00 66.00 783 ARG A C 1
ATOM 5734 O O . ARG A 1 783 ? -36.375 -44.879 -22.150 1.00 66.00 783 ARG A O 1
ATOM 5741 N N . ARG A 1 784 ? -35.462 -42.825 -22.106 1.00 59.75 784 ARG A N 1
ATOM 5742 C CA . ARG A 1 784 ? -35.950 -42.428 -23.441 1.00 59.75 784 ARG A CA 1
ATOM 5743 C C . ARG A 1 784 ? -35.285 -43.221 -24.571 1.00 59.75 784 ARG A C 1
ATOM 5745 O O . ARG A 1 784 ? -35.959 -43.555 -25.539 1.00 59.75 784 ARG A O 1
ATOM 5752 N N . ARG A 1 785 ? -34.012 -43.613 -24.426 1.00 58.03 785 ARG A N 1
ATOM 5753 C CA . ARG A 1 785 ? -33.322 -44.484 -25.400 1.00 58.03 785 ARG A CA 1
ATOM 5754 C C . ARG A 1 785 ? -33.835 -45.929 -25.428 1.00 58.03 785 ARG A C 1
ATOM 5756 O O . ARG A 1 785 ? -33.756 -46.564 -26.471 1.00 58.03 785 ARG A O 1
ATOM 5763 N N . LYS A 1 786 ? -34.394 -46.446 -24.327 1.00 52.09 786 LYS A N 1
ATOM 5764 C CA . LYS A 1 786 ? -34.962 -47.809 -24.271 1.00 52.09 786 LYS A CA 1
ATOM 5765 C C . LYS A 1 786 ? -36.348 -47.959 -24.918 1.00 52.09 786 LYS A C 1
ATOM 5767 O O . LYS A 1 786 ? -36.819 -49.085 -25.037 1.00 52.09 786 LYS A O 1
ATOM 5772 N N . HIS A 1 787 ? -36.983 -46.868 -25.351 1.00 50.94 787 HIS A N 1
ATOM 5773 C CA . HIS A 1 787 ? -38.316 -46.886 -25.969 1.00 50.94 787 HIS A CA 1
ATOM 5774 C C . HIS A 1 787 ? -38.346 -46.449 -27.441 1.00 50.94 787 HIS A C 1
ATOM 5776 O O . HIS A 1 787 ? -39.408 -46.093 -27.940 1.00 50.94 787 HIS A O 1
ATOM 5782 N N . GLN A 1 788 ? -37.230 -46.527 -28.174 1.00 44.72 788 GLN A N 1
ATOM 5783 C CA . GLN A 1 788 ? -37.315 -46.572 -29.638 1.00 44.72 788 GLN A CA 1
ATOM 5784 C C . GLN A 1 788 ? -37.631 -48.009 -30.086 1.00 44.72 788 GLN A C 1
ATOM 5786 O O . GLN A 1 788 ? -36.802 -48.896 -29.871 1.00 44.72 788 GLN A O 1
ATOM 5791 N N . PRO A 1 789 ? -38.805 -48.274 -30.689 1.00 44.41 789 PRO A N 1
ATOM 5792 C CA . PRO A 1 789 ? -39.077 -49.566 -31.291 1.00 44.41 789 PRO A CA 1
ATOM 5793 C C . PRO A 1 789 ? -38.259 -49.696 -32.578 1.00 44.41 789 PRO A C 1
ATOM 5795 O O . PRO A 1 789 ? -38.353 -48.875 -33.489 1.00 44.41 789 PRO A O 1
ATOM 5798 N N . THR A 1 790 ? -37.449 -50.747 -32.652 1.00 51.09 790 THR A N 1
ATOM 5799 C CA . THR A 1 790 ? -36.866 -51.236 -33.900 1.00 51.09 790 THR A CA 1
ATOM 5800 C C . THR A 1 790 ? -37.995 -51.710 -34.813 1.00 51.09 790 THR A C 1
ATOM 5802 O O . THR A 1 790 ? -38.632 -52.724 -34.528 1.00 51.09 790 THR A O 1
ATOM 5805 N N . GLY A 1 791 ? -38.240 -50.979 -35.898 1.00 38.41 791 GLY A N 1
ATOM 5806 C CA . GLY A 1 791 ? -39.174 -51.343 -36.959 1.00 38.41 791 GLY A CA 1
ATOM 5807 C C . GLY A 1 791 ? -38.613 -50.900 -38.307 1.00 38.41 791 GLY A C 1
ATOM 5808 O O . GLY A 1 791 ? -38.409 -49.715 -38.536 1.00 38.41 791 GLY A O 1
ATOM 5809 N N . ALA A 1 792 ? -38.297 -51.883 -39.142 1.00 42.00 792 ALA A N 1
ATOM 5810 C CA . ALA A 1 792 ? -37.664 -51.773 -40.448 1.00 42.00 792 ALA A CA 1
ATOM 5811 C C . ALA A 1 792 ? -38.602 -51.248 -41.553 1.00 42.00 792 ALA A C 1
ATOM 5813 O O . ALA A 1 792 ? -39.815 -51.408 -41.450 1.00 42.00 792 ALA A O 1
ATOM 5814 N N . GLY A 1 793 ? -38.018 -50.783 -42.669 1.00 37.81 793 GLY A N 1
ATOM 5815 C CA . GLY A 1 793 ? -38.611 -50.974 -44.000 1.00 37.81 793 GLY A CA 1
ATOM 5816 C C . GLY A 1 793 ? -38.637 -49.773 -44.955 1.00 37.81 793 GLY A C 1
ATOM 5817 O O . GLY A 1 793 ? -39.492 -48.913 -44.821 1.00 37.81 793 GLY A O 1
ATOM 5818 N N . ALA A 1 794 ? -37.771 -49.850 -45.975 1.00 36.78 794 ALA A N 1
ATOM 5819 C CA . ALA A 1 794 ? -37.995 -49.509 -47.391 1.00 36.78 794 ALA A CA 1
ATOM 5820 C C . ALA A 1 794 ? -38.384 -48.073 -47.815 1.00 36.78 794 ALA A C 1
ATOM 5822 O O . ALA A 1 794 ? -39.538 -47.674 -47.693 1.00 36.78 794 ALA A O 1
ATOM 5823 N N . ALA A 1 795 ? -37.438 -47.385 -48.469 1.00 36.09 795 ALA A N 1
ATOM 5824 C CA . ALA A 1 795 ? -37.455 -46.954 -49.884 1.00 36.09 795 ALA A CA 1
ATOM 5825 C C . ALA A 1 795 ? -36.382 -45.880 -50.106 1.00 36.09 795 ALA A C 1
ATOM 5827 O O . ALA A 1 795 ? -36.390 -44.885 -49.346 1.00 36.09 795 ALA A O 1
#

Secondary structure (DSSP, 8-state):
--------------------------------------PPPPPGGGEEEEEEE--SSBSS--TTSBGGG--BS-EEEEEE-TT-PEEEEETTEEEEE-TTT-BEEEEE--S-BS-B-TTSBGGG-BB--GGGTSPP--EEE-TT-PEEEEEGGGTEEEEE-TTT-BEEEEE--S--TT---B-TTSBGGGSB---EEEEEE-TT--EEEEEGGGTEEEEE-TTT-BEEEEEE-SS---EEEEEE-TTS-EEEEETTTTEEEEEETTTTEEEEEEETTSS-TT--S---EEE-TTSSEEEEEEE-TTPPSSPPEEEEEEETTTTEEEEEE---S----SSSPPPP----SPPPPTTEEEEEE-TTSPEEEEETTTTEEEEEEE------HHHHTTSSEEEEEEESSPPPPGGGS-----SS--S-S---S----S-EEEEEE-TTS-EEEEEGGGTEEEEE-TTT--EEEEE--TT--TT-SS-S-TTEEGGG---SS-EEEEE-TTSEEEEEEE-SS-EEEEEEETTT-EEEEPTT-TTT-S-EEEEEE-TT-PEEEEETTTTEEEEE-TT-SS-EEEE-S-----TT------SSEEEEEEEGGGEEEEEETTEEEEE-TTT--EEEEEE-SSS--B-SSSEEGGGB--S-EEEEEEETTEEEEEEGGGTEEEEEETTTTEEEEEE--SS--TT--TT---SS----TTTTEEGGG----SEEEEEE-TTS-EEEEEGGGTEEEEE------------HHHHHHHHHHHHHHHHHHHHHHHHHHTT--------

Sequence (795 aa):
MTGLPPEIGRLAVPGFLAFAVVSATLLGPVSEASHAAERAPVSAGDLVIDTVVGTGDVGNTGDGGRARSAGLREPMDVTTGSDGTLYVLAGQQVRAVDPKTKDITTIAGTGKSGFSGDGGPAKKATFSGYENSYPANGLAVGSDGTVYVADTGNHRIRAIDPDDGTIRTVAGSGRGEEGGFSGDGGKATRARLQNPKDVAVDADGNLYIADSENSRVRLVDADTGKISTIGRSDTYVSTDGIAVHPSGRVYVSDQTGNQVLVVDRQKKTMEPVAGRGTSAAEVQGPTGLAFSRDGKALYVAGTDPFAEYPGKARIFRLELATNKVRTYAGGGAAEALGDGGRPTDAYLGEQLSSSTRGVAMGPAGELYLTDSRNLRVRSVRKARHPVRDDDRLAGQRIDSLVGSGKRTSAEDFGDNEDGPFERGAHALDDVDLQSPSDVVVADDGTMYLADTGNDMIRMVDPDDGVVRTLAGRPDYRPYDEDGDGDGGKATKAYLEDPRALALGPDDRLYFANETSDETMIRYVDLDDGTIDTLRGSRYEFTAPTGLAFDGKGDLYVLDADAQRLCRLELDADECVTVVADDPGSGPGAETERFVSPTALAIGPGGALLVANGNQILRVDKRTGQVSTFAGYVFGRSVEGGGGSAYSASFGYIADMSVADGTLYLTDKANHRVRAIDLKQHVVRRVAGTGKLREGGGSDGAINGGGDFTGDGKPAGKAELNEPSAVAVGPDGELYIVDSSNRRVRVIGETEITPGIVVHPLVTIAVITVLLIAAAIVLRVWWRRRKHQPTGAGAA

Mean predicted aligned error: 20.27 Å

Solvent-accessible surface area (backbone atoms only — not comparable to full-atom values): 42229 Å² total; per-residue (Å²): 139,85,86,85,90,84,90,88,85,89,87,88,86,89,84,90,86,84,89,88,83,89,89,87,90,88,88,89,84,88,82,86,90,78,80,80,78,74,78,71,79,82,58,77,80,48,57,43,65,42,78,58,27,24,67,48,44,83,29,92,47,41,67,81,32,50,22,47,72,9,31,25,27,51,30,32,16,36,34,52,41,96,87,44,34,39,37,35,32,28,39,23,23,38,30,38,28,42,69,83,83,39,29,20,37,75,60,24,30,63,51,44,69,42,85,53,35,68,81,33,53,18,49,71,11,29,30,14,2,61,91,64,77,41,43,31,41,20,52,29,52,36,92,86,53,35,38,34,36,15,26,11,52,47,6,25,33,34,37,33,41,70,89,80,37,32,20,38,73,62,27,26,55,51,62,22,90,79,61,59,74,50,41,66,79,34,54,17,47,68,11,35,29,20,45,21,26,11,32,27,50,42,98,82,52,30,38,37,35,21,22,15,79,58,20,31,34,35,38,32,40,54,91,77,42,27,19,34,77,37,19,35,53,98,56,97,37,41,28,43,16,37,34,64,44,96,87,75,48,41,37,33,14,18,33,81,64,16,21,34,28,36,45,39,65,88,82,31,30,58,43,81,64,32,2,62,98,44,98,28,64,78,47,22,50,26,28,14,34,26,54,42,96,86,62,55,32,39,36,34,24,18,33,45,90,81,46,69,87,79,28,39,12,26,29,35,37,32,34,68,90,74,50,45,63,42,80,63,45,68,66,73,102,76,85,86,88,77,77,97,70,80,86,77,94,72,76,94,54,84,75,62,44,54,49,39,29,15,32,20,55,42,90,88,73,28,33,35,33,13,24,24,82,55,11,27,30,35,35,45,26,69,48,76,73,65,55,45,70,55,51,58,17,54,75,30,37,23,35,70,52,45,36,54,57,63,77,72,70,76,85,82,63,77,92,72,91,87,72,102,74,86,72,79,100,40,40,74,81,71,42,78,52,60,31,39,48,28,49,42,46,39,85,87,44,38,33,38,36,21,22,32,65,54,18,28,32,34,33,30,44,70,90,64,35,53,79,41,74,51,25,24,39,92,83,73,64,102,78,65,92,71,70,78,23,67,80,30,51,17,54,68,15,73,54,32,50,36,30,29,54,29,72,48,93,77,59,26,45,32,28,26,33,50,43,102,90,45,26,32,40,32,33,34,38,66,89,81,40,32,19,38,68,44,55,39,28,70,73,68,48,78,36,58,37,15,32,39,58,45,100,86,58,42,36,33,43,31,22,27,76,64,30,28,35,28,40,32,50,78,88,33,71,55,66,46,74,51,35,64,75,70,81,70,98,55,98,82,77,91,58,64,75,68,57,60,38,33,18,38,30,63,43,84,94,67,37,39,35,34,26,32,40,38,28,32,32,34,42,41,88,88,77,41,47,38,42,85,62,24,28,60,89,87,85,87,72,38,85,66,58,78,38,53,24,58,40,27,57,47,64,28,39,41,21,42,28,60,57,97,61,28,40,37,31,13,24,18,77,38,12,22,30,33,34,29,36,71,83,78,42,34,25,32,67,58,26,23,63,52,49,78,62,94,88,55,56,105,79,47,60,72,84,70,74,64,63,67,82,47,51,76,31,28,19,29,67,21,75,38,40,42,22,26,17,34,25,60,34,72,78,51,26,40,39,34,28,23,18,67,66,17,28,32,33,36,30,57,65,63,86,72,73,72,76,84,76,74,50,68,66,57,57,50,50,53,51,50,52,52,51,51,51,51,52,51,52,52,52,51,52,54,55,59,65,73,68,66,79,90,76,88,83,90,135

Nearest PDB structures (foldseek):
  7djj-assembly1_A  TM=7.445E-01  e=7.643E-18  Arabidopsis thaliana
  7djm-assembly1_A  TM=7.354E-01  e=9.960E-18  Arabidopsis thaliana
  6gc1-assembly2_B  TM=7.437E-01  e=3.116E-16  Homo sapiens
  7djl-assembly1_C  TM=4.595E-01  e=8.959E-18  Arabidopsis thaliana
  2qe8-assembly1_A  TM=5.845E-01  e=1.958E-08  Trichormus variabilis A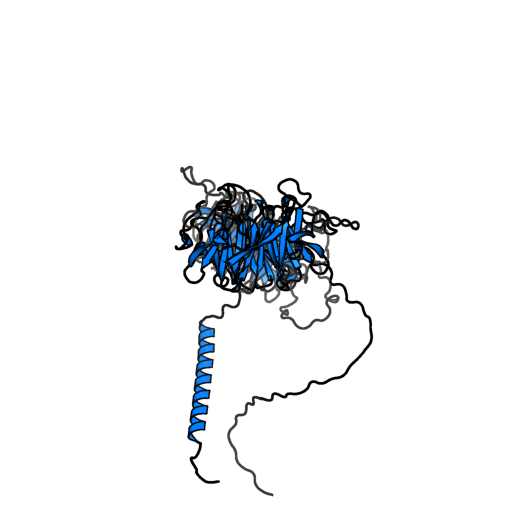TCC 29413

Radius of gyration: 35.32 Å; Cα contacts (8 Å, |Δi|>4): 2018; chains: 1; bounding box: 114×85×106 Å

Foldseek 3Di:
DDDDDDDDDDDDDDDDDDDDDDDDDDDDDDDDDDDDPDPDPDDLLQKAKDFLAACLAADQDQAVHARNPGFFAQFAAWEAAPQQWIWTFTQQFTWIADPVRNGIHTLAACSAFDADFAPHARPPGGAAAPPRPHTFHEWEAANQRWIWTQSQQQQFIKIAHPPPRGIHTLAACSPQVVDDWDFAQHARNDIGAHRFRYWYAANQGWIWTCSFSQQFIWIQDPVPNGIHTQEHDPDRFRFAEWDAFNVRKIWTDRQPQQFIWTTDRVVNYTHTLADDPDPHNFGHRWAAWEAFPVNQKIKTWAFGPDDDPPTFIWIWIQGPVVSHIDTPHIDDPDDPPDDDDDDDPSDQHDTQGRSWHYWYQGPVRWIWIDRRNSSTIMTMDRPPPPLPLLRLLQVWFKAFLAFAFDAPDPPPDPDDPDDPDPPDPPPDDGDHQAFWFEWEADQQGKIWIDRQRQQFIWIAHSNRSDIDTLAAENDDDPDDPDDQQAQHARPPGHAHRWAAWEQFPQQKIWTWGDDPVWTFIKIARNVPRGIHTQAQGTRQADAFQHWYADPVRWIWTQHQVQQFIWIDDRPDNHTHTLAGQDPPDDPPDPADGAARWHYWEAAPPRWIWIFHFFFIWTADSPNRGIDTQFGEDDDDANDAFFDARNRHGARGWQYWYDDPQKIWTFSQQQQFIWIANNVVRGIHTDAACSDADVPQDPVRPVPDHDHPPRGRGRRNHRRQHRFNYWYAHNQRKIWICSGSSRTIMIIPDSPPPPDDPPDVVNVVVVVVVVVVVVVVVVVVVVVVVVPDDDDDDDD